Protein AF-0000000080180151 (afdb_homodimer)

Secondary structure (DSSP, 8-state):
-----HHHHS-SEEEEET--S-TTSHHHHHHHHHHHTTTTSEEEEE-TT-SEETTEEEESSGGG-SS--SEEEE---HHHHHHHHHHHHHTT-SEEEE---SSGGG-HHHHHHHHHHHHHHHHTT-EEE-SSS--EEETTTTEE-SSS---EEEEEEEES-HHHHHHHHHHHHTTT--EEEEEE-TT-SSS-HHHHHHHHHT-TT-SEEEEEES--SSHHHHHHHHHHHHHTT--EEEEE---SHHHHHHHHHHH-PPPPPHHHHHHHHHHHT-EEESSHHHHHHHHHHHTT------SBEEEEESSHHHHHHHHHHHHHTT-B-PPPPHHHHHHHHHHS-TT-B-SSSEE-TTHHHH-THHHHHHHHHHHH-SS-SEEEEEESTTHHHHS-SS-TT-HHHHHHHHHHHHHHHTTSS-EEEEES-TTSHHHHHHHHTT--EESSHHHHHHHHHHT-SPPP---PPPPPPPPPPPS--SHHHHHHHHHHTT--B--EEEESSHHHHHHHHHHSPSSEEEEEES-TTTTTTT-EEEEE-SHHHHHHHHHHHHHHH--SEEEEEEPP-GGGEEEEEEEEEEETTTEEEEEEEE-SHHHHHHT-EEEEESS--HHHHHHHHHTSTTGGGGG-BTTBPPP-HHHHHHHHHHHHHHHHT-TTEEEEEEEEEEEETTEEEE---EEEE--/-----HHHHS-SEEEEET--S-TTSHHHHHHHHHHHTTTTSEEEEE-TT-SEETTEEEESSGGG-SS--SEEEE---HHHHHHHHHHHHHTT-SEEEE---SSGGG-HHHHHHHHHHHHHHHHTT-EEE-SSS--EEETTTTEE-SSS---EEEEEEEES-HHHHHHHHHHHHTTT--EEEEEE-TT-SSS-HHHHHHHHHT-TT-SEEEEEES--SSHHHHHHHHHHHHHTT--EEEEE---SHHHHHHHHHHH-PPPPPHHHHHHHHHHHT-EEESSHHHHHHHHHHHTT------SBEEEEESSHHHHHHHHHHHHHTT-B-PPPPHHHHHHHHHHS-TT-B-SSSEE-TTHHHH-THHHHHHHHHHHH-SS-SEEEEEESTTHHHHS-SS-TT-HHHHHHHHHHHHHHHTTSS-EEEEES-TTSHHHHHHHHTT--EESSHHHHHHHHHHT-SPPP---PPPPPPPPPPPS--SHHHHHHHHHHTT--B--EEEESSHHHHHHHHHHSPSSEEEEEES-TTTTTTT-EEEEE-SHHHHHHHHHHHHHHH--SEEEEEEPP-GGGEEEEEEEEEEETTTEEEEEEEE-SHHHHHHT-EEEEESS--HHHHHHHHHTSTTGGGGG-BTTBPPP-HHHHHHHHHHHHHHHHT-TTEEEEEEEEEEEETTEEEE---EEEE--

Sequence (1366 aa):
MSRDLRSLFDPASIAVVGASTDPAKWGNAVALQALRGADRHRVQLVNRSGGEILGQPTVTSVAELDGPIDLAVIAVPAAGFEEAVDGVLAKGARAIVAITAGLGEAGETGRAREDALIARVRAAGAVLVGPNCLGLVDNTTATYLSSNQFAPGDIALLSQSGNLAIELDRLFTARGLGISRFVSLGNQADVNLVELIDACAAHPRTAAIAVYIEDFRDGRGFVEATAAAVASGTPVVVLAAGASTAAARGAQSHTGSLTSDSAVIAAACEVAGAIPVRTPRELADVLCALRQRAVPRGRRVAILTDGGGHGVIACDVAEAAGLDVPALEEHTQARLRDALWAQSHVGNPVDLAGAGEMDPDSYARAYAVLQACNEVDGILMTGYFGGYSSGEDGLTGLGPAECAAAKQIAADAVGAKPTAVQSIFPEAPATRILRDGGVPVFGAIADAAMALAAVTGQASTATLLDLPAPAPPVAATDYMASRRAFAAAGIEFVAAREIRTFDELSAAADELRPPYVLKALGLLHKSDAGGVLVGLASREDLFDAHARLCAKLRPPSFSVEEMADLASGIELIVGVRWDSRFGPTVLVGMGGTATEVLRDVQVALAPIDEAAATRMIERLRTAPLLYGHRGKPAVDVAAAAATITRFSRYAAAHPEIAELEINPLLVTASGATALDARIVLHHMSRDLRSLFDPASIAVVGASTDPAKWGNAVALQALRGADRHRVQLVNRSGGEILGQPTVTSVAELDGPIDLAVIAVPAAGFEEAVDGVLAKGARAIVAITAGLGEAGETGRAREDALIARVRAAGAVLVGPNCLGLVDNTTATYLSSNQFAPGDIALLSQSGNLAIELDRLFTARGLGISRFVSLGNQADVNLVELIDACAAHPRTAAIAVYIEDFRDGRGFVEATAAAVASGTPVVVLAAGASTAAARGAQSHTGSLTSDSAVIAAACEVAGAIPVRTPRELADVLCALRQRAVPRGRRVAILTDGGGHGVIACDVAEAAGLDVPALEEHTQARLRDALWAQSHVGNPVDLAGAGEMDPDSYARAYAVLQACNEVDGILMTGYFGGYSSGEDGLTGLGPAECAAAKQIAADAVGAKPTAVQSIFPEAPATRILRDGGVPVFGAIADAAMALAAVTGQASTATLLDLPAPAPPVAATDYMASRRAFAAAGIEFVAAREIRTFDELSAAADELRPPYVLKALGLLHKSDAGGVLVGLASREDLFDAHARLCAKLRPPSFSVEEMADLASGIELIVGVRWDSRFGPTVLVGMGGTATEVLRDVQVALAPIDEAAATRMIERLRTAPLLYGHRGKPAVDVAAAAATITRFSRYAAAHPEIAELEINPLLVTASGATALDARIVLHH

Radius of gyration: 35.47 Å; Cα contacts (8 Å, |Δi|>4): 3296; chains: 2; bounding box: 111×98×60 Å

Foldseek 3Di:
DQADCCLQAANQEEEQEAADQDPVAFNVLQLVLQVQLCVRHHYAYEDLVWDDHPNHGHHNALQPDDAATAEYEYRDEPVCVLVNLVSNLVSPHQEYEAAYDCACLVDDRSVVVLLVSQVVCVVSNHFYAAHNWQGKDAPVNSRRRGSDDAFDAAEAEEECDPVLVVVLSVLQVVLVHTHRMYGHRHLVSTPAPLSVLQVSLPDPSHQEYEYEDAARQALQSNLVSLLVSVVSRYAYEYAYWDQDPVRQVVCCNNRVHHGDHPQAVVQSCQQSLHQYDHDSNLSSLLVLLCLLVADADAQEEAEEEADPVFQVVLQVLLVVLVGHHAFDDPVLQVQLCVLADPPWDRGGNTHNPCRCLVAVLSSLSNLLSRQPDPRGQEYEYEEAQLVQQQCPPVSPDCNVRSLVSLLSNLVSSRHTRRYEYEHCHCPHNSNVSNSVSSHHYDPDSNSRSNSNSSNHRDRRPRHDDDQDAADPAQDDWWFVSQVVLLVVLPAAAFDKDKDQDVVVLVVRQVVAADPKKKAFTDDPCRVVQVRIDTRNGHSVSSVVVVVVCCVPPVGRIMMIGHDDDQVQWWWKKWKWFQDPNQGIKIKIWGADPVRVVVVQMHIHRPDGALVVLLVRLCPGPCNVVQPDDPHHHHWDSSQVSVSNNSVRSSRSNHRQWGMKIFGIWTTHNVHTHGHTIGTHGDD/DQADCCLQAANQEEEQEAADQDPVAFNPLQLVLQVQLCVRHHYAYEDLVWDDHPNHGHHNALQPDDAATAEYEYRDEPVCRLVNLVSNLVSPHQEYEAAYDCACLVDDRSVVVLLVSQVVCVVSNHFYAAHNWQGKDAPVNSRRRGSDDAFDAAEAEEECDPVLVVVLSVLQVVLVHTHRMYGHRHLVSTPAPLSVLQVSLPDPSHQEYEYEDAARQALQSNLVSLLVSVVSRYAYEYAYWDQDPVRQVVCCNNRVHHGDHPQAVVQSCQQSLHQYDHDSNLSSLLVLLCLLVADADAQEEAEEEADPVFQVVLQVLLVVLVGHHAFDDPVLQVQLCVLADPPWDRGGNTHNPCRCLVAVLSSLSNLLSRQPDPRGQEYEYEEAQLVQQQCPPVSPDCNVRSLVSLLSNLVSSRHTRRYEYEHCHCPHNSNVSNSVSSHHYDPDSNSRSNSNSSNHRDRRPRHDDDQDAADPAQDDWWWVSQVVLLVVLPAAAFDKDKDQDVVVLVVRQVVAADPKKKAFTDDPCRVVQVRIDTRNGHSVSSVVVVVVCCVRPVGRIMMIGHDDDQVQWWWKKWKWFQDPNQGIKIKIWGADPVRVVVVQMHIHRPQGALVVLLVRLCPGPCNVVQPDDPHHHHWDSSQVSVSNNSVRSSRSNHRQWGMKMFGIWTTHNVHTHGHTIGTHGDD

Nearest PDB structures (foldseek):
  2csu-assembly1_A  TM=8.510E-01  e=1.135E-33  Pyrococcus horikoshii OT3
  4yaj-assembly1_C  TM=8.662E-01  e=3.792E-33  Candidatus Korarchaeum cryptofilum OPF8
  4xym-assembly1_B  TM=9.311E-01  e=6.918E-19  Candidatus Korarchaeum cryptofilum OPF8
  4xyl-assembly1_D  TM=9.391E-01  e=1.197E-17  Candidatus Korarchaeum cryptofilum OPF8
  4yaj-assembly1_D  TM=9.365E-01  e=9.097E-17  Candidatus Korarchaeum cryptofilum OPF8

InterPro domains:
  IPR003781 CoA-binding [PF13380] (13-136)
  IPR003781 CoA-binding [SM00881] (8-103)
  IPR013815 ATP-grasp fold, subdomain 1 [G3DSA:3.30.1490.20] (495-563)
  IPR016102 Succinyl-CoA synthetase-like [G3DSA:3.40.50.261] (135-292)
  IPR016102 Succinyl-CoA synthetase-like [G3DSA:3.40.50.261] (293-466)
  IPR016102 Succinyl-CoA synthetase-like [SSF52210] (146-291)
  IPR016102 Succinyl-CoA synthetase-like [SSF52210] (296-457)
  IPR032875 Succinyl-CoA synthetase-like, flavodoxin domain [PF13607] (152-289)
  IPR036291 NAD(P)-binding domain superfamily [SSF51735] (5-133)
  IPR051538 Acyl-CoA Synthetase/Transferase [PTHR43334] (1-683)

Organism: NCBI:txid722731

Structure (mmCIF, N/CA/C/O backbone):
data_AF-0000000080180151-model_v1
#
loop_
_entity.id
_entity.type
_entity.pdbx_description
1 polymer 'CoA-binding protein'
#
loop_
_atom_site.group_PDB
_atom_site.id
_atom_site.type_symbol
_atom_site.label_atom_id
_atom_site.label_alt_id
_atom_site.label_comp_id
_atom_site.label_asym_id
_atom_site.label_entity_id
_atom_site.label_seq_id
_atom_site.pdbx_PDB_ins_code
_atom_site.Cartn_x
_atom_site.Cartn_y
_atom_site.Cartn_z
_atom_site.occupancy
_atom_site.B_iso_or_equiv
_atom_site.auth_seq_id
_atom_site.auth_comp_id
_atom_site.auth_asym_id
_atom_site.auth_atom_id
_atom_site.pdbx_PDB_model_num
ATOM 1 N N . MET A 1 1 ? -12.688 27.016 29.594 1 42.44 1 MET A N 1
ATOM 2 C CA . MET A 1 1 ? -13.875 26.266 30.016 1 42.44 1 MET A CA 1
ATOM 3 C C . MET A 1 1 ? -14.562 25.625 28.812 1 42.44 1 MET A C 1
ATOM 5 O O . MET A 1 1 ? -14.648 26.234 27.75 1 42.44 1 MET A O 1
ATOM 9 N N . SER A 1 2 ? -14.672 24.266 28.844 1 63.94 2 SER A N 1
ATOM 10 C CA . SER A 1 2 ? -15.273 23.516 27.734 1 63.94 2 SER A CA 1
ATOM 11 C C . SER A 1 2 ? -16.703 23.984 27.484 1 63.94 2 SER A C 1
ATOM 13 O O . SER A 1 2 ? -17.469 24.219 28.438 1 63.94 2 SER A O 1
ATOM 15 N N . ARG A 1 3 ? -17.094 24.562 26.281 1 85.5 3 ARG A N 1
ATOM 16 C CA . ARG A 1 3 ? -18.422 25.031 25.906 1 85.5 3 ARG A CA 1
ATOM 17 C C . ARG A 1 3 ? -19.469 23.938 26.078 1 85.5 3 ARG A C 1
ATOM 19 O O . ARG A 1 3 ? -19.141 22.75 25.969 1 85.5 3 ARG A O 1
ATOM 26 N N . ASP A 1 4 ? -20.562 24.312 26.578 1 90.19 4 ASP A N 1
ATOM 27 C CA . ASP A 1 4 ? -21.672 23.391 26.766 1 90.19 4 ASP A CA 1
ATOM 28 C C . ASP A 1 4 ? -22.312 23 25.422 1 90.19 4 ASP A C 1
ATOM 30 O O . ASP A 1 4 ? -22.875 23.844 24.734 1 90.19 4 ASP A O 1
ATOM 34 N N . LEU A 1 5 ? -22.188 21.703 25.031 1 95.31 5 LEU A N 1
ATOM 35 C CA . LEU A 1 5 ? -22.719 21.25 23.766 1 95.31 5 LEU A CA 1
ATOM 36 C C . LEU A 1 5 ? -23.984 20.422 23.969 1 95.31 5 LEU A C 1
ATOM 38 O O . LEU A 1 5 ? -24.469 19.766 23.047 1 95.31 5 LEU A O 1
ATOM 42 N N . ARG A 1 6 ? -24.625 20.359 25.203 1 92.62 6 ARG A N 1
ATOM 43 C CA . ARG A 1 6 ? -25.766 19.516 25.562 1 92.62 6 ARG A CA 1
ATOM 44 C C . ARG A 1 6 ? -26.953 19.781 24.656 1 92.62 6 ARG A C 1
ATOM 46 O O . ARG A 1 6 ? -27.688 18.859 24.297 1 92.62 6 ARG A O 1
ATOM 53 N N . SER A 1 7 ? -27.141 21.078 24.266 1 95.38 7 SER A N 1
ATOM 54 C CA . SER A 1 7 ? -28.281 21.453 23.438 1 95.38 7 SER A CA 1
ATOM 55 C C . SER A 1 7 ? -28.141 20.906 22.016 1 95.38 7 SER A C 1
ATOM 57 O O . SER A 1 7 ? -29.125 20.781 21.297 1 95.38 7 SER A O 1
ATOM 59 N N . LEU A 1 8 ? -26.969 20.641 21.594 1 96.88 8 LEU A N 1
ATOM 60 C CA . LEU A 1 8 ? -26.734 20.062 20.266 1 96.88 8 LEU A CA 1
ATOM 61 C C . LEU A 1 8 ? -27.234 18.625 20.219 1 96.88 8 LEU A C 1
ATOM 63 O O . LEU A 1 8 ? -27.719 18.172 19.172 1 96.88 8 LEU A O 1
ATOM 67 N N . PHE A 1 9 ? -27.125 17.938 21.422 1 97.25 9 PHE A N 1
ATOM 68 C CA . PHE A 1 9 ? -27.297 16.484 21.359 1 97.25 9 PHE A CA 1
ATOM 69 C C . PHE A 1 9 ? -28.578 16.062 22.078 1 97.25 9 PHE A C 1
ATOM 71 O O . PHE A 1 9 ? -29.062 14.953 21.891 1 97.25 9 PHE A O 1
ATOM 78 N N . ASP A 1 10 ? -29.109 16.906 22.922 1 96.44 10 ASP A N 1
ATOM 79 C CA . ASP A 1 10 ? -30.328 16.594 23.656 1 96.44 10 ASP A CA 1
ATOM 80 C C . ASP A 1 10 ? -31.188 17.828 23.859 1 96.44 10 ASP A C 1
ATOM 82 O O . ASP A 1 10 ? -31.5 18.203 24.984 1 96.44 10 ASP A O 1
ATOM 86 N N . PRO A 1 11 ? -31.688 18.375 22.766 1 97.56 11 PRO A N 1
ATOM 87 C CA . PRO A 1 11 ? -32.531 19.578 22.875 1 97.56 11 PRO A CA 1
ATOM 88 C C . PRO A 1 11 ? -33.969 19.25 23.312 1 97.56 11 PRO A C 1
ATOM 90 O O . PRO A 1 11 ? -34.531 18.219 22.906 1 97.56 11 PRO A O 1
ATOM 93 N N . ALA A 1 12 ? -34.531 20.109 24.047 1 96.38 12 ALA A N 1
ATOM 94 C CA . ALA A 1 12 ? -35.906 19.953 24.438 1 96.38 12 ALA A CA 1
ATOM 95 C C . ALA A 1 12 ? -36.844 20.359 23.297 1 96.38 12 ALA A C 1
ATOM 97 O O . ALA A 1 12 ? -37.938 19.766 23.141 1 96.38 12 ALA A O 1
ATOM 98 N N . SER A 1 13 ? -36.5 21.328 22.641 1 97.19 13 SER A N 1
ATOM 99 C CA . SER A 1 13 ? -37.281 21.844 21.531 1 97.19 13 SER A CA 1
ATOM 100 C C . SER A 1 13 ? -36.438 22.125 20.312 1 97.19 13 SER A C 1
ATOM 102 O O . SER A 1 13 ? -35.281 22.578 20.438 1 97.19 13 SER A O 1
ATOM 104 N N . ILE A 1 14 ? -37 21.797 19.094 1 98.06 14 ILE A N 1
ATOM 105 C CA . ILE A 1 14 ? -36.281 21.906 17.828 1 98.06 14 ILE A CA 1
ATOM 106 C C . ILE A 1 14 ? -37.094 22.734 16.844 1 98.06 14 ILE A C 1
ATOM 108 O O . ILE A 1 14 ? -38.312 22.531 16.703 1 98.06 14 ILE A O 1
ATOM 112 N N . ALA A 1 15 ? -36.469 23.719 16.219 1 98.12 15 ALA A N 1
ATOM 113 C CA . ALA A 1 15 ? -37.062 24.422 15.086 1 98.12 15 ALA A CA 1
ATOM 114 C C . ALA A 1 15 ? -36.375 24.062 13.781 1 98.12 15 ALA A C 1
ATOM 116 O O . ALA A 1 15 ? -35.156 24.094 13.695 1 98.12 15 ALA A O 1
ATOM 117 N N . VAL A 1 16 ? -37.156 23.672 12.773 1 98.06 16 VAL A N 1
ATOM 118 C CA . VAL A 1 16 ? -36.625 23.453 11.43 1 98.06 16 VAL A CA 1
ATOM 119 C C . VAL A 1 16 ? -36.969 24.656 10.547 1 98.06 16 VAL A C 1
ATOM 121 O O . VAL A 1 16 ? -38.094 24.766 10.062 1 98.06 16 VAL A O 1
ATOM 124 N N . VAL A 1 17 ? -35.969 25.516 10.352 1 97.81 17 VAL A N 1
ATOM 125 C CA . VAL A 1 17 ? -36.156 26.719 9.547 1 97.81 17 VAL A CA 1
ATOM 126 C C . VAL A 1 17 ? -35.875 26.406 8.078 1 97.81 17 VAL A C 1
ATOM 128 O O . VAL A 1 17 ? -34.75 26 7.73 1 97.81 17 VAL A O 1
ATOM 131 N N . GLY A 1 18 ? -36.781 26.656 7.219 1 95.94 18 GLY A N 1
ATOM 132 C CA . GLY A 1 18 ? -36.656 26.297 5.812 1 95.94 18 GLY A CA 1
ATOM 133 C C . GLY A 1 18 ? -37.344 24.969 5.48 1 95.94 18 GLY A C 1
ATOM 134 O O . GLY A 1 18 ? -36.969 24.312 4.508 1 95.94 18 GLY A O 1
ATOM 135 N N . ALA A 1 19 ? -38.188 24.516 6.309 1 95.62 19 ALA A N 1
ATOM 136 C CA . ALA A 1 19 ? -39 23.328 6 1 95.62 19 ALA A CA 1
ATOM 137 C C . ALA A 1 19 ? -39.75 23.5 4.676 1 95.62 19 ALA A C 1
ATOM 139 O O . ALA A 1 19 ? -40.156 24.625 4.32 1 95.62 19 ALA A O 1
ATOM 140 N N . SER A 1 20 ? -39.875 22.406 3.961 1 93.06 20 SER A N 1
ATOM 141 C CA . SER A 1 20 ? -40.438 22.5 2.621 1 93.06 20 SER A CA 1
ATOM 142 C C . SER A 1 20 ? -41.375 21.344 2.336 1 93.06 20 SER A C 1
ATOM 144 O O . SER A 1 20 ? -41.219 20.25 2.896 1 93.06 20 SER A O 1
ATOM 146 N N . THR A 1 21 ? -42.375 21.609 1.465 1 90.69 21 THR A N 1
ATOM 147 C CA . THR A 1 21 ? -43.281 20.562 0.99 1 90.69 21 THR A CA 1
ATOM 148 C C . THR A 1 21 ? -42.625 19.781 -0.147 1 90.69 21 THR A C 1
ATOM 150 O O . THR A 1 21 ? -43.062 18.688 -0.492 1 90.69 21 THR A O 1
ATOM 153 N N . ASP A 1 22 ? -41.625 20.375 -0.651 1 86.19 22 ASP A N 1
ATOM 154 C CA . ASP A 1 22 ? -40.938 19.766 -1.778 1 86.19 22 ASP A CA 1
ATOM 155 C C . ASP A 1 22 ? -39.969 18.688 -1.304 1 86.19 22 ASP A C 1
ATOM 157 O O . ASP A 1 22 ? -38.938 18.984 -0.687 1 86.19 22 ASP A O 1
ATOM 161 N N . PRO A 1 23 ? -40.219 17.453 -1.653 1 80.5 23 PRO A N 1
ATOM 162 C CA . PRO A 1 23 ? -39.375 16.359 -1.166 1 80.5 23 PRO A CA 1
ATOM 163 C C . PRO A 1 23 ? -37.969 16.406 -1.702 1 80.5 23 PRO A C 1
ATOM 165 O O . PRO A 1 23 ? -37.062 15.719 -1.19 1 80.5 23 PRO A O 1
ATOM 168 N N . ALA A 1 24 ? -37.688 17.172 -2.684 1 74.25 24 ALA A N 1
ATOM 169 C CA . ALA A 1 24 ? -36.344 17.266 -3.285 1 74.25 24 ALA A CA 1
ATOM 170 C C . ALA A 1 24 ? -35.469 18.234 -2.518 1 74.25 24 ALA A C 1
ATOM 172 O O . ALA A 1 24 ? -34.25 18.25 -2.693 1 74.25 24 ALA A O 1
ATOM 173 N N . LYS A 1 25 ? -36.125 18.906 -1.653 1 81.31 25 LYS A N 1
ATOM 174 C CA . LYS A 1 25 ? -35.375 19.938 -0.933 1 81.31 25 LYS A CA 1
ATOM 175 C C . LYS A 1 25 ? -34.906 19.422 0.423 1 81.31 25 LYS A C 1
ATOM 177 O O . LYS A 1 25 ? -35.594 18.625 1.061 1 81.31 25 LYS A O 1
ATOM 182 N N . TRP A 1 26 ? -33.75 19.984 0.862 1 84.88 26 TRP A N 1
ATOM 183 C CA . TRP A 1 26 ? -33.156 19.625 2.141 1 84.88 26 TRP A CA 1
ATOM 184 C C . TRP A 1 26 ? -34.125 19.891 3.291 1 84.88 26 TRP A C 1
ATOM 186 O O . TRP A 1 26 ? -34.188 19.125 4.25 1 84.88 26 TRP A O 1
ATOM 196 N N . GLY A 1 27 ? -34.812 20.969 3.121 1 90.44 27 GLY A N 1
ATOM 197 C CA . GLY A 1 27 ? -35.719 21.328 4.18 1 90.44 27 GLY A CA 1
ATOM 198 C C . GLY A 1 27 ? -36.812 20.297 4.434 1 90.44 27 GLY A C 1
ATOM 199 O O . GLY A 1 27 ? -37.281 20.141 5.562 1 90.44 27 GLY A O 1
ATOM 200 N N . ASN A 1 28 ? -37.25 19.625 3.371 1 91.38 28 ASN A N 1
ATOM 201 C CA . ASN A 1 28 ? -38.219 18.562 3.529 1 91.38 28 ASN A CA 1
ATOM 202 C C . ASN A 1 28 ? -37.594 17.344 4.227 1 91.38 28 ASN A C 1
ATOM 204 O O . ASN A 1 28 ? -38.188 16.797 5.156 1 91.38 28 ASN A O 1
ATOM 208 N N . ALA A 1 29 ? -36.469 16.953 3.807 1 89.38 29 ALA A N 1
ATOM 209 C CA . ALA A 1 29 ? -35.812 15.766 4.344 1 89.38 29 ALA A CA 1
ATOM 210 C C . ALA A 1 29 ? -35.5 15.945 5.824 1 89.38 29 ALA A C 1
ATOM 212 O O . ALA A 1 29 ? -35.688 15.023 6.621 1 89.38 29 ALA A O 1
ATOM 213 N N . VAL A 1 30 ? -35 17.094 6.188 1 94.06 30 VAL A N 1
ATOM 214 C CA . VAL A 1 30 ? -34.625 17.359 7.57 1 94.06 30 VAL A CA 1
ATOM 215 C C . VAL A 1 30 ? -35.875 17.391 8.445 1 94.06 30 VAL A C 1
ATOM 217 O O . VAL A 1 30 ? -35.875 16.875 9.57 1 94.06 30 VAL A O 1
ATOM 220 N N . ALA A 1 31 ? -36.906 18 7.895 1 95.31 31 ALA A N 1
ATOM 221 C CA . ALA A 1 31 ? -38.156 18.031 8.633 1 95.31 31 ALA A CA 1
ATOM 222 C C . ALA A 1 31 ? -38.688 16.625 8.898 1 95.31 31 ALA A C 1
ATOM 224 O O . ALA A 1 31 ? -39.125 16.312 10.008 1 95.31 31 ALA A O 1
ATOM 225 N N . LEU A 1 32 ? -38.656 15.828 7.875 1 94.25 32 LEU A N 1
ATOM 226 C CA . LEU A 1 32 ? -39.094 14.445 7.992 1 94.25 32 LEU A CA 1
ATOM 227 C C . LEU A 1 32 ? -38.344 13.711 9.086 1 94.25 32 LEU A C 1
ATOM 229 O O . LEU A 1 32 ? -38.938 13.008 9.906 1 94.25 32 LEU A O 1
ATOM 233 N N . GLN A 1 33 ? -37.094 13.844 9.094 1 95.12 33 GLN A N 1
ATOM 234 C CA . GLN A 1 33 ? -36.25 13.164 10.07 1 95.12 33 GLN A CA 1
ATOM 235 C C . GLN A 1 33 ? -36.5 13.719 11.477 1 95.12 33 GLN A C 1
ATOM 237 O O . GLN A 1 33 ? -36.594 12.953 12.438 1 95.12 33 GLN A O 1
ATOM 242 N N . ALA A 1 34 ? -36.531 15.055 11.625 1 96.69 34 ALA A N 1
ATOM 243 C CA . ALA A 1 34 ? -36.75 15.688 12.922 1 96.69 34 ALA A CA 1
ATOM 244 C C . ALA A 1 34 ? -38.062 15.195 13.562 1 96.69 34 ALA A C 1
ATOM 246 O O . ALA A 1 34 ? -38.125 14.992 14.781 1 96.69 34 ALA A O 1
ATOM 247 N N . LEU A 1 35 ? -39.031 14.953 12.766 1 97 35 LEU A N 1
ATOM 248 C CA . LEU A 1 35 ? -40.344 14.555 13.258 1 97 35 LEU A CA 1
ATOM 249 C C . LEU A 1 35 ? -40.312 13.117 13.766 1 97 35 LEU A C 1
ATOM 251 O O . LEU A 1 35 ? -41.188 12.727 14.562 1 97 35 LEU A O 1
ATOM 255 N N . ARG A 1 36 ? -39.375 12.336 13.328 1 96 36 ARG A N 1
ATOM 256 C CA . ARG A 1 36 ? -39.219 10.984 13.859 1 96 36 ARG A CA 1
ATOM 257 C C . ARG A 1 36 ? -38.938 11.016 15.352 1 96 36 ARG A C 1
ATOM 259 O O . ARG A 1 36 ? -39.219 10.055 16.078 1 96 36 ARG A O 1
ATOM 266 N N . GLY A 1 37 ? -38.312 12.062 15.805 1 96.56 37 GLY A N 1
ATOM 267 C CA . GLY A 1 37 ? -37.969 12.195 17.219 1 96.56 37 GLY A CA 1
ATOM 268 C C . GLY A 1 37 ? -38.969 13.023 17.984 1 96.56 37 GLY A C 1
ATOM 269 O O . GLY A 1 37 ? -38.719 13.422 19.125 1 96.56 37 GLY A O 1
ATOM 270 N N . ALA A 1 38 ? -40.125 13.258 17.438 1 95.5 38 ALA A N 1
ATOM 271 C CA . ALA A 1 38 ? -41.094 14.195 18 1 95.5 38 ALA A CA 1
ATOM 272 C C . ALA A 1 38 ? -41.688 13.656 19.281 1 95.5 38 ALA A C 1
ATOM 274 O O . ALA A 1 38 ? -42.312 14.406 20.047 1 95.5 38 ALA A O 1
ATOM 275 N N . ASP A 1 39 ? -41.562 12.43 19.609 1 95.5 39 ASP A N 1
ATOM 276 C CA . ASP A 1 39 ? -42.031 11.883 20.891 1 95.5 39 ASP A CA 1
ATOM 277 C C . ASP A 1 39 ? -41.188 12.406 22.047 1 95.5 39 ASP A C 1
ATOM 279 O O . ASP A 1 39 ? -41.656 12.477 23.188 1 95.5 39 ASP A O 1
ATOM 283 N N . ARG A 1 40 ? -39.969 12.812 21.641 1 95.31 40 ARG A N 1
ATOM 284 C CA . ARG A 1 40 ? -39.062 13.242 22.688 1 95.31 40 ARG A CA 1
ATOM 285 C C . ARG A 1 40 ? -38.844 14.758 22.656 1 95.31 40 ARG A C 1
ATOM 287 O O . ARG A 1 40 ? -38.656 15.391 23.688 1 95.31 40 ARG A O 1
ATOM 294 N N . HIS A 1 41 ? -38.875 15.281 21.484 1 96.19 41 HIS A N 1
ATOM 295 C CA . HIS A 1 41 ? -38.594 16.703 21.266 1 96.19 41 HIS A CA 1
ATOM 296 C C . HIS A 1 41 ? -39.812 17.438 20.734 1 96.19 41 HIS A C 1
ATOM 298 O O . HIS A 1 41 ? -40.562 16.891 19.906 1 96.19 41 HIS A O 1
ATOM 304 N N . ARG A 1 42 ? -40.062 18.641 21.25 1 96.81 42 ARG A N 1
ATOM 305 C CA . ARG A 1 42 ? -41.031 19.516 20.578 1 96.81 42 ARG A CA 1
ATOM 306 C C . ARG A 1 42 ? -40.469 20.078 19.281 1 96.81 42 ARG A C 1
ATOM 308 O O . ARG A 1 42 ? -39.469 20.828 19.312 1 96.81 42 ARG A O 1
ATOM 315 N N . VAL A 1 43 ? -41.125 19.703 18.156 1 97.75 43 VAL A N 1
ATOM 316 C CA . VAL A 1 43 ? -40.594 20.094 16.844 1 97.75 43 VAL A CA 1
ATOM 317 C C . VAL A 1 43 ? -41.531 21.125 16.203 1 97.75 43 VAL A C 1
ATOM 319 O O . VAL A 1 43 ? -42.719 20.906 16.141 1 97.75 43 VAL A O 1
ATOM 322 N N . GLN A 1 44 ? -40.969 22.25 15.797 1 97.62 44 GLN A N 1
ATOM 323 C CA . GLN A 1 44 ? -41.719 23.266 15.078 1 97.62 44 GLN A CA 1
ATOM 324 C C . GLN A 1 44 ? -41.094 23.531 13.703 1 97.62 44 GLN A C 1
ATOM 326 O O . GLN A 1 44 ? -39.875 23.562 13.57 1 97.62 44 GLN A O 1
ATOM 331 N N . LEU A 1 45 ? -41.969 23.688 12.688 1 98.06 45 LEU A N 1
ATOM 332 C CA . LEU A 1 45 ? -41.531 23.891 11.312 1 98.06 45 LEU A CA 1
ATOM 333 C C . LEU A 1 45 ? -41.781 25.312 10.852 1 98.06 45 LEU A C 1
ATOM 335 O O . LEU A 1 45 ? -42.812 25.891 11.141 1 98.06 45 LEU A O 1
ATOM 339 N N . VAL A 1 46 ? -40.812 25.875 10.234 1 97.75 46 VAL A N 1
ATOM 340 C CA . VAL A 1 46 ? -40.906 27.25 9.727 1 97.75 46 VAL A CA 1
ATOM 341 C C . VAL A 1 46 ? -40.812 27.234 8.203 1 97.75 46 VAL A C 1
ATOM 343 O O . VAL A 1 46 ? -39.844 26.75 7.637 1 97.75 46 VAL A O 1
ATOM 346 N N . ASN A 1 47 ? -41.75 27.719 7.5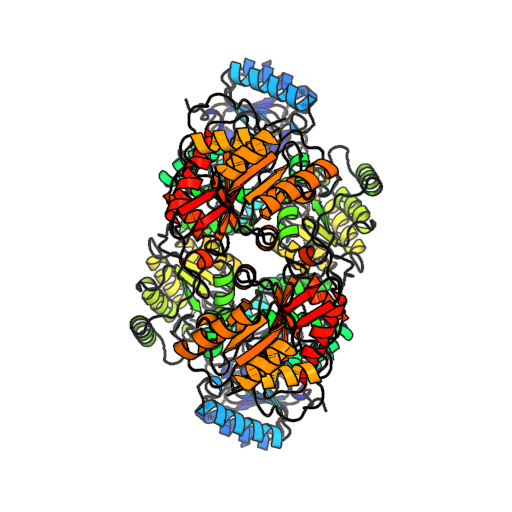43 1 96.19 47 ASN A N 1
ATOM 347 C CA . ASN A 1 47 ? -41.781 27.906 6.094 1 96.19 47 ASN A CA 1
ATOM 348 C C . ASN A 1 47 ? -42.5 29.188 5.711 1 96.19 47 ASN A C 1
ATOM 350 O O . ASN A 1 47 ? -43.625 29.438 6.148 1 96.19 47 ASN A O 1
ATOM 354 N N . ARG A 1 48 ? -41.938 29.906 4.797 1 92.12 48 ARG A N 1
ATOM 355 C CA . ARG A 1 48 ? -42.438 31.234 4.453 1 92.12 48 ARG A CA 1
ATOM 356 C C . ARG A 1 48 ? -43.844 31.141 3.883 1 92.12 48 ARG A C 1
ATOM 358 O O . ARG A 1 48 ? -44.656 32.062 4.031 1 92.12 48 ARG A O 1
ATOM 365 N N . SER A 1 49 ? -44.219 30.062 3.238 1 92.44 49 SER A N 1
ATOM 366 C CA . SER A 1 49 ? -45.531 29.906 2.59 1 92.44 49 SER A CA 1
ATOM 367 C C . SER A 1 49 ? -46.594 29.438 3.582 1 92.44 49 SER A C 1
ATOM 369 O O . SER A 1 49 ? -47.781 29.516 3.297 1 92.44 49 SER A O 1
ATOM 371 N N . GLY A 1 50 ? -46.188 29.031 4.719 1 90.19 50 GLY A N 1
ATOM 372 C CA . GLY A 1 50 ? -47.125 28.516 5.719 1 90.19 50 GLY A CA 1
ATOM 373 C C . GLY A 1 50 ? -47.781 27.219 5.309 1 90.19 50 GLY A C 1
ATOM 374 O O . GLY A 1 50 ? -47.25 26.484 4.477 1 90.19 50 GLY A O 1
ATOM 375 N N . GLY A 1 51 ? -48.812 26.859 6.07 1 91.75 51 GLY A N 1
ATOM 376 C CA . GLY A 1 51 ? -49.531 25.656 5.754 1 91.75 51 GLY A CA 1
ATOM 377 C C . GLY A 1 51 ? -49.062 24.438 6.531 1 91.75 51 GLY A C 1
ATOM 378 O O . GLY A 1 51 ? -48.625 24.562 7.676 1 91.75 51 GLY A O 1
ATOM 379 N N . GLU A 1 52 ? -49.344 23.234 5.84 1 94.19 52 GLU A N 1
ATOM 380 C CA . GLU A 1 52 ? -48.969 21.969 6.48 1 94.19 52 GLU A CA 1
ATOM 381 C C . GLU A 1 52 ? -47.844 21.281 5.73 1 94.19 52 GLU A C 1
ATOM 383 O O . GLU A 1 52 ? -47.812 21.266 4.5 1 94.19 52 GLU A O 1
ATOM 388 N N . ILE A 1 53 ? -46.969 20.906 6.457 1 94.75 53 ILE A N 1
ATOM 389 C CA . ILE A 1 53 ? -45.875 20.109 5.922 1 94.75 53 ILE A CA 1
ATOM 390 C C . ILE A 1 53 ? -45.781 18.797 6.688 1 94.75 53 ILE A C 1
ATOM 392 O O . ILE A 1 53 ? -45.625 18.797 7.914 1 94.75 53 ILE A O 1
ATOM 396 N N . LEU A 1 54 ? -45.812 17.672 5.965 1 94.44 54 LEU A N 1
ATOM 397 C CA . LEU A 1 54 ? -45.719 16.344 6.555 1 94.44 54 LEU A CA 1
ATOM 398 C C . LEU A 1 54 ? -46.75 16.156 7.66 1 94.44 54 LEU A C 1
ATOM 400 O O . LEU A 1 54 ? -46.438 15.609 8.719 1 94.44 54 LEU A O 1
ATOM 404 N N . GLY A 1 55 ? -47.875 16.734 7.496 1 93.25 55 GLY A N 1
ATOM 405 C CA . GLY A 1 55 ? -49 16.594 8.406 1 93.25 55 GLY A CA 1
ATOM 406 C C . GLY A 1 55 ? -48.906 17.484 9.633 1 93.25 55 GLY A C 1
ATOM 407 O O . GLY A 1 55 ? -49.719 17.391 10.547 1 93.25 55 GLY A O 1
ATOM 408 N N . GLN A 1 56 ? -47.906 18.359 9.672 1 94.88 56 GLN A N 1
ATOM 409 C CA . GLN A 1 56 ? -47.719 19.25 10.805 1 94.88 56 GLN A CA 1
ATOM 410 C C . GLN A 1 56 ? -47.938 20.703 10.414 1 94.88 56 GLN A C 1
ATOM 412 O O . GLN A 1 56 ? -47.562 21.109 9.305 1 94.88 56 GLN A O 1
ATOM 417 N N . PRO A 1 57 ? -48.469 21.484 11.32 1 94.31 57 PRO A N 1
ATOM 418 C CA . PRO A 1 57 ? -48.594 22.906 11.023 1 94.31 57 PRO A CA 1
ATOM 419 C C . PRO A 1 57 ? -47.25 23.625 10.969 1 94.31 57 PRO A C 1
ATOM 421 O O . PRO A 1 57 ? -46.312 23.203 11.633 1 94.31 57 PRO A O 1
ATOM 424 N N . THR A 1 58 ? -47.156 24.656 10.172 1 96.56 58 THR A N 1
ATOM 425 C CA . THR A 1 58 ? -45.969 25.453 10.047 1 96.56 58 THR A CA 1
ATOM 426 C C . THR A 1 58 ? -46.219 26.906 10.43 1 96.56 58 THR A C 1
ATOM 428 O O . THR A 1 58 ? -47.375 27.359 10.422 1 96.56 58 THR A O 1
ATOM 431 N N . VAL A 1 59 ? -45.25 27.578 10.867 1 96.75 59 VAL A N 1
ATOM 432 C CA . VAL A 1 59 ? -45.312 29.031 11.031 1 96.75 59 VAL A CA 1
ATOM 433 C C . VAL A 1 59 ? -44.531 29.703 9.898 1 96.75 59 VAL A C 1
ATOM 435 O O . VAL A 1 59 ? -43.656 29.094 9.289 1 96.75 59 VAL A O 1
ATOM 438 N N . THR A 1 60 ? -44.781 30.984 9.648 1 96.25 60 THR A N 1
ATOM 439 C CA . THR A 1 60 ? -44.281 31.625 8.438 1 96.25 60 THR A CA 1
ATOM 440 C C . THR A 1 60 ? -42.969 32.344 8.727 1 96.25 60 THR A C 1
ATOM 442 O O . THR A 1 60 ? -42.25 32.719 7.801 1 96.25 60 THR A O 1
ATOM 445 N N . SER A 1 61 ? -42.688 32.531 10.016 1 95.5 61 SER A N 1
ATOM 446 C CA . SER A 1 61 ? -41.438 33.156 10.406 1 95.5 61 SER A CA 1
ATOM 447 C C . SER A 1 61 ? -40.969 32.656 11.758 1 95.5 61 SER A C 1
ATOM 449 O O . SER A 1 61 ? -41.75 32.094 12.531 1 95.5 61 SER A O 1
ATOM 451 N N . VAL A 1 62 ? -39.688 32.844 11.992 1 96.56 62 VAL A N 1
ATOM 452 C CA . VAL A 1 62 ? -39.094 32.406 13.242 1 96.56 62 VAL A CA 1
ATOM 453 C C . VAL A 1 62 ? -39.719 33.156 14.414 1 96.56 62 VAL A C 1
ATOM 455 O O . VAL A 1 62 ? -39.875 32.562 15.5 1 96.56 62 VAL A O 1
ATOM 458 N N . ALA A 1 63 ? -40.125 34.344 14.195 1 94.56 63 ALA A N 1
ATOM 459 C CA . ALA A 1 63 ? -40.75 35.156 15.234 1 94.56 63 ALA A CA 1
ATOM 460 C C . ALA A 1 63 ? -42.031 34.531 15.734 1 94.56 63 ALA A C 1
ATOM 462 O O . ALA A 1 63 ? -42.438 34.781 16.875 1 94.56 63 ALA A O 1
ATOM 463 N N . GLU A 1 64 ? -42.656 33.75 14.961 1 96 64 GLU A N 1
ATOM 464 C CA . GLU A 1 64 ? -43.969 33.156 15.273 1 96 64 GLU A CA 1
ATOM 465 C C . GLU A 1 64 ? -43.844 31.844 16.016 1 96 64 GLU A C 1
ATOM 467 O O . GLU A 1 64 ? -44.812 31.234 16.406 1 96 64 GLU A O 1
ATOM 472 N N . LEU A 1 65 ? -42.625 31.406 16.188 1 96.31 65 LEU A N 1
ATOM 473 C CA . LEU A 1 65 ? -42.406 30.172 16.922 1 96.31 65 LEU A CA 1
ATOM 474 C C . LEU A 1 65 ? -43 30.25 18.328 1 96.31 65 LEU A C 1
ATOM 476 O O . LEU A 1 65 ? -42.938 31.297 18.969 1 96.31 65 LEU A O 1
ATOM 480 N N . ASP A 1 66 ? -43.562 29.172 18.75 1 93.69 66 ASP A N 1
ATOM 481 C CA . ASP A 1 66 ? -44.156 29.109 20.094 1 93.69 66 ASP A CA 1
ATOM 482 C C . ASP A 1 66 ? -43.094 28.797 21.141 1 93.69 66 ASP A C 1
ATOM 484 O O . ASP A 1 66 ? -42.469 27.719 21.094 1 93.69 66 ASP A O 1
ATOM 488 N N . GLY A 1 67 ? -42.875 29.703 22.062 1 92.12 67 GLY A N 1
ATOM 489 C CA . GLY A 1 67 ? -41.969 29.469 23.172 1 92.12 67 GLY A CA 1
ATOM 490 C C . GLY A 1 67 ? -40.5 29.484 22.766 1 92.12 67 GLY A C 1
ATOM 491 O O . GLY A 1 67 ? -40.188 29.719 21.594 1 92.12 67 GLY A O 1
ATOM 492 N N . PRO A 1 68 ? -39.688 29.297 23.719 1 92.88 68 PRO A N 1
ATOM 493 C CA . PRO A 1 68 ? -38.25 29.25 23.422 1 92.88 68 PRO A CA 1
ATOM 494 C C . PRO A 1 68 ? -37.812 28 22.672 1 92.88 68 PRO A C 1
ATOM 496 O O . PRO A 1 68 ? -38.469 26.938 22.828 1 92.88 68 PRO A O 1
ATOM 499 N N . ILE A 1 69 ? -36.781 28.188 21.906 1 95.44 69 ILE A N 1
ATOM 500 C CA . ILE A 1 69 ? -36.219 27.078 21.156 1 95.44 69 ILE A CA 1
ATOM 501 C C . ILE A 1 69 ? -34.812 26.766 21.656 1 95.44 69 ILE A C 1
ATOM 503 O O . ILE A 1 69 ? -34.031 27.672 21.891 1 95.44 69 ILE A O 1
ATOM 507 N N . ASP A 1 70 ? -34.594 25.469 21.812 1 97.06 70 ASP A N 1
ATOM 508 C CA . ASP A 1 70 ? -33.281 25.031 22.281 1 97.06 70 ASP A CA 1
ATOM 509 C C . ASP A 1 70 ? -32.281 24.906 21.125 1 97.06 70 ASP A C 1
ATOM 511 O O . ASP A 1 70 ? -31.109 25.25 21.25 1 97.06 70 ASP A O 1
ATOM 515 N N . LEU A 1 71 ? -32.719 24.297 20.016 1 98.38 71 LEU A N 1
ATOM 516 C CA . LEU A 1 71 ? -31.891 24.047 18.844 1 98.38 71 LEU A CA 1
ATOM 517 C C . LEU A 1 71 ? -32.656 24.375 17.562 1 98.38 71 LEU A C 1
ATOM 519 O O . LEU A 1 71 ? -33.844 24.078 17.438 1 98.38 71 LEU A O 1
ATOM 523 N N . ALA A 1 72 ? -31.984 25.062 16.672 1 98.31 72 ALA A N 1
ATOM 524 C CA . ALA A 1 72 ? -32.562 25.344 15.352 1 98.31 72 ALA A CA 1
ATOM 525 C C . ALA A 1 72 ? -31.719 24.719 14.242 1 98.31 72 ALA A C 1
ATOM 527 O O . ALA A 1 72 ? -30.484 24.812 14.266 1 98.31 72 ALA A O 1
ATOM 528 N N . VAL A 1 73 ? -32.375 24.047 13.328 1 98.12 73 VAL A N 1
ATOM 529 C CA . VAL A 1 73 ? -31.734 23.641 12.078 1 98.12 73 VAL A CA 1
ATOM 530 C C . VAL A 1 73 ? -32.125 24.609 10.961 1 98.12 73 VAL A C 1
ATOM 532 O O . VAL A 1 73 ? -33.312 24.844 10.727 1 98.12 73 VAL A O 1
ATOM 535 N N . ILE A 1 74 ? -31.125 25.141 10.352 1 97.44 74 ILE A N 1
ATOM 536 C CA . ILE A 1 74 ? -31.391 26.156 9.328 1 97.44 74 ILE A CA 1
ATOM 537 C C . ILE A 1 74 ? -31.016 25.609 7.953 1 97.44 74 ILE A C 1
ATOM 539 O O . ILE A 1 74 ? -29.844 25.359 7.68 1 97.44 74 ILE A O 1
ATOM 543 N N . ALA A 1 75 ? -31.984 25.406 7.105 1 94.94 75 ALA A N 1
ATOM 544 C CA . ALA A 1 75 ? -31.828 24.906 5.738 1 94.94 75 ALA A CA 1
ATOM 545 C C . ALA A 1 75 ? -32.406 25.891 4.727 1 94.94 75 ALA A C 1
ATOM 547 O O . ALA A 1 75 ? -33.281 25.516 3.924 1 94.94 75 ALA A O 1
ATOM 548 N N . VAL A 1 76 ? -31.953 27.141 4.746 1 93.75 76 VAL A N 1
ATOM 549 C CA . VAL A 1 76 ? -32.406 28.172 3.807 1 93.75 76 VAL A CA 1
ATOM 550 C C . VAL A 1 76 ? -31.234 28.578 2.904 1 93.75 76 VAL A C 1
ATOM 552 O O . VAL A 1 76 ? -30.078 28.297 3.215 1 93.75 76 VAL A O 1
ATOM 555 N N . PRO A 1 77 ? -31.531 29.172 1.804 1 90.5 77 PRO A N 1
ATOM 556 C CA . PRO A 1 77 ? -30.438 29.656 0.948 1 90.5 77 PRO A CA 1
ATOM 557 C C . PRO A 1 77 ? -29.562 30.688 1.646 1 90.5 77 PRO A C 1
ATOM 559 O O . PRO A 1 77 ? -29.984 31.328 2.605 1 90.5 77 PRO A O 1
ATOM 562 N N . ALA A 1 78 ? -28.406 30.922 1.142 1 90.38 78 ALA A N 1
ATOM 563 C CA . ALA A 1 78 ? -27.391 31.781 1.734 1 90.38 78 ALA A CA 1
ATOM 564 C C . ALA A 1 78 ? -27.922 33.188 1.968 1 90.38 78 ALA A C 1
ATOM 566 O O . ALA A 1 78 ? -27.578 33.812 2.967 1 90.38 78 ALA A O 1
ATOM 567 N N . ALA A 1 79 ? -28.75 33.625 1.097 1 89.94 79 ALA A N 1
ATOM 568 C CA . ALA A 1 79 ? -29.266 34.969 1.154 1 89.94 79 ALA A CA 1
ATOM 569 C C . ALA A 1 79 ? -30.125 35.188 2.396 1 89.94 79 ALA A C 1
ATOM 571 O O . ALA A 1 79 ? -30.172 36.281 2.947 1 89.94 79 ALA A O 1
ATOM 572 N N . GLY A 1 80 ? -30.812 34.156 2.859 1 92.19 80 GLY A N 1
ATOM 573 C CA . GLY A 1 80 ? -31.703 34.25 4.008 1 92.19 80 GLY A CA 1
ATOM 574 C C . GLY A 1 80 ? -31.078 33.75 5.289 1 92.19 80 GLY A C 1
ATOM 575 O O . GLY A 1 80 ? -31.703 33.781 6.348 1 92.19 80 GLY A O 1
ATOM 576 N N . PHE A 1 81 ? -29.875 33.344 5.25 1 94.62 81 PHE A N 1
ATOM 577 C CA . PHE A 1 81 ? -29.25 32.625 6.348 1 94.62 81 PHE A CA 1
ATOM 578 C C . PHE A 1 81 ? -29.016 33.531 7.543 1 94.62 81 PHE A C 1
ATOM 580 O O . PHE A 1 81 ? -29.328 33.188 8.68 1 94.62 81 PHE A O 1
ATOM 587 N N . GLU A 1 82 ? -28.484 34.719 7.289 1 95.06 82 GLU A N 1
ATOM 588 C CA . GLU A 1 82 ? -28.156 35.625 8.367 1 95.06 82 GLU A CA 1
ATOM 589 C C . GLU A 1 82 ? -29.406 36.031 9.141 1 95.06 82 GLU A C 1
ATOM 591 O O . GLU A 1 82 ? -29.391 36.062 10.375 1 95.06 82 GLU A O 1
ATOM 596 N N . GLU A 1 83 ? -30.438 36.312 8.406 1 95.12 83 GLU A N 1
ATOM 597 C CA . GLU A 1 83 ? -31.703 36.656 9.031 1 95.12 83 GLU A CA 1
ATOM 598 C C . GLU A 1 83 ? -32.25 35.5 9.867 1 95.12 83 GLU A C 1
ATOM 600 O O . GLU A 1 83 ? -32.781 35.719 10.961 1 95.12 83 GLU A O 1
ATOM 605 N N . ALA A 1 84 ? -32.188 34.375 9.367 1 96.44 84 ALA A N 1
ATOM 606 C CA . ALA A 1 84 ? -32.656 33.219 10.086 1 96.44 84 ALA A CA 1
ATOM 607 C C . ALA A 1 84 ? -31.891 33 11.391 1 96.44 84 ALA A C 1
ATOM 609 O O . ALA A 1 84 ? -32.5 32.719 12.43 1 96.44 84 ALA A O 1
ATOM 610 N N . VAL A 1 85 ? -30.562 33.156 11.328 1 97.44 85 VAL A N 1
ATOM 611 C CA . VAL A 1 85 ? -29.719 33 12.508 1 97.44 85 VAL A CA 1
ATOM 612 C C . VAL A 1 85 ? -30.109 34.031 13.562 1 97.44 85 VAL A C 1
ATOM 614 O O . VAL A 1 85 ? -30.312 33.688 14.734 1 97.44 85 VAL A O 1
ATOM 617 N N . ASP A 1 86 ? -30.266 35.281 13.141 1 96.69 86 ASP A N 1
ATOM 618 C CA . ASP A 1 86 ? -30.641 36.344 14.07 1 96.69 86 ASP A CA 1
ATOM 619 C C . ASP A 1 86 ? -32 36.062 14.703 1 96.69 86 ASP A C 1
ATOM 621 O O . ASP A 1 86 ? -32.188 36.281 15.898 1 96.69 86 ASP A O 1
ATOM 625 N N . GLY A 1 87 ? -32.875 35.625 13.883 1 96.56 87 GLY A N 1
ATOM 626 C CA . GLY A 1 87 ? -34.219 35.281 14.367 1 96.56 87 GLY A CA 1
ATOM 627 C C . GLY A 1 87 ? -34.219 34.188 15.43 1 96.56 87 GLY A C 1
ATOM 628 O O . GLY A 1 87 ? -34.875 34.312 16.453 1 96.56 87 GLY A O 1
ATOM 629 N N . VAL A 1 88 ? -33.469 33.125 15.203 1 97.62 88 VAL A N 1
ATOM 630 C CA . VAL A 1 88 ? -33.531 32 16.141 1 97.62 88 VAL A CA 1
ATOM 631 C C . VAL A 1 88 ? -32.781 32.375 17.422 1 97.62 88 VAL A C 1
ATOM 633 O O . VAL A 1 88 ? -33.125 31.891 18.5 1 97.62 88 VAL A O 1
ATOM 636 N N . LEU A 1 89 ? -31.719 33.188 17.312 1 97.38 89 LEU A N 1
ATOM 637 C CA . LEU A 1 89 ? -31.031 33.656 18.5 1 97.38 89 LEU A CA 1
ATOM 638 C C . LEU A 1 89 ? -31.969 34.5 19.375 1 97.38 89 LEU A C 1
ATOM 640 O O . LEU A 1 89 ? -31.938 34.375 20.609 1 97.38 89 LEU A O 1
ATOM 644 N N . ALA A 1 90 ? -32.75 35.281 18.719 1 96.12 90 ALA A N 1
ATOM 645 C CA . ALA A 1 90 ? -33.719 36.094 19.438 1 96.12 90 ALA A CA 1
ATOM 646 C C . ALA A 1 90 ? -34.75 35.219 20.156 1 96.12 90 ALA A C 1
ATOM 648 O O . ALA A 1 90 ? -35.344 35.656 21.172 1 96.12 90 ALA A O 1
ATOM 649 N N . LYS A 1 91 ? -34.969 34.062 19.672 1 96.75 91 LYS A N 1
ATOM 650 C CA . LYS A 1 91 ? -35.938 33.125 20.266 1 96.75 91 LYS A CA 1
ATOM 651 C C . LYS A 1 91 ? -35.25 32.25 21.312 1 96.75 91 LYS A C 1
ATOM 653 O O . LYS A 1 91 ? -35.875 31.312 21.828 1 96.75 91 LYS A O 1
ATOM 658 N N . GLY A 1 92 ? -33.938 32.5 21.562 1 95.12 92 GLY A N 1
ATOM 659 C CA . GLY A 1 92 ? -33.25 31.859 22.688 1 95.12 92 GLY A CA 1
ATOM 660 C C . GLY A 1 92 ? -32.5 30.594 22.281 1 95.12 92 GLY A C 1
ATOM 661 O O . GLY A 1 92 ? -32.156 29.781 23.141 1 95.12 92 GLY A O 1
ATOM 662 N N . ALA A 1 93 ? -32.312 30.344 21.062 1 96.94 93 ALA A N 1
ATOM 663 C CA . ALA A 1 93 ? -31.625 29.141 20.641 1 96.94 93 ALA A CA 1
ATOM 664 C C . ALA A 1 93 ? -30.219 29.078 21.234 1 96.94 93 ALA A C 1
ATOM 666 O O . ALA A 1 93 ? -29.484 30.062 21.203 1 96.94 93 ALA A O 1
ATOM 667 N N . ARG A 1 94 ? -29.906 27.953 21.781 1 97.12 94 ARG A N 1
ATOM 668 C CA . ARG A 1 94 ? -28.578 27.734 22.359 1 97.12 94 ARG A CA 1
ATOM 669 C C . ARG A 1 94 ? -27.688 26.969 21.391 1 97.12 94 ARG A C 1
ATOM 671 O O . ARG A 1 94 ? -26.469 26.938 21.547 1 97.12 94 ARG A O 1
ATOM 678 N N . ALA A 1 95 ? -28.266 26.297 20.406 1 98.19 95 ALA A N 1
ATOM 679 C CA . ALA A 1 95 ? -27.547 25.547 19.391 1 98.19 95 ALA A CA 1
ATOM 680 C C . ALA A 1 95 ? -28.156 25.75 18.016 1 98.19 95 ALA A C 1
ATOM 682 O O . ALA A 1 95 ? -29.375 25.844 17.875 1 98.19 95 ALA A O 1
ATOM 683 N N . ILE A 1 96 ? -27.297 25.859 17.016 1 98.25 96 ILE A N 1
ATOM 684 C CA . ILE A 1 96 ? -27.719 26 15.625 1 98.25 96 ILE A CA 1
ATOM 685 C C . ILE A 1 96 ? -27 24.969 14.758 1 98.25 96 ILE A C 1
ATOM 687 O O . ILE A 1 96 ? -25.781 24.797 14.867 1 98.25 96 ILE A O 1
ATOM 691 N N . VAL A 1 97 ? -27.719 24.172 13.992 1 98.12 97 VAL A N 1
ATOM 692 C CA . VAL A 1 97 ? -27.188 23.328 12.93 1 98.12 97 VAL A CA 1
ATOM 693 C C . VAL A 1 97 ? -27.453 23.969 11.57 1 98.12 97 VAL A C 1
ATOM 695 O O . VAL A 1 97 ? -28.594 24.094 11.141 1 98.12 97 VAL A O 1
ATOM 698 N N . ALA A 1 98 ? -26.391 24.406 10.938 1 97.25 98 ALA A N 1
ATOM 699 C CA . ALA A 1 98 ? -26.516 25.172 9.703 1 97.25 98 ALA A CA 1
ATOM 700 C C . ALA A 1 98 ? -26.219 24.312 8.477 1 97.25 98 ALA A C 1
ATOM 702 O O . ALA A 1 98 ? -25.062 24.125 8.094 1 97.25 98 ALA A O 1
ATOM 703 N N . ILE A 1 99 ? -27.234 23.938 7.734 1 94.69 99 ILE A N 1
ATOM 704 C CA . ILE A 1 99 ? -27.141 23.094 6.547 1 94.69 99 ILE A CA 1
ATOM 705 C C . ILE A 1 99 ? -26.688 23.938 5.355 1 94.69 99 ILE A C 1
ATOM 707 O O . ILE A 1 99 ? -26.031 23.438 4.445 1 94.69 99 ILE A O 1
ATOM 711 N N . THR A 1 100 ? -26.922 25.172 5.375 1 89.88 100 THR A N 1
ATOM 712 C CA . THR A 1 100 ? -26.781 26.141 4.285 1 89.88 100 THR A CA 1
ATOM 713 C C . THR A 1 100 ? -25.344 26.188 3.795 1 89.88 100 THR A C 1
ATOM 715 O O . THR A 1 100 ? -24.406 26.203 4.598 1 89.88 100 THR A O 1
ATOM 718 N N . ALA A 1 101 ? -25.188 26.109 2.461 1 87.69 101 ALA A N 1
ATOM 719 C CA . ALA A 1 101 ? -23.891 26.234 1.809 1 87.69 101 ALA A CA 1
ATOM 720 C C . ALA A 1 101 ? -23.734 27.609 1.161 1 87.69 101 ALA A C 1
ATOM 722 O O . ALA A 1 101 ? -24.672 28.406 1.154 1 87.69 101 ALA A O 1
ATOM 723 N N . GLY A 1 102 ? -22.531 27.875 0.702 1 85.81 102 GLY A N 1
ATOM 724 C CA . GLY A 1 102 ? -22.281 29.109 -0.042 1 85.81 102 GLY A CA 1
ATOM 725 C C . GLY A 1 102 ? -21.828 30.266 0.837 1 85.81 102 GLY A C 1
ATOM 726 O O . GLY A 1 102 ? -22.078 31.422 0.517 1 85.81 102 GLY A O 1
ATOM 727 N N . LEU A 1 103 ? -21.281 30.031 1.854 1 89.88 103 LEU A N 1
ATOM 728 C CA . LEU A 1 103 ? -20.797 31.062 2.781 1 89.88 103 LEU A CA 1
ATOM 729 C C . LEU A 1 103 ? -19.281 31.109 2.807 1 89.88 103 LEU A C 1
ATOM 731 O O . LEU A 1 103 ? -18.656 31.5 1.822 1 89.88 103 LEU A O 1
ATOM 735 N N . GLY A 1 104 ? -18.609 30.562 3.791 1 83.5 104 GLY A N 1
ATOM 736 C CA . GLY A 1 104 ? -17.172 30.656 3.932 1 83.5 104 GLY A CA 1
ATOM 737 C C . GLY A 1 104 ? -16.422 30 2.789 1 83.5 104 GLY A C 1
ATOM 738 O O . GLY A 1 104 ? -15.367 30.484 2.369 1 83.5 104 GLY A O 1
ATOM 739 N N . GLU A 1 105 ? -16.906 28.906 2.221 1 78.56 105 GLU A N 1
ATOM 740 C CA . GLU A 1 105 ? -16.234 28.125 1.179 1 78.56 105 GLU A CA 1
ATOM 741 C C . GLU A 1 105 ? -16.359 28.797 -0.181 1 78.56 105 GLU A C 1
ATOM 743 O O . GLU A 1 105 ? -15.664 28.438 -1.129 1 78.56 105 GLU A O 1
ATOM 748 N N . ALA A 1 106 ? -17.234 29.812 -0.217 1 78.38 106 ALA A N 1
ATOM 749 C CA . ALA A 1 106 ? -17.516 30.453 -1.497 1 78.38 106 ALA A CA 1
ATOM 750 C C . ALA A 1 106 ? -16.547 31.594 -1.763 1 78.38 106 ALA A C 1
ATOM 752 O O . ALA A 1 106 ? -16.656 32.312 -2.764 1 78.38 106 ALA A O 1
ATOM 753 N N . GLY A 1 107 ? -15.609 31.859 -0.88 1 82 107 GLY A N 1
ATOM 754 C CA . GLY A 1 107 ? -14.609 32.875 -1.132 1 82 107 GLY A CA 1
ATOM 755 C C . GLY A 1 107 ? -14.391 33.812 0.051 1 82 107 GLY A C 1
ATOM 756 O O . GLY A 1 107 ? -14.977 33.594 1.117 1 82 107 GLY A O 1
ATOM 757 N N . GLU A 1 108 ? -13.672 34.844 -0.177 1 85.56 108 GLU A N 1
ATOM 758 C CA . GLU A 1 108 ? -13.25 35.75 0.896 1 85.56 108 GLU A CA 1
ATOM 759 C C . GLU A 1 108 ? -14.43 36.531 1.46 1 85.56 108 GLU A C 1
ATOM 761 O O . GLU A 1 108 ? -14.523 36.75 2.672 1 85.56 108 GLU A O 1
ATOM 766 N N . THR A 1 109 ? -15.281 36.938 0.599 1 86.69 109 THR A N 1
ATOM 767 C CA . THR A 1 109 ? -16.469 37.688 1.029 1 86.69 109 THR A CA 1
ATOM 768 C C . THR A 1 109 ? -17.375 36.812 1.876 1 86.69 109 THR A C 1
ATOM 770 O O . THR A 1 109 ? -17.891 37.25 2.902 1 86.69 109 THR A O 1
ATOM 773 N N . GLY A 1 110 ? -17.562 35.594 1.434 1 87.62 110 GLY A N 1
ATOM 774 C CA . GLY A 1 110 ? -18.344 34.656 2.193 1 87.62 110 GLY A CA 1
ATOM 775 C C . GLY A 1 110 ? -17.766 34.344 3.561 1 87.62 110 GLY A C 1
ATOM 776 O O . GLY A 1 110 ? -18.5 34.188 4.539 1 87.62 110 GLY A O 1
ATOM 777 N N . ARG A 1 111 ? -16.453 34.375 3.611 1 90.44 111 ARG A N 1
ATOM 778 C CA . ARG A 1 111 ? -15.766 34.062 4.863 1 90.44 111 ARG A CA 1
ATOM 779 C C . ARG A 1 111 ? -15.953 35.219 5.863 1 90.44 111 ARG A C 1
ATOM 781 O O . ARG A 1 111 ? -16.188 34.969 7.051 1 90.44 111 ARG A O 1
ATOM 788 N N . ALA A 1 112 ? -15.844 36.406 5.391 1 91.75 112 ALA A N 1
ATOM 789 C CA . ALA A 1 112 ? -16.031 37.562 6.258 1 91.75 112 ALA A CA 1
ATOM 790 C C . ALA A 1 112 ? -17.453 37.594 6.84 1 91.75 112 ALA A C 1
ATOM 792 O O . ALA A 1 112 ? -17.641 37.875 8.016 1 91.75 112 ALA A O 1
ATOM 793 N N . ARG A 1 113 ? -18.359 37.25 5.988 1 91 113 ARG A N 1
ATOM 794 C CA . ARG A 1 113 ? -19.75 37.219 6.43 1 91 113 ARG A CA 1
ATOM 795 C C . ARG A 1 113 ? -19.969 36.094 7.465 1 91 113 ARG A C 1
ATOM 797 O O . ARG A 1 113 ? -20.641 36.312 8.469 1 91 113 ARG A O 1
ATOM 804 N N . GLU A 1 114 ? -19.422 35.031 7.184 1 93.44 114 GLU A N 1
ATOM 805 C CA . GLU A 1 114 ? -19.5 33.875 8.094 1 93.44 114 GLU A CA 1
ATOM 806 C C . GLU A 1 114 ? -18.875 34.219 9.445 1 93.44 114 GLU A C 1
ATOM 808 O O . GLU A 1 114 ? -19.453 33.906 10.492 1 93.44 114 GLU A O 1
ATOM 813 N N . ASP A 1 115 ? -17.75 34.875 9.445 1 94.38 115 ASP A N 1
ATOM 814 C CA . ASP A 1 115 ? -17.047 35.25 10.68 1 94.38 115 ASP A CA 1
ATOM 815 C C . ASP A 1 115 ? -17.875 36.219 11.523 1 94.38 115 ASP A C 1
ATOM 817 O O . ASP A 1 115 ? -17.953 36.062 12.742 1 94.38 115 ASP A O 1
ATOM 821 N N . ALA A 1 116 ? -18.438 37.125 10.844 1 94 116 ALA A N 1
ATOM 822 C CA . ALA A 1 116 ? -19.281 38.094 11.531 1 94 116 ALA A CA 1
ATOM 823 C C . ALA A 1 116 ? -20.5 37.406 12.164 1 94 116 ALA A C 1
ATOM 825 O O . ALA A 1 116 ? -20.906 37.75 13.273 1 94 116 ALA A O 1
ATOM 826 N N . LEU A 1 117 ? -21.016 36.562 11.469 1 95.06 117 LEU A N 1
ATOM 827 C CA . LEU A 1 117 ? -22.172 35.812 11.953 1 95.06 117 LEU A CA 1
ATOM 828 C C . LEU A 1 117 ? -21.812 34.969 13.164 1 95.06 117 LEU A C 1
ATOM 830 O O . LEU A 1 117 ? -22.562 34.906 14.133 1 95.06 117 LEU A O 1
ATOM 834 N N . ILE A 1 118 ? -20.672 34.344 13.156 1 96.38 118 ILE A N 1
ATOM 835 C CA . ILE A 1 118 ? -20.219 33.469 14.25 1 96.38 118 ILE A CA 1
ATOM 836 C C . ILE A 1 118 ? -19.984 34.312 15.5 1 96.38 118 ILE A C 1
ATOM 838 O O . ILE A 1 118 ? -20.281 33.875 16.609 1 96.38 118 ILE A O 1
ATOM 842 N N . ALA A 1 119 ? -19.484 35.5 15.281 1 96.44 119 ALA A N 1
ATOM 843 C CA . ALA A 1 119 ? -19.281 36.375 16.406 1 96.44 119 ALA A CA 1
ATOM 844 C C . ALA A 1 119 ? -20.594 36.688 17.125 1 96.44 119 ALA A C 1
ATOM 846 O O . ALA A 1 119 ? -20.656 36.719 18.344 1 96.44 119 ALA A O 1
ATOM 847 N N . ARG A 1 120 ? -21.672 36.844 16.359 1 96.06 120 ARG A N 1
ATOM 848 C CA . ARG A 1 120 ? -22.984 37.094 16.938 1 96.06 120 ARG A CA 1
ATOM 849 C C . ARG A 1 120 ? -23.531 35.844 17.656 1 96.06 120 ARG A C 1
ATOM 851 O O . ARG A 1 120 ? -24.141 35.969 18.703 1 96.06 120 ARG A O 1
ATOM 858 N N . VAL A 1 121 ? -23.328 34.719 17.078 1 97.56 121 VAL A N 1
ATOM 859 C CA . VAL A 1 121 ? -23.75 33.469 17.703 1 97.56 121 VAL A CA 1
ATOM 860 C C . VAL A 1 121 ? -23.078 33.312 19.062 1 97.56 121 VAL A C 1
ATOM 862 O O . VAL A 1 121 ? -23.75 33 20.062 1 97.56 121 VAL A O 1
ATOM 865 N N . ARG A 1 122 ? -21.812 33.531 19.109 1 96.31 122 ARG A N 1
ATOM 866 C CA . ARG A 1 122 ? -21.047 33.406 20.344 1 96.31 122 ARG A CA 1
ATOM 867 C C . ARG A 1 122 ? -21.469 34.438 21.375 1 96.31 122 ARG A C 1
ATOM 869 O O . ARG A 1 122 ? -21.562 34.125 22.578 1 96.31 122 ARG A O 1
ATOM 876 N N . ALA A 1 123 ? -21.672 35.656 20.891 1 95.94 123 ALA A N 1
ATOM 877 C CA . ALA A 1 123 ? -22.109 36.719 21.781 1 95.94 123 ALA A CA 1
ATOM 878 C C . ALA A 1 123 ? -23.453 36.375 22.438 1 95.94 123 ALA A C 1
ATOM 880 O O . ALA A 1 123 ? -23.703 36.781 23.578 1 95.94 123 ALA A O 1
ATOM 881 N N . ALA A 1 124 ? -24.234 35.625 21.797 1 95.94 124 ALA A N 1
ATOM 882 C CA . ALA A 1 124 ? -25.547 35.219 22.297 1 95.94 124 ALA A CA 1
ATOM 883 C C . ALA A 1 124 ? -25.422 34 23.203 1 95.94 124 ALA A C 1
ATOM 885 O O . ALA A 1 124 ? -26.406 33.531 23.797 1 95.94 124 ALA A O 1
ATOM 886 N N . GLY A 1 125 ? -24.203 33.438 23.312 1 95.12 125 GLY A N 1
ATOM 887 C CA . GLY A 1 125 ? -23.969 32.25 24.141 1 95.12 125 GLY A CA 1
ATOM 888 C C . GLY A 1 125 ? -24.391 30.969 23.469 1 95.12 125 GLY A C 1
ATOM 889 O O . GLY A 1 125 ? -24.578 29.953 24.125 1 95.12 125 GLY A O 1
ATOM 890 N N . ALA A 1 126 ? -24.625 31 22.188 1 97 126 ALA A N 1
ATOM 891 C CA . ALA A 1 126 ? -25.031 29.812 21.422 1 97 126 ALA A CA 1
ATOM 892 C C . ALA A 1 126 ? -23.844 29.188 20.703 1 97 126 ALA A C 1
ATOM 894 O O . ALA A 1 126 ? -22.75 29.75 20.703 1 97 126 ALA A O 1
ATOM 895 N N . VAL A 1 127 ? -24.031 27.953 20.234 1 97.81 127 VAL A N 1
ATOM 896 C CA . VAL A 1 127 ? -23.031 27.266 19.438 1 97.81 127 VAL A CA 1
ATOM 897 C C . VAL A 1 127 ? -23.594 26.922 18.062 1 97.81 127 VAL A C 1
ATOM 899 O O . VAL A 1 127 ? -24.812 26.828 17.906 1 97.81 127 VAL A O 1
ATOM 902 N N . LEU A 1 128 ? -22.688 26.781 17.094 1 97.94 128 LEU A N 1
ATOM 903 C CA . LEU A 1 128 ? -23.141 26.5 15.734 1 97.94 128 LEU A CA 1
ATOM 904 C C . LEU A 1 128 ? -22.281 25.406 15.102 1 97.94 128 LEU A C 1
ATOM 906 O O . LEU A 1 128 ? -21.062 25.453 15.156 1 97.94 128 LEU A O 1
ATOM 910 N N . VAL A 1 129 ? -22.922 24.344 14.594 1 97.31 129 VAL A N 1
ATOM 911 C CA . VAL A 1 129 ? -22.281 23.328 13.766 1 97.31 129 VAL A CA 1
ATOM 912 C C . VAL A 1 129 ? -22.469 23.672 12.289 1 97.31 129 VAL A C 1
ATOM 914 O O . VAL A 1 129 ? -23.578 23.984 11.852 1 97.31 129 VAL A O 1
ATOM 917 N N . GLY A 1 130 ? -21.422 23.484 11.453 1 94.75 130 GLY A N 1
ATOM 918 C CA . GLY A 1 130 ? -21.438 23.875 10.055 1 94.75 130 GLY A CA 1
ATOM 919 C C . GLY A 1 130 ? -20.859 25.25 9.82 1 94.75 130 GLY A C 1
ATOM 920 O O . GLY A 1 130 ? -19.844 25.625 10.43 1 94.75 130 GLY A O 1
ATOM 921 N N . PRO A 1 131 ? -21.453 26.047 8.961 1 94.81 131 PRO A N 1
ATOM 922 C CA . PRO A 1 131 ? -22.469 25.719 7.953 1 94.81 131 PRO A CA 1
ATOM 923 C C . PRO A 1 131 ? -21.969 24.719 6.91 1 94.81 131 PRO A C 1
ATOM 925 O O . PRO A 1 131 ? -20.953 24.062 7.125 1 94.81 131 PRO A O 1
ATOM 928 N N . ASN A 1 132 ? -22.656 24.547 5.77 1 91.25 132 ASN A N 1
ATOM 929 C CA . ASN A 1 132 ? -22.266 23.625 4.703 1 91.25 132 ASN A CA 1
ATOM 930 C C . ASN A 1 132 ? -22.078 22.203 5.223 1 91.25 132 ASN A C 1
ATOM 932 O O . ASN A 1 132 ? -21.016 21.609 5.062 1 91.25 132 ASN A O 1
ATOM 936 N N . CYS A 1 133 ? -23.109 21.688 5.887 1 92.94 133 CYS A N 1
ATOM 937 C CA . CYS A 1 133 ? -22.969 20.359 6.477 1 92.94 133 CYS A CA 1
ATOM 938 C C . CYS A 1 133 ? -24.25 19.562 6.281 1 92.94 133 CYS A C 1
ATOM 940 O O . CYS A 1 133 ? -25.266 20.078 5.801 1 92.94 133 CYS A O 1
ATOM 942 N N . LEU A 1 134 ? -24.172 18.312 6.625 1 93.44 134 LEU A N 1
ATOM 943 C CA . LEU A 1 134 ? -25.266 17.391 6.41 1 93.44 134 LEU A CA 1
ATOM 944 C C . LEU A 1 134 ? -26.156 17.297 7.645 1 93.44 134 LEU A C 1
ATOM 946 O O . LEU A 1 134 ? -27.188 16.625 7.625 1 93.44 134 LEU A O 1
ATOM 950 N N . GLY A 1 135 ? -25.766 17.922 8.742 1 96.06 135 GLY A N 1
ATOM 951 C CA . GLY A 1 135 ? -26.562 17.906 9.969 1 96.06 135 GLY A CA 1
ATOM 952 C C . GLY A 1 135 ? -25.938 17.078 11.07 1 96.06 135 GLY A C 1
ATOM 953 O O . GLY A 1 135 ? -24.719 16.938 11.148 1 96.06 135 GLY A O 1
ATOM 954 N N . LEU A 1 136 ? -26.812 16.656 11.945 1 96.94 136 LEU A N 1
ATOM 955 C CA . LEU A 1 136 ? -26.391 15.938 13.141 1 96.94 136 LEU A CA 1
ATOM 956 C C . LEU A 1 136 ? -27.406 14.891 13.547 1 96.94 136 LEU A C 1
ATOM 958 O O . LEU A 1 136 ? -28.609 15.094 13.375 1 96.94 136 LEU A O 1
ATOM 962 N N . VAL A 1 137 ? -26.891 13.727 14 1 98 137 VAL A N 1
ATOM 963 C CA . VAL A 1 137 ? -27.75 12.656 14.492 1 98 137 VAL A CA 1
ATOM 964 C C . VAL A 1 137 ? -27.234 12.148 15.836 1 98 137 VAL A C 1
ATOM 966 O O . VAL A 1 137 ? -26.031 11.93 15.992 1 98 137 VAL A O 1
ATOM 969 N N . ASP A 1 138 ? -28.047 12.07 16.844 1 98.31 138 ASP A N 1
ATOM 970 C CA . ASP A 1 138 ? -27.766 11.336 18.078 1 98.31 138 ASP A CA 1
ATOM 971 C C . ASP A 1 138 ? -28.781 10.203 18.281 1 98.31 138 ASP A C 1
ATOM 973 O O . ASP A 1 138 ? -29.906 10.445 18.703 1 98.31 138 ASP A O 1
ATOM 977 N N . ASN A 1 139 ? -28.359 9.023 18.062 1 98.19 139 ASN A N 1
ATOM 978 C CA . ASN A 1 139 ? -29.219 7.852 18.125 1 98.19 139 ASN A CA 1
ATOM 979 C C . ASN A 1 139 ? -29.609 7.516 19.562 1 98.19 139 ASN A C 1
ATOM 981 O O . ASN A 1 139 ? -30.531 6.754 19.797 1 98.19 139 ASN A O 1
ATOM 985 N N . THR A 1 140 ? -28.922 8.109 20.531 1 97.75 140 THR A N 1
ATOM 986 C CA . THR A 1 140 ? -29.172 7.793 21.938 1 97.75 140 THR A CA 1
ATOM 987 C C . THR A 1 140 ? -30.25 8.703 22.516 1 97.75 140 THR A C 1
ATOM 989 O O . THR A 1 140 ? -30.844 8.391 23.547 1 97.75 140 THR A O 1
ATOM 992 N N . THR A 1 141 ? -30.562 9.82 21.844 1 97.75 141 THR A N 1
ATOM 993 C CA . THR A 1 141 ? -31.547 10.773 22.344 1 97.75 141 THR A CA 1
ATOM 994 C C . THR A 1 141 ? -32.656 11.016 21.328 1 97.75 141 THR A C 1
ATOM 996 O O . THR A 1 141 ? -33.469 11.914 21.5 1 97.75 141 THR A O 1
ATOM 999 N N . ALA A 1 142 ? -32.594 10.258 20.188 1 97.38 142 ALA A N 1
ATOM 1000 C CA . ALA A 1 142 ? -33.562 10.375 19.109 1 97.38 142 ALA A CA 1
ATOM 1001 C C . ALA A 1 142 ? -33.531 11.766 18.484 1 97.38 142 ALA A C 1
ATOM 1003 O O . ALA A 1 142 ? -34.562 12.336 18.172 1 97.38 142 ALA A O 1
ATOM 1004 N N . THR A 1 143 ? -32.438 12.383 18.469 1 98 143 THR A N 1
ATOM 1005 C CA . THR A 1 143 ? -32.219 13.664 17.781 1 98 143 THR A CA 1
ATOM 1006 C C . THR A 1 143 ? -31.766 13.438 16.344 1 98 143 THR A C 1
ATOM 1008 O O . THR A 1 143 ? -30.609 13.062 16.094 1 98 143 THR A O 1
ATOM 1011 N N . TYR A 1 144 ? -32.656 13.633 15.383 1 97.75 144 TYR A N 1
ATOM 1012 C CA . TYR A 1 144 ? -32.406 13.352 13.977 1 97.75 144 TYR A CA 1
ATOM 1013 C C . TYR A 1 144 ? -32.531 14.625 13.141 1 97.75 144 TYR A C 1
ATOM 1015 O O . TYR A 1 144 ? -33.625 15.039 12.773 1 97.75 144 TYR A O 1
ATOM 1023 N N . LEU A 1 145 ? -31.391 15.211 12.805 1 96.94 145 LEU A N 1
ATOM 1024 C CA . LEU A 1 145 ? -31.391 16.516 12.141 1 96.94 145 LEU A CA 1
ATOM 1025 C C . LEU A 1 145 ? -30.609 16.438 10.828 1 96.94 145 LEU A C 1
ATOM 1027 O O . LEU A 1 145 ? -30.047 17.453 10.383 1 96.94 145 LEU A O 1
ATOM 1031 N N . SER A 1 146 ? -30.422 15.219 10.289 1 93.81 146 SER A N 1
ATOM 1032 C CA . SER A 1 146 ? -29.797 14.992 8.984 1 93.81 146 SER A CA 1
ATOM 1033 C C . SER A 1 146 ? -30.797 14.422 7.988 1 93.81 146 SER A C 1
ATOM 1035 O O . SER A 1 146 ? -31.844 13.891 8.383 1 93.81 146 SER A O 1
ATOM 1037 N N . SER A 1 147 ? -30.484 14.656 6.738 1 86.12 147 SER A N 1
ATOM 1038 C CA . SER A 1 147 ? -31.359 14.141 5.699 1 86.12 147 SER A CA 1
ATOM 1039 C C . SER A 1 147 ? -31.375 12.609 5.691 1 86.12 147 SER A C 1
ATOM 1041 O O . SER A 1 147 ? -32.375 12 5.336 1 86.12 147 SER A O 1
ATOM 1043 N N . ASN A 1 148 ? -30.312 11.945 6.059 1 87.62 148 ASN A N 1
ATOM 1044 C CA . ASN A 1 148 ? -30.188 10.492 6.012 1 87.62 148 ASN A CA 1
ATOM 1045 C C . ASN A 1 148 ? -30.312 9.875 7.402 1 87.62 148 ASN A C 1
ATOM 1047 O O . ASN A 1 148 ? -30.094 10.547 8.406 1 87.62 148 ASN A O 1
ATOM 1051 N N . GLN A 1 149 ? -30.797 8.664 7.383 1 91.75 149 GLN A N 1
ATOM 1052 C CA . GLN A 1 149 ? -30.781 7.879 8.617 1 91.75 149 GLN A CA 1
ATOM 1053 C C . GLN A 1 149 ? -29.438 7.168 8.805 1 91.75 149 GLN A C 1
ATOM 1055 O O . GLN A 1 149 ? -28.844 6.684 7.836 1 91.75 149 GLN A O 1
ATOM 1060 N N . PHE A 1 150 ? -28.969 7.125 9.969 1 95.81 150 PHE A N 1
ATOM 1061 C CA . PHE A 1 150 ? -27.75 6.41 10.344 1 95.81 150 PHE A CA 1
ATOM 1062 C C . PHE A 1 150 ? -28.062 5.301 11.344 1 95.81 150 PHE A C 1
ATOM 1064 O O . PHE A 1 150 ? -28.781 5.527 12.328 1 95.81 150 PHE A O 1
ATOM 1071 N N . ALA A 1 151 ? -27.625 4.133 11.086 1 96.94 151 ALA A N 1
ATOM 1072 C CA . ALA A 1 151 ? -27.906 2.977 11.93 1 96.94 151 ALA A CA 1
ATOM 1073 C C . ALA A 1 151 ? -27.344 3.164 13.336 1 96.94 151 ALA A C 1
ATOM 1075 O O . ALA A 1 151 ? -26.203 3.613 13.492 1 96.94 151 ALA A O 1
ATOM 1076 N N . PRO A 1 152 ? -28.172 2.857 14.352 1 97.88 152 PRO A N 1
ATOM 1077 C CA . PRO A 1 152 ? -27.703 3.059 15.727 1 97.88 152 PRO A CA 1
ATOM 1078 C C . PRO A 1 152 ? -26.578 2.107 16.109 1 97.88 152 PRO A C 1
ATOM 1080 O O . PRO A 1 152 ? -26.516 0.981 15.609 1 97.88 152 PRO A O 1
ATOM 1083 N N . GLY A 1 153 ? -25.719 2.527 16.922 1 97.75 153 GLY A N 1
ATOM 1084 C CA . GLY A 1 153 ? -24.594 1.771 17.469 1 97.75 153 GLY A CA 1
ATOM 1085 C C . GLY A 1 153 ? -23.766 2.568 18.453 1 97.75 153 GLY A C 1
ATOM 1086 O O . GLY A 1 153 ? -24.281 3.412 19.172 1 97.75 153 GLY A O 1
ATOM 1087 N N . ASP A 1 154 ? -22.469 2.289 18.547 1 98 154 ASP A N 1
ATOM 1088 C CA . ASP A 1 154 ? -21.688 2.891 19.625 1 98 154 ASP A CA 1
ATOM 1089 C C . ASP A 1 154 ? -20.469 3.615 19.062 1 98 154 ASP A C 1
ATOM 1091 O O . ASP A 1 154 ? -19.5 3.879 19.797 1 98 154 ASP A O 1
ATOM 1095 N N . ILE A 1 155 ? -20.453 3.918 17.766 1 98.56 155 ILE A N 1
ATOM 1096 C CA . ILE A 1 155 ? -19.375 4.684 17.156 1 98.56 155 ILE A CA 1
ATOM 1097 C C . ILE A 1 155 ? -19.797 6.141 16.984 1 98.56 155 ILE A C 1
ATOM 1099 O O . ILE A 1 155 ? -20.875 6.418 16.453 1 98.56 155 ILE A O 1
ATOM 1103 N N . ALA A 1 156 ? -19.047 7.062 17.469 1 98.81 156 ALA A N 1
ATOM 1104 C CA . ALA A 1 156 ? -19.25 8.461 17.094 1 98.81 156 ALA A CA 1
ATOM 1105 C C . ALA A 1 156 ? -18.562 8.766 15.766 1 98.81 156 ALA A C 1
ATOM 1107 O O . ALA A 1 156 ? -17.375 8.484 15.602 1 98.81 156 ALA A O 1
ATOM 1108 N N . LEU A 1 157 ? -19.281 9.258 14.797 1 98.81 157 LEU A N 1
ATOM 1109 C CA . LEU A 1 157 ? -18.734 9.617 13.492 1 98.81 157 LEU A CA 1
ATOM 1110 C C . LEU A 1 157 ? -18.688 11.133 13.312 1 98.81 157 LEU A C 1
ATOM 1112 O O . LEU A 1 157 ? -19.734 11.781 13.25 1 98.81 157 LEU A O 1
ATOM 1116 N N . LEU A 1 158 ? -17.531 11.695 13.32 1 98.69 158 LEU A N 1
ATOM 1117 C CA . LEU A 1 158 ? -17.281 13.102 13.039 1 98.69 158 LEU A CA 1
ATOM 1118 C C . LEU A 1 158 ? -16.703 13.281 11.641 1 98.69 158 LEU A C 1
ATOM 1120 O O . LEU A 1 158 ? -15.531 12.953 11.406 1 98.69 158 LEU A O 1
ATOM 1124 N N . SER A 1 159 ? -17.484 13.828 10.719 1 97.88 159 SER A N 1
ATOM 1125 C CA . SER A 1 159 ? -17.078 13.812 9.32 1 97.88 159 SER A CA 1
ATOM 1126 C C . SER A 1 159 ? -17.188 15.195 8.688 1 97.88 159 SER A C 1
ATOM 1128 O O . SER A 1 159 ? -18.234 15.844 8.797 1 97.88 159 SER A O 1
ATOM 1130 N N . GLN A 1 160 ? -16.234 15.594 8.031 1 94.69 160 GLN A N 1
ATOM 1131 C CA . GLN A 1 160 ? -16.266 16.875 7.324 1 94.69 160 GLN A CA 1
ATOM 1132 C C . GLN A 1 160 ? -17 16.734 5.992 1 94.69 160 GLN A C 1
ATOM 1134 O O . GLN A 1 160 ? -17.375 17.734 5.383 1 94.69 160 GLN A O 1
ATOM 1139 N N . SER A 1 161 ? -17.25 15.531 5.551 1 92.56 161 SER A N 1
ATOM 1140 C CA . SER A 1 161 ? -18 15.266 4.324 1 92.56 161 SER A CA 1
ATOM 1141 C C . SER A 1 161 ? -19.281 14.484 4.609 1 92.56 161 SER A C 1
ATOM 1143 O O . SER A 1 161 ? -19.234 13.391 5.176 1 92.56 161 SER A O 1
ATOM 1145 N N . GLY A 1 162 ? -20.375 15.047 4.176 1 90.81 162 GLY A N 1
ATOM 1146 C CA . GLY A 1 162 ? -21.656 14.375 4.344 1 90.81 162 GLY A CA 1
ATOM 1147 C C . GLY A 1 162 ? -21.766 13.094 3.537 1 90.81 162 GLY A C 1
ATOM 1148 O O . GLY A 1 162 ? -22.156 12.055 4.066 1 90.81 162 GLY A O 1
ATOM 1149 N N . ASN A 1 163 ? -21.422 13.117 2.254 1 89.88 163 ASN A N 1
ATOM 1150 C CA . ASN A 1 163 ? -21.5 11.945 1.389 1 89.88 163 ASN A CA 1
ATOM 1151 C C . ASN A 1 163 ? -20.625 10.812 1.909 1 89.88 163 ASN A C 1
ATOM 1153 O O . ASN A 1 163 ? -21 9.641 1.82 1 89.88 163 ASN A O 1
ATOM 1157 N N . LEU A 1 164 ? -19.531 11.188 2.373 1 94.88 164 LEU A N 1
ATOM 1158 C CA . LEU A 1 164 ? -18.641 10.164 2.916 1 94.88 164 LEU A CA 1
ATOM 1159 C C . LEU A 1 164 ? -19.266 9.508 4.145 1 94.88 164 LEU A C 1
ATOM 1161 O O . LEU A 1 164 ? -19.062 8.312 4.379 1 94.88 164 LEU A O 1
ATOM 1165 N N . ALA A 1 165 ? -19.938 10.289 4.91 1 96.56 165 ALA A N 1
ATOM 1166 C CA . ALA A 1 165 ? -20.609 9.742 6.09 1 96.56 165 ALA A CA 1
ATOM 1167 C C . ALA A 1 165 ? -21.625 8.68 5.699 1 96.56 165 ALA A C 1
ATOM 1169 O O . ALA A 1 165 ? -21.797 7.688 6.41 1 96.56 165 ALA A O 1
ATOM 1170 N N . ILE A 1 166 ? -22.297 8.93 4.609 1 93.75 166 ILE A N 1
ATOM 1171 C CA . ILE A 1 166 ? -23.266 7.961 4.117 1 93.75 166 ILE A CA 1
ATOM 1172 C C . ILE A 1 166 ? -22.547 6.66 3.752 1 93.75 166 ILE A C 1
ATOM 1174 O O . ILE A 1 166 ? -23.016 5.574 4.102 1 93.75 166 ILE A O 1
ATOM 1178 N N . GLU A 1 167 ? -21.438 6.77 3.08 1 96.69 167 GLU A N 1
ATOM 1179 C CA . GLU A 1 167 ? -20.656 5.582 2.754 1 96.69 167 GLU A CA 1
ATOM 1180 C C . GLU A 1 167 ? -20.203 4.855 4.016 1 96.69 167 GLU A C 1
ATOM 1182 O O . GLU A 1 167 ? -20.328 3.633 4.113 1 96.69 167 GLU A O 1
ATOM 1187 N N . LEU A 1 168 ? -19.656 5.617 4.977 1 97.94 168 LEU A N 1
ATOM 1188 C CA . LEU A 1 168 ? -19.156 5.02 6.207 1 97.94 168 LEU A CA 1
ATOM 1189 C C . LEU A 1 168 ? -20.266 4.312 6.969 1 97.94 168 LEU A C 1
ATOM 1191 O O . LEU A 1 168 ? -20.062 3.23 7.527 1 97.94 168 LEU A O 1
ATOM 1195 N N . ASP A 1 169 ? -21.438 4.922 6.973 1 97.12 169 ASP A N 1
ATOM 1196 C CA . ASP A 1 169 ? -22.594 4.281 7.617 1 97.12 169 ASP A CA 1
ATOM 1197 C C . ASP A 1 169 ? -22.859 2.908 7.012 1 97.12 169 ASP A C 1
ATOM 1199 O O . ASP A 1 169 ? -23.109 1.943 7.738 1 97.12 169 ASP A O 1
ATOM 1203 N N . ARG A 1 170 ? -22.812 2.826 5.719 1 95.94 170 ARG A N 1
ATOM 1204 C CA . ARG A 1 170 ? -23.047 1.556 5.039 1 95.94 170 ARG A CA 1
ATOM 1205 C C . ARG A 1 170 ? -21.938 0.556 5.363 1 95.94 170 ARG A C 1
ATOM 1207 O O . ARG A 1 170 ? -22.203 -0.622 5.602 1 95.94 170 ARG A O 1
ATOM 1214 N N . LEU A 1 171 ? -20.734 1.004 5.379 1 96.88 171 LEU A N 1
ATOM 1215 C CA . LEU A 1 171 ? -19.609 0.148 5.711 1 96.88 171 LEU A CA 1
ATOM 1216 C C . LEU A 1 171 ? -19.703 -0.355 7.145 1 96.88 171 LEU A C 1
ATOM 1218 O O . LEU A 1 171 ? -19.406 -1.519 7.422 1 96.88 171 LEU A O 1
ATOM 1222 N N . PHE A 1 172 ? -20.141 0.571 8.062 1 97.12 172 PHE A N 1
ATOM 1223 C CA . PHE A 1 172 ? -20.328 0.191 9.461 1 97.12 172 PHE A CA 1
ATOM 1224 C C . PHE A 1 172 ? -21.406 -0.876 9.594 1 97.12 172 PHE A C 1
ATOM 1226 O O . PHE A 1 172 ? -21.188 -1.929 10.188 1 97.12 172 PHE A O 1
ATOM 1233 N N . THR A 1 173 ? -22.5 -0.664 8.914 1 95.06 173 THR A N 1
ATOM 1234 C CA . THR A 1 173 ? -23.641 -1.563 9.008 1 95.06 173 THR A CA 1
ATOM 1235 C C . THR A 1 173 ? -23.281 -2.955 8.492 1 95.06 173 THR A C 1
ATOM 1237 O O . THR A 1 173 ? -23.625 -3.961 9.117 1 95.06 173 THR A O 1
ATOM 1240 N N . ALA A 1 174 ? -22.547 -2.969 7.449 1 91.94 174 ALA A N 1
ATOM 1241 C CA . ALA A 1 174 ? -22.141 -4.234 6.848 1 91.94 174 ALA A CA 1
ATOM 1242 C C . ALA A 1 174 ? -21.219 -5.016 7.793 1 91.94 174 ALA A C 1
ATOM 1244 O O . ALA A 1 174 ? -21.031 -6.223 7.621 1 91.94 174 ALA A O 1
ATOM 1245 N N . ARG A 1 175 ? -20.734 -4.406 8.82 1 92.5 175 ARG A N 1
ATOM 1246 C CA . ARG A 1 175 ? -19.781 -5.035 9.734 1 92.5 175 ARG A CA 1
ATOM 1247 C C . ARG A 1 175 ? -20.375 -5.152 11.133 1 92.5 175 ARG A C 1
ATOM 1249 O O . ARG A 1 175 ? -19.641 -5.414 12.094 1 92.5 175 ARG A O 1
ATOM 1256 N N . GLY A 1 176 ? -21.625 -4.871 11.273 1 91.31 176 GLY A N 1
ATOM 1257 C CA . GLY A 1 176 ? -22.297 -4.957 12.555 1 91.31 176 GLY A CA 1
ATOM 1258 C C . GLY A 1 176 ? -22 -3.789 13.477 1 91.31 176 GLY A C 1
ATOM 1259 O O . GLY A 1 176 ? -22.125 -3.902 14.695 1 91.31 176 GLY A O 1
ATOM 1260 N N . LEU A 1 177 ? -21.516 -2.713 12.906 1 95.06 177 LEU A N 1
ATOM 1261 C CA . LEU A 1 177 ? -21.266 -1.484 13.656 1 95.06 177 LEU A CA 1
ATOM 1262 C C . LEU A 1 177 ? -22.406 -0.484 13.453 1 95.06 177 LEU A C 1
ATOM 1264 O O . LEU A 1 177 ? -23.266 -0.686 12.602 1 95.06 177 LEU A O 1
ATOM 1268 N N . GLY A 1 178 ? -22.453 0.49 14.25 1 97.38 178 GLY A N 1
ATOM 1269 C CA . GLY A 1 178 ? -23.438 1.548 14.148 1 97.38 178 GLY A CA 1
ATOM 1270 C C . GLY A 1 178 ? -23 2.846 14.797 1 97.38 178 GLY A C 1
ATOM 1271 O O . GLY A 1 178 ? -21.906 2.92 15.359 1 97.38 178 GLY A O 1
ATOM 1272 N N . ILE A 1 179 ? -23.875 3.822 14.75 1 98.44 179 ILE A N 1
ATOM 1273 C CA . ILE A 1 179 ? -23.469 5.18 15.102 1 98.44 179 ILE A CA 1
ATOM 1274 C C . ILE A 1 179 ? -24.219 5.637 16.359 1 98.44 179 ILE A C 1
ATOM 1276 O O . ILE A 1 179 ? -25.438 5.535 16.422 1 98.44 179 ILE A O 1
ATOM 1280 N N . SER A 1 180 ? -23.469 6.023 17.375 1 98.62 180 SER A N 1
ATOM 1281 C CA . SER A 1 180 ? -24.047 6.688 18.531 1 98.62 180 SER A CA 1
ATOM 1282 C C . SER A 1 180 ? -24.375 8.148 18.234 1 98.62 180 SER A C 1
ATOM 1284 O O . SER A 1 180 ? -25.547 8.555 18.297 1 98.62 180 SER A O 1
ATOM 1286 N N . ARG A 1 181 ? -23.344 8.844 17.797 1 98.38 181 ARG A N 1
ATOM 1287 C CA . ARG A 1 181 ? -23.469 10.242 17.391 1 98.38 181 ARG A CA 1
ATOM 1288 C C . ARG A 1 181 ? -22.828 10.484 16.031 1 98.38 181 ARG A C 1
ATOM 1290 O O . ARG A 1 181 ? -21.734 9.992 15.758 1 98.38 181 ARG A O 1
ATOM 1297 N N . PHE A 1 182 ? -23.578 11.117 15.219 1 98.25 182 PHE A N 1
ATOM 1298 C CA . PHE A 1 182 ? -23.031 11.617 13.969 1 98.25 182 PHE A CA 1
ATOM 1299 C C . PHE A 1 182 ? -23.062 13.141 13.938 1 98.25 182 PHE A C 1
ATOM 1301 O O . PHE A 1 182 ? -24.094 13.75 14.219 1 98.25 182 PHE A O 1
ATOM 1308 N N . VAL A 1 183 ? -21.922 13.781 13.586 1 98.38 183 VAL A N 1
ATOM 1309 C CA . VAL A 1 183 ? -21.875 15.227 13.375 1 98.38 183 VAL A CA 1
ATOM 1310 C C . VAL A 1 183 ? -21.172 15.539 12.055 1 98.38 183 VAL A C 1
ATOM 1312 O O . VAL A 1 183 ? -20.016 15.156 11.852 1 98.38 183 VAL A O 1
ATOM 1315 N N . SER A 1 184 ? -21.859 16.141 11.133 1 97.38 184 SER A N 1
ATOM 1316 C CA . SER A 1 184 ? -21.234 16.703 9.938 1 97.38 184 SER A CA 1
ATOM 1317 C C . SER A 1 184 ? -20.562 18.031 10.25 1 97.38 184 SER A C 1
ATOM 1319 O O . SER A 1 184 ? -21.234 19.031 10.531 1 97.38 184 SER A O 1
ATOM 1321 N N . LEU A 1 185 ? -19.312 18.109 10.094 1 95.25 185 LEU A N 1
ATOM 1322 C CA . LEU A 1 185 ? -18.531 19.25 10.562 1 95.25 185 LEU A CA 1
ATOM 1323 C C . LEU A 1 185 ? -18.703 20.453 9.641 1 95.25 185 LEU A C 1
ATOM 1325 O O . LEU A 1 185 ? -18.625 21.594 10.094 1 95.25 185 LEU A O 1
ATOM 1329 N N . GLY A 1 186 ? -18.812 20.156 8.367 1 93.19 186 GLY A N 1
ATOM 1330 C CA . GLY A 1 186 ? -18.906 21.25 7.398 1 93.19 186 GLY A CA 1
ATOM 1331 C C . GLY A 1 186 ? -17.703 22.156 7.406 1 93.19 186 GLY A C 1
ATOM 1332 O O . GLY A 1 186 ? -16.562 21.703 7.336 1 93.19 186 GLY A O 1
ATOM 1333 N N . ASN A 1 187 ? -18 23.531 7.547 1 91.88 187 ASN A N 1
ATOM 1334 C CA . ASN A 1 187 ? -16.922 24.516 7.508 1 91.88 187 ASN A CA 1
ATOM 1335 C C . ASN A 1 187 ? -16.234 24.656 8.859 1 91.88 187 ASN A C 1
ATOM 1337 O O . ASN A 1 187 ? -15.188 25.297 8.969 1 91.88 187 ASN A O 1
ATOM 1341 N N . GLN A 1 188 ? -16.75 24.047 9.859 1 93.56 188 GLN A N 1
ATOM 1342 C CA . GLN A 1 188 ? -16.219 24.188 11.211 1 93.56 188 GLN A CA 1
ATOM 1343 C C . GLN A 1 188 ? -16.062 25.656 11.594 1 93.56 188 GLN A C 1
ATOM 1345 O O . GLN A 1 188 ? -15.008 26.062 12.094 1 93.56 188 GLN A O 1
ATOM 1350 N N . ALA A 1 189 ? -17.094 26.406 11.367 1 93.88 189 ALA A N 1
ATOM 1351 C CA . ALA A 1 189 ? -16.984 27.844 11.562 1 93.88 189 ALA A CA 1
ATOM 1352 C C . ALA A 1 189 ? -17.031 28.203 13.047 1 93.88 189 ALA A C 1
ATOM 1354 O O . ALA A 1 189 ? -16.531 29.25 13.461 1 93.88 189 ALA A O 1
ATOM 1355 N N . ASP A 1 190 ? -17.625 27.359 13.852 1 96.06 190 ASP A N 1
ATOM 1356 C CA . ASP A 1 190 ? -17.688 27.578 15.297 1 96.06 190 ASP A CA 1
ATOM 1357 C C . ASP A 1 190 ? -17.297 26.328 16.062 1 96.06 190 ASP A C 1
ATOM 1359 O O . ASP A 1 190 ? -16.109 26.062 16.266 1 96.06 190 ASP A O 1
ATOM 1363 N N . VAL A 1 191 ? -18.312 25.375 16.297 1 96.38 191 VAL A N 1
ATOM 1364 C CA . VAL A 1 191 ? -17.953 24.109 16.906 1 96.38 191 VAL A CA 1
ATOM 1365 C C . VAL A 1 191 ? -16.969 23.359 16 1 96.38 191 VAL A C 1
ATOM 1367 O O . VAL A 1 191 ? -17.188 23.25 14.797 1 96.38 191 VAL A O 1
ATOM 1370 N N . ASN A 1 192 ? -15.867 22.969 16.594 1 95.19 192 ASN A N 1
ATOM 1371 C CA . ASN A 1 192 ? -14.852 22.328 15.773 1 95.19 192 ASN A CA 1
ATOM 1372 C C . ASN A 1 192 ? -14.578 20.906 16.234 1 95.19 192 ASN A C 1
ATOM 1374 O O . ASN A 1 192 ? -15.234 20.406 17.156 1 95.19 192 ASN A O 1
ATOM 1378 N N . LEU A 1 193 ? -13.727 20.234 15.539 1 97.19 193 LEU A N 1
ATOM 1379 C CA . LEU A 1 193 ? -13.398 18.828 15.75 1 97.19 193 LEU A CA 1
ATOM 1380 C C . LEU A 1 193 ? -12.953 18.578 17.188 1 97.19 193 LEU A C 1
ATOM 1382 O O . LEU A 1 193 ? -13.328 17.578 17.797 1 97.19 193 LEU A O 1
ATOM 1386 N N . VAL A 1 194 ? -12.148 19.5 17.781 1 97.5 194 VAL A N 1
ATOM 1387 C CA . VAL A 1 194 ? -11.562 19.359 19.109 1 97.5 194 VAL A CA 1
ATOM 1388 C C . VAL A 1 194 ? -12.672 19.219 20.156 1 97.5 194 VAL A C 1
ATOM 1390 O O . VAL A 1 194 ? -12.68 18.266 20.953 1 97.5 194 VAL A O 1
ATOM 1393 N N . GLU A 1 195 ? -13.625 20.109 20.109 1 97.19 195 GLU A N 1
ATOM 1394 C CA . GLU A 1 195 ? -14.727 20.125 21.078 1 97.19 195 GLU A CA 1
ATOM 1395 C C . GLU A 1 195 ? -15.594 18.875 20.922 1 97.19 195 GLU A C 1
ATOM 1397 O O . GLU A 1 195 ? -16.109 18.344 21.922 1 97.19 195 GLU A O 1
ATOM 1402 N N . LEU A 1 196 ? -15.727 18.484 19.734 1 98.06 196 LEU A N 1
ATOM 1403 C CA . LEU A 1 196 ? -16.578 17.328 19.484 1 98.06 196 LEU A CA 1
ATOM 1404 C C . LEU A 1 196 ? -15.906 16.047 19.922 1 98.06 196 LEU A C 1
ATOM 1406 O O . LEU A 1 196 ? -16.578 15.109 20.375 1 98.06 196 LEU A O 1
ATOM 1410 N N . ILE A 1 197 ? -14.609 15.891 19.766 1 98.38 197 ILE A N 1
ATOM 1411 C CA . ILE A 1 197 ? -13.883 14.734 20.281 1 98.38 197 ILE A CA 1
ATOM 1412 C C . ILE A 1 197 ? -14.07 14.656 21.797 1 98.38 197 ILE A C 1
ATOM 1414 O O . ILE A 1 197 ? -14.391 13.594 22.328 1 98.38 197 ILE A O 1
ATOM 1418 N N . ASP A 1 198 ? -13.922 15.805 22.453 1 97.62 198 ASP A N 1
ATOM 1419 C CA . ASP A 1 198 ? -14.109 15.852 23.906 1 97.62 198 ASP A CA 1
ATOM 1420 C C . ASP A 1 198 ? -15.516 15.406 24.281 1 97.62 198 ASP A C 1
ATOM 1422 O O . ASP A 1 198 ? -15.688 14.586 25.188 1 97.62 198 ASP A O 1
ATOM 1426 N N . ALA A 1 199 ? -16.453 15.961 23.609 1 97.56 199 ALA A N 1
ATOM 1427 C CA . ALA A 1 199 ? -17.859 15.672 23.906 1 97.56 199 ALA A CA 1
ATOM 1428 C C . ALA A 1 199 ? -18.156 14.188 23.703 1 97.56 199 ALA A C 1
ATOM 1430 O O . ALA A 1 199 ? -18.875 13.578 24.484 1 97.56 199 ALA A O 1
ATOM 1431 N N . CYS A 1 200 ? -17.672 13.617 22.609 1 98.06 200 CYS A N 1
ATOM 1432 C CA . CYS A 1 200 ? -17.953 12.227 22.281 1 98.06 200 CYS A CA 1
ATOM 1433 C C . CYS A 1 200 ? -17.203 11.281 23.203 1 98.06 200 CYS A C 1
ATOM 1435 O O . CYS A 1 200 ? -17.703 10.203 23.547 1 98.06 200 CYS A O 1
ATOM 1437 N N . ALA A 1 201 ? -15.977 11.648 23.578 1 97.69 201 ALA A N 1
ATOM 1438 C CA . ALA A 1 201 ? -15.211 10.828 24.516 1 97.69 201 ALA A CA 1
ATOM 1439 C C . ALA A 1 201 ? -15.906 10.758 25.875 1 97.69 201 ALA A C 1
ATOM 1441 O O . ALA A 1 201 ? -15.82 9.742 26.562 1 97.69 201 ALA A O 1
ATOM 1442 N N . ALA A 1 202 ? -16.594 11.789 26.25 1 96.62 202 ALA A N 1
ATOM 1443 C CA . ALA A 1 202 ? -17.281 11.859 27.531 1 96.62 202 ALA A CA 1
ATOM 1444 C C . ALA A 1 202 ? -18.641 11.18 27.469 1 96.62 202 ALA A C 1
ATOM 1446 O O . ALA A 1 202 ? -19.312 10.992 28.484 1 96.62 202 ALA A O 1
ATOM 1447 N N . HIS A 1 203 ? -19.078 10.844 26.281 1 97.44 203 HIS A N 1
ATOM 1448 C CA . HIS A 1 203 ? -20.391 10.211 26.078 1 97.44 203 HIS A CA 1
ATOM 1449 C C . HIS A 1 203 ? -20.328 8.719 26.391 1 97.44 203 HIS A C 1
ATOM 1451 O O . HIS A 1 203 ? -19.656 7.961 25.688 1 97.44 203 HIS A O 1
ATOM 1457 N N . PRO A 1 204 ? -21.047 8.227 27.359 1 96.38 204 PRO A N 1
ATOM 1458 C CA . PRO A 1 204 ? -20.922 6.844 27.828 1 96.38 204 PRO A CA 1
ATOM 1459 C C . PRO A 1 204 ? -21.312 5.824 26.75 1 96.38 204 PRO A C 1
ATOM 1461 O O . PRO A 1 204 ? -20.844 4.68 26.797 1 96.38 204 PRO A O 1
ATOM 1464 N N . ARG A 1 205 ? -22.109 6.219 25.812 1 97.38 205 ARG A N 1
ATOM 1465 C CA . ARG A 1 205 ? -22.609 5.273 24.812 1 97.38 205 ARG A CA 1
ATOM 1466 C C . ARG A 1 205 ? -21.688 5.23 23.609 1 97.38 205 ARG A C 1
ATOM 1468 O O . ARG A 1 205 ? -21.969 4.539 22.625 1 97.38 205 ARG A O 1
ATOM 1475 N N . THR A 1 206 ? -20.625 5.914 23.625 1 98 206 THR A N 1
ATOM 1476 C CA . THR A 1 206 ? -19.641 5.922 22.547 1 98 206 THR A CA 1
ATOM 1477 C C . THR A 1 206 ? -18.438 5.055 22.891 1 98 206 THR A C 1
ATOM 1479 O O . THR A 1 206 ? -17.75 5.316 23.891 1 98 206 THR A O 1
ATOM 1482 N N . ALA A 1 207 ? -18.203 4.062 22.078 1 96.81 207 ALA A N 1
ATOM 1483 C CA . ALA A 1 207 ? -17.109 3.135 22.344 1 96.81 207 ALA A CA 1
ATOM 1484 C C . ALA A 1 207 ? -15.852 3.537 21.562 1 96.81 207 ALA A C 1
ATOM 1486 O O . ALA A 1 207 ? -14.734 3.195 21.953 1 96.81 207 ALA A O 1
ATOM 1487 N N . ALA A 1 208 ? -15.992 4.215 20.5 1 97.94 208 ALA A N 1
ATOM 1488 C CA . ALA A 1 208 ? -14.898 4.684 19.656 1 97.94 208 ALA A CA 1
ATOM 1489 C C . ALA A 1 208 ? -15.32 5.898 18.828 1 97.94 208 ALA A C 1
ATOM 1491 O O . ALA A 1 208 ? -16.516 6.141 18.641 1 97.94 208 ALA A O 1
ATOM 1492 N N . ILE A 1 209 ? -14.359 6.684 18.391 1 98.81 209 ILE A N 1
ATOM 1493 C CA . ILE A 1 209 ? -14.617 7.875 17.594 1 98.81 209 ILE A CA 1
ATOM 1494 C C . ILE A 1 209 ? -13.969 7.727 16.219 1 98.81 209 ILE A C 1
ATOM 1496 O O . ILE A 1 209 ? -12.766 7.469 16.109 1 98.81 209 ILE A O 1
ATOM 1500 N N . ALA A 1 210 ? -14.742 7.793 15.148 1 98.88 210 ALA A N 1
ATOM 1501 C CA . ALA A 1 210 ? -14.273 7.828 13.766 1 98.88 210 ALA A CA 1
ATOM 1502 C C . ALA A 1 210 ? -14.266 9.258 13.234 1 98.88 210 ALA A C 1
ATOM 1504 O O . ALA A 1 210 ? -15.25 9.984 13.367 1 98.88 210 ALA A O 1
ATOM 1505 N N . VAL A 1 211 ? -13.156 9.648 12.617 1 98.69 211 VAL A N 1
ATOM 1506 C CA . VAL A 1 211 ? -13.008 11.023 12.156 1 98.69 211 VAL A CA 1
ATOM 1507 C C . VAL A 1 211 ? -12.609 11.031 10.68 1 98.69 211 VAL A C 1
ATOM 1509 O O . VAL A 1 211 ? -11.648 10.367 10.289 1 98.69 211 VAL A O 1
ATOM 1512 N N . TYR A 1 212 ? -13.352 11.672 9.875 1 97.81 212 TYR A N 1
ATOM 1513 C CA . TYR A 1 212 ? -12.883 12.117 8.57 1 97.81 212 TYR A CA 1
ATOM 1514 C C . TYR A 1 212 ? -12.625 13.617 8.57 1 97.81 212 TYR A C 1
ATOM 1516 O O . TYR A 1 212 ? -13.523 14.406 8.859 1 97.81 212 TYR A O 1
ATOM 1524 N N . ILE A 1 213 ? -11.391 14.023 8.117 1 96.69 213 ILE A N 1
ATOM 1525 C CA . ILE A 1 213 ? -11.047 15.43 8.266 1 96.69 213 ILE A CA 1
ATOM 1526 C C . ILE A 1 213 ? -10.172 15.875 7.098 1 96.69 213 ILE A C 1
ATOM 1528 O O . ILE A 1 213 ? -9.297 15.133 6.648 1 96.69 213 ILE A O 1
ATOM 1532 N N . GLU A 1 214 ? -10.469 17.062 6.574 1 93.88 214 GLU A N 1
ATOM 1533 C CA . GLU A 1 214 ? -9.656 17.703 5.543 1 93.88 214 GLU A CA 1
ATOM 1534 C C . GLU A 1 214 ? -8.836 18.844 6.117 1 93.88 214 GLU A C 1
ATOM 1536 O O . GLU A 1 214 ? -7.727 19.125 5.652 1 93.88 214 GLU A O 1
ATOM 1541 N N . ASP A 1 215 ? -9.406 19.547 7.105 1 93.44 215 ASP A N 1
ATOM 1542 C CA . ASP A 1 215 ? -8.766 20.672 7.785 1 93.44 215 ASP A CA 1
ATOM 1543 C C . ASP A 1 215 ? -8.938 20.562 9.297 1 93.44 215 ASP A C 1
ATOM 1545 O O . ASP A 1 215 ? -10.055 20.688 9.812 1 93.44 215 ASP A O 1
ATOM 1549 N N . PHE A 1 216 ? -7.84 20.469 10.016 1 94.94 216 PHE A N 1
ATOM 1550 C CA . PHE A 1 216 ? -7.883 20.266 11.453 1 94.94 216 PHE A CA 1
ATOM 1551 C C . PHE A 1 216 ? -8.219 21.562 12.18 1 94.94 216 PHE A C 1
ATOM 1553 O O . PHE A 1 216 ? -8.617 21.547 13.344 1 94.94 216 PHE A O 1
ATOM 1560 N N . ARG A 1 217 ? -8.016 22.719 11.562 1 93.44 217 ARG A N 1
ATOM 1561 C CA . ARG A 1 217 ? -8.203 24.047 12.141 1 93.44 217 ARG A CA 1
ATOM 1562 C C . ARG A 1 217 ? -7.281 24.25 13.336 1 93.44 217 ARG A C 1
ATOM 1564 O O . ARG A 1 217 ? -6.238 24.906 13.211 1 93.44 217 ARG A O 1
ATOM 1571 N N . ASP A 1 218 ? -7.531 23.531 14.422 1 95 218 ASP A N 1
ATOM 1572 C CA . ASP A 1 218 ? -6.699 23.516 15.617 1 95 218 ASP A CA 1
ATOM 1573 C C . ASP A 1 218 ? -6.004 22.172 15.781 1 95 218 ASP A C 1
ATOM 1575 O O . ASP A 1 218 ? -6.449 21.328 16.562 1 95 218 ASP A O 1
ATOM 1579 N N . GLY A 1 219 ? -4.848 22.109 15.125 1 95.62 219 GLY A N 1
ATOM 1580 C CA . GLY A 1 219 ? -4.125 20.844 15.094 1 95.62 219 GLY A CA 1
ATOM 1581 C C . GLY A 1 219 ? -3.629 20.406 16.469 1 95.62 219 GLY A C 1
ATOM 1582 O O . GLY A 1 219 ? -3.738 19.234 16.828 1 95.62 219 GLY A O 1
ATOM 1583 N N . ARG A 1 220 ? -3.068 21.266 17.234 1 95.06 220 ARG A N 1
ATOM 1584 C CA . ARG A 1 220 ? -2.551 20.906 18.547 1 95.06 220 ARG A CA 1
ATOM 1585 C C . ARG A 1 220 ? -3.686 20.578 19.516 1 95.06 220 ARG A C 1
ATOM 1587 O O . ARG A 1 220 ? -3.545 19.688 20.359 1 95.06 220 ARG A O 1
ATOM 1594 N N . GLY A 1 221 ? -4.812 21.391 19.391 1 96.25 221 GLY A N 1
ATOM 1595 C CA . GLY A 1 221 ? -5.996 21.031 20.156 1 96.25 221 GLY A CA 1
ATOM 1596 C C . GLY A 1 221 ? -6.477 19.625 19.859 1 96.25 221 GLY A C 1
ATOM 1597 O O . GLY A 1 221 ? -6.859 18.891 20.781 1 96.25 221 GLY A O 1
ATOM 1598 N N . PHE A 1 222 ? -6.457 19.25 18.609 1 97.12 222 PHE A N 1
ATOM 1599 C CA . PHE A 1 222 ? -6.801 17.891 18.203 1 97.12 222 PHE A CA 1
ATOM 1600 C C . PHE A 1 222 ? -5.926 16.875 18.922 1 97.12 222 PHE A C 1
ATOM 1602 O O . PHE A 1 222 ? -6.422 15.867 19.422 1 97.12 222 PHE A O 1
ATOM 1609 N N . VAL A 1 223 ? -4.605 17.078 18.906 1 97.19 223 VAL A N 1
ATOM 1610 C CA . VAL A 1 223 ? -3.664 16.156 19.531 1 97.19 223 VAL A CA 1
ATOM 1611 C C . VAL A 1 223 ? -4.004 15.992 21 1 97.19 223 VAL A C 1
ATOM 1613 O O . VAL A 1 223 ? -4.105 14.867 21.516 1 97.19 223 VAL A O 1
ATOM 1616 N N . GLU A 1 224 ? -4.266 17.078 21.719 1 96.38 224 GLU A N 1
ATOM 1617 C CA . GLU A 1 224 ? -4.562 17.062 23.141 1 96.38 224 GLU A CA 1
ATOM 1618 C C . GLU A 1 224 ? -5.887 16.359 23.422 1 96.38 224 GLU A C 1
ATOM 1620 O O . GLU A 1 224 ? -5.961 15.484 24.297 1 96.38 224 GLU A O 1
ATOM 1625 N N . ALA A 1 225 ? -6.883 16.734 22.703 1 97.06 225 ALA A N 1
ATOM 1626 C CA . ALA A 1 225 ? -8.203 16.156 22.906 1 97.06 225 ALA A CA 1
ATOM 1627 C C . ALA A 1 225 ? -8.188 14.648 22.625 1 97.06 225 ALA A C 1
ATOM 1629 O O . ALA A 1 225 ? -8.797 13.867 23.359 1 97.06 225 ALA A O 1
ATOM 1630 N N . THR A 1 226 ? -7.535 14.281 21.562 1 97.38 226 THR A N 1
ATOM 1631 C CA . THR A 1 226 ? -7.461 12.875 21.172 1 97.38 226 THR A CA 1
ATOM 1632 C C . THR A 1 226 ? -6.66 12.078 22.188 1 97.38 226 THR A C 1
ATOM 1634 O O . THR A 1 226 ? -7.055 10.969 22.562 1 97.38 226 THR A O 1
ATOM 1637 N N . ALA A 1 227 ? -5.535 12.625 22.609 1 95.94 227 ALA A N 1
ATOM 1638 C CA . ALA A 1 227 ? -4.754 11.953 23.641 1 95.94 227 ALA A CA 1
ATOM 1639 C C . ALA A 1 227 ? -5.594 11.703 24.891 1 95.94 227 ALA A C 1
ATOM 1641 O O . ALA A 1 227 ? -5.523 10.633 25.484 1 95.94 227 ALA A O 1
ATOM 1642 N N . ALA A 1 228 ? -6.336 12.703 25.297 1 95.81 228 ALA A N 1
ATOM 1643 C CA . ALA A 1 228 ? -7.203 12.578 26.469 1 95.81 228 ALA A CA 1
ATOM 1644 C C . ALA A 1 228 ? -8.266 11.5 26.25 1 95.81 228 ALA A C 1
ATOM 1646 O O . ALA A 1 228 ? -8.547 10.711 27.156 1 95.81 228 ALA A O 1
ATOM 1647 N N . ALA A 1 229 ? -8.859 11.492 25.078 1 97.12 229 ALA A N 1
ATOM 1648 C CA . ALA A 1 229 ? -9.859 10.477 24.75 1 97.12 229 ALA A CA 1
ATOM 1649 C C . ALA A 1 229 ? -9.273 9.07 24.828 1 97.12 229 ALA A C 1
ATOM 1651 O O . ALA A 1 229 ? -9.852 8.188 25.469 1 97.12 229 ALA A O 1
ATOM 1652 N N . VAL A 1 230 ? -8.133 8.883 24.25 1 94.69 230 VAL A N 1
ATOM 1653 C CA . VAL A 1 230 ? -7.465 7.586 24.234 1 94.69 230 VAL A CA 1
ATOM 1654 C C . VAL A 1 230 ? -7.109 7.172 25.656 1 94.69 230 VAL A C 1
ATOM 1656 O O . VAL A 1 230 ? -7.316 6.023 26.047 1 94.69 230 VAL A O 1
ATOM 1659 N N . ALA A 1 231 ? -6.59 8.102 26.422 1 92.94 231 ALA A N 1
ATOM 1660 C CA . ALA A 1 231 ? -6.227 7.824 27.812 1 92.94 231 ALA A CA 1
ATOM 1661 C C . ALA A 1 231 ? -7.449 7.41 28.625 1 92.94 231 ALA A C 1
ATOM 1663 O O . ALA A 1 231 ? -7.34 6.617 29.562 1 92.94 231 ALA A O 1
ATOM 1664 N N . SER A 1 232 ? -8.586 7.918 28.234 1 94.31 232 SER A N 1
ATOM 1665 C CA . SER A 1 232 ? -9.82 7.605 28.953 1 94.31 232 SER A CA 1
ATOM 1666 C C . SER A 1 232 ? -10.461 6.332 28.422 1 94.31 232 SER A C 1
ATOM 1668 O O . SER A 1 232 ? -11.539 5.938 28.875 1 94.31 232 SER A O 1
ATOM 1670 N N . GLY A 1 233 ? -9.82 5.754 27.406 1 92.75 233 GLY A N 1
ATOM 1671 C CA . GLY A 1 233 ? -10.258 4.445 26.938 1 92.75 233 GLY A CA 1
ATOM 1672 C C . GLY A 1 233 ? -11.086 4.512 25.672 1 92.75 233 GLY A C 1
ATOM 1673 O O . GLY A 1 233 ? -11.672 3.514 25.25 1 92.75 233 GLY A O 1
ATOM 1674 N N . THR A 1 234 ? -11.211 5.664 25.047 1 96.62 234 THR A N 1
ATOM 1675 C CA . THR A 1 234 ? -11.969 5.801 23.812 1 96.62 234 THR A CA 1
ATOM 1676 C C . THR A 1 234 ? -11.031 5.957 22.609 1 96.62 234 THR A C 1
ATOM 1678 O O . THR A 1 234 ? -10.508 7.047 22.375 1 96.62 234 THR A O 1
ATOM 1681 N N . PRO A 1 235 ? -10.867 4.926 21.828 1 96.38 235 PRO A N 1
ATOM 1682 C CA . PRO A 1 235 ? -9.977 5.027 20.672 1 96.38 235 PRO A CA 1
ATOM 1683 C C . PRO A 1 235 ? -10.5 6 19.609 1 96.38 235 PRO A C 1
ATOM 1685 O O . PRO A 1 235 ? -11.711 6.176 19.484 1 96.38 235 PRO A O 1
ATOM 1688 N N . VAL A 1 236 ? -9.555 6.594 18.906 1 97.94 236 VAL A N 1
ATOM 1689 C CA . VAL A 1 236 ? -9.875 7.527 17.828 1 97.94 236 VAL A CA 1
ATOM 1690 C C . VAL A 1 236 ? -9.203 7.066 16.531 1 97.94 236 VAL A C 1
ATOM 1692 O O . VAL A 1 236 ? -7.988 6.871 16.5 1 97.94 236 VAL A O 1
ATOM 1695 N N . VAL A 1 237 ? -9.984 6.801 15.508 1 98.31 237 VAL A N 1
ATOM 1696 C CA . VAL A 1 237 ? -9.5 6.43 14.18 1 98.31 237 VAL A CA 1
ATOM 1697 C C . VAL A 1 237 ? -9.672 7.605 13.219 1 98.31 237 VAL A C 1
ATOM 1699 O O . VAL A 1 237 ? -10.766 8.164 13.102 1 98.31 237 VAL A O 1
ATOM 1702 N N . VAL A 1 238 ? -8.617 7.98 12.484 1 98.25 238 VAL A N 1
ATOM 1703 C CA . VAL A 1 238 ? -8.625 9.234 11.742 1 98.25 238 VAL A CA 1
ATOM 1704 C C . VAL A 1 238 ? -8.328 8.969 10.266 1 98.25 238 VAL A C 1
ATOM 1706 O O . VAL A 1 238 ? -7.301 8.375 9.938 1 98.25 238 VAL A O 1
ATOM 1709 N N . LEU A 1 239 ? -9.195 9.32 9.406 1 98 239 LEU A N 1
ATOM 1710 C CA . LEU A 1 239 ? -8.984 9.438 7.969 1 98 239 LEU A CA 1
ATOM 1711 C C . LEU A 1 239 ? -8.789 10.891 7.562 1 98 239 LEU A C 1
ATOM 1713 O O . LEU A 1 239 ? -9.758 11.633 7.398 1 98 239 LEU A O 1
ATOM 1717 N N . ALA A 1 240 ? -7.523 11.258 7.445 1 96.06 240 ALA A N 1
ATOM 1718 C CA . ALA A 1 240 ? -7.168 12.609 7.016 1 96.06 240 ALA A CA 1
ATOM 1719 C C . ALA A 1 240 ? -6.871 12.648 5.52 1 96.06 240 ALA A C 1
ATOM 1721 O O . ALA A 1 240 ? -6.004 11.922 5.031 1 96.06 240 ALA A O 1
ATOM 1722 N N . ALA A 1 241 ? -7.605 13.422 4.832 1 92 241 ALA A N 1
ATOM 1723 C CA . ALA A 1 241 ? -7.434 13.484 3.383 1 92 241 ALA A CA 1
ATOM 1724 C C . ALA A 1 241 ? -6.703 14.758 2.971 1 92 241 ALA A C 1
ATOM 1726 O O . ALA A 1 241 ? -6.629 15.711 3.746 1 92 241 ALA A O 1
ATOM 1727 N N . GLY A 1 242 ? -6.098 14.703 1.763 1 88.44 242 GLY A N 1
ATOM 1728 C CA . GLY A 1 242 ? -5.473 15.891 1.205 1 88.44 242 GLY A CA 1
ATOM 1729 C C . GLY A 1 242 ? -3.961 15.789 1.13 1 88.44 242 GLY A C 1
ATOM 1730 O O . GLY A 1 242 ? -3.264 16.812 1.12 1 88.44 242 GLY A O 1
ATOM 1731 N N . ALA A 1 243 ? -3.449 14.602 1.146 1 86 243 ALA A N 1
ATOM 1732 C CA . ALA A 1 243 ? -2.004 14.391 1.149 1 86 243 ALA A CA 1
ATOM 1733 C C . ALA A 1 243 ? -1.397 14.734 -0.208 1 86 243 ALA A C 1
ATOM 1735 O O . ALA A 1 243 ? -0.291 15.273 -0.282 1 86 243 ALA A O 1
ATOM 1736 N N . SER A 1 244 ? -2.111 14.547 -1.244 1 87.81 244 SER A N 1
ATOM 1737 C CA . SER A 1 244 ? -1.601 14.812 -2.584 1 87.81 244 SER A CA 1
ATOM 1738 C C . SER A 1 244 ? -1.921 16.234 -3.023 1 87.81 244 SER A C 1
ATOM 1740 O O . SER A 1 244 ? -2.803 16.891 -2.453 1 87.81 244 SER A O 1
ATOM 1742 N N . THR A 1 245 ? -1.199 16.688 -4.059 1 84.56 245 THR A N 1
ATOM 1743 C CA . THR A 1 245 ? -1.453 18 -4.617 1 84.56 245 THR A CA 1
ATOM 1744 C C . THR A 1 245 ? -2.875 18.094 -5.168 1 84.56 245 THR A C 1
ATOM 1746 O O . THR A 1 245 ? -3.578 19.078 -4.926 1 84.56 245 THR A O 1
ATOM 1749 N N . ALA A 1 246 ? -3.293 17.109 -5.805 1 86.12 246 ALA A N 1
ATOM 1750 C CA . ALA A 1 246 ? -4.648 17.078 -6.355 1 86.12 246 ALA A CA 1
ATOM 1751 C C . ALA A 1 246 ? -5.688 17.047 -5.242 1 86.12 246 ALA A C 1
ATOM 1753 O O . ALA A 1 246 ? -6.734 17.703 -5.348 1 86.12 246 ALA A O 1
ATOM 1754 N N . ALA A 1 247 ? -5.406 16.297 -4.242 1 87.44 247 ALA A N 1
ATOM 1755 C CA . ALA A 1 247 ? -6.32 16.25 -3.1 1 87.44 247 ALA A CA 1
AT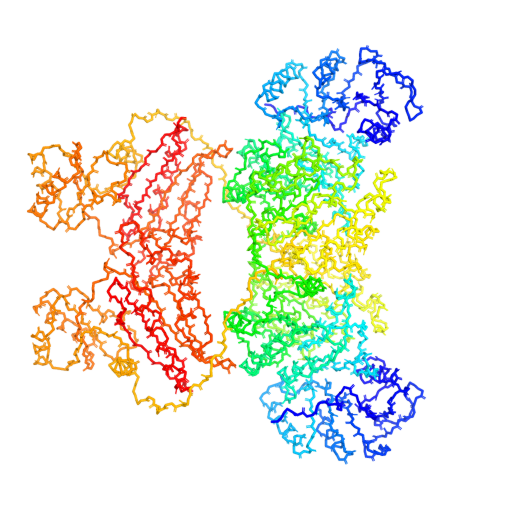OM 1756 C C . ALA A 1 247 ? -6.426 17.625 -2.426 1 87.44 247 ALA A C 1
ATOM 1758 O O . ALA A 1 247 ? -7.508 18.016 -1.986 1 87.44 247 ALA A O 1
ATOM 1759 N N . ALA A 1 248 ? -5.312 18.328 -2.301 1 86.25 248 ALA A N 1
ATOM 1760 C CA . ALA A 1 248 ? -5.324 19.672 -1.732 1 86.25 248 ALA A CA 1
ATOM 1761 C C . ALA A 1 248 ? -6.188 20.609 -2.566 1 86.25 248 ALA A C 1
ATOM 1763 O O . ALA A 1 248 ? -6.961 21.406 -2.021 1 86.25 248 ALA A O 1
ATOM 1764 N N . ARG A 1 249 ? -6.125 20.547 -3.85 1 85.44 249 ARG A N 1
ATOM 1765 C CA . ARG A 1 249 ? -6.98 21.312 -4.746 1 85.44 249 ARG A CA 1
ATOM 1766 C C . ARG A 1 249 ? -8.453 20.969 -4.531 1 85.44 249 ARG A C 1
ATOM 1768 O O . ARG A 1 249 ? -9.297 21.859 -4.461 1 85.44 249 ARG A O 1
ATOM 1775 N N . GLY A 1 250 ? -8.742 19.719 -4.402 1 83.5 250 GLY A N 1
ATOM 1776 C CA . GLY A 1 250 ? -10.102 19.281 -4.145 1 83.5 250 GLY A CA 1
ATOM 1777 C C . GLY A 1 250 ? -10.656 19.766 -2.822 1 83.5 250 GLY A C 1
ATOM 1778 O O . GLY A 1 250 ? -11.805 20.219 -2.752 1 83.5 250 GLY A O 1
ATOM 1779 N N . ALA A 1 251 ? -9.852 19.656 -1.825 1 80.94 251 ALA A N 1
ATOM 1780 C CA . ALA A 1 251 ? -10.273 20.094 -0.499 1 80.94 251 ALA A CA 1
ATOM 1781 C C . ALA A 1 251 ? -10.555 21.594 -0.484 1 80.94 251 ALA A C 1
ATOM 1783 O O . ALA A 1 251 ? -11.516 22.047 0.134 1 80.94 251 ALA A O 1
ATOM 1784 N N . GLN A 1 252 ? -9.727 22.359 -1.148 1 80.31 252 GLN A N 1
ATOM 1785 C CA . GLN A 1 252 ? -9.922 23.797 -1.258 1 80.31 252 GLN A CA 1
ATOM 1786 C C . GLN A 1 252 ? -11.25 24.125 -1.934 1 80.31 252 GLN A C 1
ATOM 1788 O O . GLN A 1 252 ? -11.969 25.031 -1.5 1 80.31 252 GLN A O 1
ATOM 1793 N N . SER A 1 253 ? -11.539 23.406 -2.883 1 77.25 253 SER A N 1
ATOM 1794 C CA . SER A 1 253 ? -12.781 23.625 -3.607 1 77.25 253 SER A CA 1
ATOM 1795 C C . SER A 1 253 ? -13.984 23.125 -2.818 1 77.25 253 SER A C 1
ATOM 1797 O O . SER A 1 253 ? -15.062 23.719 -2.863 1 77.25 253 SER A O 1
ATOM 1799 N N . HIS A 1 254 ? -13.883 22.109 -2.086 1 78.56 254 HIS A N 1
ATOM 1800 C CA . HIS A 1 254 ? -14.945 21.422 -1.366 1 78.56 254 HIS A CA 1
ATOM 1801 C C . HIS A 1 254 ? -15.32 22.172 -0.09 1 78.56 254 HIS A C 1
ATOM 1803 O O . HIS A 1 254 ? -16.484 22.469 0.137 1 78.56 254 HIS A O 1
ATOM 1809 N N . THR A 1 255 ? -14.281 22.516 0.713 1 72.69 255 THR A N 1
ATOM 1810 C CA . THR A 1 255 ? -14.555 23.094 2.02 1 72.69 255 THR A CA 1
ATOM 1811 C C . THR A 1 255 ? -13.75 24.375 2.221 1 72.69 255 THR A C 1
ATOM 1813 O O . THR A 1 255 ? -13.789 24.984 3.295 1 72.69 255 THR A O 1
ATOM 1816 N N . GLY A 1 256 ? -13.008 24.766 1.198 1 70.12 256 GLY A N 1
ATOM 1817 C CA . GLY A 1 256 ? -12.117 25.891 1.399 1 70.12 256 GLY A CA 1
ATOM 1818 C C . GLY A 1 256 ? -10.977 25.594 2.35 1 70.12 256 GLY A C 1
ATOM 1819 O O . GLY A 1 256 ? -10.352 26.516 2.883 1 70.12 256 GLY A O 1
ATOM 1820 N N . SER A 1 257 ? -10.656 24.359 2.496 1 74 257 SER A N 1
ATOM 1821 C CA . SER A 1 257 ? -9.75 23.875 3.531 1 74 257 SER A CA 1
ATOM 1822 C C . SER A 1 257 ? -8.297 23.953 3.074 1 74 257 SER A C 1
ATOM 1824 O O . SER A 1 257 ? -8.008 23.844 1.88 1 74 257 SER A O 1
ATOM 1826 N N . LEU A 1 258 ? -7.391 24.25 4.051 1 75.25 258 LEU A N 1
ATOM 1827 C CA . LEU A 1 258 ? -5.949 24.062 3.904 1 75.25 258 LEU A CA 1
ATOM 1828 C C . LEU A 1 258 ? -5.512 22.719 4.484 1 75.25 258 LEU A C 1
ATOM 1830 O O . LEU A 1 258 ? -5.688 22.469 5.676 1 75.25 258 LEU A O 1
ATOM 1834 N N . THR A 1 259 ? -4.918 21.875 3.645 1 80.19 259 THR A N 1
ATOM 1835 C CA . THR A 1 259 ? -4.52 20.547 4.082 1 80.19 259 THR A CA 1
ATOM 1836 C C . THR A 1 259 ? -3.098 20.562 4.633 1 80.19 259 THR A C 1
ATOM 1838 O O . THR A 1 259 ? -2.336 21.484 4.379 1 80.19 259 THR A O 1
ATOM 1841 N N . SER A 1 260 ? -2.836 19.609 5.527 1 80.56 260 SER A N 1
ATOM 1842 C CA . SER A 1 260 ? -1.513 19.469 6.125 1 80.56 260 SER A CA 1
ATOM 1843 C C . SER A 1 260 ? -0.732 18.328 5.492 1 80.56 260 SER A C 1
ATOM 1845 O O . SER A 1 260 ? -1.32 17.422 4.891 1 80.56 260 SER A O 1
ATOM 1847 N N . ASP A 1 261 ? 0.544 18.453 5.734 1 88.44 261 ASP A N 1
ATOM 1848 C CA . ASP A 1 261 ? 1.436 17.422 5.223 1 88.44 261 ASP A CA 1
ATOM 1849 C C . ASP A 1 261 ? 1.19 16.078 5.922 1 88.44 261 ASP A C 1
ATOM 1851 O O . ASP A 1 261 ? 0.969 16.047 7.137 1 88.44 261 ASP A O 1
ATOM 1855 N N . SER A 1 262 ? 1.277 15.031 5.148 1 90.5 262 SER A N 1
ATOM 1856 C CA . SER A 1 262 ? 0.984 13.703 5.68 1 90.5 262 SER A CA 1
ATOM 1857 C C . SER A 1 262 ? 1.951 13.328 6.797 1 90.5 262 SER A C 1
ATOM 1859 O O . SER A 1 262 ? 1.578 12.625 7.738 1 90.5 262 SER A O 1
ATOM 1861 N N . ALA A 1 263 ? 3.197 13.758 6.672 1 91.38 263 ALA A N 1
ATOM 1862 C CA . ALA A 1 263 ? 4.184 13.445 7.703 1 91.38 263 ALA A CA 1
ATOM 1863 C C . ALA A 1 263 ? 3.838 14.125 9.023 1 91.38 263 ALA A C 1
ATOM 1865 O O . ALA A 1 263 ? 4.062 13.57 10.094 1 91.38 263 ALA A O 1
ATOM 1866 N N . VAL A 1 264 ? 3.34 15.328 8.93 1 94.12 264 VAL A N 1
ATOM 1867 C CA . VAL A 1 264 ? 2.936 16.078 10.125 1 94.12 264 VAL A CA 1
ATOM 1868 C C . VAL A 1 264 ? 1.729 15.391 10.766 1 94.12 264 VAL A C 1
ATOM 1870 O O . VAL A 1 264 ? 1.682 15.227 11.984 1 94.12 264 VAL A O 1
ATOM 1873 N N . ILE A 1 265 ? 0.794 15.008 9.953 1 95 265 ILE A N 1
ATOM 1874 C CA . ILE A 1 265 ? -0.403 14.336 10.453 1 95 265 ILE A CA 1
ATOM 1875 C C . ILE A 1 265 ? -0.017 13.023 11.133 1 95 265 ILE A C 1
ATOM 1877 O O . ILE A 1 265 ? -0.53 12.703 12.203 1 95 265 ILE A O 1
ATOM 1881 N N . ALA A 1 266 ? 0.858 12.289 10.469 1 93.75 266 ALA A N 1
ATOM 1882 C CA . ALA A 1 266 ? 1.326 11.039 11.062 1 93.75 266 ALA A CA 1
ATOM 1883 C C . ALA A 1 266 ? 1.974 11.281 12.422 1 93.75 266 ALA A C 1
ATOM 1885 O O . ALA A 1 266 ? 1.729 10.531 13.375 1 93.75 266 ALA A O 1
ATOM 1886 N N . ALA A 1 267 ? 2.811 12.281 12.508 1 94.38 267 ALA A N 1
ATOM 1887 C CA . ALA A 1 267 ? 3.459 12.641 13.766 1 94.38 267 ALA A CA 1
ATOM 1888 C C . ALA A 1 267 ? 2.426 13.016 14.828 1 94.38 267 ALA A C 1
ATOM 1890 O O . ALA A 1 267 ? 2.555 12.625 15.992 1 94.38 267 ALA A O 1
ATOM 1891 N N . ALA A 1 268 ? 1.447 13.781 14.398 1 96.12 268 ALA A N 1
ATOM 1892 C CA . ALA A 1 268 ? 0.384 14.203 15.312 1 96.12 268 ALA A CA 1
ATOM 1893 C C . ALA A 1 268 ? -0.394 13 15.836 1 96.12 268 ALA A C 1
ATOM 1895 O O . ALA A 1 268 ? -0.67 12.906 17.031 1 96.12 268 ALA A O 1
ATOM 1896 N N . CYS A 1 269 ? -0.756 12.086 14.969 1 95.62 269 CYS A N 1
ATOM 1897 C CA . CYS A 1 269 ? -1.502 10.898 15.375 1 95.62 269 CYS A CA 1
ATOM 1898 C C . CYS A 1 269 ? -0.688 10.039 16.328 1 95.62 269 CYS A C 1
ATOM 1900 O O . CYS A 1 269 ? -1.235 9.477 17.281 1 95.62 269 CYS A O 1
ATOM 1902 N N . GLU A 1 270 ? 0.589 9.992 16.078 1 92.81 270 GLU A N 1
ATOM 1903 C CA . GLU A 1 270 ? 1.459 9.203 16.953 1 92.81 270 GLU A CA 1
ATOM 1904 C C . GLU A 1 270 ? 1.439 9.734 18.391 1 92.81 270 GLU A C 1
ATOM 1906 O O . GLU A 1 270 ? 1.279 8.969 19.328 1 92.81 270 GLU A O 1
ATOM 1911 N N . VAL A 1 271 ? 1.58 11.023 18.516 1 93.88 271 VAL A N 1
ATOM 1912 C CA . VAL A 1 271 ? 1.604 11.648 19.828 1 93.88 271 VAL A CA 1
ATOM 1913 C C . VAL A 1 271 ? 0.211 11.594 20.453 1 93.88 271 VAL A C 1
ATOM 1915 O O . VAL A 1 271 ? 0.074 11.414 21.672 1 93.88 271 VAL A O 1
ATOM 1918 N N . ALA A 1 272 ? -0.794 11.695 19.656 1 95.5 272 ALA A N 1
ATOM 1919 C CA . ALA A 1 272 ? -2.178 11.695 20.125 1 95.5 272 ALA A CA 1
ATOM 1920 C C . ALA A 1 272 ? -2.633 10.281 20.484 1 95.5 272 ALA A C 1
ATOM 1922 O O . ALA A 1 272 ? -3.605 10.109 21.234 1 95.5 272 ALA A O 1
ATOM 1923 N N . GLY A 1 273 ? -1.949 9.281 19.953 1 94.12 273 GLY A N 1
ATOM 1924 C CA . GLY A 1 273 ? -2.389 7.902 20.109 1 94.12 273 GLY A CA 1
ATOM 1925 C C . GLY A 1 273 ? -3.535 7.535 19.188 1 94.12 273 GLY A C 1
ATOM 1926 O O . GLY A 1 273 ? -4.23 6.543 19.406 1 94.12 273 GLY A O 1
ATOM 1927 N N . ALA A 1 274 ? -3.818 8.359 18.219 1 96.06 274 ALA A N 1
ATOM 1928 C CA . ALA A 1 274 ? -4.859 8.078 17.219 1 96.06 274 ALA A CA 1
ATOM 1929 C C . ALA A 1 274 ? -4.375 7.066 16.188 1 96.06 274 ALA A C 1
ATOM 1931 O O . ALA A 1 274 ? -3.17 6.914 15.977 1 96.06 274 ALA A O 1
ATOM 1932 N N . ILE A 1 275 ? -5.258 6.32 15.578 1 96.12 275 ILE A N 1
ATOM 1933 C CA . ILE A 1 275 ? -4.93 5.355 14.531 1 96.12 275 ILE A CA 1
ATOM 1934 C C . ILE A 1 275 ? -5.238 5.961 13.164 1 96.12 275 ILE A C 1
ATOM 1936 O O . ILE A 1 275 ? -6.402 6.109 12.789 1 96.12 275 ILE A O 1
ATOM 1940 N N . PRO A 1 276 ? -4.219 6.344 12.414 1 95.94 276 PRO A N 1
ATOM 1941 C CA . PRO A 1 276 ? -4.457 6.883 11.078 1 95.94 276 PRO A CA 1
ATOM 1942 C C . PRO A 1 276 ? -4.812 5.801 10.062 1 95.94 276 PRO A C 1
ATOM 1944 O O . PRO A 1 276 ? -4.273 4.691 10.125 1 95.94 276 PRO A O 1
ATOM 1947 N N . VAL A 1 277 ? -5.734 6.023 9.18 1 97.25 277 VAL A N 1
ATOM 1948 C CA . VAL A 1 277 ? -6.102 5.129 8.086 1 97.25 277 VAL A CA 1
ATOM 1949 C C . VAL A 1 277 ? -6.102 5.895 6.77 1 97.25 277 VAL A C 1
ATOM 1951 O O . VAL A 1 277 ? -6.016 7.125 6.758 1 97.25 277 VAL A O 1
ATOM 1954 N N . ARG A 1 278 ? -6.285 5.25 5.59 1 95.94 278 ARG A N 1
ATOM 1955 C CA . ARG A 1 278 ? -6.086 5.895 4.293 1 95.94 278 ARG A CA 1
ATOM 1956 C C . ARG A 1 278 ? -7.367 5.859 3.465 1 95.94 278 ARG A C 1
ATOM 1958 O O . ARG A 1 278 ? -7.492 6.594 2.48 1 95.94 278 ARG A O 1
ATOM 1965 N N . THR A 1 279 ? -8.281 4.977 3.82 1 97.81 279 THR A N 1
ATOM 1966 C CA . THR A 1 279 ? -9.508 4.828 3.043 1 97.81 279 THR A CA 1
ATOM 1967 C C . THR A 1 279 ? -10.703 4.59 3.959 1 97.81 279 THR A C 1
ATOM 1969 O O . THR A 1 279 ? -10.539 4.191 5.113 1 97.81 279 THR A O 1
ATOM 1972 N N . PRO A 1 280 ? -11.914 4.797 3.439 1 98.25 280 PRO A N 1
ATOM 1973 C CA . PRO A 1 280 ? -13.109 4.516 4.234 1 98.25 280 PRO A CA 1
ATOM 1974 C C . PRO A 1 280 ? -13.211 3.055 4.66 1 98.25 280 PRO A C 1
ATOM 1976 O O . PRO A 1 280 ? -13.586 2.762 5.797 1 98.25 280 PRO A O 1
ATOM 1979 N N . ARG A 1 281 ? -12.852 2.17 3.787 1 97.94 281 ARG A N 1
ATOM 1980 C CA . ARG A 1 281 ? -12.891 0.755 4.145 1 97.94 281 ARG A CA 1
ATOM 1981 C C . ARG A 1 281 ? -11.938 0.457 5.301 1 97.94 281 ARG A C 1
ATOM 1983 O O . ARG A 1 281 ? -12.305 -0.241 6.246 1 97.94 281 ARG A O 1
ATOM 1990 N N . GLU A 1 282 ? -10.727 0.957 5.18 1 97.94 282 GLU A N 1
ATOM 1991 C CA . GLU A 1 282 ? -9.758 0.744 6.25 1 97.94 282 GLU A CA 1
ATOM 1992 C C . GLU A 1 282 ? -10.281 1.276 7.582 1 97.94 282 GLU A C 1
ATOM 1994 O O . GLU A 1 282 ? -10.062 0.66 8.625 1 97.94 282 GLU A O 1
ATOM 1999 N N . LEU A 1 283 ? -10.906 2.461 7.523 1 98.56 283 LEU A N 1
ATOM 2000 C CA . LEU A 1 283 ? -11.484 3.047 8.727 1 98.56 283 LEU A CA 1
ATOM 2001 C C . LEU A 1 283 ? -12.477 2.084 9.383 1 98.56 283 LEU A C 1
ATOM 2003 O O . LEU A 1 283 ? -12.383 1.807 10.578 1 98.56 283 LEU A O 1
ATOM 2007 N N . ALA A 1 284 ? -13.359 1.53 8.617 1 98.31 284 ALA A N 1
ATOM 2008 C CA . ALA A 1 284 ? -14.367 0.604 9.117 1 98.31 284 ALA A CA 1
ATOM 2009 C C . ALA A 1 284 ? -13.727 -0.683 9.625 1 98.31 284 ALA A C 1
ATOM 2011 O O . ALA A 1 284 ? -14.125 -1.214 10.672 1 98.31 284 ALA A O 1
ATOM 2012 N N . ASP A 1 285 ? -12.734 -1.189 8.898 1 97.81 285 ASP A N 1
ATOM 2013 C CA . ASP A 1 285 ? -12.07 -2.436 9.266 1 97.81 285 ASP A CA 1
ATOM 2014 C C . ASP A 1 285 ? -11.344 -2.295 10.602 1 97.81 285 ASP A C 1
ATOM 2016 O O . ASP A 1 285 ? -11.367 -3.209 11.43 1 97.81 285 ASP A O 1
ATOM 2020 N N . VAL A 1 286 ? -10.688 -1.157 10.812 1 97.25 286 VAL A N 1
ATOM 2021 C CA . VAL A 1 286 ? -9.961 -0.912 12.055 1 97.25 286 VAL A CA 1
ATOM 2022 C C . VAL A 1 286 ? -10.938 -0.823 13.219 1 97.25 286 VAL A C 1
ATOM 2024 O O . VAL A 1 286 ? -10.688 -1.372 14.297 1 97.25 286 VAL A O 1
ATOM 2027 N N . LEU A 1 287 ? -12.086 -0.146 13.023 1 97.31 287 LEU A N 1
ATOM 2028 C CA . LEU A 1 287 ? -13.102 -0.064 14.062 1 97.31 287 LEU A CA 1
ATOM 2029 C C . LEU A 1 287 ? -13.602 -1.453 14.438 1 97.31 287 LEU A C 1
ATOM 2031 O O . LEU A 1 287 ? -13.828 -1.739 15.617 1 97.31 287 LEU A O 1
ATOM 2035 N N . CYS A 1 288 ? -13.727 -2.324 13.414 1 95.19 288 CYS A N 1
ATOM 2036 C CA . CYS A 1 288 ? -14.141 -3.699 13.672 1 95.19 288 CYS A CA 1
ATOM 2037 C C . CYS A 1 288 ? -13.117 -4.43 14.531 1 95.19 288 CYS A C 1
ATOM 2039 O O . CYS A 1 288 ? -13.492 -5.145 15.469 1 95.19 288 CYS A O 1
ATOM 2041 N N . ALA A 1 289 ? -11.867 -4.285 14.242 1 94.75 289 ALA A N 1
ATOM 2042 C CA . ALA A 1 289 ? -10.797 -4.945 14.984 1 94.75 289 ALA A CA 1
ATOM 2043 C C . ALA A 1 289 ? -10.727 -4.441 16.422 1 94.75 289 ALA A C 1
ATOM 2045 O O . ALA A 1 289 ? -10.422 -5.203 17.344 1 94.75 289 ALA A O 1
ATOM 2046 N N . LEU A 1 290 ? -11.023 -3.131 16.641 1 93.19 290 LEU A N 1
ATOM 2047 C CA . LEU A 1 290 ? -10.938 -2.512 17.969 1 93.19 290 LEU A CA 1
ATOM 2048 C C . LEU A 1 290 ? -11.992 -3.078 18.906 1 93.19 290 LEU A C 1
ATOM 2050 O O . LEU A 1 290 ? -11.859 -2.982 20.125 1 93.19 290 LEU A O 1
ATOM 2054 N N . ARG A 1 291 ? -13.031 -3.674 18.391 1 89.69 291 ARG A N 1
ATOM 2055 C CA . ARG A 1 291 ? -14.109 -4.23 19.203 1 89.69 291 ARG A CA 1
ATOM 2056 C C . ARG A 1 291 ? -13.609 -5.398 20.047 1 89.69 291 ARG A C 1
ATOM 2058 O O . ARG A 1 291 ? -14.203 -5.727 21.078 1 89.69 291 ARG A O 1
ATOM 2065 N N . GLN A 1 292 ? -12.547 -6.027 19.562 1 88.5 292 GLN A N 1
ATOM 2066 C CA . GLN A 1 292 ? -12 -7.176 20.266 1 88.5 292 GLN A CA 1
ATOM 2067 C C . GLN A 1 292 ? -11.406 -6.758 21.609 1 88.5 292 GLN A C 1
ATOM 2069 O O . GLN A 1 292 ? -11.281 -7.578 22.531 1 88.5 292 GLN A O 1
ATOM 2074 N N . ARG A 1 293 ? -11.031 -5.5 21.812 1 83.5 293 ARG A N 1
ATOM 2075 C CA . ARG A 1 293 ? -10.398 -4.969 23.016 1 83.5 293 ARG A CA 1
ATOM 2076 C C . ARG A 1 293 ? -9.188 -5.797 23.406 1 83.5 293 ARG A C 1
ATOM 2078 O O . ARG A 1 293 ? -9.031 -6.164 24.578 1 83.5 293 ARG A O 1
ATOM 2085 N N . ALA A 1 294 ? -8.445 -6.199 22.391 1 83.62 294 ALA A N 1
ATOM 2086 C CA . ALA A 1 294 ? -7.242 -7 22.609 1 83.62 294 ALA A CA 1
ATOM 2087 C C . ALA A 1 294 ? -6.109 -6.148 23.172 1 83.62 294 ALA A C 1
ATOM 2089 O O . ALA A 1 294 ? -6.156 -4.918 23.094 1 83.62 294 ALA A O 1
ATOM 2090 N N . VAL A 1 295 ? -5.195 -6.809 23.719 1 80.06 295 VAL A N 1
ATOM 2091 C CA . VAL A 1 295 ? -4.031 -6.141 24.297 1 80.06 295 VAL A CA 1
ATOM 2092 C C . VAL A 1 295 ? -2.861 -6.203 23.312 1 80.06 295 VAL A C 1
ATOM 2094 O O . VAL A 1 295 ? -2.32 -7.277 23.047 1 80.06 295 VAL A O 1
ATOM 2097 N N . PRO A 1 296 ? -2.473 -5.094 22.844 1 82.56 296 PRO A N 1
ATOM 2098 C CA . PRO A 1 296 ? -1.344 -5.113 21.906 1 82.56 296 PRO A CA 1
ATOM 2099 C C . PRO A 1 296 ? -0.008 -5.363 22.594 1 82.56 296 PRO A C 1
ATOM 2101 O O . PRO A 1 296 ? 0.284 -4.746 23.625 1 82.56 296 PRO A O 1
ATOM 2104 N N . ARG A 1 297 ? 0.762 -6.27 22.125 1 86.06 297 ARG A N 1
ATOM 2105 C CA . ARG A 1 297 ? 2.021 -6.633 22.766 1 86.06 297 ARG A CA 1
ATOM 2106 C C . ARG A 1 297 ? 3.189 -6.496 21.797 1 86.06 297 ARG A C 1
ATOM 2108 O O . ARG A 1 297 ? 4.348 -6.426 22.219 1 86.06 297 ARG A O 1
ATOM 2115 N N . GLY A 1 298 ? 2.928 -6.547 20.594 1 92.25 298 GLY A N 1
ATOM 2116 C CA . GLY A 1 298 ? 3.98 -6.496 19.594 1 92.25 298 GLY A CA 1
ATOM 2117 C C . GLY A 1 298 ? 3.479 -6.766 18.188 1 92.25 298 GLY A C 1
ATOM 2118 O O . GLY A 1 298 ? 2.27 -6.797 17.953 1 92.25 298 GLY A O 1
ATOM 2119 N N . ARG A 1 299 ? 4.426 -6.918 17.281 1 94.75 299 ARG A N 1
ATOM 2120 C CA . ARG A 1 299 ? 4.055 -7.004 15.875 1 94.75 299 ARG A CA 1
ATOM 2121 C C . ARG A 1 299 ? 4.305 -8.406 15.328 1 94.75 299 ARG A C 1
ATOM 2123 O O . ARG A 1 299 ? 4.113 -8.656 14.141 1 94.75 299 ARG A O 1
ATOM 2130 N N . ARG A 1 300 ? 4.809 -9.375 16.234 1 97.06 300 ARG A N 1
ATOM 2131 C CA . ARG A 1 300 ? 5.027 -10.758 15.828 1 97.06 300 ARG A CA 1
ATOM 2132 C C . ARG A 1 300 ? 3.709 -11.516 15.734 1 97.06 300 ARG A C 1
ATOM 2134 O O . ARG A 1 300 ? 2.992 -11.656 16.734 1 97.06 300 ARG A O 1
ATOM 2141 N N . VAL A 1 301 ? 3.4 -12.094 14.469 1 97.75 301 VAL A N 1
ATOM 2142 C CA . VAL A 1 301 ? 2.096 -12.711 14.273 1 97.75 301 VAL A CA 1
ATOM 2143 C C . VAL A 1 301 ? 2.275 -14.164 13.82 1 97.75 301 VAL A C 1
ATOM 2145 O O . VAL A 1 301 ? 3.234 -14.484 13.117 1 97.75 301 VAL A O 1
ATOM 2148 N N . ALA A 1 302 ? 1.441 -15.055 14.281 1 98.25 302 ALA A N 1
ATOM 2149 C CA . ALA A 1 302 ? 1.316 -16.406 13.75 1 98.25 302 ALA A CA 1
ATOM 2150 C C . ALA A 1 302 ? 0.233 -16.484 12.672 1 98.25 302 ALA A C 1
ATOM 2152 O O . ALA A 1 302 ? -0.83 -15.867 12.812 1 98.25 302 ALA A O 1
ATOM 2153 N N . ILE A 1 303 ? 0.529 -17.141 11.633 1 98.56 303 ILE A N 1
ATOM 2154 C CA . ILE A 1 303 ? -0.451 -17.375 10.578 1 98.56 303 ILE A CA 1
ATOM 2155 C C . ILE A 1 303 ? -0.999 -18.797 10.703 1 98.56 303 ILE A C 1
ATOM 2157 O O . ILE A 1 303 ? -0.24 -19.766 10.656 1 98.56 303 ILE A O 1
ATOM 2161 N N . LEU A 1 304 ? -2.273 -18.922 10.938 1 98.31 304 LEU A N 1
ATOM 2162 C CA . LEU A 1 304 ? -2.973 -20.203 11.016 1 98.31 304 LEU A CA 1
ATOM 2163 C C . LEU A 1 304 ? -3.863 -20.406 9.797 1 98.31 304 LEU A C 1
ATOM 2165 O O . LEU A 1 304 ? -4.773 -19.609 9.547 1 98.31 304 LEU A O 1
ATOM 2169 N N . THR A 1 305 ? -3.607 -21.453 9.039 1 97.19 305 THR A N 1
ATOM 2170 C CA . THR A 1 305 ? -4.32 -21.656 7.785 1 97.19 305 THR A CA 1
ATOM 2171 C C . THR A 1 305 ? -4.656 -23.125 7.578 1 97.19 305 THR A C 1
ATOM 2173 O O . THR A 1 305 ? -4.184 -23.984 8.328 1 97.19 305 THR A O 1
ATOM 2176 N N . ASP A 1 306 ? -5.547 -23.391 6.656 1 93.88 306 ASP A N 1
ATOM 2177 C CA . ASP A 1 306 ? -5.844 -24.766 6.238 1 93.88 306 ASP A CA 1
ATOM 2178 C C . ASP A 1 306 ? -5.52 -24.969 4.762 1 93.88 306 ASP A C 1
ATOM 2180 O O . ASP A 1 306 ? -5.918 -25.969 4.164 1 93.88 306 ASP A O 1
ATOM 2184 N N . GLY A 1 307 ? -4.965 -24.047 4.148 1 91.69 307 GLY A N 1
ATOM 2185 C CA . GLY A 1 307 ? -4.5 -24.094 2.771 1 91.69 307 GLY A CA 1
ATOM 2186 C C . GLY A 1 307 ? -3.133 -23.453 2.584 1 91.69 307 GLY A C 1
ATOM 2187 O O . GLY A 1 307 ? -2.947 -22.266 2.863 1 91.69 307 GLY A O 1
ATOM 2188 N N . GLY A 1 308 ? -2.264 -24.219 2.115 1 92 308 GLY A N 1
ATOM 2189 C CA . GLY A 1 308 ? -0.889 -23.766 1.978 1 92 308 GLY A CA 1
ATOM 2190 C C . GLY A 1 308 ? -0.763 -22.469 1.199 1 92 308 GLY A C 1
ATOM 2191 O O . GLY A 1 308 ? -0.01 -21.578 1.591 1 92 308 GLY A O 1
ATOM 2192 N N . GLY A 1 309 ? -1.474 -22.312 0.073 1 94.5 309 GLY A N 1
ATOM 2193 C CA . GLY A 1 309 ? -1.439 -21.094 -0.72 1 94.5 309 GLY A CA 1
ATOM 2194 C C . GLY A 1 309 ? -1.895 -19.875 0.05 1 94.5 309 GLY A C 1
ATOM 2195 O O . GLY A 1 309 ? -1.285 -18.812 -0.053 1 94.5 309 GLY A O 1
ATOM 2196 N N . HIS A 1 310 ? -2.945 -20.062 0.831 1 96.69 310 HIS A N 1
ATOM 2197 C CA . HIS A 1 310 ? -3.432 -18.969 1.671 1 96.69 310 HIS A CA 1
ATOM 2198 C C . HIS A 1 310 ? -2.375 -18.547 2.686 1 96.69 310 HIS A C 1
ATOM 2200 O O . HIS A 1 310 ? -2.193 -17.344 2.934 1 96.69 310 HIS A O 1
ATOM 2206 N N . GLY A 1 311 ? -1.747 -19.547 3.285 1 97 311 GLY A N 1
ATOM 2207 C CA . GLY A 1 311 ? -0.7 -19.234 4.246 1 97 311 GLY A CA 1
ATOM 2208 C C . GLY A 1 311 ? 0.442 -18.438 3.648 1 97 311 GLY A C 1
ATOM 2209 O O . GLY A 1 311 ? 0.917 -17.484 4.254 1 97 311 GLY A O 1
ATOM 2210 N N . VAL A 1 312 ? 0.875 -18.828 2.473 1 96.25 312 VAL A N 1
ATOM 2211 C CA . VAL A 1 312 ? 1.984 -18.172 1.791 1 96.25 312 VAL A CA 1
ATOM 2212 C C . VAL A 1 312 ? 1.617 -16.719 1.484 1 96.25 312 VAL A C 1
ATOM 2214 O O . VAL A 1 312 ? 2.383 -15.805 1.788 1 96.25 312 VAL A O 1
ATOM 2217 N N . ILE A 1 313 ? 0.415 -16.484 0.962 1 97.19 313 ILE A N 1
ATOM 2218 C CA . ILE A 1 313 ? -0.042 -15.148 0.619 1 97.19 313 ILE A CA 1
ATOM 2219 C C . ILE A 1 313 ? -0.189 -14.312 1.889 1 97.19 313 ILE A C 1
ATOM 2221 O O . ILE A 1 313 ? 0.18 -13.133 1.912 1 97.19 313 ILE A O 1
ATOM 2225 N N . ALA A 1 314 ? -0.729 -14.938 2.922 1 98.25 314 ALA A N 1
ATOM 2226 C CA . ALA A 1 314 ? -0.921 -14.234 4.188 1 98.25 314 ALA A CA 1
ATOM 2227 C C . ALA A 1 314 ? 0.407 -13.719 4.734 1 98.25 314 ALA A C 1
ATOM 2229 O O . ALA A 1 314 ? 0.473 -12.617 5.285 1 98.25 314 ALA A O 1
ATOM 2230 N N . CYS A 1 315 ? 1.47 -14.516 4.59 1 97.56 315 CYS A N 1
ATOM 2231 C CA . CYS A 1 315 ? 2.793 -14.102 5.035 1 97.56 315 CYS A CA 1
ATOM 2232 C C . CYS A 1 315 ? 3.254 -12.852 4.285 1 97.56 315 CYS A C 1
ATOM 2234 O O . CYS A 1 315 ? 3.719 -11.891 4.898 1 97.56 315 CYS A O 1
ATOM 2236 N N . ASP A 1 316 ? 3.102 -12.867 2.963 1 96.88 316 ASP A N 1
ATOM 2237 C CA . ASP A 1 316 ? 3.498 -11.727 2.146 1 96.88 316 ASP A CA 1
ATOM 2238 C C . ASP A 1 316 ? 2.703 -10.477 2.527 1 96.88 316 ASP A C 1
ATOM 2240 O O . ASP A 1 316 ? 3.271 -9.398 2.672 1 96.88 316 ASP A O 1
ATOM 2244 N N . VAL A 1 317 ? 1.385 -10.633 2.678 1 97.75 317 VAL A N 1
ATOM 2245 C CA . VAL A 1 317 ? 0.488 -9.516 2.945 1 97.75 317 VAL A CA 1
ATOM 2246 C C . VAL A 1 317 ? 0.735 -8.977 4.352 1 97.75 317 VAL A C 1
ATOM 2248 O O . VAL A 1 317 ? 0.702 -7.766 4.578 1 97.75 317 VAL A O 1
ATOM 2251 N N . ALA A 1 318 ? 0.946 -9.898 5.328 1 97.81 318 ALA A N 1
ATOM 2252 C CA . ALA A 1 318 ? 1.255 -9.492 6.695 1 97.81 318 ALA A CA 1
ATOM 2253 C C . ALA A 1 318 ? 2.531 -8.656 6.742 1 97.81 318 ALA A C 1
ATOM 2255 O O . ALA A 1 318 ? 2.57 -7.602 7.383 1 97.81 318 ALA A O 1
ATOM 2256 N N . GLU A 1 319 ? 3.529 -9.125 6.059 1 95.94 319 GLU A N 1
ATOM 2257 C CA . GLU A 1 319 ? 4.785 -8.383 6.023 1 95.94 319 GLU A CA 1
ATOM 2258 C C . GLU A 1 319 ? 4.598 -7.012 5.375 1 95.94 319 GLU A C 1
ATOM 2260 O O . GLU A 1 319 ? 5.133 -6.016 5.863 1 95.94 319 GLU A O 1
ATOM 2265 N N . ALA A 1 320 ? 3.865 -7.008 4.32 1 94.62 320 ALA A N 1
ATOM 2266 C CA . ALA A 1 320 ? 3.582 -5.746 3.637 1 94.62 320 ALA A CA 1
ATOM 2267 C C . ALA A 1 320 ? 2.832 -4.785 4.555 1 94.62 320 ALA A C 1
ATOM 2269 O O . ALA A 1 320 ? 2.967 -3.566 4.426 1 94.62 320 ALA A O 1
ATOM 2270 N N . ALA A 1 321 ? 2.066 -5.293 5.461 1 95.38 321 ALA A N 1
ATOM 2271 C CA . ALA A 1 321 ? 1.301 -4.48 6.406 1 95.38 321 ALA A CA 1
ATOM 2272 C C . ALA A 1 321 ? 2.16 -4.066 7.594 1 95.38 321 ALA A C 1
ATOM 2274 O O . ALA A 1 321 ? 1.683 -3.385 8.508 1 95.38 321 ALA A O 1
ATOM 2275 N N . GLY A 1 322 ? 3.455 -4.504 7.645 1 93.38 322 GLY A N 1
ATOM 2276 C CA . GLY A 1 322 ? 4.371 -4.121 8.711 1 93.38 322 GLY A CA 1
ATOM 2277 C C . GLY A 1 322 ? 4.406 -5.113 9.852 1 93.38 322 GLY A C 1
ATOM 2278 O O . GLY A 1 322 ? 4.891 -4.797 10.945 1 93.38 322 GLY A O 1
ATOM 2279 N N . LEU A 1 323 ? 3.859 -6.305 9.656 1 96.5 323 LEU A N 1
ATOM 2280 C CA . LEU A 1 323 ? 3.887 -7.359 10.664 1 96.5 323 LEU A CA 1
ATOM 2281 C C . LEU A 1 323 ? 5.055 -8.312 10.422 1 96.5 323 LEU A C 1
ATOM 2283 O O . LEU A 1 323 ? 5.559 -8.414 9.305 1 96.5 323 LEU A O 1
ATOM 2287 N N . ASP A 1 324 ? 5.488 -8.953 11.5 1 96.12 324 ASP A N 1
ATOM 2288 C CA . ASP A 1 324 ? 6.535 -9.969 11.438 1 96.12 324 ASP A CA 1
ATOM 2289 C C . ASP A 1 324 ? 5.949 -11.367 11.602 1 96.12 324 ASP A C 1
ATOM 2291 O O . ASP A 1 324 ? 5.055 -11.586 12.422 1 96.12 324 ASP A O 1
ATOM 2295 N N . VAL A 1 325 ? 6.48 -12.258 10.781 1 97.81 325 VAL A N 1
ATOM 2296 C CA . VAL A 1 325 ? 6.047 -13.648 10.883 1 97.81 325 VAL A CA 1
ATOM 2297 C C . VAL A 1 325 ? 7.238 -14.539 11.227 1 97.81 325 VAL A C 1
ATOM 2299 O O . VAL A 1 325 ? 7.789 -15.211 10.352 1 97.81 325 VAL A O 1
ATOM 2302 N N . PRO A 1 326 ? 7.578 -14.641 12.477 1 97.25 326 PRO A N 1
ATOM 2303 C CA . PRO A 1 326 ? 8.766 -15.398 12.875 1 97.25 326 PRO A CA 1
ATOM 2304 C C . PRO A 1 326 ? 8.547 -16.906 12.828 1 97.25 326 PRO A C 1
ATOM 2306 O O . PRO A 1 326 ? 7.41 -17.375 12.922 1 97.25 326 PRO A O 1
ATOM 2309 N N . ALA A 1 327 ? 9.664 -17.641 12.695 1 96.94 327 ALA A N 1
ATOM 2310 C CA . ALA A 1 327 ? 9.586 -19.094 12.914 1 96.94 327 ALA A CA 1
ATOM 2311 C C . ALA A 1 327 ? 9.266 -19.406 14.367 1 96.94 327 ALA A C 1
ATOM 2313 O O . ALA A 1 327 ? 9.758 -18.734 15.281 1 96.94 327 ALA A O 1
ATOM 2314 N N . LEU A 1 328 ? 8.445 -20.391 14.539 1 97.62 328 LEU A N 1
ATOM 2315 C CA . LEU A 1 328 ? 8.125 -20.812 15.898 1 97.62 328 LEU A CA 1
ATOM 2316 C C . LEU A 1 328 ? 9.242 -21.656 16.484 1 97.62 328 LEU A C 1
ATOM 2318 O O . LEU A 1 328 ? 9.883 -22.422 15.773 1 97.62 328 LEU A O 1
ATOM 2322 N N . GLU A 1 329 ? 9.391 -21.547 17.734 1 97.19 329 GLU A N 1
ATOM 2323 C CA . GLU A 1 329 ? 10.406 -22.328 18.438 1 97.19 329 GLU A CA 1
ATOM 2324 C C . GLU A 1 329 ? 9.977 -23.797 18.562 1 97.19 329 GLU A C 1
ATOM 2326 O O . GLU A 1 329 ? 8.797 -24.109 18.438 1 97.19 329 GLU A O 1
ATOM 2331 N N . GLU A 1 330 ? 10.906 -24.641 18.859 1 96.75 330 GLU A N 1
ATOM 2332 C CA . GLU A 1 330 ? 10.688 -26.078 18.859 1 96.75 330 GLU A CA 1
ATOM 2333 C C . GLU A 1 330 ? 9.633 -26.484 19.891 1 96.75 330 GLU A C 1
ATOM 2335 O O . GLU A 1 330 ? 8.828 -27.391 19.641 1 96.75 330 GLU A O 1
ATOM 2340 N N . HIS A 1 331 ? 9.617 -25.891 21.078 1 96.88 331 HIS A N 1
ATOM 2341 C CA . HIS A 1 331 ? 8.656 -26.266 22.109 1 96.88 331 HIS A CA 1
ATOM 2342 C C . HIS A 1 331 ? 7.227 -26.016 21.641 1 96.88 331 HIS A C 1
ATOM 2344 O O . HIS A 1 331 ? 6.328 -26.812 21.906 1 96.88 331 HIS A O 1
ATOM 2350 N N . THR A 1 332 ? 7.02 -24.875 20.984 1 97.81 332 THR A N 1
ATOM 2351 C CA . THR A 1 332 ? 5.699 -24.562 20.438 1 97.81 332 THR A CA 1
ATOM 2352 C C . THR A 1 332 ? 5.355 -25.5 19.297 1 97.81 332 THR A C 1
ATOM 2354 O O . THR A 1 332 ? 4.223 -25.969 19.188 1 97.81 332 THR A O 1
ATOM 2357 N N . GLN A 1 333 ? 6.312 -25.797 18.438 1 97.56 333 GLN A N 1
ATOM 2358 C CA . GLN A 1 333 ? 6.102 -26.719 17.328 1 97.56 333 GLN A CA 1
ATOM 2359 C C . GLN A 1 333 ? 5.715 -28.109 17.828 1 97.56 333 GLN A C 1
ATOM 2361 O O . GLN A 1 333 ? 4.836 -28.766 17.266 1 97.56 333 GLN A O 1
ATOM 2366 N N . ALA A 1 334 ? 6.336 -28.562 18.875 1 97.31 334 ALA A N 1
ATOM 2367 C CA . ALA A 1 334 ? 6.023 -29.859 19.469 1 97.31 334 ALA A CA 1
ATOM 2368 C C . ALA A 1 334 ? 4.582 -29.906 19.969 1 97.31 334 ALA A C 1
ATOM 2370 O O . ALA A 1 334 ? 3.881 -30.891 19.75 1 97.31 334 ALA A O 1
ATOM 2371 N N . ARG A 1 335 ? 4.18 -28.859 20.609 1 97.56 335 ARG A N 1
ATOM 2372 C CA . ARG A 1 335 ? 2.801 -28.781 21.078 1 97.56 335 ARG A CA 1
ATOM 2373 C C . ARG A 1 335 ? 1.816 -28.812 19.922 1 97.56 335 ARG A C 1
ATOM 2375 O O . ARG A 1 335 ? 0.752 -29.422 20.016 1 97.56 335 ARG A O 1
ATOM 2382 N N . LEU A 1 336 ? 2.123 -28.125 18.844 1 97.75 336 LEU A N 1
ATOM 2383 C CA . LEU A 1 336 ? 1.272 -28.125 17.656 1 97.75 336 LEU A CA 1
ATOM 2384 C C . LEU A 1 336 ? 1.233 -29.5 17.016 1 97.75 336 LEU A C 1
ATOM 2386 O O . LEU A 1 336 ? 0.178 -29.953 16.562 1 97.75 336 LEU A O 1
ATOM 2390 N N . ARG A 1 337 ? 2.375 -30.203 16.953 1 96.25 337 ARG A N 1
ATOM 2391 C CA . ARG A 1 337 ? 2.41 -31.547 16.406 1 96.25 337 ARG A CA 1
ATOM 2392 C C . ARG A 1 337 ? 1.517 -32.5 17.203 1 96.25 337 ARG A C 1
ATOM 2394 O O . ARG A 1 337 ? 0.897 -33.406 16.625 1 96.25 337 ARG A O 1
ATOM 2401 N N . ASP A 1 338 ? 1.446 -32.281 18.469 1 95.56 338 ASP A N 1
ATOM 2402 C CA . ASP A 1 338 ? 0.599 -33.094 19.344 1 95.56 338 ASP A CA 1
ATOM 2403 C C . ASP A 1 338 ? -0.879 -32.812 19.094 1 95.56 338 ASP A C 1
ATOM 2405 O O . ASP A 1 338 ? -1.724 -33.688 19.203 1 95.56 338 ASP A O 1
ATOM 2409 N N . ALA A 1 339 ? -1.152 -31.547 18.844 1 94.88 339 ALA A N 1
ATOM 2410 C CA . ALA A 1 339 ? -2.533 -31.094 18.734 1 94.88 339 ALA A CA 1
ATOM 2411 C C . ALA A 1 339 ? -3.092 -31.359 17.328 1 94.88 339 ALA A C 1
ATOM 2413 O O . ALA A 1 339 ? -4.309 -31.406 17.141 1 94.88 339 ALA A O 1
ATOM 2414 N N . LEU A 1 340 ? -2.193 -31.562 16.344 1 94.88 340 LEU A N 1
ATOM 2415 C CA . LEU A 1 340 ? -2.613 -31.672 14.953 1 94.88 340 LEU A CA 1
ATOM 2416 C C . LEU A 1 340 ? -2.219 -33.031 14.375 1 94.88 340 LEU A C 1
ATOM 2418 O O . LEU A 1 340 ? -2.018 -34 15.117 1 94.88 340 LEU A O 1
ATOM 2422 N N . TRP A 1 341 ? -2.236 -33.219 13.141 1 88.06 341 TRP A N 1
ATOM 2423 C CA . TRP A 1 341 ? -1.868 -34.5 12.562 1 88.06 341 TRP A CA 1
ATOM 2424 C C . TRP A 1 341 ? -0.527 -34.406 11.844 1 88.06 341 TRP A C 1
ATOM 2426 O O . TRP A 1 341 ? 0.046 -33.312 11.719 1 88.06 341 TRP A O 1
ATOM 2436 N N . ALA A 1 342 ? -0.024 -35.5 11.43 1 84.88 342 ALA A N 1
ATOM 2437 C CA . ALA A 1 342 ? 1.356 -35.656 10.977 1 84.88 342 ALA A CA 1
ATOM 2438 C C . ALA A 1 342 ? 1.612 -34.812 9.711 1 84.88 342 ALA A C 1
ATOM 2440 O O . ALA A 1 342 ? 2.734 -34.375 9.484 1 84.88 342 ALA A O 1
ATOM 2441 N N . GLN A 1 343 ? 0.627 -34.5 8.961 1 83.75 343 GLN A N 1
ATOM 2442 C CA . GLN A 1 343 ? 0.793 -33.844 7.676 1 83.75 343 GLN A CA 1
ATOM 2443 C C . GLN A 1 343 ? 0.817 -32.312 7.852 1 83.75 343 GLN A C 1
ATOM 2445 O O . GLN A 1 343 ? 1.17 -31.578 6.926 1 83.75 343 GLN A O 1
ATOM 2450 N N . SER A 1 344 ? 0.525 -31.859 9.055 1 91.69 344 SER A N 1
ATOM 2451 C CA . SER A 1 344 ? 0.46 -30.422 9.297 1 91.69 344 SER A CA 1
ATOM 2452 C C . SER A 1 344 ? 1.853 -29.797 9.305 1 91.69 344 SER A C 1
ATOM 2454 O O . SER A 1 344 ? 2.832 -30.469 9.656 1 91.69 344 SER A O 1
ATOM 2456 N N . HIS A 1 345 ? 1.932 -28.641 8.859 1 92.75 345 HIS A N 1
ATOM 2457 C CA . HIS A 1 345 ? 3.15 -27.844 8.984 1 92.75 345 HIS A CA 1
ATOM 2458 C C . HIS A 1 345 ? 3.064 -26.906 10.18 1 92.75 345 HIS A C 1
ATOM 2460 O O . HIS A 1 345 ? 2.068 -26.188 10.344 1 92.75 345 HIS A O 1
ATOM 2466 N N . VAL A 1 346 ? 4.117 -26.828 10.969 1 95.75 346 VAL A N 1
ATOM 2467 C CA . VAL A 1 346 ? 3.951 -26.188 12.266 1 95.75 346 VAL A CA 1
ATOM 2468 C C . VAL A 1 346 ? 4.992 -25.078 12.438 1 95.75 346 VAL A C 1
ATOM 2470 O O . VAL A 1 346 ? 5.168 -24.547 13.531 1 95.75 346 VAL A O 1
ATOM 2473 N N . GLY A 1 347 ? 5.668 -24.609 11.477 1 94.62 347 GLY A N 1
ATOM 2474 C CA . GLY A 1 347 ? 6.805 -23.719 11.594 1 94.62 347 GLY A CA 1
ATOM 2475 C C . GLY A 1 347 ? 6.418 -22.25 11.547 1 94.62 347 GLY A C 1
ATOM 2476 O O . GLY A 1 347 ? 7.238 -21.375 11.82 1 94.62 347 GLY A O 1
ATOM 2477 N N . ASN A 1 348 ? 5.199 -21.859 11.133 1 96.88 348 ASN A N 1
ATOM 2478 C CA . ASN A 1 348 ? 4.668 -20.531 10.852 1 96.88 348 ASN A CA 1
ATOM 2479 C C . ASN A 1 348 ? 5 -20.078 9.438 1 96.88 348 ASN A C 1
ATOM 2481 O O . ASN A 1 348 ? 6.047 -19.469 9.203 1 96.88 348 ASN A O 1
ATOM 2485 N N . PRO A 1 349 ? 4.09 -20.141 8.625 1 96.69 349 PRO A N 1
ATOM 2486 C CA . PRO A 1 349 ? 2.67 -20.375 8.906 1 96.69 349 PRO A CA 1
ATOM 2487 C C . PRO A 1 349 ? 2.393 -21.797 9.398 1 96.69 349 PRO A C 1
ATOM 2489 O O . PRO A 1 349 ? 3.129 -22.719 9.062 1 96.69 349 PRO A O 1
ATOM 2492 N N . VAL A 1 350 ? 1.448 -21.859 10.242 1 97.88 350 VAL A N 1
ATOM 2493 C CA . VAL A 1 350 ? 0.911 -23.156 10.656 1 97.88 350 VAL A CA 1
ATOM 2494 C C . VAL A 1 350 ? -0.208 -23.578 9.711 1 97.88 350 VAL A C 1
ATOM 2496 O O . VAL A 1 350 ? -1.244 -22.906 9.625 1 97.88 350 VAL A O 1
ATOM 2499 N N . ASP A 1 351 ? 0.016 -24.625 9.008 1 95.88 351 ASP A N 1
ATOM 2500 C CA . ASP A 1 351 ? -0.932 -25.141 8.023 1 95.88 351 ASP A CA 1
ATOM 2501 C C . ASP A 1 351 ? -1.562 -26.453 8.5 1 95.88 351 ASP A C 1
ATOM 2503 O O . ASP A 1 351 ? -0.875 -27.469 8.641 1 95.88 351 ASP A O 1
ATOM 2507 N N . LEU A 1 352 ? -2.84 -26.422 8.656 1 94.56 352 LEU A N 1
ATOM 2508 C CA . LEU A 1 352 ? -3.553 -27.625 9.094 1 94.56 352 LEU A CA 1
ATOM 2509 C C . LEU A 1 352 ? -3.465 -28.719 8.047 1 94.56 352 LEU A C 1
ATOM 2511 O O . LEU A 1 352 ? -3.586 -29.906 8.367 1 94.56 352 LEU A O 1
ATOM 2515 N N . ALA A 1 353 ? -3.215 -28.328 6.832 1 85.81 353 ALA A N 1
ATOM 2516 C CA . ALA A 1 353 ? -3.047 -29.266 5.719 1 85.81 353 ALA A CA 1
ATOM 2517 C C . ALA A 1 353 ? -4.188 -30.281 5.676 1 85.81 353 ALA A C 1
ATOM 2519 O O . ALA A 1 353 ? -3.951 -31.484 5.68 1 85.81 353 ALA A O 1
ATOM 2520 N N . GLY A 1 354 ? -5.441 -29.844 5.672 1 78.5 354 GLY A N 1
ATOM 2521 C CA . GLY A 1 354 ? -6.59 -30.719 5.508 1 78.5 354 GLY A CA 1
ATOM 2522 C C . GLY A 1 354 ? -7.129 -31.25 6.82 1 78.5 354 GLY A C 1
ATOM 2523 O O . GLY A 1 354 ? -8.164 -31.922 6.848 1 78.5 354 GLY A O 1
ATOM 2524 N N . ALA A 1 355 ? -6.449 -31.016 7.992 1 78.94 355 ALA A N 1
ATOM 2525 C CA . ALA A 1 355 ? -6.926 -31.469 9.289 1 78.94 355 ALA A CA 1
ATOM 2526 C C . ALA A 1 355 ? -8.344 -30.969 9.562 1 78.94 355 ALA A C 1
ATOM 2528 O O . ALA A 1 355 ? -9.125 -31.641 10.242 1 78.94 355 ALA A O 1
ATOM 2529 N N . GLY A 1 356 ? -8.625 -29.859 9.055 1 82 356 GLY A N 1
ATOM 2530 C CA . GLY A 1 356 ? -9.938 -29.266 9.258 1 82 356 GLY A CA 1
ATOM 2531 C C . GLY A 1 356 ? -11.062 -30.109 8.672 1 82 356 GLY A C 1
ATOM 2532 O O . GLY A 1 356 ? -12.148 -30.188 9.25 1 82 356 GLY A O 1
ATOM 2533 N N . GLU A 1 357 ? -10.781 -30.766 7.57 1 80.19 357 GLU A N 1
ATOM 2534 C CA . GLU A 1 357 ? -11.781 -31.609 6.91 1 80.19 357 GLU A CA 1
ATOM 2535 C C . GLU A 1 357 ? -12.039 -32.875 7.703 1 80.19 357 GLU A C 1
ATOM 2537 O O . GLU A 1 357 ? -13.133 -33.438 7.625 1 80.19 357 GLU A O 1
ATOM 2542 N N . MET A 1 358 ? -11.062 -33.219 8.438 1 80.75 358 MET A N 1
ATOM 2543 C CA . MET A 1 358 ? -11.195 -34.438 9.242 1 80.75 358 MET A CA 1
ATOM 2544 C C . MET A 1 358 ? -11.781 -34.125 10.609 1 80.75 358 MET A C 1
ATOM 2546 O O . MET A 1 358 ? -12.57 -34.906 11.148 1 80.75 358 MET A O 1
ATOM 2550 N N . ASP A 1 359 ? -11.32 -33 11.117 1 90.19 359 ASP A N 1
ATOM 2551 C CA . ASP A 1 359 ? -11.664 -32.594 12.477 1 90.19 359 ASP A CA 1
ATOM 2552 C C . ASP A 1 359 ? -11.609 -31.078 12.625 1 90.19 359 ASP A C 1
ATOM 2554 O O . ASP A 1 359 ? -10.57 -30.516 12.992 1 90.19 359 ASP A O 1
ATOM 2558 N N . PRO A 1 360 ? -12.805 -30.422 12.477 1 93.44 360 PRO A N 1
ATOM 2559 C CA . PRO A 1 360 ? -12.812 -28.969 12.555 1 93.44 360 PRO A CA 1
ATOM 2560 C C . PRO A 1 360 ? -12.312 -28.438 13.898 1 93.44 360 PRO A C 1
ATOM 2562 O O . PRO A 1 360 ? -11.898 -27.281 14 1 93.44 360 PRO A O 1
ATOM 2565 N N . ASP A 1 361 ? -12.297 -29.281 14.922 1 95.06 361 ASP A N 1
ATOM 2566 C CA . ASP A 1 361 ? -11.812 -28.859 16.234 1 95.06 361 ASP A CA 1
ATOM 2567 C C . ASP A 1 361 ? -10.312 -28.578 16.188 1 95.06 361 ASP A C 1
ATOM 2569 O O . ASP A 1 361 ? -9.766 -27.969 17.109 1 95.06 361 ASP A O 1
ATOM 2573 N N . SER A 1 362 ? -9.656 -29.078 15.188 1 96.06 362 SER A N 1
ATOM 2574 C CA . SER A 1 362 ? -8.227 -28.828 15.039 1 96.06 362 SER A CA 1
ATOM 2575 C C . SER A 1 362 ? -7.922 -27.344 14.945 1 96.06 362 SER A C 1
ATOM 2577 O O . SER A 1 362 ? -6.863 -26.891 15.383 1 96.06 362 SER A O 1
ATOM 2579 N N . TYR A 1 363 ? -8.867 -26.531 14.359 1 97.31 363 TYR A N 1
ATOM 2580 C CA . TYR A 1 363 ? -8.688 -25.094 14.312 1 97.31 363 TYR A CA 1
ATOM 2581 C C . TYR A 1 363 ? -8.539 -24.516 15.719 1 97.31 363 TYR A C 1
ATOM 2583 O O . TYR A 1 363 ? -7.613 -23.75 15.992 1 97.31 363 TYR A O 1
ATOM 2591 N N . ALA A 1 364 ? -9.484 -24.906 16.594 1 97.88 364 ALA A N 1
ATOM 2592 C CA . ALA A 1 364 ? -9.523 -24.391 17.953 1 97.88 364 ALA A CA 1
ATOM 2593 C C . ALA A 1 364 ? -8.297 -24.844 18.75 1 97.88 364 ALA A C 1
ATOM 2595 O O . ALA A 1 364 ? -7.738 -24.062 19.531 1 97.88 364 ALA A O 1
ATOM 2596 N N . ARG A 1 365 ? -7.883 -26.062 18.562 1 97.44 365 ARG A N 1
ATOM 2597 C CA . ARG A 1 365 ? -6.723 -26.594 19.281 1 97.44 365 ARG A CA 1
ATOM 2598 C C . ARG A 1 365 ? -5.453 -25.844 18.875 1 97.44 365 ARG A C 1
ATOM 2600 O O . ARG A 1 365 ? -4.66 -25.453 19.719 1 97.44 365 ARG A O 1
ATOM 2607 N N . ALA A 1 366 ? -5.246 -25.703 17.547 1 97.94 366 ALA A N 1
ATOM 2608 C CA . ALA A 1 366 ? -4.082 -24.969 17.062 1 97.94 366 ALA A CA 1
ATOM 2609 C C . ALA A 1 366 ? -4.102 -23.531 17.562 1 97.94 366 ALA A C 1
ATOM 2611 O O . ALA A 1 366 ? -3.078 -23 18.016 1 97.94 366 ALA A O 1
ATOM 2612 N N . TYR A 1 367 ? -5.262 -22.891 17.5 1 98 367 TYR A N 1
ATOM 2613 C CA . TYR A 1 367 ? -5.434 -21.516 17.969 1 98 367 TYR A CA 1
ATOM 2614 C C . TYR A 1 367 ? -5.043 -21.391 19.438 1 98 367 TYR A C 1
ATOM 2616 O O . TYR A 1 367 ? -4.355 -20.438 19.828 1 98 367 TYR A O 1
ATOM 2624 N N . ALA A 1 368 ? -5.496 -22.328 20.25 1 97.5 368 ALA A N 1
ATOM 2625 C CA . ALA A 1 368 ? -5.219 -22.297 21.672 1 97.5 368 ALA A CA 1
ATOM 2626 C C . ALA A 1 368 ? -3.719 -22.375 21.953 1 97.5 368 ALA A C 1
ATOM 2628 O O . ALA A 1 368 ? -3.207 -21.672 22.828 1 97.5 368 ALA A O 1
ATOM 2629 N N . VAL A 1 369 ? -3.021 -23.203 21.203 1 97.81 369 VAL A N 1
ATOM 2630 C CA . VAL A 1 369 ? -1.577 -23.328 21.359 1 97.81 369 VAL A CA 1
ATOM 2631 C C . VAL A 1 369 ? -0.903 -22 21.016 1 97.81 369 VAL A C 1
ATOM 2633 O O . VAL A 1 369 ? -0.029 -21.531 21.75 1 97.81 369 VAL A O 1
ATOM 2636 N N . LEU A 1 370 ? -1.303 -21.375 19.906 1 97.62 370 LEU A N 1
ATOM 2637 C CA . LEU A 1 370 ? -0.705 -20.125 19.438 1 97.62 370 LEU A CA 1
ATOM 2638 C C . LEU A 1 370 ? -1.042 -18.969 20.391 1 97.62 370 LEU A C 1
ATOM 2640 O O . LEU A 1 370 ? -0.232 -18.062 20.578 1 97.62 370 LEU A O 1
ATOM 2644 N N . GLN A 1 371 ? -2.223 -18.984 20.969 1 95.38 371 GLN A N 1
ATOM 2645 C CA . GLN A 1 371 ? -2.627 -17.984 21.938 1 95.38 371 GLN A CA 1
ATOM 2646 C C . GLN A 1 371 ? -1.752 -18.031 23.188 1 95.38 371 GLN A C 1
ATOM 2648 O O . GLN A 1 371 ? -1.441 -17 23.781 1 95.38 371 GLN A O 1
ATOM 2653 N N . ALA A 1 372 ? -1.346 -19.188 23.531 1 94.56 372 ALA A N 1
ATOM 2654 C CA . ALA A 1 372 ? -0.622 -19.406 24.781 1 94.56 372 ALA A CA 1
ATOM 2655 C C . ALA A 1 372 ? 0.866 -19.109 24.625 1 94.56 372 ALA A C 1
ATOM 2657 O O . ALA A 1 372 ? 1.564 -18.828 25.594 1 94.56 372 ALA A O 1
ATOM 2658 N N . CYS A 1 373 ? 1.362 -19.156 23.422 1 93.5 373 CYS A N 1
ATOM 2659 C CA . CYS A 1 373 ? 2.809 -19.047 23.25 1 93.5 373 CYS A CA 1
ATOM 2660 C C . CYS A 1 373 ? 3.254 -17.594 23.312 1 93.5 373 CYS A C 1
ATOM 2662 O O . CYS A 1 373 ? 2.529 -16.703 22.875 1 93.5 373 CYS A O 1
ATOM 2664 N N . ASN A 1 374 ? 4.48 -17.328 23.766 1 93.62 374 ASN A N 1
ATOM 2665 C CA . ASN A 1 374 ? 4.996 -15.969 23.953 1 93.62 374 ASN A CA 1
ATOM 2666 C C . ASN A 1 374 ? 5.812 -15.516 22.734 1 93.62 374 ASN A C 1
ATOM 2668 O O . ASN A 1 374 ? 6.262 -14.367 22.688 1 93.62 374 ASN A O 1
ATOM 2672 N N . GLU A 1 375 ? 5.883 -16.359 21.781 1 95.5 375 GLU A N 1
ATOM 2673 C CA . GLU A 1 375 ? 6.711 -16.078 20.609 1 95.5 375 GLU A CA 1
ATOM 2674 C C . GLU A 1 375 ? 5.98 -15.18 19.609 1 95.5 375 GLU A C 1
ATOM 2676 O O . GLU A 1 375 ? 6.594 -14.617 18.703 1 95.5 375 GLU A O 1
ATOM 2681 N N . VAL A 1 376 ? 4.695 -15.062 19.688 1 95.94 376 VAL A N 1
ATOM 2682 C CA . VAL A 1 376 ? 3.904 -14.219 18.797 1 95.94 376 VAL A CA 1
ATOM 2683 C C . VAL A 1 376 ? 2.986 -13.312 19.609 1 95.94 376 VAL A C 1
ATOM 2685 O O . VAL A 1 376 ? 2.66 -13.625 20.766 1 95.94 376 VAL A O 1
ATOM 2688 N N . ASP A 1 377 ? 2.596 -12.18 19.062 1 96.25 377 ASP A N 1
ATOM 2689 C CA . ASP A 1 377 ? 1.818 -11.148 19.734 1 96.25 377 ASP A CA 1
ATOM 2690 C C . ASP A 1 377 ? 0.416 -11.039 19.141 1 96.25 377 ASP A C 1
ATOM 2692 O O . ASP A 1 377 ? -0.44 -10.336 19.688 1 96.25 377 ASP A O 1
ATOM 2696 N N . GLY A 1 378 ? 0.144 -11.664 18.047 1 96.81 378 GLY A N 1
ATOM 2697 C CA . GLY A 1 378 ? -1.143 -11.688 17.375 1 96.81 378 GLY A CA 1
ATOM 2698 C C . GLY A 1 378 ? -1.331 -12.914 16.5 1 96.81 378 GLY A C 1
ATOM 2699 O O . GLY A 1 378 ? -0.384 -13.672 16.266 1 96.81 378 GLY A O 1
ATOM 2700 N N . ILE A 1 379 ? -2.531 -13.203 16.031 1 97.81 379 ILE A N 1
ATOM 2701 C CA . ILE A 1 379 ? -2.836 -14.383 15.234 1 97.81 379 ILE A CA 1
ATOM 2702 C C . ILE A 1 379 ? -3.67 -13.977 14.023 1 97.81 379 ILE A C 1
ATOM 2704 O O . ILE A 1 379 ? -4.656 -13.25 14.148 1 97.81 379 ILE A O 1
ATOM 2708 N N . LEU A 1 380 ? -3.275 -14.328 12.875 1 98.44 380 LEU A N 1
ATOM 2709 C CA . LEU A 1 380 ? -4.004 -14.156 11.625 1 98.44 380 LEU A CA 1
ATOM 2710 C C . LEU A 1 380 ? -4.457 -15.5 11.07 1 98.44 380 LEU A C 1
ATOM 2712 O O . LEU A 1 380 ? -3.627 -16.328 10.68 1 98.44 380 LEU A O 1
ATOM 2716 N N . MET A 1 381 ? -5.738 -15.75 11.078 1 98.44 381 MET A N 1
ATOM 2717 C CA . MET A 1 381 ? -6.301 -16.969 10.516 1 98.44 381 MET A CA 1
ATOM 2718 C C . MET A 1 381 ? -6.793 -16.734 9.086 1 98.44 381 MET A C 1
ATOM 2720 O O . MET A 1 381 ? -7.379 -15.688 8.797 1 98.44 381 MET A O 1
ATOM 2724 N N . THR A 1 382 ? -6.566 -17.672 8.195 1 98.06 382 THR A N 1
ATOM 2725 C CA . THR A 1 382 ? -6.988 -17.484 6.812 1 98.06 382 THR A CA 1
ATOM 2726 C C . THR A 1 382 ? -7.301 -18.828 6.152 1 98.06 382 THR A C 1
ATOM 2728 O O . THR A 1 382 ? -6.703 -19.844 6.5 1 98.06 382 THR A O 1
ATOM 2731 N N . GLY A 1 383 ? -8.289 -18.828 5.254 1 96.38 383 GLY A N 1
ATOM 2732 C CA . GLY A 1 383 ? -8.562 -20.016 4.473 1 96.38 383 GLY A CA 1
ATOM 2733 C C . GLY A 1 383 ? -10.031 -20.391 4.441 1 96.38 383 GLY A C 1
ATOM 2734 O O . GLY A 1 383 ? -10.891 -19.547 4.211 1 96.38 383 GLY A O 1
ATOM 2735 N N . TYR A 1 384 ? -10.312 -21.625 4.664 1 94.25 384 TYR A N 1
ATOM 2736 C CA . TYR A 1 384 ? -11.602 -22.234 4.367 1 94.25 384 TYR A CA 1
ATOM 2737 C C . TYR A 1 384 ? -12.508 -22.219 5.59 1 94.25 384 TYR A C 1
ATOM 2739 O O . TYR A 1 384 ? -13.703 -22.5 5.484 1 94.25 384 TYR A O 1
ATOM 2747 N N . PHE A 1 385 ? -11.984 -21.859 6.766 1 95 385 PHE A N 1
ATOM 2748 C CA . PHE A 1 385 ? -12.797 -21.844 7.973 1 95 385 PHE A CA 1
ATOM 2749 C C . PHE A 1 385 ? -14.102 -21.078 7.738 1 95 385 PHE A C 1
ATOM 2751 O O . PHE A 1 385 ? -14.078 -19.953 7.262 1 95 385 PHE A O 1
ATOM 2758 N N . GLY A 1 386 ? -15.242 -21.625 8.023 1 94 386 GLY A N 1
ATOM 2759 C CA . GLY A 1 386 ? -16.578 -21.141 7.699 1 94 386 GLY A CA 1
ATOM 2760 C C . GLY A 1 386 ? -17.25 -21.953 6.605 1 94 386 GLY A C 1
ATOM 2761 O O . GLY A 1 386 ? -18.469 -22.016 6.543 1 94 386 GLY A O 1
ATOM 2762 N N . GLY A 1 387 ? -16.406 -22.609 5.793 1 91.81 387 GLY A N 1
ATOM 2763 C CA . GLY A 1 387 ? -16.906 -23.344 4.637 1 91.81 387 GLY A CA 1
ATOM 2764 C C . GLY A 1 387 ? -17.734 -24.547 5.012 1 91.81 387 GLY A C 1
ATOM 2765 O O . GLY A 1 387 ? -18.719 -24.859 4.34 1 91.81 387 GLY A O 1
ATOM 2766 N N . TYR A 1 388 ? -17.375 -25.219 6.121 1 89.88 388 TYR A N 1
ATOM 2767 C CA . TYR A 1 388 ? -18.078 -26.438 6.539 1 89.88 388 TYR A CA 1
ATOM 2768 C C . TYR A 1 388 ? -19.484 -26.109 7.016 1 89.88 388 TYR A C 1
ATOM 2770 O O . TYR A 1 388 ? -20.391 -26.938 6.883 1 89.88 388 TYR A O 1
ATOM 2778 N N . SER A 1 389 ? -19.656 -24.953 7.535 1 91.38 389 SER A N 1
ATOM 2779 C CA . SER A 1 389 ? -20.953 -24.562 8.078 1 91.38 389 SER A CA 1
ATOM 2780 C C . SER A 1 389 ? -21.781 -23.797 7.043 1 91.38 389 SER A C 1
ATOM 2782 O O . SER A 1 389 ? -22.984 -23.594 7.227 1 91.38 389 SER A O 1
ATOM 2784 N N . SER A 1 390 ? -21.156 -23.375 5.953 1 87.38 390 SER A N 1
ATOM 2785 C CA . SER A 1 390 ? -21.844 -22.594 4.934 1 87.38 390 SER A CA 1
ATOM 2786 C C . SER A 1 390 ? -22.875 -23.422 4.195 1 87.38 390 SER A C 1
ATOM 2788 O O . SER A 1 390 ? -23.844 -22.891 3.65 1 87.38 390 SER A O 1
ATOM 2790 N N . GLY A 1 391 ? -22.719 -24.703 4.195 1 74.75 391 GLY A N 1
ATOM 2791 C CA . GLY A 1 391 ? -23.609 -25.594 3.463 1 74.75 391 GLY A CA 1
ATOM 2792 C C . GLY A 1 391 ? -23.344 -25.609 1.969 1 74.75 391 GLY A C 1
ATOM 2793 O O . GLY A 1 391 ? -24.016 -26.328 1.219 1 74.75 391 GLY A O 1
ATOM 2794 N N . GLU A 1 392 ? -22.484 -24.812 1.488 1 64.81 392 GLU A N 1
ATOM 2795 C CA . GLU A 1 392 ? -22.266 -24.641 0.056 1 64.81 392 GLU A CA 1
ATOM 2796 C C . GLU A 1 392 ? -21.406 -25.75 -0.526 1 64.81 392 GLU A C 1
ATOM 2798 O O . GLU A 1 392 ? -21.453 -26.016 -1.73 1 64.81 392 GLU A O 1
ATOM 2803 N N . ASP A 1 393 ? -20.422 -26.438 0.176 1 57.81 393 ASP A N 1
ATOM 2804 C CA . ASP A 1 393 ? -19.422 -27.281 -0.474 1 57.81 393 ASP A CA 1
ATOM 2805 C C . ASP A 1 393 ? -19.797 -28.766 -0.34 1 57.81 393 ASP A C 1
ATOM 2807 O O . ASP A 1 393 ? -19.031 -29.641 -0.764 1 57.81 393 ASP A O 1
ATOM 2811 N N . GLY A 1 394 ? -20.922 -29.062 -0.039 1 56.78 394 GLY A N 1
ATOM 2812 C CA . GLY A 1 394 ? -21.391 -30.438 -0.06 1 56.78 394 GLY A CA 1
ATOM 2813 C C . GLY A 1 394 ? -20.844 -31.266 1.089 1 56.78 394 GLY A C 1
ATOM 2814 O O . GLY A 1 394 ? -21.188 -32.438 1.228 1 56.78 394 GLY A O 1
ATOM 2815 N N . LEU A 1 395 ? -19.688 -30.75 1.631 1 60.06 395 LEU A N 1
ATOM 2816 C CA . LEU A 1 395 ? -19.141 -31.516 2.742 1 60.06 395 LEU A CA 1
ATOM 2817 C C . LEU A 1 395 ? -20.094 -31.516 3.93 1 60.06 395 LEU A C 1
ATOM 2819 O O . LEU A 1 395 ? -20.125 -30.562 4.703 1 60.06 395 LEU A O 1
ATOM 2823 N N . THR A 1 396 ? -21 -32.438 3.922 1 60.03 396 THR A N 1
ATOM 2824 C CA . THR A 1 396 ? -22.141 -32.5 4.836 1 60.03 396 THR A CA 1
ATOM 2825 C C . THR A 1 396 ? -21.719 -33.062 6.191 1 60.03 396 THR A C 1
ATOM 2827 O O . THR A 1 396 ? -20.797 -33.875 6.277 1 60.03 396 THR A O 1
ATOM 2830 N N . GLY A 1 397 ? -22 -32.375 7.262 1 77.56 397 GLY A N 1
ATOM 2831 C CA . GLY A 1 397 ? -21.969 -32.938 8.609 1 77.56 397 GLY A CA 1
ATOM 2832 C C . GLY A 1 397 ? -20.938 -32.281 9.5 1 77.56 397 GLY A C 1
ATOM 2833 O O . GLY A 1 397 ? -20.938 -32.469 10.719 1 77.56 397 GLY A O 1
ATOM 2834 N N . LEU A 1 398 ? -20.062 -31.438 8.906 1 87.94 398 LEU A N 1
ATOM 2835 C CA . LEU A 1 398 ? -18.984 -30.859 9.711 1 87.94 398 LEU A CA 1
ATOM 2836 C C . LEU A 1 398 ? -19.359 -29.484 10.227 1 87.94 398 LEU A C 1
ATOM 2838 O O . LEU A 1 398 ? -18.625 -28.891 11.016 1 87.94 398 LEU A O 1
ATOM 2842 N N . GLY A 1 399 ? -20.516 -28.984 9.812 1 91.88 399 GLY A N 1
ATOM 2843 C CA . GLY A 1 399 ? -20.969 -27.641 10.148 1 91.88 399 GLY A CA 1
ATOM 2844 C C . GLY A 1 399 ? -21.062 -27.406 11.641 1 91.88 399 GLY A C 1
ATOM 2845 O O . GLY A 1 399 ? -20.484 -26.438 12.156 1 91.88 399 GLY A O 1
ATOM 2846 N N . PRO A 1 400 ? -21.703 -28.344 12.359 1 93.5 400 PRO A N 1
ATOM 2847 C CA . PRO A 1 400 ? -21.844 -28.156 13.805 1 93.5 400 PRO A CA 1
ATOM 2848 C C . PRO A 1 400 ? -20.5 -28.172 14.523 1 93.5 400 PRO A C 1
ATOM 2850 O O . PRO A 1 400 ? -20.281 -27.359 15.438 1 93.5 400 PRO A O 1
ATOM 2853 N N . ALA A 1 401 ? -19.609 -29.047 14.109 1 94.38 401 ALA A N 1
ATOM 2854 C CA . ALA A 1 401 ? -18.297 -29.094 14.727 1 94.38 401 ALA A CA 1
ATOM 2855 C C . ALA A 1 401 ? -17.516 -27.812 14.461 1 94.38 401 ALA A C 1
ATOM 2857 O O . ALA A 1 401 ? -16.781 -27.328 15.328 1 94.38 401 ALA A O 1
ATOM 2858 N N . GLU A 1 402 ? -17.609 -27.266 13.289 1 95.69 402 GLU A N 1
ATOM 2859 C CA . GLU A 1 402 ? -16.953 -26 12.953 1 95.69 402 GLU A CA 1
ATOM 2860 C C . GLU A 1 402 ? -17.5 -24.859 13.805 1 95.69 402 GLU A C 1
ATOM 2862 O O . GLU A 1 402 ? -16.734 -24.016 14.281 1 95.69 402 GLU A O 1
ATOM 2867 N N . CYS A 1 403 ? -18.797 -24.844 13.953 1 97.06 403 CYS A N 1
ATOM 2868 C CA . CYS A 1 403 ? -19.422 -23.828 14.789 1 97.06 403 CYS A CA 1
ATOM 2869 C C . CYS A 1 403 ? -18.938 -23.938 16.234 1 97.06 403 CYS A C 1
ATOM 2871 O O . CYS A 1 403 ? -18.719 -22.922 16.891 1 97.06 403 CYS A O 1
ATOM 2873 N N . ALA A 1 404 ? -18.797 -25.188 16.688 1 97.31 404 ALA A N 1
ATOM 2874 C CA . ALA A 1 404 ? -18.266 -25.391 18.031 1 97.31 404 ALA A CA 1
ATOM 2875 C C . ALA A 1 404 ? -16.844 -24.875 18.156 1 97.31 404 ALA A C 1
ATOM 2877 O O . ALA A 1 404 ? -16.484 -24.266 19.156 1 97.31 404 ALA A O 1
ATOM 2878 N N . ALA A 1 405 ? -16.047 -25.141 17.172 1 97.81 405 ALA A N 1
ATOM 2879 C CA . ALA A 1 405 ? -14.688 -24.609 17.141 1 97.81 405 ALA A CA 1
ATOM 2880 C C . ALA A 1 405 ? -14.695 -23.094 17.156 1 97.81 405 ALA A C 1
ATOM 2882 O O . ALA A 1 405 ? -13.883 -22.469 17.844 1 97.81 405 ALA A O 1
ATOM 2883 N N . ALA A 1 406 ? -15.594 -22.453 16.375 1 98.25 406 ALA A N 1
ATOM 2884 C CA . ALA A 1 406 ? -15.727 -21 16.328 1 98.25 406 ALA A CA 1
ATOM 2885 C C . ALA A 1 406 ? -16.047 -20.422 17.719 1 98.25 406 ALA A C 1
ATOM 2887 O O . ALA A 1 406 ? -15.484 -19.406 18.109 1 98.25 406 ALA A O 1
ATOM 2888 N N . LYS A 1 407 ? -16.953 -21.062 18.422 1 97.94 407 LYS A N 1
ATOM 2889 C CA . LYS A 1 407 ? -17.312 -20.625 19.766 1 97.94 407 LYS A CA 1
ATOM 2890 C C . LYS A 1 407 ? -16.109 -20.656 20.703 1 97.94 407 LYS A C 1
ATOM 2892 O O . LYS A 1 407 ? -15.891 -19.734 21.484 1 97.94 407 LYS A O 1
ATOM 2897 N N . GLN A 1 408 ? -15.375 -21.75 20.594 1 97.62 408 GLN A N 1
ATOM 2898 C CA . GLN A 1 408 ? -14.195 -21.891 21.438 1 97.62 408 GLN A CA 1
ATOM 2899 C C . GLN A 1 408 ? -13.156 -20.812 21.109 1 97.62 408 GLN A C 1
ATOM 2901 O O . GLN A 1 408 ? -12.57 -20.219 22.016 1 97.62 408 GLN A O 1
ATOM 2906 N N . ILE A 1 409 ? -12.883 -20.578 19.828 1 97.5 409 ILE A N 1
ATOM 2907 C CA . ILE A 1 409 ? -11.922 -19.562 19.406 1 97.5 409 ILE A CA 1
ATOM 2908 C C . ILE A 1 409 ? -12.359 -18.203 19.891 1 97.5 409 ILE A C 1
ATOM 2910 O O . ILE A 1 409 ? -11.555 -17.438 20.438 1 97.5 409 ILE A O 1
ATOM 2914 N N . ALA A 1 410 ? -13.633 -17.859 19.719 1 96.06 410 ALA A N 1
ATOM 2915 C CA . ALA A 1 410 ? -14.172 -16.578 20.172 1 96.06 410 ALA A CA 1
ATOM 2916 C C . ALA A 1 410 ? -13.992 -16.406 21.672 1 96.06 410 ALA A C 1
ATOM 2918 O O . ALA A 1 410 ? -13.602 -15.336 22.141 1 96.06 410 ALA A O 1
ATOM 2919 N N . ALA A 1 411 ? -14.25 -17.438 22.422 1 95 411 ALA A N 1
ATOM 2920 C CA . ALA A 1 411 ? -14.086 -17.391 23.875 1 95 411 ALA A CA 1
ATOM 2921 C C . ALA A 1 411 ? -12.625 -17.172 24.25 1 95 411 ALA A C 1
ATOM 2923 O O . ALA A 1 411 ? -12.328 -16.406 25.172 1 95 411 ALA A O 1
ATOM 2924 N N . ASP A 1 412 ? -11.75 -17.859 23.531 1 94.06 412 ASP A N 1
ATOM 2925 C CA . ASP A 1 412 ? -10.32 -17.781 23.828 1 94.06 412 ASP A CA 1
ATOM 2926 C C . ASP A 1 412 ? -9.758 -16.406 23.438 1 94.06 412 ASP A C 1
ATOM 2928 O O . ASP A 1 412 ? -8.727 -15.984 23.969 1 94.06 412 ASP A O 1
ATOM 2932 N N . ALA A 1 413 ? -10.383 -15.75 22.484 1 92.06 413 ALA A N 1
ATOM 2933 C CA . ALA A 1 413 ? -9.867 -14.508 21.938 1 92.06 413 ALA A CA 1
ATOM 2934 C C . ALA A 1 413 ? -10.156 -13.328 22.859 1 92.06 413 ALA A C 1
ATOM 2936 O O . ALA A 1 413 ? -9.492 -12.289 22.781 1 92.06 413 ALA A O 1
ATOM 2937 N N . VAL A 1 414 ? -11.047 -13.414 23.719 1 84.19 414 VAL A N 1
ATOM 2938 C CA . VAL A 1 414 ? -11.477 -12.305 24.562 1 84.19 414 VAL A CA 1
ATOM 2939 C C . VAL A 1 414 ? -10.328 -11.898 25.5 1 84.19 414 VAL A C 1
ATOM 2941 O O . VAL A 1 414 ? -9.828 -12.719 26.266 1 84.19 414 VAL A O 1
ATOM 2944 N N . GLY A 1 415 ? -9.953 -10.625 25.375 1 79.5 415 GLY A N 1
ATOM 2945 C CA . GLY A 1 415 ? -8.938 -10.07 26.25 1 79.5 415 GLY A CA 1
ATOM 2946 C C . GLY A 1 415 ? -7.574 -10.703 26.062 1 79.5 415 GLY A C 1
ATOM 2947 O O . GLY A 1 415 ? -6.746 -10.703 26.969 1 79.5 415 GLY A O 1
ATOM 2948 N N . ALA A 1 416 ? -7.336 -11.312 24.906 1 90.06 416 ALA A N 1
ATOM 2949 C CA . ALA A 1 416 ? -6.09 -12.016 24.609 1 90.06 416 ALA A CA 1
ATOM 2950 C C . ALA A 1 416 ? -5.352 -11.352 23.453 1 90.06 416 ALA A C 1
ATOM 2952 O O . ALA A 1 416 ? -5.355 -10.125 23.328 1 90.06 416 ALA A O 1
ATOM 2953 N N . LYS A 1 417 ? -4.574 -12.18 22.75 1 93.31 417 LYS A N 1
ATOM 2954 C CA . LYS A 1 417 ? -3.844 -11.656 21.594 1 93.31 417 LYS A CA 1
ATOM 2955 C C . LYS A 1 417 ? -4.805 -11.172 20.516 1 93.31 417 LYS A C 1
ATOM 2957 O O . LYS A 1 417 ? -5.832 -11.797 20.266 1 93.31 417 LYS A O 1
ATOM 2962 N N . PRO A 1 418 ? -4.523 -9.953 19.984 1 95.38 418 PRO A N 1
ATOM 2963 C CA . PRO A 1 418 ? -5.332 -9.555 18.828 1 95.38 418 PRO A CA 1
ATOM 2964 C C . PRO A 1 418 ? -5.398 -10.633 17.75 1 95.38 418 PRO A C 1
ATOM 2966 O O . PRO A 1 418 ? -4.379 -11.25 17.422 1 95.38 418 PRO A O 1
ATOM 2969 N N . THR A 1 419 ? -6.59 -10.883 17.281 1 96.81 419 THR A N 1
ATOM 2970 C CA . THR A 1 419 ? -6.836 -11.914 16.281 1 96.81 419 THR A CA 1
ATOM 2971 C C . THR A 1 419 ? -7.676 -11.367 15.133 1 96.81 419 THR A C 1
ATOM 2973 O O . THR A 1 419 ? -8.617 -10.602 15.359 1 96.81 419 THR A O 1
ATOM 2976 N N . ALA A 1 420 ? -7.309 -11.602 13.93 1 97.44 420 ALA A N 1
ATOM 2977 C CA . ALA A 1 420 ? -8.109 -11.32 12.734 1 97.44 420 ALA A CA 1
ATOM 2978 C C . ALA A 1 420 ? -8.281 -12.578 11.891 1 97.44 420 ALA A C 1
ATOM 2980 O O . ALA A 1 420 ? -7.355 -13.375 11.742 1 97.44 420 ALA A O 1
ATOM 2981 N N . VAL A 1 421 ? -9.453 -12.781 11.328 1 98.38 421 VAL A N 1
ATOM 2982 C CA . VAL A 1 421 ? -9.766 -13.969 10.539 1 98.38 421 VAL A CA 1
ATOM 2983 C C . VAL A 1 421 ? -10.156 -13.562 9.117 1 98.38 421 VAL A C 1
ATOM 2985 O O . VAL A 1 421 ? -11.023 -12.703 8.93 1 98.38 421 VAL A O 1
ATOM 2988 N N . GLN A 1 422 ? -9.492 -14.008 8.164 1 98.44 422 GLN A N 1
ATOM 2989 C CA . GLN A 1 422 ? -9.984 -13.992 6.793 1 98.44 422 GLN A CA 1
ATOM 2990 C C . GLN A 1 422 ? -10.594 -15.336 6.41 1 98.44 422 GLN A C 1
ATOM 2992 O O . GLN A 1 422 ? -10.016 -16.391 6.691 1 98.44 422 GLN A O 1
ATOM 2997 N N . SER A 1 423 ? -11.766 -15.336 5.785 1 97.69 423 SER A N 1
ATOM 2998 C CA . SER A 1 423 ? -12.422 -16.562 5.34 1 97.69 423 SER A CA 1
ATOM 2999 C C . SER A 1 423 ? -12.93 -16.422 3.91 1 97.69 423 SER A C 1
ATOM 3001 O O . SER A 1 423 ? -13.406 -15.359 3.514 1 97.69 423 SER A O 1
ATOM 3003 N N . ILE A 1 424 ? -12.914 -17.531 3.205 1 95.25 424 ILE A N 1
ATOM 3004 C CA . ILE A 1 424 ? -13.539 -17.625 1.89 1 95.25 424 ILE A CA 1
ATOM 3005 C C . ILE A 1 424 ? -15.047 -17.484 2.023 1 95.25 424 ILE A C 1
ATOM 3007 O O . ILE A 1 424 ? -15.734 -17.094 1.07 1 95.25 424 ILE A O 1
ATOM 3011 N N . PHE A 1 425 ? -15.562 -17.766 3.293 1 95.25 425 PHE A N 1
ATOM 3012 C CA . PHE A 1 425 ? -16.984 -17.719 3.6 1 95.25 425 PHE A CA 1
ATOM 3013 C C . PHE A 1 425 ? -17.25 -16.797 4.793 1 95.25 425 PHE A C 1
ATOM 3015 O O . PHE A 1 425 ? -17.719 -17.266 5.84 1 95.25 425 PHE A O 1
ATOM 3022 N N . PRO A 1 426 ? -17.125 -15.531 4.551 1 95.31 426 PRO A N 1
ATOM 3023 C CA . PRO A 1 426 ? -17.156 -14.625 5.699 1 95.31 426 PRO A CA 1
ATOM 3024 C C . PRO A 1 426 ? -18.547 -14.492 6.305 1 95.31 426 PRO A C 1
ATOM 3026 O O . PRO A 1 426 ? -18.703 -13.969 7.418 1 95.31 426 PRO A O 1
ATOM 3029 N N . GLU A 1 427 ? -19.656 -14.984 5.652 1 93.81 427 GLU A N 1
ATOM 3030 C CA . GLU A 1 427 ? -21.016 -14.828 6.164 1 93.81 427 GLU A CA 1
ATOM 3031 C C . GLU A 1 427 ? -21.578 -16.172 6.633 1 93.81 427 GLU A C 1
ATOM 3033 O O . GLU A 1 427 ? -22.781 -16.281 6.871 1 93.81 427 GLU A O 1
ATOM 3038 N N . ALA A 1 428 ? -20.719 -17.172 6.727 1 95.81 428 ALA A N 1
ATOM 3039 C CA . ALA A 1 428 ? -21.156 -18.5 7.164 1 95.81 428 ALA A CA 1
ATOM 3040 C C . ALA A 1 428 ? -21.5 -18.5 8.648 1 95.81 428 ALA A C 1
ATOM 3042 O O . ALA A 1 428 ? -21.109 -17.594 9.383 1 95.81 428 ALA A O 1
ATOM 3043 N N . PRO A 1 429 ? -22.234 -19.5 9.109 1 96.06 429 PRO A N 1
ATOM 3044 C CA . PRO A 1 429 ? -22.641 -19.562 10.516 1 96.06 429 PRO A CA 1
ATOM 3045 C C . PRO A 1 429 ? -21.438 -19.547 11.469 1 96.06 429 PRO A C 1
ATOM 3047 O O . PRO A 1 429 ? -21.453 -18.797 12.453 1 96.06 429 PRO A O 1
ATOM 3050 N N . ALA A 1 430 ? -20.422 -20.281 11.164 1 97.12 430 ALA A N 1
ATOM 3051 C CA . ALA A 1 430 ? -19.25 -20.344 12.031 1 97.12 430 ALA A CA 1
ATOM 3052 C C . ALA A 1 430 ? -18.547 -18.984 12.109 1 97.12 430 ALA A C 1
ATOM 3054 O O . ALA A 1 430 ? -18.125 -18.562 13.188 1 97.12 430 ALA A O 1
ATOM 3055 N N . THR A 1 431 ? -18.406 -18.312 10.969 1 97.31 431 THR A N 1
ATOM 3056 C CA . THR A 1 431 ? -17.75 -17.016 10.953 1 97.31 431 THR A CA 1
ATOM 3057 C C . THR A 1 431 ? -18.609 -15.961 11.641 1 97.31 431 THR A C 1
ATOM 3059 O O . THR A 1 431 ? -18.094 -15.031 12.266 1 97.31 431 THR A O 1
ATOM 3062 N N . ARG A 1 432 ? -19.922 -16.062 11.555 1 95.94 432 ARG A N 1
ATOM 3063 C CA . ARG A 1 432 ? -20.828 -15.172 12.273 1 95.94 432 ARG A CA 1
ATOM 3064 C C . ARG A 1 432 ? -20.641 -15.305 13.781 1 95.94 432 ARG A C 1
ATOM 3066 O O . ARG A 1 432 ? -20.688 -14.312 14.508 1 95.94 432 ARG A O 1
ATOM 3073 N N . ILE A 1 433 ? -20.453 -16.562 14.211 1 96.88 433 ILE A N 1
ATOM 3074 C CA . ILE A 1 433 ? -20.219 -16.828 15.625 1 96.88 433 ILE A CA 1
ATOM 3075 C C . ILE A 1 433 ? -18.953 -16.094 16.078 1 96.88 433 ILE A C 1
ATOM 3077 O O . ILE A 1 433 ? -18.938 -15.477 17.156 1 96.88 433 ILE A O 1
ATOM 3081 N N . LEU A 1 434 ? -17.906 -16.125 15.266 1 96.62 434 LEU A N 1
ATOM 3082 C CA . LEU A 1 434 ? -16.688 -15.406 15.578 1 96.62 434 LEU A CA 1
ATOM 3083 C C . LEU A 1 434 ? -16.953 -13.906 15.695 1 96.62 434 LEU A C 1
ATOM 3085 O O . LEU A 1 434 ? -16.578 -13.281 16.688 1 96.62 434 LEU A O 1
ATOM 3089 N N . ARG A 1 435 ? -17.641 -13.344 14.711 1 94 435 ARG A N 1
ATOM 3090 C CA . ARG A 1 435 ? -17.938 -11.914 14.68 1 94 435 ARG A CA 1
ATOM 3091 C C . ARG A 1 435 ? -18.766 -11.492 15.891 1 94 435 ARG A C 1
ATOM 3093 O O . ARG A 1 435 ? -18.469 -10.469 16.516 1 94 435 ARG A O 1
ATOM 3100 N N . ASP A 1 436 ? -19.75 -12.266 16.172 1 92.5 436 ASP A N 1
ATOM 3101 C CA . ASP A 1 436 ? -20.625 -11.969 17.312 1 92.5 436 ASP A CA 1
ATOM 3102 C C . ASP A 1 436 ? -19.859 -12.047 18.625 1 92.5 436 ASP A C 1
ATOM 3104 O O . ASP A 1 436 ? -20.234 -11.398 19.609 1 92.5 436 ASP A O 1
ATOM 3108 N N . GLY A 1 437 ? -18.812 -12.914 18.578 1 92.06 437 GLY A N 1
ATOM 3109 C CA . GLY A 1 437 ? -17.969 -13.039 19.766 1 92.06 437 GLY A CA 1
ATOM 3110 C C . GLY A 1 437 ? -16.875 -11.984 19.828 1 92.06 437 GLY A C 1
ATOM 3111 O O . GLY A 1 437 ? -16.094 -11.969 20.781 1 92.06 437 GLY A O 1
ATOM 3112 N N . GLY A 1 438 ? -16.859 -11.094 18.875 1 90.81 438 GLY A N 1
ATOM 3113 C CA . GLY A 1 438 ? -15.922 -9.977 18.922 1 90.81 438 GLY A CA 1
ATOM 3114 C C . GLY A 1 438 ? -14.68 -10.203 18.078 1 90.81 438 GLY A C 1
ATOM 3115 O O . GLY A 1 438 ? -13.797 -9.352 18.031 1 90.81 438 GLY A O 1
ATOM 3116 N N . VAL A 1 439 ? -14.508 -11.352 17.422 1 95.38 439 VAL A N 1
ATOM 3117 C CA . VAL A 1 439 ? -13.367 -11.617 16.562 1 95.38 439 VAL A CA 1
ATOM 3118 C C . VAL A 1 439 ? -13.641 -11.086 15.148 1 95.38 439 VAL A C 1
ATOM 3120 O O . VAL A 1 439 ? -14.586 -11.523 14.492 1 95.38 439 VAL A O 1
ATOM 3123 N N . PRO A 1 440 ? -12.867 -10.141 14.68 1 96.12 440 PRO A N 1
ATOM 3124 C CA . PRO A 1 440 ? -13.156 -9.594 13.352 1 96.12 440 PRO A CA 1
ATOM 3125 C C . PRO A 1 440 ? -12.953 -10.617 12.234 1 96.12 440 PRO A C 1
ATOM 3127 O O . PRO A 1 440 ? -11.969 -11.359 12.25 1 96.12 440 PRO A O 1
ATOM 3130 N N . VAL A 1 441 ? -13.883 -10.727 11.281 1 97.62 441 VAL A N 1
ATOM 3131 C CA . VAL A 1 441 ? -13.852 -11.617 10.133 1 97.62 441 VAL A CA 1
ATOM 3132 C C . VAL A 1 441 ? -13.883 -10.797 8.844 1 97.62 441 VAL A C 1
ATOM 3134 O O . VAL A 1 441 ? -14.68 -9.859 8.711 1 97.62 441 VAL A O 1
ATOM 3137 N N . PHE A 1 442 ? -13.055 -11.117 7.949 1 97.5 442 PHE A N 1
ATOM 3138 C CA . PHE A 1 442 ? -12.93 -10.383 6.699 1 97.5 442 PHE A CA 1
ATOM 3139 C C . PHE A 1 442 ? -13.008 -11.32 5.504 1 97.5 442 PHE A C 1
ATOM 3141 O O . PHE A 1 442 ? -12.656 -12.5 5.605 1 97.5 442 PHE A O 1
ATOM 3148 N N . GLY A 1 443 ? -13.422 -10.789 4.375 1 96.75 443 GLY A N 1
ATOM 3149 C CA . GLY A 1 443 ? -13.461 -11.555 3.143 1 96.75 443 GLY A CA 1
ATOM 3150 C C . GLY A 1 443 ? -12.164 -11.516 2.367 1 96.75 443 GLY A C 1
ATOM 3151 O O . GLY A 1 443 ? -11.93 -12.352 1.489 1 96.75 443 GLY A O 1
ATOM 3152 N N . ALA A 1 444 ? -11.312 -10.586 2.678 1 97.75 444 ALA A N 1
ATOM 3153 C CA . ALA A 1 444 ? -10.047 -10.422 1.968 1 97.75 444 ALA A CA 1
ATOM 3154 C C . ALA A 1 444 ? -8.867 -10.406 2.939 1 97.75 444 ALA A C 1
ATOM 3156 O O . ALA A 1 444 ? -8.93 -9.766 3.99 1 97.75 444 ALA A O 1
ATOM 3157 N N . ILE A 1 445 ? -7.766 -11.078 2.598 1 98.31 445 ILE A N 1
ATOM 3158 C CA . ILE A 1 445 ? -6.617 -11.25 3.477 1 98.31 445 ILE A CA 1
ATOM 3159 C C . ILE A 1 445 ? -5.941 -9.906 3.721 1 98.31 445 ILE A C 1
ATOM 3161 O O . ILE A 1 445 ? -5.418 -9.656 4.809 1 98.31 445 ILE A O 1
ATOM 3165 N N . ALA A 1 446 ? -5.984 -9 2.715 1 97.94 446 ALA A N 1
ATOM 3166 C CA . ALA A 1 446 ? -5.379 -7.68 2.859 1 97.94 446 ALA A CA 1
ATOM 3167 C C . ALA A 1 446 ? -6.07 -6.879 3.959 1 97.94 446 ALA A C 1
ATOM 3169 O O . ALA A 1 446 ? -5.41 -6.191 4.742 1 97.94 446 ALA A O 1
ATOM 3170 N N . ASP A 1 447 ? -7.402 -6.949 4.004 1 98.12 447 ASP A N 1
ATOM 3171 C CA . ASP A 1 447 ? -8.164 -6.238 5.027 1 98.12 447 ASP A CA 1
ATOM 3172 C C . ASP A 1 447 ? -7.871 -6.793 6.418 1 98.12 447 ASP A C 1
ATOM 3174 O O . ASP A 1 447 ? -7.699 -6.031 7.371 1 98.12 447 ASP A O 1
ATOM 3178 N N . ALA A 1 448 ? -7.805 -8.117 6.527 1 98.38 448 ALA A N 1
ATOM 3179 C CA . ALA A 1 448 ? -7.527 -8.758 7.809 1 98.38 448 ALA A CA 1
ATOM 3180 C C . ALA A 1 448 ? -6.152 -8.359 8.336 1 98.38 448 ALA A C 1
ATOM 3182 O O . ALA A 1 448 ? -6.012 -7.996 9.508 1 98.38 448 ALA A O 1
ATOM 3183 N N . ALA A 1 449 ? -5.164 -8.438 7.469 1 98.25 449 ALA A N 1
ATOM 3184 C CA . ALA A 1 449 ? -3.793 -8.125 7.867 1 98.25 449 ALA A CA 1
ATOM 3185 C C . ALA A 1 449 ? -3.664 -6.66 8.281 1 98.25 449 ALA A C 1
ATOM 3187 O O . ALA A 1 449 ? -3.029 -6.352 9.289 1 98.25 449 ALA A O 1
ATOM 3188 N N . MET A 1 450 ? -4.246 -5.785 7.508 1 97.25 450 MET A N 1
ATOM 3189 C CA . MET A 1 450 ? -4.168 -4.355 7.801 1 97.25 450 MET A CA 1
ATOM 3190 C C . MET A 1 450 ? -4.867 -4.031 9.117 1 97.25 450 MET A C 1
ATOM 3192 O O . MET A 1 450 ? -4.348 -3.254 9.922 1 97.25 450 MET A O 1
ATOM 3196 N N . ALA A 1 451 ? -6.035 -4.574 9.305 1 97.19 451 ALA A N 1
ATOM 3197 C CA . ALA A 1 451 ? -6.77 -4.352 10.547 1 97.19 451 ALA A CA 1
ATOM 3198 C C . ALA A 1 451 ? -5.988 -4.871 11.75 1 97.19 451 ALA A C 1
ATOM 3200 O O . ALA A 1 451 ? -5.906 -4.199 12.789 1 97.19 451 ALA A O 1
ATOM 3201 N N . LEU A 1 452 ? -5.41 -6.074 11.586 1 97.12 452 LEU A N 1
ATOM 3202 C CA . LEU A 1 452 ? -4.609 -6.648 12.664 1 97.12 452 LEU A CA 1
ATOM 3203 C C . LEU A 1 452 ? -3.406 -5.766 12.977 1 97.12 452 LEU A C 1
ATOM 3205 O O . LEU A 1 452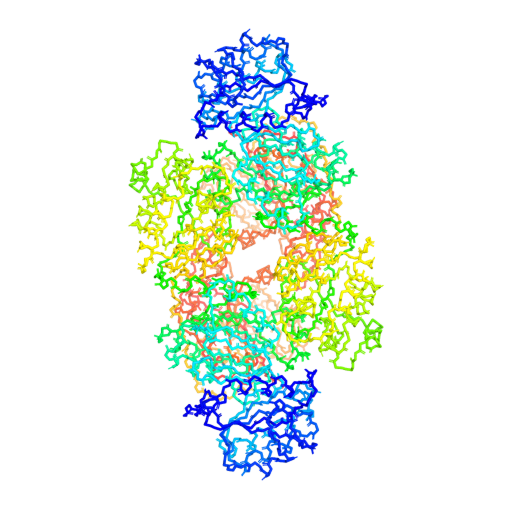 ? -3.104 -5.512 14.141 1 97.12 452 LEU A O 1
ATOM 3209 N N . ALA A 1 453 ? -2.738 -5.305 11.953 1 96.56 453 ALA A N 1
ATOM 3210 C CA . ALA A 1 453 ? -1.564 -4.449 12.117 1 96.56 453 ALA A CA 1
ATOM 3211 C C . ALA A 1 453 ? -1.916 -3.17 12.867 1 96.56 453 ALA A C 1
ATOM 3213 O O . ALA A 1 453 ? -1.112 -2.666 13.656 1 96.56 453 ALA A O 1
ATOM 3214 N N . ALA A 1 454 ? -3.102 -2.66 12.648 1 94.44 454 ALA A N 1
ATOM 3215 C CA . ALA A 1 454 ? -3.531 -1.392 13.227 1 94.44 454 ALA A CA 1
ATOM 3216 C C . ALA A 1 454 ? -3.742 -1.525 14.734 1 94.44 454 ALA A C 1
ATOM 3218 O O . ALA A 1 454 ? -3.67 -0.537 15.469 1 94.44 454 ALA A O 1
ATOM 3219 N N . VAL A 1 455 ? -4.012 -2.725 15.164 1 92.44 455 VAL A N 1
ATOM 3220 C CA . VAL A 1 455 ? -4.375 -2.869 16.562 1 92.44 455 VAL A CA 1
ATOM 3221 C C . VAL A 1 455 ? -3.295 -3.658 17.297 1 92.44 455 VAL A C 1
ATOM 3223 O O . VAL A 1 455 ? -3.502 -4.098 18.438 1 92.44 455 VAL A O 1
ATOM 3226 N N . THR A 1 456 ? -2.256 -3.875 16.391 1 87.62 456 THR A N 1
ATOM 3227 C CA . THR A 1 456 ? -1.118 -4.547 17.016 1 87.62 456 THR A CA 1
ATOM 3228 C C . THR A 1 456 ? 0.023 -3.564 17.25 1 87.62 456 THR A C 1
ATOM 3230 O O . THR A 1 456 ? 0.025 -2.459 16.703 1 87.62 456 THR A O 1
ATOM 3233 N N . GLY A 1 457 ? 0.846 -3.641 18.094 1 77.19 457 GLY A N 1
ATOM 3234 C CA . GLY A 1 457 ? 1.997 -2.795 18.375 1 77.19 457 GLY A CA 1
ATOM 3235 C C . GLY A 1 457 ? 1.917 -2.098 19.719 1 77.19 457 GLY A C 1
ATOM 3236 O O . GLY A 1 457 ? 0.83 -1.937 20.266 1 77.19 457 GLY A O 1
ATOM 3237 N N . GLN A 1 458 ? 3.053 -1.747 20.078 1 71.44 458 GLN A N 1
ATOM 3238 C CA . GLN A 1 458 ? 3.119 -1.077 21.359 1 71.44 458 GLN A CA 1
ATOM 3239 C C . GLN A 1 458 ? 2.652 0.371 21.266 1 71.44 458 GLN A C 1
ATOM 3241 O O . GLN A 1 458 ? 2.879 1.03 20.25 1 71.44 458 GLN A O 1
ATOM 3246 N N . ALA A 1 459 ? 1.875 0.752 22.156 1 73.5 459 ALA A N 1
ATOM 3247 C CA . ALA A 1 459 ? 1.413 2.135 22.234 1 73.5 459 ALA A CA 1
ATOM 3248 C C . ALA A 1 459 ? 2.59 3.107 22.25 1 73.5 459 ALA A C 1
ATOM 3250 O O . ALA A 1 459 ? 3.639 2.818 22.828 1 73.5 459 ALA A O 1
ATOM 3251 N N . SER A 1 460 ? 2.4 4.141 21.469 1 72.62 460 SER A N 1
ATOM 3252 C CA . SER A 1 460 ? 3.42 5.184 21.453 1 72.62 460 SER A CA 1
ATOM 3253 C C . SER A 1 460 ? 3.625 5.789 22.844 1 72.62 460 SER A C 1
ATOM 3255 O O . SER A 1 460 ? 2.662 5.992 23.578 1 72.62 460 SER A O 1
ATOM 3257 N N . THR A 1 461 ? 4.863 5.938 23.219 1 72.81 461 THR A N 1
ATOM 3258 C CA . THR A 1 461 ? 5.199 6.613 24.469 1 72.81 461 THR A CA 1
ATOM 3259 C C . THR A 1 461 ? 5.441 8.102 24.234 1 72.81 461 THR A C 1
ATOM 3261 O O . THR A 1 461 ? 5.824 8.828 25.156 1 72.81 461 THR A O 1
ATOM 3264 N N . ALA A 1 462 ? 5.164 8.453 23.047 1 77.94 462 ALA A N 1
ATOM 3265 C CA . ALA A 1 462 ? 5.387 9.852 22.703 1 77.94 462 ALA A CA 1
ATOM 3266 C C . ALA A 1 462 ? 4.367 10.758 23.391 1 77.94 462 ALA A C 1
ATOM 3268 O O . ALA A 1 462 ? 3.195 10.398 23.516 1 77.94 462 ALA A O 1
ATOM 3269 N N . THR A 1 463 ? 4.863 11.883 23.984 1 83.5 463 THR A N 1
ATOM 3270 C CA . THR A 1 463 ? 3.992 12.852 24.641 1 83.5 463 THR A CA 1
ATOM 3271 C C . THR A 1 463 ? 4.148 14.234 24.016 1 83.5 463 THR A C 1
ATOM 3273 O O . THR A 1 463 ? 5.242 14.602 23.594 1 83.5 463 THR A O 1
ATOM 3276 N N . LEU A 1 464 ? 3.051 14.859 23.953 1 88.5 464 LEU A N 1
ATOM 3277 C CA . LEU A 1 464 ? 3.098 16.234 23.5 1 88.5 464 LEU A CA 1
ATOM 3278 C C . LEU A 1 464 ? 3.658 17.156 24.578 1 88.5 464 LEU A C 1
ATOM 3280 O O . LEU A 1 464 ? 3.111 17.219 25.688 1 88.5 464 LEU A O 1
ATOM 3284 N N . LEU A 1 465 ? 4.734 17.797 24.234 1 92.5 465 LEU A N 1
ATOM 3285 C CA . LEU A 1 465 ? 5.301 18.766 25.172 1 92.5 465 LEU A CA 1
ATOM 3286 C C . LEU A 1 465 ? 4.688 20.141 24.984 1 92.5 465 LEU A C 1
ATOM 3288 O O . LEU A 1 465 ? 4.383 20.531 23.844 1 92.5 465 LEU A O 1
ATOM 3292 N N . ASP A 1 466 ? 4.59 20.875 26.047 1 93.19 466 ASP A N 1
ATOM 3293 C CA . ASP A 1 466 ? 4.039 22.219 25.984 1 93.19 466 ASP A CA 1
ATOM 3294 C C . ASP A 1 466 ? 4.961 23.156 25.188 1 93.19 466 ASP A C 1
ATOM 3296 O O . ASP A 1 466 ? 6.184 23.031 25.266 1 93.19 466 ASP A O 1
ATOM 3300 N N . LEU A 1 467 ? 4.332 24.062 24.5 1 94.19 467 LEU A N 1
ATOM 3301 C CA . LEU A 1 467 ? 5.109 25.109 23.844 1 94.19 467 LEU A CA 1
ATOM 3302 C C . LEU A 1 467 ? 5.695 26.062 24.875 1 94.19 467 LEU A C 1
ATOM 3304 O O . LEU A 1 467 ? 5.016 26.453 25.828 1 94.19 467 LEU A O 1
ATOM 3308 N N . PRO A 1 468 ? 6.941 26.375 24.703 1 94.75 468 PRO A N 1
ATOM 3309 C CA . PRO A 1 468 ? 7.52 27.359 25.609 1 94.75 468 PRO A CA 1
ATOM 3310 C C . PRO A 1 468 ? 6.965 28.766 25.391 1 94.75 468 PRO A C 1
ATOM 3312 O O . PRO A 1 468 ? 6.379 29.031 24.344 1 94.75 468 PRO A O 1
ATOM 3315 N N . ALA A 1 469 ? 7.176 29.578 26.391 1 94.75 469 ALA A N 1
ATOM 3316 C CA . ALA A 1 469 ? 6.844 31 26.203 1 94.75 469 ALA A CA 1
ATOM 3317 C C . ALA A 1 469 ? 7.66 31.609 25.078 1 94.75 469 ALA A C 1
ATOM 3319 O O . ALA A 1 469 ? 8.836 31.281 24.906 1 94.75 469 ALA A O 1
ATOM 3320 N N . PRO A 1 470 ? 7.004 32.469 24.312 1 94.81 470 PRO A N 1
ATOM 3321 C CA . PRO A 1 470 ? 7.742 33.094 23.203 1 94.81 470 PRO A CA 1
ATOM 3322 C C . PRO A 1 470 ? 8.961 33.875 23.672 1 94.81 470 PRO A C 1
ATOM 3324 O O . PRO A 1 470 ? 8.883 34.625 24.656 1 94.81 470 PRO A O 1
ATOM 3327 N N . ALA A 1 471 ? 10.016 33.688 23.016 1 95.19 471 ALA A N 1
ATOM 3328 C CA . ALA A 1 471 ? 11.242 34.438 23.234 1 95.19 471 ALA A CA 1
ATOM 3329 C C . ALA A 1 471 ? 11.242 35.75 22.453 1 95.19 471 ALA A C 1
ATOM 3331 O O . ALA A 1 471 ? 10.375 35.969 21.594 1 95.19 471 ALA A O 1
ATOM 3332 N N . PRO A 1 472 ? 12.203 36.625 22.812 1 93.62 472 PRO A N 1
ATOM 3333 C CA . PRO A 1 472 ? 12.305 37.844 21.984 1 93.62 472 PRO A CA 1
ATOM 3334 C C . PRO A 1 472 ? 12.531 37.531 20.516 1 93.62 472 PRO A C 1
ATOM 3336 O O . PRO A 1 472 ? 13.273 36.594 20.188 1 93.62 472 PRO A O 1
ATOM 3339 N N . PRO A 1 473 ? 11.844 38.25 19.656 1 93.25 473 PRO A N 1
ATOM 3340 C CA . PRO A 1 473 ? 11.961 37.969 18.234 1 93.25 473 PRO A CA 1
ATOM 3341 C C . PRO A 1 473 ? 13.391 38.094 17.719 1 93.25 473 PRO A C 1
ATOM 3343 O O . PRO A 1 473 ? 14.18 38.875 18.219 1 93.25 473 PRO A O 1
ATOM 3346 N N . VAL A 1 474 ? 13.656 37.344 16.75 1 91.88 474 VAL A N 1
ATOM 3347 C CA . VAL A 1 474 ? 14.992 37.312 16.172 1 91.88 474 VAL A CA 1
ATOM 3348 C C . VAL A 1 474 ? 15.266 38.594 15.43 1 91.88 474 VAL A C 1
ATOM 3350 O O . VAL A 1 474 ? 14.414 39.094 14.672 1 91.88 474 VAL A O 1
ATOM 3353 N N . ALA A 1 475 ? 16.422 39.156 15.656 1 84.5 475 ALA A N 1
ATOM 3354 C CA . ALA A 1 475 ? 16.766 40.5 15.141 1 84.5 475 ALA A CA 1
ATOM 3355 C C . ALA A 1 475 ? 17.297 40.406 13.711 1 84.5 475 ALA A C 1
ATOM 3357 O O . ALA A 1 475 ? 17.094 41.312 12.914 1 84.5 475 ALA A O 1
ATOM 3358 N N . ALA A 1 476 ? 18.016 39.438 13.32 1 89.62 476 ALA A N 1
ATOM 3359 C CA . ALA A 1 476 ? 18.641 39.25 12.016 1 89.62 476 ALA A CA 1
ATOM 3360 C C . ALA A 1 476 ? 18.672 37.781 11.641 1 89.62 476 ALA A C 1
ATOM 3362 O O . ALA A 1 476 ? 18.703 36.906 12.516 1 89.62 476 ALA A O 1
ATOM 3363 N N . THR A 1 477 ? 18.594 37.562 10.336 1 92 477 THR A N 1
ATOM 3364 C CA . THR A 1 477 ? 18.5 36.188 9.906 1 92 477 THR A CA 1
ATOM 3365 C C . THR A 1 477 ? 19.656 35.812 8.984 1 92 477 THR A C 1
ATOM 3367 O O . THR A 1 477 ? 19.641 34.75 8.352 1 92 477 THR A O 1
ATOM 3370 N N . ASP A 1 478 ? 20.625 36.75 8.828 1 90.62 478 ASP A N 1
ATOM 3371 C CA . ASP A 1 478 ? 21.781 36.375 8 1 90.62 478 ASP A CA 1
ATOM 3372 C C . ASP A 1 478 ? 22.562 35.219 8.625 1 90.62 478 ASP A C 1
ATOM 3374 O O . ASP A 1 478 ? 22.297 34.844 9.766 1 90.62 478 ASP A O 1
ATOM 3378 N N . TYR A 1 479 ? 23.531 34.688 7.977 1 92.88 479 TYR A N 1
ATOM 3379 C CA . TYR A 1 479 ? 24.234 33.469 8.359 1 92.88 479 TYR A CA 1
ATOM 3380 C C . TYR A 1 479 ? 24.891 33.625 9.734 1 92.88 479 TYR A C 1
ATOM 3382 O O . TYR A 1 479 ? 24.719 32.781 10.609 1 92.88 479 TYR A O 1
ATOM 3390 N N . MET A 1 480 ? 25.594 34.719 9.938 1 93.38 480 MET A N 1
ATOM 3391 C CA . MET A 1 480 ? 26.312 34.875 11.195 1 93.38 480 MET A CA 1
ATOM 3392 C C . MET A 1 480 ? 25.359 35.094 12.359 1 93.38 480 MET A C 1
ATOM 3394 O O . MET A 1 480 ? 25.609 34.625 13.469 1 93.38 480 MET A O 1
ATOM 3398 N N . ALA A 1 481 ? 24.344 35.844 12.109 1 93.81 481 ALA A N 1
ATOM 3399 C CA . ALA A 1 481 ? 23.328 36.031 13.141 1 93.81 481 ALA A CA 1
ATOM 3400 C C . ALA A 1 481 ? 22.641 34.719 13.508 1 93.81 481 ALA A C 1
ATOM 3402 O O . ALA A 1 481 ? 22.391 34.438 14.68 1 93.81 481 ALA A O 1
ATOM 3403 N N . SER A 1 482 ? 22.297 33.938 12.5 1 95.44 482 SER A N 1
ATOM 3404 C CA . SER A 1 482 ? 21.703 32.625 12.727 1 95.44 482 SER A CA 1
ATOM 3405 C C . SER A 1 482 ? 22.625 31.734 13.547 1 95.44 482 SER A C 1
ATOM 3407 O O . SER A 1 482 ? 22.172 31.062 14.484 1 95.44 482 SER A O 1
ATOM 3409 N N . ARG A 1 483 ? 23.859 31.703 13.18 1 95.38 483 ARG A N 1
ATOM 3410 C CA . ARG A 1 483 ? 24.859 30.922 13.906 1 95.38 483 ARG A CA 1
ATOM 3411 C C . ARG A 1 483 ? 24.922 31.344 15.375 1 95.38 483 ARG A C 1
ATOM 3413 O O . ARG A 1 483 ? 24.938 30.484 16.266 1 95.38 483 ARG A O 1
ATOM 3420 N N . ARG A 1 484 ? 24.969 32.594 15.609 1 95.19 484 ARG A N 1
ATOM 3421 C CA . ARG A 1 484 ? 25.047 33.125 16.969 1 95.19 484 ARG A CA 1
ATOM 3422 C C . ARG A 1 484 ? 23.812 32.719 17.766 1 95.19 484 ARG A C 1
ATOM 3424 O O . ARG A 1 484 ? 23.906 32.344 18.938 1 95.19 484 ARG A O 1
ATOM 3431 N N . ALA A 1 485 ? 22.688 32.875 17.125 1 95.88 485 ALA A N 1
ATOM 3432 C CA . ALA A 1 485 ? 21.438 32.5 17.781 1 95.88 485 ALA A CA 1
ATOM 3433 C C . ALA A 1 485 ? 21.438 31.031 18.188 1 95.88 485 ALA A C 1
ATOM 3435 O O . ALA A 1 485 ? 21.078 30.688 19.328 1 95.88 485 ALA A O 1
ATOM 3436 N N . PHE A 1 486 ? 21.812 30.141 17.266 1 97.38 486 PHE A N 1
ATOM 3437 C CA . PHE A 1 486 ? 21.844 28.719 17.547 1 97.38 486 PHE A CA 1
ATOM 3438 C C . PHE A 1 486 ? 22.891 28.391 18.609 1 97.38 486 PHE A C 1
ATOM 3440 O O . PHE A 1 486 ? 22.672 27.562 19.484 1 97.38 486 PHE A O 1
ATOM 3447 N N . ALA A 1 487 ? 24.016 29.047 18.516 1 96.94 487 ALA A N 1
ATOM 3448 C CA . ALA A 1 487 ? 25.062 28.844 19.5 1 96.94 487 ALA A CA 1
ATOM 3449 C C . ALA A 1 487 ? 24.594 29.25 20.891 1 96.94 487 ALA A C 1
ATOM 3451 O O . ALA A 1 487 ? 24.891 28.562 21.891 1 96.94 487 ALA A O 1
ATOM 3452 N N . ALA A 1 488 ? 23.938 30.344 20.953 1 95.56 488 ALA A N 1
ATOM 3453 C CA . ALA A 1 488 ? 23.391 30.812 22.219 1 95.56 488 ALA A CA 1
ATOM 3454 C C . ALA A 1 488 ? 22.391 29.812 22.797 1 95.56 488 ALA A C 1
ATOM 3456 O O . ALA A 1 488 ? 22.219 29.734 24.016 1 95.56 488 ALA A O 1
ATOM 3457 N N . ALA A 1 489 ? 21.766 29.094 21.953 1 96.19 489 ALA A N 1
ATOM 3458 C CA . ALA A 1 489 ? 20.812 28.062 22.375 1 96.19 489 ALA A CA 1
ATOM 3459 C C . ALA A 1 489 ? 21.516 26.766 22.75 1 96.19 489 ALA A C 1
ATOM 3461 O O . ALA A 1 489 ? 20.859 25.781 23.094 1 96.19 489 ALA A O 1
ATOM 3462 N N . GLY A 1 490 ? 22.828 26.734 22.672 1 96.81 490 GLY A N 1
ATOM 3463 C CA . GLY A 1 490 ? 23.594 25.594 23.141 1 96.81 490 GLY A CA 1
ATOM 3464 C C . GLY A 1 490 ? 24.016 24.656 22.016 1 96.81 490 GLY A C 1
ATOM 3465 O O . GLY A 1 490 ? 24.438 23.531 22.281 1 96.81 490 GLY A O 1
ATOM 3466 N N . ILE A 1 491 ? 23.938 25.062 20.766 1 97.75 491 ILE A N 1
ATOM 3467 C CA . ILE A 1 491 ? 24.344 24.234 19.641 1 97.75 491 ILE A CA 1
ATOM 3468 C C . ILE A 1 491 ? 25.797 24.531 19.266 1 97.75 491 ILE A C 1
ATOM 3470 O O . ILE A 1 491 ? 26.172 25.688 19.078 1 97.75 491 ILE A O 1
ATOM 3474 N N . GLU A 1 492 ? 26.531 23.5 19.203 1 97.19 492 GLU A N 1
ATOM 3475 C CA . GLU A 1 492 ? 27.953 23.641 18.938 1 97.19 492 GLU A CA 1
ATOM 3476 C C . GLU A 1 492 ? 28.234 23.875 17.469 1 97.19 492 GLU A C 1
ATOM 3478 O O . GLU A 1 492 ? 27.625 23.219 16.594 1 97.19 492 GLU A O 1
ATOM 3483 N N . PHE A 1 493 ? 29.156 24.797 17.188 1 96.94 493 PHE A N 1
ATOM 3484 C CA . PHE A 1 493 ? 29.625 25.094 15.844 1 96.94 493 PHE A CA 1
ATOM 3485 C C . PHE A 1 493 ? 31.141 25 15.766 1 96.94 493 PHE A C 1
ATOM 3487 O O . PHE A 1 493 ? 31.828 25.094 16.797 1 96.94 493 PHE A O 1
ATOM 3494 N N . VAL A 1 494 ? 31.594 24.875 14.586 1 94.81 494 VAL A N 1
ATOM 3495 C CA . VAL A 1 494 ? 33.031 25.031 14.367 1 94.81 494 VAL A CA 1
ATOM 3496 C C . VAL A 1 494 ? 33.438 26.484 14.594 1 94.81 494 VAL A C 1
ATOM 3498 O O . VAL A 1 494 ? 32.594 27.391 14.445 1 94.81 494 VAL A O 1
ATOM 3501 N N . ALA A 1 495 ? 34.75 26.625 14.906 1 95.25 495 ALA A N 1
ATOM 3502 C CA . ALA A 1 495 ? 35.219 28 15.07 1 95.25 495 ALA A CA 1
ATOM 3503 C C . ALA A 1 495 ? 35.125 28.781 13.766 1 95.25 495 ALA A C 1
ATOM 3505 O O . ALA A 1 495 ? 35.406 28.234 12.688 1 95.25 495 ALA A O 1
ATOM 3506 N N . ALA A 1 496 ? 34.719 30.047 13.883 1 96.56 496 ALA A N 1
ATOM 3507 C CA . ALA A 1 496 ? 34.5 30.859 12.695 1 96.56 496 ALA A CA 1
ATOM 3508 C C . ALA A 1 496 ? 34.719 32.344 13.008 1 96.56 496 ALA A C 1
ATOM 3510 O O . ALA A 1 496 ? 34.594 32.781 14.156 1 96.56 496 ALA A O 1
ATOM 3511 N N . ARG A 1 497 ? 35.062 33.125 11.992 1 96.31 497 ARG A N 1
ATOM 3512 C CA . ARG A 1 497 ? 35.219 34.562 12.086 1 96.31 497 ARG A CA 1
ATOM 3513 C C . ARG A 1 497 ? 34.688 35.25 10.836 1 96.31 497 ARG A C 1
ATOM 3515 O O . ARG A 1 497 ? 35.031 34.875 9.711 1 96.31 497 ARG A O 1
ATOM 3522 N N . GLU A 1 498 ? 33.906 36.25 11.055 1 96.5 498 GLU A N 1
ATOM 3523 C CA . GLU A 1 498 ? 33.469 37.062 9.922 1 96.5 498 GLU A CA 1
ATOM 3524 C C . GLU A 1 498 ? 34.531 38.094 9.555 1 96.5 498 GLU A C 1
ATOM 3526 O O . GLU A 1 498 ? 35.156 38.719 10.438 1 96.5 498 GLU A O 1
ATOM 3531 N N . ILE A 1 499 ? 34.719 38.25 8.312 1 96.56 499 ILE A N 1
ATOM 3532 C CA . ILE A 1 499 ? 35.75 39.188 7.879 1 96.56 499 ILE A CA 1
ATOM 3533 C C . ILE A 1 499 ? 35.156 40.094 6.793 1 96.56 499 ILE A C 1
ATOM 3535 O O . ILE A 1 499 ? 34.344 39.656 5.969 1 96.56 499 ILE A O 1
ATOM 3539 N N . ARG A 1 500 ? 35.688 41.312 6.707 1 93.94 500 ARG A N 1
ATOM 3540 C CA . ARG A 1 500 ? 35.281 42.281 5.711 1 93.94 500 ARG A CA 1
ATOM 3541 C C . ARG A 1 500 ? 36.469 42.906 4.984 1 93.94 500 ARG A C 1
ATOM 3543 O O . ARG A 1 500 ? 36.312 43.469 3.896 1 93.94 500 ARG A O 1
ATOM 3550 N N . THR A 1 501 ? 37.625 42.75 5.695 1 94 501 THR A N 1
ATOM 3551 C CA . THR A 1 501 ? 38.844 43.312 5.125 1 94 501 THR A CA 1
ATOM 3552 C C . THR A 1 501 ? 39.969 42.281 5.051 1 94 501 THR A C 1
ATOM 3554 O O . THR A 1 501 ? 39.875 41.219 5.668 1 94 501 THR A O 1
ATOM 3557 N N . PHE A 1 502 ? 40.938 42.625 4.324 1 93.56 502 PHE A N 1
ATOM 3558 C CA . PHE A 1 502 ? 42.062 41.719 4.195 1 93.56 502 PHE A CA 1
ATOM 3559 C C . PHE A 1 502 ? 42.812 41.594 5.516 1 93.56 502 PHE A C 1
ATOM 3561 O O . PHE A 1 502 ? 43.312 40.531 5.848 1 93.56 502 PHE A O 1
ATOM 3568 N N . ASP A 1 503 ? 42.875 42.656 6.23 1 95.19 503 ASP A N 1
ATOM 3569 C CA . ASP A 1 503 ? 43.531 42.625 7.543 1 95.19 503 ASP A CA 1
ATOM 3570 C C . ASP A 1 503 ? 42.812 41.656 8.469 1 95.19 503 ASP A C 1
ATOM 3572 O O . ASP A 1 503 ? 43.438 40.906 9.203 1 95.19 503 ASP A O 1
ATOM 3576 N N . GLU A 1 504 ? 41.594 41.688 8.383 1 96.56 504 GLU A N 1
ATOM 3577 C CA . GLU A 1 504 ? 40.781 40.75 9.172 1 96.56 504 GLU A CA 1
ATOM 3578 C C . GLU A 1 504 ? 41 39.312 8.695 1 96.56 504 GLU A C 1
ATOM 3580 O O . GLU A 1 504 ? 40.969 38.375 9.492 1 96.56 504 GLU A O 1
ATOM 3585 N N . LEU A 1 505 ? 41.094 39.156 7.398 1 96.81 505 LEU A N 1
ATOM 3586 C CA . LEU A 1 505 ? 41.375 37.844 6.816 1 96.81 505 LEU A CA 1
ATOM 3587 C C . LEU A 1 505 ? 42.688 37.281 7.363 1 96.81 505 LEU A C 1
ATOM 3589 O O . LEU A 1 505 ? 42.75 36.125 7.734 1 96.81 505 LEU A O 1
ATOM 3593 N N . SER A 1 506 ? 43.656 38.094 7.371 1 96.25 506 SER A N 1
ATOM 3594 C CA . SER A 1 506 ? 44.969 37.688 7.895 1 96.25 506 SER A CA 1
ATOM 3595 C C . SER A 1 506 ? 44.875 37.312 9.367 1 96.25 506 SER A C 1
ATOM 3597 O O . SER A 1 506 ? 45.469 36.344 9.797 1 96.25 506 SER A O 1
ATOM 3599 N N . ALA A 1 507 ? 44.188 38.094 10.07 1 96.62 507 ALA A N 1
ATOM 3600 C CA . ALA A 1 507 ? 44 37.812 11.492 1 96.62 507 ALA A CA 1
ATOM 3601 C C . ALA A 1 507 ? 43.25 36.5 11.695 1 96.62 507 ALA A C 1
ATOM 3603 O O . ALA A 1 507 ? 43.594 35.719 12.594 1 96.62 507 ALA A O 1
ATOM 3604 N N . ALA A 1 508 ? 42.25 36.25 10.977 1 97 508 ALA A N 1
ATOM 3605 C CA . ALA A 1 508 ? 41.469 35 11.055 1 97 508 ALA A CA 1
ATOM 3606 C C . ALA A 1 508 ? 42.344 33.812 10.75 1 97 508 ALA A C 1
ATOM 3608 O O . ALA A 1 508 ? 42.219 32.75 11.383 1 97 508 ALA A O 1
ATOM 3609 N N . ALA A 1 509 ? 43.188 33.938 9.781 1 96.31 509 ALA A N 1
ATOM 3610 C CA . ALA A 1 509 ? 44.094 32.844 9.391 1 96.31 509 ALA A CA 1
ATOM 3611 C C . ALA A 1 509 ? 45.062 32.5 10.523 1 96.31 509 ALA A C 1
ATOM 3613 O O . ALA A 1 509 ? 45.469 31.344 10.648 1 96.31 509 ALA A O 1
ATOM 3614 N N . ASP A 1 510 ? 45.375 33.531 11.305 1 95.19 510 ASP A N 1
ATOM 3615 C CA . ASP A 1 510 ? 46.281 33.312 12.43 1 95.19 510 ASP A CA 1
ATOM 3616 C C . ASP A 1 510 ? 45.562 32.656 13.602 1 95.19 510 ASP A C 1
ATOM 3618 O O . ASP A 1 510 ? 46.188 31.875 14.352 1 95.19 510 ASP A O 1
ATOM 3622 N N . GLU A 1 511 ? 44.375 32.906 13.68 1 95.88 511 GLU A N 1
ATOM 3623 C CA . GLU A 1 511 ? 43.594 32.469 14.828 1 95.88 511 GLU A CA 1
ATOM 3624 C C . GLU A 1 511 ? 43.062 31.062 14.609 1 95.88 511 GLU A C 1
ATOM 3626 O O . GLU A 1 511 ? 43.031 30.25 15.539 1 95.88 511 GLU A O 1
ATOM 3631 N N . LEU A 1 512 ? 42.562 30.719 13.453 1 96.75 512 LEU A N 1
ATOM 3632 C CA . LEU A 1 512 ? 41.875 29.453 13.148 1 96.75 512 LEU A CA 1
ATOM 3633 C C . LEU A 1 512 ? 42.875 28.438 12.578 1 96.75 512 LEU A C 1
ATOM 3635 O O . LEU A 1 512 ? 43.875 28.812 11.977 1 96.75 512 LEU A O 1
ATOM 3639 N N . ARG A 1 513 ? 42.562 27.172 12.688 1 94.25 513 ARG A N 1
ATOM 3640 C CA . ARG A 1 513 ? 43.406 26.094 12.188 1 94.25 513 ARG A CA 1
ATOM 3641 C C . ARG A 1 513 ? 42.938 25.641 10.805 1 94.25 513 ARG A C 1
ATOM 3643 O O . ARG A 1 513 ? 41.75 25.484 10.555 1 94.25 513 ARG A O 1
ATOM 3650 N N . PRO A 1 514 ? 43.906 25.391 9.883 1 93.62 514 PRO A N 1
ATOM 3651 C CA . PRO A 1 514 ? 43.531 24.781 8.594 1 93.62 514 PRO A CA 1
ATOM 3652 C C . PRO A 1 514 ? 43.219 23.297 8.719 1 93.62 514 PRO A C 1
ATOM 3654 O O . PRO A 1 514 ? 43.594 22.656 9.695 1 93.62 514 PRO A O 1
ATOM 3657 N N . PRO A 1 515 ? 42.625 22.75 7.848 1 94.56 515 PRO A N 1
ATOM 3658 C CA . PRO A 1 515 ? 42.125 23.406 6.641 1 94.56 515 PRO A CA 1
ATOM 3659 C C . PRO A 1 515 ? 40.969 24.344 6.938 1 94.56 515 PRO A C 1
ATOM 3661 O O . PRO A 1 515 ? 40.219 24.141 7.902 1 94.56 515 PRO A O 1
ATOM 3664 N N . TYR A 1 516 ? 40.844 25.422 6.09 1 96.19 516 TYR A N 1
ATOM 3665 C CA . TYR A 1 516 ? 39.812 26.453 6.285 1 96.19 516 TYR A CA 1
ATOM 3666 C C . TYR A 1 516 ? 38.656 26.25 5.34 1 96.19 516 TYR A C 1
ATOM 3668 O O . TYR A 1 516 ? 38.781 25.594 4.301 1 96.19 516 TYR A O 1
ATOM 3676 N N . VAL A 1 517 ? 37.531 26.734 5.746 1 95.19 517 VAL A N 1
ATOM 3677 C CA . VAL A 1 517 ? 36.375 26.906 4.883 1 95.19 517 VAL A CA 1
ATOM 3678 C C . VAL A 1 517 ? 36.062 28.391 4.707 1 95.19 517 VAL A C 1
ATOM 3680 O O . VAL A 1 517 ? 36.094 29.156 5.676 1 95.19 517 VAL A O 1
ATOM 3683 N N . LEU A 1 518 ? 35.906 28.812 3.537 1 95.19 518 LEU A N 1
ATOM 3684 C CA . LEU A 1 518 ? 35.562 30.188 3.229 1 95.19 518 LEU A CA 1
ATOM 3685 C C . LEU A 1 518 ? 34.156 30.281 2.627 1 95.19 518 LEU A C 1
ATOM 3687 O O . LEU A 1 518 ? 33.875 29.641 1.607 1 95.19 518 LEU A O 1
ATOM 3691 N N . LYS A 1 519 ? 33.281 31.031 3.25 1 93.38 519 LYS A N 1
ATOM 3692 C CA . LYS A 1 519 ? 31.922 31.219 2.77 1 93.38 519 LYS A CA 1
ATOM 3693 C C . LYS A 1 519 ? 31.641 32.688 2.438 1 93.38 519 LYS A C 1
ATOM 3695 O O . LYS A 1 519 ? 31.844 33.562 3.277 1 93.38 519 LYS A O 1
ATOM 3700 N N . ALA A 1 520 ? 31.141 32.875 1.253 1 93 520 ALA A N 1
ATOM 3701 C CA . ALA A 1 520 ? 30.688 34.219 0.892 1 93 520 ALA A CA 1
ATOM 3702 C C . ALA A 1 520 ? 29.328 34.531 1.515 1 93 520 ALA A C 1
ATOM 3704 O O . ALA A 1 520 ? 28.391 33.75 1.376 1 93 520 ALA A O 1
ATOM 3705 N N . LEU A 1 521 ? 29.281 35.562 2.186 1 91.81 521 LEU A N 1
ATOM 3706 C CA . LEU A 1 521 ? 28.047 35.875 2.893 1 91.81 521 LEU A CA 1
ATOM 3707 C C . LEU A 1 521 ? 27.219 36.906 2.121 1 91.81 521 LEU A C 1
ATOM 3709 O O . LEU A 1 521 ? 27.766 37.656 1.309 1 91.81 521 LEU A O 1
ATOM 3713 N N . GLY A 1 522 ? 25.906 36.875 2.379 1 81 522 GLY A N 1
ATOM 3714 C CA . GLY A 1 522 ? 25 37.844 1.785 1 81 522 GLY A CA 1
ATOM 3715 C C . GLY A 1 522 ? 24.422 37.375 0.46 1 81 522 GLY A C 1
ATOM 3716 O O . GLY A 1 522 ? 23.766 38.156 -0.243 1 81 522 GLY A O 1
ATOM 3717 N N . LEU A 1 523 ? 24.703 36.156 0.125 1 71.5 523 LEU A N 1
ATOM 3718 C CA . LEU A 1 523 ? 24.156 35.594 -1.114 1 71.5 523 LEU A CA 1
ATOM 3719 C C . LEU A 1 523 ? 23.047 34.594 -0.823 1 71.5 523 LEU A C 1
ATOM 3721 O O . LEU A 1 523 ? 23.141 33.844 0.149 1 71.5 523 LEU A O 1
ATOM 3725 N N . LEU A 1 524 ? 21.906 34.656 -1.434 1 58.5 524 LEU A N 1
ATOM 3726 C CA . LEU A 1 524 ? 20.781 33.781 -1.192 1 58.5 524 LEU A CA 1
ATOM 3727 C C . LEU A 1 524 ? 21.188 32.312 -1.393 1 58.5 524 LEU A C 1
ATOM 3729 O O . LEU A 1 524 ? 20.844 31.453 -0.574 1 58.5 524 LEU A O 1
ATOM 3733 N N . HIS A 1 525 ? 21.812 31.938 -2.496 1 63.09 525 HIS A N 1
ATOM 3734 C CA . HIS A 1 525 ? 22.203 30.562 -2.826 1 63.09 525 HIS A CA 1
ATOM 3735 C C . HIS A 1 525 ? 23.719 30.438 -2.965 1 63.09 525 HIS A C 1
ATOM 3737 O O . HIS A 1 525 ? 24.219 30.109 -4.043 1 63.09 525 HIS A O 1
ATOM 3743 N N . LYS A 1 526 ? 24.328 30.484 -1.716 1 64.94 526 LYS A N 1
ATOM 3744 C CA . LYS A 1 526 ? 25.781 30.594 -1.743 1 64.94 526 LYS A CA 1
ATOM 3745 C C . LYS A 1 526 ? 26.406 29.328 -2.32 1 64.94 526 LYS A C 1
ATOM 3747 O O . LYS A 1 526 ? 27.391 29.406 -3.07 1 64.94 526 LYS A O 1
ATOM 3752 N N . SER A 1 527 ? 25.859 28.172 -1.995 1 62.31 527 SER A N 1
ATOM 3753 C CA . SER A 1 527 ? 26.438 26.922 -2.469 1 62.31 527 SER A CA 1
ATOM 3754 C C . SER A 1 527 ? 26.281 26.766 -3.977 1 62.31 527 SER A C 1
ATOM 3756 O O . SER A 1 527 ? 27.234 26.422 -4.68 1 62.31 527 SER A O 1
ATOM 3758 N N . ASP A 1 528 ? 25.156 27.188 -4.438 1 63.97 528 ASP A N 1
ATOM 3759 C CA . ASP A 1 528 ? 24.875 27.047 -5.863 1 63.97 528 ASP A CA 1
ATOM 3760 C C . ASP A 1 528 ? 25.703 28.016 -6.688 1 63.97 528 ASP A C 1
ATOM 3762 O O . ASP A 1 528 ? 26.078 27.719 -7.824 1 63.97 528 ASP A O 1
ATOM 3766 N N . ALA A 1 529 ? 26.125 29.062 -5.957 1 66.31 529 ALA A N 1
ATOM 3767 C CA . ALA A 1 529 ? 26.891 30.094 -6.641 1 66.31 529 ALA A CA 1
ATOM 3768 C C . ALA A 1 529 ? 28.391 29.859 -6.516 1 66.31 529 ALA A C 1
ATOM 3770 O O . ALA A 1 529 ? 29.203 30.672 -6.961 1 66.31 529 ALA A O 1
ATOM 3771 N N . GLY A 1 530 ? 28.734 28.812 -5.848 1 75.38 530 GLY A N 1
ATOM 3772 C CA . GLY A 1 530 ? 30.156 28.516 -5.629 1 75.38 530 GLY A CA 1
ATOM 3773 C C . GLY A 1 530 ? 30.766 29.375 -4.535 1 75.38 530 GLY A C 1
ATOM 3774 O O . GLY A 1 530 ? 31.969 29.656 -4.559 1 75.38 530 GLY A O 1
ATOM 3775 N N . GLY A 1 531 ? 30 29.844 -3.727 1 82.75 531 GLY A N 1
ATOM 3776 C CA . GLY A 1 531 ? 30.453 30.781 -2.701 1 82.75 531 GLY A CA 1
ATOM 3777 C C . GLY A 1 531 ? 31.016 30.078 -1.479 1 82.75 531 GLY A C 1
ATOM 3778 O O . GLY A 1 531 ? 31.359 30.734 -0.49 1 82.75 531 GLY A O 1
ATOM 3779 N N . VAL A 1 532 ? 31.109 28.812 -1.52 1 87.62 532 VAL A N 1
ATOM 3780 C CA . VAL A 1 532 ? 31.688 28.062 -0.408 1 87.62 532 VAL A CA 1
ATOM 3781 C C . VAL A 1 532 ? 32.875 27.25 -0.892 1 87.62 532 VAL A C 1
ATOM 3783 O O . VAL A 1 532 ? 32.75 26.422 -1.792 1 87.62 532 VAL A O 1
ATOM 3786 N N . LEU A 1 533 ? 33.969 27.531 -0.392 1 90.44 533 LEU A N 1
ATOM 3787 C CA . LEU A 1 533 ? 35.188 26.797 -0.705 1 90.44 533 LEU A CA 1
ATOM 3788 C C . LEU A 1 533 ? 35.719 26.047 0.521 1 90.44 533 LEU A C 1
ATOM 3790 O O . LEU A 1 533 ? 35.844 26.641 1.599 1 90.44 533 LEU A O 1
ATOM 3794 N N . VAL A 1 534 ? 36 24.781 0.329 1 89.62 534 VAL A N 1
ATOM 3795 C CA . VAL A 1 534 ? 36.375 23.938 1.447 1 89.62 534 VAL A CA 1
ATOM 3796 C C . VAL A 1 534 ? 37.812 23.406 1.217 1 89.62 534 VAL A C 1
ATOM 3798 O O . VAL A 1 534 ? 38.344 23.531 0.118 1 89.62 534 VAL A O 1
ATOM 3801 N N . GLY A 1 535 ? 38.406 22.938 2.223 1 88.94 535 GLY A N 1
ATOM 3802 C CA . GLY A 1 535 ? 39.688 22.234 2.127 1 88.94 535 GLY A CA 1
ATOM 3803 C C . GLY A 1 535 ? 40.875 23.141 1.886 1 88.94 535 GLY A C 1
ATOM 3804 O O . GLY A 1 535 ? 41.812 22.75 1.225 1 88.94 535 GLY A O 1
ATOM 3805 N N . LEU A 1 536 ? 40.75 24.375 2.287 1 93.5 536 LEU A N 1
ATOM 3806 C CA . LEU A 1 536 ? 41.844 25.297 2.135 1 93.5 536 LEU A CA 1
ATOM 3807 C C . LEU A 1 536 ? 42.969 24.984 3.139 1 93.5 536 LEU A C 1
ATOM 3809 O O . LEU A 1 536 ? 42.875 25.406 4.297 1 93.5 536 LEU A O 1
ATOM 3813 N N . ALA A 1 537 ? 44.031 24.406 2.672 1 92.12 537 ALA A N 1
ATOM 3814 C CA . ALA A 1 537 ? 44.969 23.719 3.527 1 92.12 537 ALA A CA 1
ATOM 3815 C C . ALA A 1 537 ? 45.969 24.719 4.148 1 92.12 537 ALA A C 1
ATOM 3817 O O . ALA A 1 537 ? 46.625 24.406 5.145 1 92.12 537 ALA A O 1
ATOM 3818 N N . SER A 1 538 ? 46.156 25.938 3.553 1 93.81 538 SER A N 1
ATOM 3819 C CA . SER A 1 538 ? 47.125 26.891 4.035 1 93.81 538 SER A CA 1
ATOM 3820 C C . SER A 1 538 ? 46.594 28.328 3.99 1 93.81 538 SER A C 1
ATOM 3822 O O . SER A 1 538 ? 45.562 28.594 3.375 1 93.81 538 SER A O 1
ATOM 3824 N N . ARG A 1 539 ? 47.406 29.156 4.613 1 94.44 539 ARG A N 1
ATOM 3825 C CA . ARG A 1 539 ? 47.094 30.578 4.586 1 94.44 539 ARG A CA 1
ATOM 3826 C C . ARG A 1 539 ? 47.094 31.109 3.156 1 94.44 539 ARG A C 1
ATOM 3828 O O . ARG A 1 539 ? 46.25 31.922 2.795 1 94.44 539 ARG A O 1
ATOM 3835 N N . GLU A 1 540 ? 47.969 30.609 2.471 1 94.5 540 GLU A N 1
ATOM 3836 C CA . GLU A 1 540 ? 48.094 31.031 1.075 1 94.5 540 GLU A CA 1
ATOM 3837 C C . GLU A 1 540 ? 46.844 30.594 0.278 1 94.5 540 GLU A C 1
ATOM 3839 O O . GLU A 1 540 ? 46.312 31.359 -0.521 1 94.5 540 GLU A O 1
ATOM 3844 N N . ASP A 1 541 ? 46.469 29.406 0.529 1 95.56 541 ASP A N 1
ATOM 3845 C CA . ASP A 1 541 ? 45.281 28.891 -0.128 1 95.56 541 ASP A CA 1
ATOM 3846 C C . ASP A 1 541 ? 44.062 29.75 0.218 1 95.56 541 ASP A C 1
ATOM 3848 O O . ASP A 1 541 ? 43.219 30 -0.637 1 95.56 54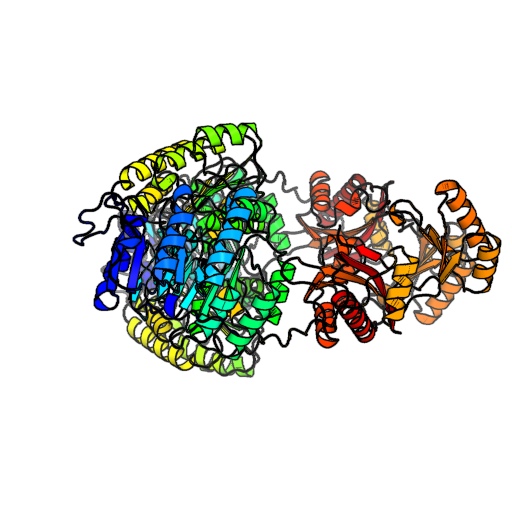1 ASP A O 1
ATOM 3852 N N . LEU A 1 542 ? 43.969 30.109 1.462 1 96.69 542 LEU A N 1
ATOM 3853 C CA . LEU A 1 542 ? 42.844 30.922 1.95 1 96.69 542 LEU A CA 1
ATOM 3854 C C . LEU A 1 542 ? 42.844 32.312 1.282 1 96.69 542 LEU A C 1
ATOM 3856 O O . LEU A 1 542 ? 41.812 32.781 0.853 1 96.69 542 LEU A O 1
ATOM 3860 N N . PHE A 1 543 ? 44 32.938 1.215 1 96.5 543 PHE A N 1
ATOM 3861 C CA . PHE A 1 543 ? 44.125 34.25 0.612 1 96.5 543 PHE A CA 1
ATOM 3862 C C . PHE A 1 543 ? 43.781 34.188 -0.871 1 96.5 543 PHE A C 1
ATOM 3864 O O . PHE A 1 543 ? 43.094 35.094 -1.38 1 96.5 543 PHE A O 1
ATOM 3871 N N . ASP A 1 544 ? 44.25 33.219 -1.492 1 95.81 544 ASP A N 1
ATOM 3872 C CA . ASP A 1 544 ? 43.938 33.031 -2.91 1 95.81 544 ASP A CA 1
ATOM 3873 C C . ASP A 1 544 ? 42.438 32.844 -3.133 1 95.81 544 ASP A C 1
ATOM 3875 O O . ASP A 1 544 ? 41.875 33.406 -4.066 1 95.81 544 ASP A O 1
ATOM 3879 N N . ALA A 1 545 ? 41.938 32 -2.332 1 95.12 545 ALA A N 1
ATOM 3880 C CA . ALA A 1 545 ? 40.5 31.766 -2.418 1 95.12 545 ALA A CA 1
ATOM 3881 C C . ALA A 1 545 ? 39.688 33.031 -2.197 1 95.12 545 ALA A C 1
ATOM 3883 O O . ALA A 1 545 ? 38.719 33.281 -2.895 1 95.12 545 ALA A O 1
ATOM 3884 N N . HIS A 1 546 ? 40.094 33.781 -1.209 1 95.62 546 HIS A N 1
ATOM 3885 C CA . HIS A 1 546 ? 39.438 35.062 -0.909 1 95.62 546 HIS A CA 1
ATOM 3886 C C . HIS A 1 546 ? 39.469 36 -2.104 1 95.62 546 HIS A C 1
ATOM 3888 O O . HIS A 1 546 ? 38.469 36.625 -2.465 1 95.62 546 HIS A O 1
ATOM 3894 N N . ALA A 1 547 ? 40.594 36.062 -2.672 1 94.25 547 ALA A N 1
ATOM 3895 C CA . ALA A 1 547 ? 40.781 36.938 -3.824 1 94.25 547 ALA A CA 1
ATOM 3896 C C . ALA A 1 547 ? 39.906 36.5 -4.992 1 94.25 547 ALA A C 1
ATOM 3898 O O . ALA A 1 547 ? 39.281 37.344 -5.66 1 94.25 547 ALA A O 1
ATOM 3899 N N . ARG A 1 548 ? 39.875 35.312 -5.184 1 93 548 ARG A N 1
ATOM 3900 C CA . ARG A 1 548 ? 39.094 34.75 -6.277 1 93 548 ARG A CA 1
ATOM 3901 C C . ARG A 1 548 ? 37.594 35.031 -6.07 1 93 548 ARG A C 1
ATOM 3903 O O . ARG A 1 548 ? 36.906 35.438 -7 1 93 548 ARG A O 1
ATOM 3910 N N . LEU A 1 549 ? 37.125 34.75 -4.895 1 91.38 549 LEU A N 1
ATOM 3911 C CA . LEU A 1 549 ? 35.688 34.938 -4.613 1 91.38 549 LEU A CA 1
ATOM 3912 C C . LEU A 1 549 ? 35.312 36.406 -4.613 1 91.38 549 LEU A C 1
ATOM 3914 O O . LEU A 1 549 ? 34.219 36.781 -5.004 1 91.38 549 LEU A O 1
ATOM 3918 N N . CYS A 1 550 ? 36.188 37.188 -4.125 1 90.25 550 CYS A N 1
ATOM 3919 C CA . CYS A 1 550 ? 35.938 38.625 -4.156 1 90.25 550 CYS A CA 1
ATOM 3920 C C . CYS A 1 550 ? 35.75 39.125 -5.586 1 90.25 550 CYS A C 1
ATOM 3922 O O . CYS A 1 550 ? 34.875 39.938 -5.863 1 90.25 550 CYS A O 1
ATOM 3924 N N . ALA A 1 551 ? 36.594 38.656 -6.402 1 89.94 551 ALA A N 1
ATOM 3925 C CA . ALA A 1 551 ? 36.562 39.062 -7.801 1 89.94 551 ALA A CA 1
ATOM 3926 C C . ALA A 1 551 ? 35.281 38.531 -8.492 1 89.94 551 ALA A C 1
ATOM 3928 O O . ALA A 1 551 ? 34.688 39.219 -9.32 1 89.94 551 ALA A O 1
ATOM 3929 N N . LYS A 1 552 ? 34.906 37.438 -8.117 1 88 552 LYS A N 1
ATOM 3930 C CA . LYS A 1 552 ? 33.844 36.75 -8.805 1 88 552 LYS A CA 1
ATOM 3931 C C . LYS A 1 552 ? 32.469 37.156 -8.25 1 88 552 LYS A C 1
ATOM 3933 O O . LYS A 1 552 ? 31.531 37.375 -9.016 1 88 552 LYS A O 1
ATOM 3938 N N . LEU A 1 553 ? 32.312 37.25 -6.93 1 87.38 553 LEU A N 1
ATOM 3939 C CA . LEU A 1 553 ? 30.984 37.344 -6.32 1 87.38 553 LEU A CA 1
ATOM 3940 C C . LEU A 1 553 ? 30.812 38.719 -5.629 1 87.38 553 LEU A C 1
ATOM 3942 O O . LEU A 1 553 ? 29.688 39.156 -5.379 1 87.38 553 LEU A O 1
ATOM 3946 N N . ARG A 1 554 ? 31.891 39.469 -5.262 1 83.94 554 ARG A N 1
ATOM 3947 C CA . ARG A 1 554 ? 31.906 40.75 -4.559 1 83.94 554 ARG A CA 1
ATOM 3948 C C . ARG A 1 554 ? 30.922 40.719 -3.389 1 83.94 554 ARG A C 1
ATOM 3950 O O . ARG A 1 554 ? 30.078 41.625 -3.279 1 83.94 554 ARG A O 1
ATOM 3957 N N . PRO A 1 555 ? 31.078 39.719 -2.469 1 89.62 555 PRO A N 1
ATOM 3958 C CA . PRO A 1 555 ? 30.172 39.656 -1.319 1 89.62 555 PRO A CA 1
ATOM 3959 C C . PRO A 1 555 ? 30.469 40.75 -0.273 1 89.62 555 PRO A C 1
ATOM 3961 O O . PRO A 1 555 ? 31.594 41.25 -0.22 1 89.62 555 PRO A O 1
ATOM 3964 N N . PRO A 1 556 ? 29.453 41.094 0.51 1 88.75 556 PRO A N 1
ATOM 3965 C CA . PRO A 1 556 ? 29.703 42.094 1.546 1 88.75 556 PRO A CA 1
ATOM 3966 C C . PRO A 1 556 ? 30.688 41.625 2.605 1 88.75 556 PRO A C 1
ATOM 3968 O O . PRO A 1 556 ? 31.391 42.438 3.209 1 88.75 556 PRO A O 1
ATOM 3971 N N . SER A 1 557 ? 30.656 40.375 2.883 1 93.81 557 SER A N 1
ATOM 3972 C CA . SER A 1 557 ? 31.578 39.812 3.871 1 93.81 557 SER A CA 1
ATOM 3973 C C . SER A 1 557 ? 31.781 38.312 3.643 1 93.81 557 SER A C 1
ATOM 3975 O O . SER A 1 557 ? 31.203 37.719 2.725 1 93.81 557 SER A O 1
ATOM 3977 N N . PHE A 1 558 ? 32.719 37.75 4.426 1 94.94 558 PHE A N 1
ATOM 3978 C CA . PHE A 1 558 ? 33 36.312 4.375 1 94.94 558 PHE A CA 1
ATOM 3979 C C . PHE A 1 558 ? 33 35.719 5.773 1 94.94 558 PHE A C 1
ATOM 3981 O O . PHE A 1 558 ? 33.188 36.438 6.762 1 94.94 558 PHE A O 1
ATOM 3988 N N . SER A 1 559 ? 32.719 34.531 5.801 1 95.81 559 SER A N 1
ATOM 3989 C CA . SER A 1 559 ? 33.031 33.75 7 1 95.81 559 SER A CA 1
ATOM 3990 C C . SER A 1 559 ? 34.219 32.812 6.781 1 95.81 559 SER A C 1
ATOM 3992 O O . SER A 1 559 ? 34.219 32.031 5.84 1 95.81 559 SER A O 1
ATOM 3994 N N . VAL A 1 560 ? 35.219 32.906 7.57 1 96.88 560 VAL A N 1
ATOM 3995 C CA . VAL A 1 560 ? 36.281 31.953 7.625 1 96.88 560 VAL A CA 1
ATOM 3996 C C . VAL A 1 560 ? 36.062 30.969 8.773 1 96.88 560 VAL A C 1
ATOM 3998 O O . VAL A 1 560 ? 35.844 31.391 9.914 1 96.88 560 VAL A O 1
ATOM 4001 N N . GLU A 1 561 ? 36.125 29.672 8.445 1 96.38 561 GLU A N 1
ATOM 4002 C CA . GLU A 1 561 ? 35.812 28.656 9.453 1 96.38 561 GLU A CA 1
ATOM 4003 C C . GLU A 1 561 ? 36.812 27.516 9.43 1 96.38 561 GLU A C 1
ATOM 4005 O O . GLU A 1 561 ? 37.469 27.281 8.414 1 96.38 561 GLU A O 1
ATOM 4010 N N . GLU A 1 562 ? 37 26.891 10.578 1 95.62 562 GLU A N 1
ATOM 4011 C CA . GLU A 1 562 ? 37.75 25.641 10.586 1 95.62 562 GLU A CA 1
ATOM 4012 C C . GLU A 1 562 ? 36.969 24.531 9.906 1 95.62 562 GLU A C 1
ATOM 4014 O O . GLU A 1 562 ? 35.75 24.422 10.07 1 95.62 562 GLU A O 1
ATOM 4019 N N . MET A 1 563 ? 37.656 23.797 9.117 1 92.94 563 MET A N 1
ATOM 4020 C CA . MET A 1 563 ? 36.969 22.688 8.438 1 92.94 563 MET A CA 1
ATOM 4021 C C . MET A 1 563 ? 36.812 21.5 9.383 1 92.94 563 MET A C 1
ATOM 4023 O O . MET A 1 563 ? 37.75 21.078 10.031 1 92.94 563 MET A O 1
ATOM 4027 N N . ALA A 1 564 ? 35.625 21.016 9.523 1 89.5 564 ALA A N 1
ATOM 4028 C CA . ALA A 1 564 ? 35.344 19.797 10.281 1 89.5 564 ALA A CA 1
ATOM 4029 C C . ALA A 1 564 ? 35.781 18.562 9.492 1 89.5 564 ALA A C 1
ATOM 4031 O O . ALA A 1 564 ? 35.875 18.594 8.266 1 89.5 564 ALA A O 1
ATOM 4032 N N . ASP A 1 565 ? 36.125 17.531 10.156 1 83.44 565 ASP A N 1
ATOM 4033 C CA . ASP A 1 565 ? 36.5 16.281 9.508 1 83.44 565 ASP A CA 1
ATOM 4034 C C . ASP A 1 565 ? 35.25 15.469 9.156 1 83.44 565 ASP A C 1
ATOM 4036 O O . ASP A 1 565 ? 34.75 14.68 9.977 1 83.44 565 ASP A O 1
ATOM 4040 N N . LEU A 1 566 ? 34.875 15.586 7.949 1 79.44 566 LEU A N 1
ATOM 4041 C CA . LEU A 1 566 ? 33.656 14.93 7.527 1 79.44 566 LEU A CA 1
ATOM 4042 C C . LEU A 1 566 ? 33.844 13.422 7.426 1 79.44 566 LEU A C 1
ATOM 4044 O O . LEU A 1 566 ? 32.875 12.664 7.465 1 79.44 566 LEU A O 1
ATOM 4048 N N . ALA A 1 567 ? 35.031 12.961 7.215 1 74.44 567 ALA A N 1
ATOM 4049 C CA . ALA A 1 567 ? 35.312 11.547 7.004 1 74.44 567 ALA A CA 1
ATOM 4050 C C . ALA A 1 567 ? 35.062 10.734 8.273 1 74.44 567 ALA A C 1
ATOM 4052 O O . ALA A 1 567 ? 34.812 9.531 8.211 1 74.44 567 ALA A O 1
ATOM 4053 N N . SER A 1 568 ? 35.031 11.453 9.336 1 78.62 568 SER A N 1
ATOM 4054 C CA . SER A 1 568 ? 34.938 10.75 10.617 1 78.62 568 SER A CA 1
ATOM 4055 C C . SER A 1 568 ? 33.531 10.781 11.156 1 78.62 568 SER A C 1
ATOM 4057 O O . SER A 1 568 ? 33.281 10.414 12.312 1 78.62 568 SER A O 1
ATOM 4059 N N . GLY A 1 569 ? 32.656 11.188 10.344 1 88.94 569 GLY A N 1
ATOM 4060 C CA . GLY A 1 569 ? 31.328 11.312 10.914 1 88.94 569 GLY A CA 1
ATOM 4061 C C . GLY A 1 569 ? 30.219 11.102 9.891 1 88.94 569 GLY A C 1
ATOM 4062 O O . GLY A 1 569 ? 30.469 10.602 8.789 1 88.94 569 GLY A O 1
ATOM 4063 N N . ILE A 1 570 ? 29 11.312 10.391 1 90.62 570 ILE A N 1
ATOM 4064 C CA . ILE A 1 570 ? 27.781 11.219 9.578 1 90.62 570 ILE A CA 1
ATOM 4065 C C . ILE A 1 570 ? 27.062 12.555 9.578 1 90.62 570 ILE A C 1
ATOM 4067 O O . ILE A 1 570 ? 26.938 13.211 10.609 1 90.62 570 ILE A O 1
ATOM 4071 N N . GLU A 1 571 ? 26.672 12.961 8.406 1 91.69 571 GLU A N 1
ATOM 4072 C CA . GLU A 1 571 ? 25.953 14.227 8.273 1 91.69 571 GLU A CA 1
ATOM 4073 C C . GLU A 1 571 ? 24.438 14.016 8.391 1 91.69 571 GLU A C 1
ATOM 4075 O O . GLU A 1 571 ? 23.875 13.133 7.742 1 91.69 571 GLU A O 1
ATOM 4080 N N . LEU A 1 572 ? 23.812 14.797 9.203 1 94.38 572 LEU A N 1
ATOM 4081 C CA . LEU A 1 572 ? 22.359 14.836 9.32 1 94.38 572 LEU A CA 1
ATOM 4082 C C . LEU A 1 572 ? 21.812 16.188 8.883 1 94.38 572 LEU A C 1
ATOM 4084 O O . LEU A 1 572 ? 22.547 17.172 8.852 1 94.38 572 LEU A O 1
ATOM 4088 N N . ILE A 1 573 ? 20.641 16.172 8.453 1 94.56 573 ILE A N 1
ATOM 4089 C CA . ILE A 1 573 ? 19.875 17.406 8.266 1 94.56 573 ILE A CA 1
ATOM 4090 C C . ILE A 1 573 ? 18.844 17.562 9.375 1 94.56 573 ILE A C 1
ATOM 4092 O O . ILE A 1 573 ? 18.156 16.594 9.727 1 94.56 573 ILE A O 1
ATOM 4096 N N . VAL A 1 574 ? 18.781 18.688 9.945 1 96.62 574 VAL A N 1
ATOM 4097 C CA . VAL A 1 574 ? 17.797 19 10.977 1 96.62 574 VAL A CA 1
ATOM 4098 C C . VAL A 1 574 ? 17.062 20.297 10.609 1 96.62 574 VAL A C 1
ATOM 4100 O O . VAL A 1 574 ? 17.688 21.328 10.359 1 96.62 574 VAL A O 1
ATOM 4103 N N . GLY A 1 575 ? 15.828 20.219 10.508 1 96 575 GLY A N 1
ATOM 4104 C CA . GLY A 1 575 ? 15.016 21.375 10.164 1 96 575 GLY A CA 1
ATOM 4105 C C . GLY A 1 575 ? 13.781 21.516 11.031 1 96 575 GLY A C 1
ATOM 4106 O O . GLY A 1 575 ? 13.344 20.547 11.664 1 96 575 GLY A O 1
ATOM 4107 N N . VAL A 1 576 ? 13.289 22.734 11.141 1 96.19 576 VAL A N 1
ATOM 4108 C CA . VAL A 1 576 ? 12.008 23 11.781 1 96.19 576 VAL A CA 1
ATOM 4109 C C . VAL A 1 576 ? 11.148 23.875 10.883 1 96.19 576 VAL A C 1
ATOM 4111 O O . VAL A 1 576 ? 11.664 24.797 10.234 1 96.19 576 VAL A O 1
ATOM 4114 N N . ARG A 1 577 ? 9.945 23.562 10.82 1 94.94 577 ARG A N 1
ATOM 4115 C CA . ARG A 1 577 ? 8.961 24.359 10.102 1 94.94 577 ARG A CA 1
ATOM 4116 C C . ARG A 1 577 ? 7.734 24.641 10.969 1 94.94 577 ARG A C 1
ATOM 4118 O O . ARG A 1 577 ? 7.301 23.781 11.734 1 94.94 577 ARG A O 1
ATOM 4125 N N . TRP A 1 578 ? 7.227 25.812 10.82 1 93.06 578 TRP A N 1
ATOM 4126 C CA . TRP A 1 578 ? 5.98 26.125 11.508 1 93.06 578 TRP A CA 1
ATOM 4127 C C . TRP A 1 578 ? 4.777 25.797 10.633 1 93.06 578 TRP A C 1
ATOM 4129 O O . TRP A 1 578 ? 4.484 26.5 9.672 1 93.06 578 TRP A O 1
ATOM 4139 N N . ASP A 1 579 ? 4.105 24.734 11 1 91.25 579 ASP A N 1
ATOM 4140 C CA . ASP A 1 579 ? 2.869 24.344 10.328 1 91.25 579 ASP A CA 1
ATOM 4141 C C . ASP A 1 579 ? 1.705 25.234 10.758 1 91.25 579 ASP A C 1
ATOM 4143 O O . ASP A 1 579 ? 1.58 25.578 11.938 1 91.25 579 ASP A O 1
ATOM 4147 N N . SER A 1 580 ? 0.855 25.578 9.867 1 89.38 580 SER A N 1
ATOM 4148 C CA . SER A 1 580 ? -0.21 26.547 10.133 1 89.38 580 SER A CA 1
ATOM 4149 C C . SER A 1 580 ? -1.22 25.984 11.125 1 89.38 580 SER A C 1
ATOM 4151 O O . SER A 1 580 ? -1.883 26.75 11.836 1 89.38 580 SER A O 1
ATOM 4153 N N . ARG A 1 581 ? -1.357 24.672 11.219 1 92.88 581 ARG A N 1
ATOM 4154 C CA . ARG A 1 581 ? -2.369 24.109 12.102 1 92.88 581 ARG A CA 1
ATOM 4155 C C . ARG A 1 581 ? -1.729 23.469 13.328 1 92.88 581 ARG A C 1
ATOM 4157 O O . ARG A 1 581 ? -2.281 23.531 14.422 1 92.88 581 ARG A O 1
ATOM 4164 N N . PHE A 1 582 ? -0.535 22.906 13.164 1 94.94 582 PHE A N 1
ATOM 4165 C CA . PHE A 1 582 ? 0.029 22.078 14.227 1 94.94 582 PHE A CA 1
ATOM 4166 C C . PHE A 1 582 ? 1.191 22.797 14.906 1 94.94 582 PHE A C 1
ATOM 4168 O O . PHE A 1 582 ? 1.732 22.297 15.898 1 94.94 582 PHE A O 1
ATOM 4175 N N . GLY A 1 583 ? 1.585 23.969 14.406 1 93.88 583 GLY A N 1
ATOM 4176 C CA . GLY A 1 583 ? 2.711 24.672 14.992 1 93.88 583 GLY A CA 1
ATOM 4177 C C . GLY A 1 583 ? 4.055 24.156 14.531 1 93.88 583 GLY A C 1
ATOM 4178 O O . GLY A 1 583 ? 4.195 23.703 13.398 1 93.88 583 GLY A O 1
ATOM 4179 N N . PRO A 1 584 ? 5.047 24.328 15.391 1 96.06 584 PRO A N 1
ATOM 4180 C CA . PRO A 1 584 ? 6.391 23.938 14.961 1 96.06 584 PRO A CA 1
ATOM 4181 C C . PRO A 1 584 ? 6.551 22.422 14.852 1 96.06 584 PRO A C 1
ATOM 4183 O O . PRO A 1 584 ? 6.094 21.688 15.727 1 96.06 584 PRO A O 1
ATOM 4186 N N . THR A 1 585 ? 7.195 22 13.852 1 96.5 585 THR A N 1
ATOM 4187 C CA . THR A 1 585 ? 7.531 20.609 13.609 1 96.5 585 THR A CA 1
ATOM 4188 C C . THR A 1 585 ? 9.023 20.438 13.328 1 96.5 585 THR A C 1
ATOM 4190 O O . THR A 1 585 ? 9.633 21.297 12.695 1 96.5 585 THR A O 1
ATOM 4193 N N . VAL A 1 586 ? 9.586 19.406 13.812 1 97 586 VAL A N 1
ATOM 4194 C CA . VAL A 1 586 ? 11.016 19.172 13.625 1 97 586 VAL A CA 1
ATOM 4195 C C . VAL A 1 586 ? 11.227 18.016 12.656 1 97 586 VAL A C 1
ATOM 4197 O O . VAL A 1 586 ? 10.484 17.031 12.688 1 97 586 VAL A O 1
ATOM 4200 N N . LEU A 1 587 ? 12.141 18.156 11.789 1 96.25 587 LEU A N 1
ATOM 4201 C CA . LEU A 1 587 ? 12.508 17.172 10.789 1 96.25 587 LEU A CA 1
ATOM 4202 C C . LEU A 1 587 ? 13.969 16.75 10.953 1 96.25 587 LEU A C 1
ATOM 4204 O O . LEU A 1 587 ? 14.836 17.578 11.188 1 96.25 587 LEU A O 1
ATOM 4208 N N . VAL A 1 588 ? 14.219 15.453 10.914 1 96.56 588 VAL A N 1
ATOM 4209 C CA . VAL A 1 588 ? 15.578 14.914 10.914 1 96.56 588 VAL A CA 1
ATOM 4210 C C . VAL A 1 588 ? 15.758 13.945 9.75 1 96.56 588 VAL A C 1
ATOM 4212 O O . VAL A 1 588 ? 14.859 13.156 9.445 1 96.56 588 VAL A O 1
ATOM 4215 N N . GLY A 1 589 ? 16.766 14.078 9.102 1 93.56 589 GLY A N 1
ATOM 4216 C CA . GLY A 1 589 ? 17.094 13.172 8.016 1 93.56 589 GLY A CA 1
ATOM 4217 C C . GLY A 1 589 ? 18.594 12.977 7.836 1 93.56 589 GLY A C 1
ATOM 4218 O O . GLY A 1 589 ? 19.391 13.672 8.477 1 93.56 589 GLY A O 1
ATOM 4219 N N . MET A 1 590 ? 18.891 11.977 7.055 1 87.94 590 MET A N 1
ATOM 4220 C CA . MET A 1 590 ? 20.297 11.781 6.707 1 87.94 590 MET A CA 1
ATOM 4221 C C . MET A 1 590 ? 20.75 12.82 5.684 1 87.94 590 MET A C 1
ATOM 4223 O O . MET A 1 590 ? 20 13.156 4.758 1 87.94 590 MET A O 1
ATOM 4227 N N . GLY A 1 591 ? 21.859 13.352 5.973 1 81 591 GLY A N 1
ATOM 4228 C CA . GLY A 1 591 ? 22.422 14.32 5.039 1 81 591 GLY A CA 1
ATOM 4229 C C . GLY A 1 591 ? 22.938 13.688 3.76 1 81 591 GLY A C 1
ATOM 4230 O O . GLY A 1 591 ? 23.016 12.461 3.658 1 81 591 GLY A O 1
ATOM 4231 N N . GLY A 1 592 ? 23.172 14.523 2.783 1 74.94 592 GLY A N 1
ATOM 4232 C CA . GLY A 1 592 ? 23.672 14.07 1.494 1 74.94 592 GLY A CA 1
ATOM 4233 C C . GLY A 1 592 ? 22.656 14.227 0.375 1 74.94 592 GLY A C 1
ATOM 4234 O O . GLY A 1 592 ? 21.453 14.094 0.6 1 74.94 592 GLY A O 1
ATOM 4235 N N . THR A 1 593 ? 23.125 14.5 -0.706 1 72.25 593 THR A N 1
ATOM 4236 C CA . THR A 1 593 ? 22.281 14.812 -1.851 1 72.25 593 THR A CA 1
ATOM 4237 C C . THR A 1 593 ? 21.375 13.633 -2.191 1 72.25 593 THR A C 1
ATOM 4239 O O . THR A 1 593 ? 20.188 13.82 -2.473 1 72.25 593 THR A O 1
ATOM 4242 N N . ALA A 1 594 ? 21.984 12.461 -2.123 1 70.12 594 ALA A N 1
ATOM 4243 C CA . ALA A 1 594 ? 21.188 11.289 -2.488 1 70.12 594 ALA A CA 1
ATOM 4244 C C . ALA A 1 594 ? 20.078 11.031 -1.476 1 70.12 594 ALA A C 1
ATOM 4246 O O . ALA A 1 594 ? 18.953 10.719 -1.854 1 70.12 594 ALA A O 1
ATOM 4247 N N . THR A 1 595 ? 20.359 11.203 -0.241 1 71.88 595 THR A N 1
ATOM 4248 C CA . THR A 1 595 ? 19.391 10.953 0.814 1 71.88 595 THR A CA 1
ATOM 4249 C C . THR A 1 595 ? 18.281 12 0.791 1 71.88 595 THR A C 1
ATOM 4251 O O . THR A 1 595 ? 17.125 11.703 1.138 1 71.88 595 THR A O 1
ATOM 4254 N N . GLU A 1 596 ? 18.719 13.102 0.353 1 73.56 596 GLU A N 1
ATOM 4255 C CA . GLU A 1 596 ? 17.719 14.156 0.225 1 73.56 596 GLU A CA 1
ATOM 4256 C C . GLU A 1 596 ? 16.703 13.82 -0.861 1 73.56 596 GLU A C 1
ATOM 4258 O O . GLU A 1 596 ? 15.5 14.023 -0.675 1 73.56 596 GLU A O 1
ATOM 4263 N N . VAL A 1 597 ? 17.297 13.203 -1.825 1 76.56 597 VAL A N 1
ATOM 4264 C CA . VAL A 1 597 ? 16.422 12.836 -2.934 1 76.56 597 VAL A CA 1
ATOM 4265 C C . VAL A 1 597 ? 15.539 11.664 -2.527 1 76.56 597 VAL A C 1
ATOM 4267 O O . VAL A 1 597 ? 14.367 11.594 -2.918 1 76.56 597 VAL A O 1
ATOM 4270 N N . LEU A 1 598 ? 16.094 10.844 -1.658 1 78.06 598 LEU A N 1
ATOM 4271 C CA . LEU A 1 598 ? 15.367 9.641 -1.265 1 78.06 598 LEU A CA 1
ATOM 4272 C C . LEU A 1 598 ? 14.43 9.93 -0.103 1 78.06 598 LEU A C 1
ATOM 4274 O O . LEU A 1 598 ? 13.641 9.062 0.29 1 78.06 598 LEU A O 1
ATOM 4278 N N . ARG A 1 599 ? 14.484 11.156 0.439 1 80.25 599 ARG A N 1
ATOM 4279 C CA . ARG A 1 599 ? 13.562 11.672 1.449 1 80.25 599 ARG A CA 1
ATOM 4280 C C . ARG A 1 599 ? 13.508 10.75 2.662 1 80.25 599 ARG A C 1
ATOM 4282 O O . ARG A 1 599 ? 12.43 10.352 3.098 1 80.25 599 ARG A O 1
ATOM 4289 N N . ASP A 1 600 ? 14.617 10.266 3.096 1 87.75 600 ASP A N 1
ATOM 4290 C CA . ASP A 1 600 ? 14.703 9.539 4.359 1 87.75 600 ASP A CA 1
ATOM 4291 C C . ASP A 1 600 ? 14.656 10.5 5.547 1 87.75 600 ASP A C 1
ATOM 4293 O O . ASP A 1 600 ? 15.688 10.82 6.133 1 87.75 600 ASP A O 1
ATOM 4297 N N . VAL A 1 601 ? 13.438 10.898 5.898 1 92.69 601 VAL A N 1
ATOM 4298 C CA . VAL A 1 601 ? 13.273 11.914 6.938 1 92.69 601 VAL A CA 1
ATOM 4299 C C . VAL A 1 601 ? 12.227 11.445 7.949 1 92.69 601 VAL A C 1
ATOM 4301 O O . VAL A 1 601 ? 11.391 10.602 7.637 1 92.69 601 VAL A O 1
ATOM 4304 N N . GLN A 1 602 ? 12.352 11.883 9.133 1 94.44 602 GLN A N 1
ATOM 4305 C CA . GLN A 1 602 ? 11.383 11.734 10.211 1 94.44 602 GLN A CA 1
ATOM 4306 C C . GLN A 1 602 ? 10.875 13.102 10.68 1 94.44 602 GLN A C 1
ATOM 4308 O O . GLN A 1 602 ? 11.633 14.07 10.727 1 94.44 602 GLN A O 1
ATOM 4313 N N . VAL A 1 603 ? 9.594 13.164 10.992 1 95.62 603 VAL A N 1
ATOM 4314 C CA . VAL A 1 603 ? 8.977 14.414 11.438 1 95.62 603 VAL A CA 1
ATOM 4315 C C . VAL A 1 603 ? 8.305 14.203 12.789 1 95.62 603 VAL A C 1
ATOM 4317 O O . VAL A 1 603 ? 7.738 13.141 13.047 1 95.62 603 VAL A O 1
ATOM 4320 N N . ALA A 1 604 ? 8.406 15.141 13.641 1 96.25 604 ALA A N 1
ATOM 4321 C CA . ALA A 1 604 ? 7.73 15.148 14.938 1 96.25 604 ALA A CA 1
ATOM 4322 C C . ALA A 1 604 ? 7.207 16.547 15.281 1 96.25 604 ALA A C 1
ATOM 4324 O O . ALA A 1 604 ? 7.633 17.531 14.68 1 96.25 604 ALA A O 1
ATOM 4325 N N . LEU A 1 605 ? 6.273 16.625 16.156 1 96.44 605 LEU A N 1
ATOM 4326 C CA . LEU A 1 605 ? 5.809 17.906 16.656 1 96.44 605 LEU A CA 1
ATOM 4327 C C . LEU A 1 605 ? 6.805 18.5 17.656 1 96.44 605 LEU A C 1
ATOM 4329 O O . LEU A 1 605 ? 7.141 17.859 18.656 1 96.44 605 LEU A O 1
ATOM 4333 N N . ALA A 1 606 ? 7.289 19.672 17.375 1 96.56 606 ALA A N 1
ATOM 4334 C CA . ALA A 1 606 ? 8.242 20.344 18.266 1 96.56 606 ALA A CA 1
ATOM 4335 C C . ALA A 1 606 ? 7.52 21.062 19.391 1 96.56 606 ALA A C 1
ATOM 4337 O O . ALA A 1 606 ? 6.387 21.516 19.234 1 96.56 606 ALA A O 1
ATOM 4338 N N . PRO A 1 607 ? 8.094 21.25 20.641 1 96.94 607 PRO A N 1
ATOM 4339 C CA . PRO A 1 607 ? 9.422 20.734 20.953 1 96.94 607 PRO A CA 1
ATOM 4340 C C . PRO A 1 607 ? 9.414 19.25 21.297 1 96.94 607 PRO A C 1
ATOM 4342 O O . PRO A 1 607 ? 8.344 18.672 21.516 1 96.94 607 PRO A O 1
ATOM 4345 N N . ILE A 1 608 ? 10.57 18.656 21.266 1 97.06 608 ILE A N 1
ATOM 4346 C CA . ILE A 1 608 ? 10.68 17.234 21.625 1 97.06 608 ILE A CA 1
ATOM 4347 C C . ILE A 1 608 ? 11.781 17.062 22.672 1 97.06 608 ILE A C 1
ATOM 4349 O O . ILE A 1 608 ? 12.594 17.953 22.891 1 97.06 608 ILE A O 1
ATOM 4353 N N . ASP A 1 609 ? 11.75 15.938 23.391 1 96.38 609 ASP A N 1
ATOM 4354 C CA . ASP A 1 609 ? 12.82 15.594 24.328 1 96.38 609 ASP A CA 1
ATOM 4355 C C . ASP A 1 609 ? 13.844 14.672 23.672 1 96.38 609 ASP A C 1
ATOM 4357 O O . ASP A 1 609 ? 13.742 14.359 22.484 1 96.38 609 ASP A O 1
ATOM 4361 N N . GLU A 1 610 ? 14.836 14.312 24.406 1 96.81 610 GLU A N 1
ATOM 4362 C CA . GLU A 1 610 ? 15.945 13.547 23.859 1 96.81 610 GLU A CA 1
ATOM 4363 C C . GLU A 1 610 ? 15.508 12.141 23.469 1 96.81 610 GLU A C 1
ATOM 4365 O O . GLU A 1 610 ? 16.016 11.57 22.5 1 96.81 610 GLU A O 1
ATOM 4370 N N . ALA A 1 611 ? 14.594 11.617 24.203 1 94.88 611 ALA A N 1
ATOM 4371 C CA . ALA A 1 611 ? 14.078 10.297 23.875 1 94.88 611 ALA A CA 1
ATOM 4372 C C . ALA A 1 611 ? 13.383 10.297 22.516 1 94.88 611 ALA A C 1
ATOM 4374 O O . ALA A 1 611 ? 13.594 9.398 21.703 1 94.88 611 ALA A O 1
ATOM 4375 N N . ALA A 1 612 ? 12.547 11.305 22.312 1 94.94 612 ALA A N 1
ATOM 4376 C CA . ALA A 1 612 ? 11.859 11.438 21.016 1 94.94 612 ALA A CA 1
ATOM 4377 C C . ALA A 1 612 ? 12.852 11.648 19.891 1 94.94 612 ALA A C 1
ATOM 4379 O O . ALA A 1 612 ? 12.688 11.094 18.797 1 94.94 612 ALA A O 1
ATOM 4380 N N . ALA A 1 613 ? 13.82 12.461 20.125 1 96.94 613 ALA A N 1
ATOM 4381 C CA . ALA A 1 613 ? 14.844 12.711 19.125 1 96.94 613 ALA A CA 1
ATOM 4382 C C . ALA A 1 613 ? 15.594 11.43 18.766 1 96.94 613 ALA A C 1
ATOM 4384 O O . ALA A 1 613 ? 15.859 11.164 17.594 1 96.94 613 ALA A O 1
ATOM 4385 N N . THR A 1 614 ? 15.945 10.719 19.75 1 96.12 614 THR A N 1
ATOM 4386 C CA . THR A 1 614 ? 16.641 9.445 19.531 1 96.12 614 THR A CA 1
ATOM 4387 C C . THR A 1 614 ? 15.773 8.508 18.703 1 96.12 614 THR A C 1
ATOM 4389 O O . THR A 1 614 ? 16.266 7.867 17.766 1 96.12 614 THR A O 1
ATOM 4392 N N . ARG A 1 615 ? 14.531 8.453 19.016 1 93.62 615 ARG A N 1
ATOM 4393 C CA . ARG A 1 615 ? 13.609 7.605 18.266 1 93.62 615 ARG A CA 1
ATOM 4394 C C . ARG A 1 615 ? 13.539 8.039 16.812 1 93.62 615 ARG A C 1
ATOM 4396 O O . ARG A 1 615 ? 13.484 7.195 15.906 1 93.62 615 ARG A O 1
ATOM 4403 N N . MET A 1 616 ? 13.492 9.297 16.578 1 94.88 616 MET A N 1
ATOM 4404 C CA . MET A 1 616 ? 13.461 9.82 15.211 1 94.88 616 MET A CA 1
ATOM 4405 C C . MET A 1 616 ? 14.688 9.359 14.422 1 94.88 616 MET A C 1
ATOM 4407 O O . MET A 1 616 ? 14.555 8.898 13.281 1 94.88 616 MET A O 1
ATOM 4411 N N . ILE A 1 617 ? 15.828 9.445 15.047 1 95.81 617 ILE A N 1
ATOM 4412 C CA . ILE A 1 617 ? 17.078 9.07 14.398 1 95.81 617 ILE A CA 1
ATOM 4413 C C . ILE A 1 617 ? 17.094 7.574 14.109 1 95.81 617 ILE A C 1
ATOM 4415 O O . ILE A 1 617 ? 17.438 7.148 13.008 1 95.81 617 ILE A O 1
ATOM 4419 N N . GLU A 1 618 ? 16.672 6.84 15.039 1 93.5 618 GLU A N 1
ATOM 4420 C CA . GLU A 1 618 ? 16.703 5.383 14.938 1 93.5 618 GLU A CA 1
ATOM 4421 C C . GLU A 1 618 ? 15.711 4.871 13.898 1 93.5 618 GLU A C 1
ATOM 4423 O O . GLU A 1 618 ? 15.867 3.768 13.375 1 93.5 618 GLU A O 1
ATOM 4428 N N . ARG A 1 619 ? 14.773 5.672 13.609 1 92.06 619 ARG A N 1
ATOM 4429 C CA . ARG A 1 619 ? 13.734 5.25 12.68 1 92.06 619 ARG A CA 1
ATOM 4430 C C . ARG A 1 619 ? 14.109 5.586 11.242 1 92.06 619 ARG A C 1
ATOM 4432 O O . ARG A 1 619 ? 13.422 5.188 10.305 1 92.06 619 ARG A O 1
ATOM 4439 N N . LEU A 1 620 ? 15.156 6.312 11.102 1 92.38 620 LEU A N 1
ATOM 4440 C CA . LEU A 1 620 ? 15.641 6.523 9.742 1 92.38 620 LEU A CA 1
ATOM 4441 C C . LEU A 1 620 ? 16.016 5.199 9.086 1 92.38 620 LEU A C 1
ATOM 4443 O O . LEU A 1 620 ? 16.562 4.312 9.734 1 92.38 620 LEU A O 1
ATOM 4447 N N . ARG A 1 621 ? 15.727 5.027 7.879 1 88.81 621 ARG A N 1
ATOM 4448 C CA . ARG A 1 621 ? 16.109 3.824 7.145 1 88.81 621 ARG A CA 1
ATOM 4449 C C . ARG A 1 621 ? 17.625 3.654 7.109 1 88.81 621 ARG A C 1
ATOM 4451 O O . ARG A 1 621 ? 18.125 2.529 7.051 1 88.81 621 ARG A O 1
ATOM 4458 N N . THR A 1 622 ? 18.328 4.719 7.234 1 89 622 THR A N 1
ATOM 4459 C CA . THR A 1 622 ? 19.781 4.719 7.16 1 89 622 THR A CA 1
ATOM 4460 C C . THR A 1 622 ? 20.391 4.684 8.555 1 89 622 THR A C 1
ATOM 4462 O O . THR A 1 622 ? 21.609 4.836 8.719 1 89 622 THR A O 1
ATOM 4465 N N . ALA A 1 623 ? 19.641 4.465 9.516 1 90.88 623 ALA A N 1
ATOM 4466 C CA . ALA A 1 623 ? 20.078 4.488 10.914 1 90.88 623 ALA A CA 1
ATOM 4467 C C . ALA A 1 623 ? 21.234 3.525 11.141 1 90.88 623 ALA A C 1
ATOM 4469 O O . ALA A 1 623 ? 22.141 3.805 11.938 1 90.88 623 ALA A O 1
ATOM 4470 N N . PRO A 1 624 ? 21.266 2.357 10.43 1 87.62 624 PRO A N 1
ATOM 4471 C CA . PRO A 1 624 ? 22.391 1.434 10.648 1 87.62 624 PRO A CA 1
ATOM 4472 C C . PRO A 1 624 ? 23.75 2.084 10.406 1 87.62 624 PRO A C 1
ATOM 4474 O O . PRO A 1 624 ? 24.75 1.658 10.984 1 87.62 624 PRO A O 1
ATOM 4477 N N . LEU A 1 625 ? 23.797 3.088 9.672 1 87.5 625 LEU A N 1
ATOM 4478 C CA . LEU A 1 625 ? 25.047 3.783 9.375 1 87.5 625 LEU A CA 1
ATOM 4479 C C . LEU A 1 625 ? 25.562 4.516 10.602 1 87.5 625 LEU A C 1
ATOM 4481 O O . LEU A 1 625 ? 26.75 4.848 10.672 1 87.5 625 LEU A O 1
ATOM 4485 N N . LEU A 1 626 ? 24.688 4.738 11.547 1 90.75 626 LEU A N 1
ATOM 4486 C CA . LEU A 1 626 ? 25.047 5.512 12.734 1 90.75 626 LEU A CA 1
ATOM 4487 C C . LEU A 1 626 ? 25.797 4.641 13.734 1 90.75 626 LEU A C 1
ATOM 4489 O O . LEU A 1 626 ? 26.453 5.16 14.648 1 90.75 626 LEU A O 1
ATOM 4493 N N . TYR A 1 627 ? 25.719 3.377 13.602 1 87.69 627 TYR A N 1
ATOM 4494 C CA . TYR A 1 627 ? 26.297 2.463 14.586 1 87.69 627 TYR A CA 1
ATOM 4495 C C . TYR A 1 627 ? 27.484 1.724 14.008 1 87.69 627 TYR A C 1
ATOM 4497 O O . TYR A 1 627 ? 27.859 0.656 14.5 1 87.69 627 TYR A O 1
ATOM 4505 N N . GLY A 1 628 ? 28.016 2.279 13.07 1 79.69 628 GLY A N 1
ATOM 4506 C CA . GLY A 1 628 ? 29.203 1.688 12.469 1 79.69 628 GLY A CA 1
ATOM 4507 C C . GLY A 1 628 ? 28.891 0.854 11.242 1 79.69 628 GLY A C 1
ATOM 4508 O O . GLY A 1 628 ? 27.969 0.028 11.258 1 79.69 628 GLY A O 1
ATOM 4509 N N . HIS A 1 629 ? 29.406 1.238 10.117 1 74 629 HIS A N 1
ATOM 4510 C CA . HIS A 1 629 ? 29.203 0.518 8.867 1 74 629 HIS A CA 1
ATOM 4511 C C . HIS A 1 629 ? 30.484 0.496 8.031 1 74 629 HIS A C 1
ATOM 4513 O O . HIS A 1 629 ? 31.141 1.526 7.867 1 74 629 HIS A O 1
ATOM 4519 N N . ARG A 1 630 ? 30.844 -0.646 7.594 1 67.94 630 ARG A N 1
ATOM 4520 C CA . ARG A 1 630 ? 31.984 -0.851 6.707 1 67.94 630 ARG A CA 1
ATOM 4521 C C . ARG A 1 630 ? 33.219 -0.184 7.266 1 67.94 630 ARG A C 1
ATOM 4523 O O . ARG A 1 630 ? 33.875 0.598 6.574 1 67.94 630 ARG A O 1
ATOM 4530 N N . GLY A 1 631 ? 33.5 -0.325 8.594 1 67.81 631 GLY A N 1
ATOM 4531 C CA . GLY A 1 631 ? 34.75 0.119 9.188 1 67.81 631 GLY A CA 1
ATOM 4532 C C . GLY A 1 631 ? 34.656 1.494 9.82 1 67.81 631 GLY A C 1
ATOM 4533 O O . GLY A 1 631 ? 35.594 1.932 10.516 1 67.81 631 GLY A O 1
ATOM 4534 N N . LYS A 1 632 ? 33.625 2.203 9.539 1 76.06 632 LYS A N 1
ATOM 4535 C CA . LYS A 1 632 ? 33.438 3.498 10.188 1 76.06 632 LYS A CA 1
ATOM 4536 C C . LYS A 1 632 ? 32.969 3.334 11.617 1 76.06 632 LYS A C 1
ATOM 4538 O O . LYS A 1 632 ? 32.188 2.42 11.914 1 76.06 632 LYS A O 1
ATOM 4543 N N . PRO A 1 633 ? 33.469 4.078 12.477 1 81.88 633 PRO A N 1
ATOM 4544 C CA . PRO A 1 633 ? 33.031 3.959 13.867 1 81.88 633 PRO A CA 1
ATOM 4545 C C . PRO A 1 633 ? 31.594 4.434 14.086 1 81.88 633 PRO A C 1
ATOM 4547 O O . PRO A 1 633 ? 31.062 5.215 13.281 1 81.88 633 PRO A O 1
ATOM 4550 N N . ALA A 1 634 ? 31.047 3.91 15.219 1 91.38 634 ALA A N 1
ATOM 4551 C CA . ALA A 1 634 ? 29.734 4.406 15.648 1 91.38 634 ALA A CA 1
ATOM 4552 C C . ALA A 1 634 ? 29.812 5.875 16.047 1 91.38 634 ALA A C 1
ATOM 4554 O O . ALA A 1 634 ? 30.844 6.332 16.562 1 91.38 634 ALA A O 1
ATOM 4555 N N . VAL A 1 635 ? 28.828 6.582 15.797 1 95 635 VAL A N 1
ATOM 4556 C CA . VAL A 1 635 ? 28.844 8.008 16.125 1 95 635 VAL A CA 1
ATOM 4557 C C . VAL A 1 635 ? 28.031 8.25 17.391 1 95 635 VAL A C 1
ATOM 4559 O O . VAL A 1 635 ? 27.375 7.344 17.906 1 95 635 VAL A O 1
ATOM 4562 N N . ASP A 1 636 ? 28.125 9.438 17.906 1 96.12 636 ASP A N 1
ATOM 4563 C CA . ASP A 1 636 ? 27.484 9.82 19.172 1 96.12 636 ASP A CA 1
ATOM 4564 C C . ASP A 1 636 ? 26.031 10.234 18.938 1 96.12 636 ASP A C 1
ATOM 4566 O O . ASP A 1 636 ? 25.719 11.43 18.953 1 96.12 636 ASP A O 1
ATOM 4570 N N . VAL A 1 637 ? 25.172 9.297 18.938 1 96.62 637 VAL A N 1
ATOM 4571 C CA . VAL A 1 637 ? 23.766 9.516 18.656 1 96.62 637 VAL A CA 1
ATOM 4572 C C . VAL A 1 637 ? 23.141 10.359 19.781 1 96.62 637 VAL A C 1
ATOM 4574 O O . VAL A 1 637 ? 22.266 11.18 19.516 1 96.62 637 VAL A O 1
ATOM 4577 N N . ALA A 1 638 ? 23.594 10.172 20.938 1 97.25 638 ALA A N 1
ATOM 4578 C CA . ALA A 1 638 ? 23.094 10.93 22.078 1 97.25 638 ALA A CA 1
ATOM 4579 C C . ALA A 1 638 ? 23.359 12.422 21.906 1 97.25 638 ALA A C 1
ATOM 4581 O O . ALA A 1 638 ? 22.5 13.258 22.234 1 97.25 638 ALA A O 1
ATOM 4582 N N . ALA A 1 639 ? 24.531 12.719 21.438 1 97.69 639 ALA A N 1
ATOM 4583 C CA . ALA A 1 639 ? 24.875 14.117 21.203 1 97.69 639 ALA A CA 1
ATOM 4584 C C . ALA A 1 639 ? 23.984 14.719 20.125 1 97.69 639 ALA A C 1
ATOM 4586 O O . ALA A 1 639 ? 23.578 15.883 20.219 1 97.69 639 ALA A O 1
ATOM 4587 N N . ALA A 1 640 ? 23.781 13.977 19.125 1 97.88 640 ALA A N 1
ATOM 4588 C CA . ALA A 1 640 ? 22.859 14.43 18.078 1 97.88 640 ALA A CA 1
ATOM 4589 C C . ALA A 1 640 ? 21.469 14.688 18.641 1 97.88 640 ALA A C 1
ATOM 4591 O O . ALA A 1 640 ? 20.859 15.719 18.344 1 97.88 640 ALA A O 1
ATOM 4592 N N . ALA A 1 641 ? 20.984 13.766 19.438 1 98.19 641 ALA A N 1
ATOM 4593 C CA . ALA A 1 641 ? 19.656 13.891 20.047 1 98.19 641 ALA A CA 1
ATOM 4594 C C . ALA A 1 641 ? 19.562 15.133 20.906 1 98.19 641 ALA A C 1
ATOM 4596 O O . ALA A 1 641 ? 18.562 15.852 20.875 1 98.19 641 ALA A O 1
ATOM 4597 N N . ALA A 1 642 ? 20.578 15.367 21.641 1 98.38 642 ALA A N 1
ATOM 4598 C CA . ALA A 1 642 ? 20.609 16.562 22.5 1 98.38 642 ALA A CA 1
ATOM 4599 C C . ALA A 1 642 ? 20.547 17.828 21.656 1 98.38 642 ALA A C 1
ATOM 4601 O O . ALA A 1 642 ? 19.844 18.781 22.016 1 98.38 642 ALA A O 1
ATOM 4602 N N . THR A 1 643 ? 21.281 17.844 20.625 1 98.44 643 THR A N 1
ATOM 4603 C CA . THR A 1 643 ? 21.297 19 19.734 1 98.44 643 THR A CA 1
ATOM 4604 C C . THR A 1 643 ? 19.922 19.219 19.109 1 98.44 643 THR A C 1
ATOM 4606 O O . THR A 1 643 ? 19.422 20.344 19.062 1 98.44 643 THR A O 1
ATOM 4609 N N . ILE A 1 644 ? 19.312 18.172 18.609 1 98.38 644 ILE A N 1
ATOM 4610 C CA . ILE A 1 644 ? 18 18.234 18 1 98.38 644 ILE A CA 1
ATOM 4611 C C . ILE A 1 644 ? 16.969 18.766 19 1 98.38 644 ILE A C 1
ATOM 4613 O O . ILE A 1 644 ? 16.109 19.578 18.656 1 98.38 644 ILE A O 1
ATOM 4617 N N . THR A 1 645 ? 17.078 18.297 20.25 1 98.06 645 THR A N 1
ATOM 4618 C CA . THR A 1 645 ? 16.203 18.734 21.312 1 98.06 645 THR A CA 1
ATOM 4619 C C . THR A 1 645 ? 16.312 20.234 21.547 1 98.06 645 THR A C 1
ATOM 4621 O O . THR A 1 645 ? 15.312 20.938 21.609 1 98.06 645 THR A O 1
ATOM 4624 N N . ARG A 1 646 ? 17.547 20.719 21.641 1 98 646 ARG A N 1
ATOM 4625 C CA . ARG A 1 646 ? 17.781 22.141 21.844 1 98 646 ARG A CA 1
ATOM 4626 C C . ARG A 1 646 ? 17.266 22.953 20.672 1 98 646 ARG A C 1
ATOM 4628 O O . ARG A 1 646 ? 16.641 24 20.859 1 98 646 ARG A O 1
ATOM 4635 N N . PHE A 1 647 ? 17.531 22.453 19.516 1 97.94 647 PHE A N 1
ATOM 4636 C CA . PHE A 1 647 ? 17.094 23.109 18.281 1 97.94 647 PHE A CA 1
ATOM 4637 C C . PHE A 1 647 ? 15.578 23.203 18.234 1 97.94 647 PHE A C 1
ATOM 4639 O O . PHE A 1 647 ? 15.031 24.266 17.891 1 97.94 647 PHE A O 1
ATOM 4646 N N . SER A 1 648 ? 14.898 22.156 18.547 1 97.69 648 SER A N 1
ATOM 4647 C CA . SER A 1 648 ? 13.438 22.109 18.531 1 97.69 648 SER A CA 1
ATOM 4648 C C . SER A 1 648 ? 12.852 23.062 19.562 1 97.69 648 SER A C 1
ATOM 4650 O O . SER A 1 648 ? 11.844 23.719 19.312 1 97.69 648 SER A O 1
ATOM 4652 N N . ARG A 1 649 ? 13.461 23.156 20.719 1 97.06 649 ARG A N 1
ATOM 4653 C CA . ARG A 1 649 ? 13 24.062 21.75 1 97.06 649 ARG A CA 1
ATOM 4654 C C . ARG A 1 649 ? 13.172 25.516 21.328 1 97.06 649 ARG A C 1
ATOM 4656 O O . ARG A 1 649 ? 12.305 26.359 21.594 1 97.06 649 ARG A O 1
ATOM 4663 N N . TYR A 1 650 ? 14.305 25.766 20.75 1 97.06 650 TYR A N 1
ATOM 4664 C CA . TYR A 1 650 ? 14.539 27.125 20.234 1 97.06 650 TYR A CA 1
ATOM 4665 C C . TYR A 1 650 ? 13.453 27.516 19.25 1 97.06 650 TYR A C 1
ATOM 4667 O O . TYR A 1 650 ? 12.883 28.609 19.344 1 97.06 650 TYR A O 1
ATOM 4675 N N . ALA A 1 651 ? 13.242 26.703 18.297 1 96.5 651 ALA A N 1
ATOM 4676 C CA . ALA A 1 651 ? 12.242 26.984 17.266 1 96.5 651 ALA A CA 1
ATOM 4677 C C . ALA A 1 651 ? 10.867 27.203 17.891 1 96.5 651 ALA A C 1
ATOM 4679 O O . ALA A 1 651 ? 10.133 28.109 17.484 1 96.5 651 ALA A O 1
ATOM 4680 N N . ALA A 1 652 ? 10.523 26.359 18.828 1 96.81 652 ALA A N 1
ATOM 4681 C CA . ALA A 1 652 ? 9.211 26.422 19.469 1 96.81 652 ALA A CA 1
ATOM 4682 C C . ALA A 1 652 ? 9.016 27.75 20.188 1 96.81 652 ALA A C 1
ATOM 4684 O O . ALA A 1 652 ? 7.887 28.219 20.359 1 96.81 652 ALA A O 1
ATOM 4685 N N . ALA A 1 653 ? 10.086 28.344 20.578 1 96.94 653 ALA A N 1
ATOM 4686 C CA . ALA A 1 653 ? 10.023 29.609 21.312 1 96.94 653 ALA A CA 1
ATOM 4687 C C . ALA A 1 653 ? 9.922 30.797 20.344 1 96.94 653 ALA A C 1
ATOM 4689 O O . ALA A 1 653 ? 9.727 31.938 20.781 1 96.94 653 ALA A O 1
ATOM 4690 N N . HIS A 1 654 ? 10.016 30.609 19.062 1 96 654 HIS A N 1
ATOM 4691 C CA . HIS A 1 654 ? 10.047 31.703 18.094 1 96 654 HIS A CA 1
ATOM 4692 C C . HIS A 1 654 ? 9 31.516 17 1 96 654 HIS A C 1
ATOM 4694 O O . HIS A 1 654 ? 9.328 31.141 15.875 1 96 654 HIS A O 1
ATOM 4700 N N . PRO A 1 655 ? 7.77 31.891 17.172 1 94.12 655 PRO A N 1
ATOM 4701 C CA . PRO A 1 655 ? 6.668 31.656 16.234 1 94.12 655 PRO A CA 1
ATOM 4702 C C . PRO A 1 655 ? 6.762 32.5 14.984 1 94.12 655 PRO A C 1
ATOM 4704 O O . PRO A 1 655 ? 6.066 32.25 14 1 94.12 655 PRO A O 1
ATOM 4707 N N . GLU A 1 656 ? 7.617 33.531 14.992 1 93.75 656 GLU A N 1
ATOM 4708 C CA . GLU A 1 656 ? 7.777 34.375 13.828 1 93.75 656 GLU A CA 1
ATOM 4709 C C . GLU A 1 656 ? 8.633 33.719 12.758 1 93.75 656 GLU A C 1
ATOM 4711 O O . GLU A 1 656 ? 8.656 34.156 11.609 1 93.75 656 GLU A O 1
ATOM 4716 N N . ILE A 1 657 ? 9.359 32.688 13.156 1 93 657 ILE A N 1
ATOM 4717 C CA . ILE A 1 657 ? 10.242 31.984 12.227 1 93 657 ILE A CA 1
ATOM 4718 C C . ILE A 1 657 ? 9.438 30.969 11.422 1 93 657 ILE A C 1
ATOM 4720 O O . ILE A 1 657 ? 8.688 30.188 11.984 1 93 657 ILE A O 1
ATOM 4724 N N . ALA A 1 658 ? 9.555 31.016 10.117 1 93.69 658 ALA A N 1
ATOM 4725 C CA . ALA A 1 658 ? 8.875 30.078 9.242 1 93.69 658 ALA A CA 1
ATOM 4726 C C . ALA A 1 658 ? 9.648 28.766 9.148 1 93.69 658 ALA A C 1
ATOM 4728 O O . ALA A 1 658 ? 9.047 27.688 9.18 1 93.69 658 ALA A O 1
ATOM 4729 N N . GLU A 1 659 ? 10.969 28.922 9.039 1 94.94 659 GLU A N 1
ATOM 4730 C CA . GLU A 1 659 ? 11.812 27.734 8.867 1 94.94 659 GLU A CA 1
ATOM 4731 C C . GLU A 1 659 ? 13.18 27.938 9.508 1 94.94 659 GLU A C 1
ATOM 4733 O O . GLU A 1 659 ? 13.719 29.062 9.508 1 94.94 659 GLU A O 1
ATOM 4738 N N . LEU A 1 660 ? 13.703 26.906 10.094 1 95.69 660 LEU A N 1
ATOM 4739 C CA . LEU A 1 660 ? 15.078 26.766 10.578 1 95.69 660 LEU A CA 1
ATOM 4740 C C . LEU A 1 660 ? 15.742 25.531 9.969 1 95.69 660 LEU A C 1
ATOM 4742 O O . LEU A 1 660 ? 15.094 24.5 9.766 1 95.69 660 LEU A O 1
ATOM 4746 N N . GLU A 1 661 ? 17.047 25.688 9.773 1 95 661 GLU A N 1
ATOM 4747 C CA . GLU A 1 661 ? 17.703 24.516 9.234 1 95 661 GLU A CA 1
ATOM 4748 C C . GLU A 1 661 ? 19.188 24.469 9.625 1 95 661 GLU A C 1
ATOM 4750 O O . GLU A 1 661 ? 19.859 25.5 9.633 1 95 661 GLU A O 1
ATOM 4755 N N . ILE A 1 662 ? 19.578 23.359 10.062 1 95.56 662 ILE A N 1
ATOM 4756 C CA . ILE A 1 662 ? 20.984 22.969 10.156 1 95.56 662 ILE A CA 1
ATOM 4757 C C . ILE A 1 662 ? 21.281 21.875 9.133 1 95.56 662 ILE A C 1
ATOM 4759 O O . ILE A 1 662 ? 20.812 20.75 9.266 1 95.56 662 ILE A O 1
ATOM 4763 N N . ASN A 1 663 ? 22.047 22.266 8.172 1 90.94 663 ASN A N 1
ATOM 4764 C CA . ASN A 1 663 ? 22.406 21.328 7.109 1 90.94 663 ASN A CA 1
ATOM 4765 C C . ASN A 1 663 ? 23.828 21.547 6.617 1 90.94 663 ASN A C 1
ATOM 4767 O O . ASN A 1 663 ? 24.062 22.391 5.75 1 90.94 663 ASN A O 1
ATOM 4771 N N . PRO A 1 664 ? 24.719 20.781 7.094 1 92.38 664 PRO A N 1
ATOM 4772 C CA . PRO A 1 664 ? 24.5 19.547 7.867 1 92.38 664 PRO A CA 1
ATOM 4773 C C . PRO A 1 664 ? 24.797 19.734 9.352 1 92.38 664 PRO A C 1
ATOM 4775 O O . PRO A 1 664 ? 25.453 20.703 9.742 1 92.38 664 PRO A O 1
ATOM 4778 N N . LEU A 1 665 ? 24.25 18.797 10.094 1 96.12 665 LEU A N 1
ATOM 4779 C CA . LEU A 1 665 ? 24.734 18.484 11.438 1 96.12 665 LEU A CA 1
ATOM 4780 C C . LEU A 1 665 ? 25.688 17.281 11.406 1 96.12 665 LEU A C 1
ATOM 4782 O O . LEU A 1 665 ? 25.266 16.156 11.164 1 96.12 665 LEU A O 1
ATOM 4786 N N . LEU A 1 666 ? 26.969 17.547 11.633 1 95.38 666 LEU A N 1
ATOM 4787 C CA . LEU A 1 666 ? 27.953 16.484 11.617 1 95.38 666 LEU A CA 1
ATOM 4788 C C . LEU A 1 666 ? 28 15.758 12.953 1 95.38 666 LEU A C 1
ATOM 4790 O O . LEU A 1 666 ? 28.25 16.375 13.992 1 95.38 666 LEU A O 1
ATOM 4794 N N . VAL A 1 667 ? 27.734 14.5 12.922 1 96.19 667 VAL A N 1
ATOM 4795 C CA . VAL A 1 667 ? 27.797 13.68 14.133 1 96.19 667 VAL A CA 1
ATOM 4796 C C . VAL A 1 667 ? 29 12.75 14.07 1 96.19 667 VAL A C 1
ATOM 4798 O O . VAL A 1 667 ? 29.125 11.945 13.141 1 96.19 667 VAL A O 1
ATOM 4801 N N . THR A 1 668 ? 29.891 12.906 14.992 1 94.75 668 THR A N 1
ATOM 4802 C CA . THR A 1 668 ? 31.078 12.062 15.117 1 94.75 668 THR A CA 1
ATOM 4803 C C . THR A 1 668 ? 31.031 11.25 16.406 1 94.75 668 THR A C 1
ATOM 4805 O O . THR A 1 668 ? 30.047 11.312 17.156 1 94.75 668 THR A O 1
ATOM 4808 N N . ALA A 1 669 ? 32.094 10.477 16.609 1 93.25 669 ALA A N 1
ATOM 4809 C CA . ALA A 1 669 ? 32.188 9.703 17.859 1 93.25 669 ALA A CA 1
ATOM 4810 C C . ALA A 1 669 ? 32.281 10.625 19.062 1 93.25 669 ALA A C 1
ATOM 4812 O O . ALA A 1 669 ? 31.938 10.234 20.188 1 93.25 669 ALA A O 1
ATOM 4813 N N . SER A 1 670 ? 32.688 11.828 18.812 1 92.19 670 SER A N 1
ATOM 4814 C CA . SER A 1 670 ? 33 12.734 19.906 1 92.19 670 SER A CA 1
ATOM 4815 C C . SER A 1 670 ? 31.859 13.734 20.141 1 92.19 670 SER A C 1
ATOM 4817 O O . SER A 1 670 ? 31.875 14.484 21.109 1 92.19 670 SER A O 1
ATOM 4819 N N . GLY A 1 671 ? 30.969 13.703 19.188 1 94.94 671 GLY A N 1
ATOM 4820 C CA . GLY A 1 671 ? 29.859 14.633 19.406 1 94.94 671 GLY A CA 1
ATOM 4821 C C . GLY A 1 671 ? 29.188 15.078 18.125 1 94.94 671 GLY A C 1
ATOM 4822 O O . GLY A 1 671 ? 29.359 14.461 17.078 1 94.94 671 GLY A O 1
ATOM 4823 N N . ALA A 1 672 ? 28.297 16.172 18.281 1 97 672 ALA A N 1
ATOM 4824 C CA . ALA A 1 672 ? 27.562 16.734 17.156 1 97 672 ALA A CA 1
ATOM 4825 C C . ALA A 1 672 ? 27.906 18.203 16.938 1 97 672 ALA A C 1
ATOM 4827 O O . ALA A 1 672 ? 27.938 18.984 17.906 1 97 672 ALA A O 1
ATOM 4828 N N . THR A 1 673 ? 28.203 18.562 15.711 1 96.88 673 THR A N 1
ATOM 4829 C CA . THR A 1 673 ? 28.625 19.906 15.383 1 96.88 673 THR A CA 1
ATOM 4830 C C . THR A 1 673 ? 27.859 20.438 14.164 1 96.88 673 THR A C 1
ATOM 4832 O O . THR A 1 673 ? 27.844 19.797 13.117 1 96.88 673 THR A O 1
ATOM 4835 N N . ALA A 1 674 ? 27.234 21.594 14.297 1 97 674 ALA A N 1
ATOM 4836 C CA . ALA A 1 674 ? 26.531 22.219 13.18 1 97 674 ALA A CA 1
ATOM 4837 C C . ALA A 1 674 ? 27.516 22.891 12.219 1 97 674 ALA A C 1
ATOM 4839 O O . ALA A 1 674 ? 28.469 23.562 12.648 1 97 674 ALA A O 1
ATOM 4840 N N . LEU A 1 675 ? 27.297 22.719 10.961 1 93.75 675 LEU A N 1
ATOM 4841 C CA . LEU A 1 675 ? 28.219 23.266 9.969 1 93.75 675 LEU A CA 1
ATOM 4842 C C . LEU A 1 675 ? 27.547 24.375 9.172 1 93.75 675 LEU A C 1
ATOM 4844 O O . LEU A 1 675 ? 28.219 25.109 8.438 1 93.75 675 LEU A O 1
ATOM 4848 N N . ASP A 1 676 ? 26.297 24.484 9.289 1 92 676 ASP A N 1
ATOM 4849 C CA . ASP A 1 676 ? 25.547 25.562 8.648 1 92 676 ASP A CA 1
ATOM 4850 C C . ASP A 1 676 ? 24.328 25.953 9.484 1 92 676 ASP A C 1
ATOM 4852 O O . ASP A 1 676 ? 23.953 25.25 10.414 1 92 676 ASP A O 1
ATOM 4856 N N . ALA A 1 677 ? 23.766 27.094 9.188 1 93.75 677 ALA A N 1
ATOM 4857 C CA . ALA A 1 677 ? 22.625 27.625 9.922 1 93.75 677 ALA A CA 1
ATOM 4858 C C . ALA A 1 677 ? 21.766 28.516 9.023 1 93.75 677 ALA A C 1
ATOM 4860 O O . ALA A 1 677 ? 22.297 29.312 8.25 1 93.75 677 ALA A O 1
ATOM 4861 N N . ARG A 1 678 ? 20.5 28.328 9.078 1 93.31 678 ARG A N 1
ATOM 4862 C CA . ARG A 1 678 ? 19.578 29.141 8.281 1 93.31 678 ARG A CA 1
ATOM 4863 C C . ARG A 1 678 ? 18.297 29.422 9.047 1 93.31 678 ARG A C 1
ATOM 4865 O O . ARG A 1 678 ? 17.734 28.531 9.688 1 93.31 678 ARG A O 1
ATOM 4872 N N . ILE A 1 679 ? 17.844 30.672 9.039 1 94.62 679 ILE A N 1
ATOM 4873 C CA . ILE A 1 679 ? 16.578 31.109 9.602 1 94.62 679 ILE A CA 1
ATOM 4874 C C . ILE A 1 679 ? 15.781 31.859 8.547 1 94.62 679 ILE A C 1
ATOM 4876 O O . ILE A 1 679 ? 16.312 32.75 7.871 1 94.62 679 ILE A O 1
ATOM 4880 N N . VAL A 1 680 ? 14.57 31.516 8.328 1 94.12 680 VAL A N 1
ATOM 4881 C CA . VAL A 1 680 ? 13.648 32.219 7.445 1 94.12 680 VAL A CA 1
ATOM 4882 C C . VAL A 1 680 ? 12.414 32.656 8.227 1 94.12 680 VAL A C 1
ATOM 4884 O O . VAL A 1 680 ? 11.781 31.859 8.914 1 94.12 680 VAL A O 1
ATOM 4887 N N . LEU A 1 681 ? 12.078 33.938 8.094 1 93.5 681 LEU A N 1
ATOM 4888 C CA . LEU A 1 681 ? 10.914 34.469 8.789 1 93.5 681 LEU A CA 1
ATOM 4889 C C . LEU A 1 681 ? 9.656 34.312 7.938 1 93.5 681 LEU A C 1
ATOM 4891 O O . LEU A 1 681 ? 9.742 34.125 6.723 1 93.5 681 LEU A O 1
ATOM 4895 N N . HIS A 1 682 ? 8.508 34.312 8.664 1 90.12 682 HIS A N 1
ATOM 4896 C CA . HIS A 1 682 ? 7.25 34.375 7.934 1 90.12 682 HIS A CA 1
ATOM 4897 C C . HIS A 1 682 ? 7.145 35.688 7.129 1 90.12 682 HIS A C 1
ATOM 4899 O O . HIS A 1 682 ? 7.66 36.719 7.547 1 90.12 682 HIS A O 1
ATOM 4905 N N . HIS A 1 683 ? 6.641 35.656 5.902 1 75.5 683 HIS A N 1
ATOM 4906 C CA . HIS A 1 683 ? 6.406 36.906 5.145 1 75.5 683 HIS A CA 1
ATOM 4907 C C . HIS A 1 683 ? 5.215 37.656 5.699 1 75.5 683 HIS A C 1
ATOM 4909 O O . HIS A 1 683 ? 4.277 37.062 6.234 1 75.5 683 HIS A O 1
ATOM 4915 N N . MET B 1 1 ? 8.742 -29.031 -30.078 1 42.12 1 MET B N 1
ATOM 4916 C CA . MET B 1 1 ? 7.359 -29.266 -30.484 1 42.12 1 MET B CA 1
ATOM 4917 C C . MET B 1 1 ? 6.422 -29.266 -29.281 1 42.12 1 MET B C 1
ATOM 4919 O O . MET B 1 1 ? 6.762 -29.797 -28.234 1 42.12 1 MET B O 1
ATOM 4923 N N . SER B 1 2 ? 5.441 -28.312 -29.297 1 63.88 2 SER B N 1
ATOM 4924 C CA . SER B 1 2 ? 4.5 -28.188 -28.188 1 63.88 2 SER B CA 1
ATOM 4925 C C . SER B 1 2 ? 3.732 -29.484 -27.953 1 63.88 2 SER B C 1
ATOM 4927 O O . SER B 1 2 ? 3.33 -30.141 -28.906 1 63.88 2 SER B O 1
ATOM 4929 N N . ARG B 1 3 ? 3.855 -30.203 -26.766 1 85.31 3 ARG B N 1
ATOM 4930 C CA . ARG B 1 3 ? 3.174 -31.438 -26.406 1 85.31 3 ARG B CA 1
ATOM 4931 C C . ARG B 1 3 ? 1.665 -31.297 -26.578 1 85.31 3 ARG B C 1
ATOM 4933 O O . ARG B 1 3 ? 1.116 -30.203 -26.453 1 85.31 3 ARG B O 1
ATOM 4940 N N . ASP B 1 4 ? 1.086 -32.312 -27.078 1 90.06 4 ASP B N 1
ATOM 4941 C CA . ASP B 1 4 ? -0.36 -32.344 -27.266 1 90.06 4 ASP B CA 1
ATOM 4942 C C . ASP B 1 4 ? -1.089 -32.5 -25.938 1 90.06 4 ASP B C 1
ATOM 4944 O O . ASP B 1 4 ? -0.94 -33.5 -25.25 1 90.06 4 ASP B O 1
ATOM 4948 N N . LEU B 1 5 ? -1.869 -31.438 -25.547 1 95.12 5 LEU B N 1
ATOM 4949 C CA . LEU B 1 5 ? -2.578 -31.469 -24.266 1 95.12 5 LEU B CA 1
ATOM 4950 C C . LEU B 1 5 ? -4.07 -31.688 -24.484 1 95.12 5 LEU B C 1
ATOM 4952 O O . LEU B 1 5 ? -4.863 -31.531 -23.562 1 95.12 5 LEU B O 1
ATOM 4956 N N . ARG B 1 6 ? -4.574 -32.062 -25.719 1 92.62 6 ARG B N 1
ATOM 4957 C CA . ARG B 1 6 ? -5.98 -32.188 -26.094 1 92.62 6 ARG B CA 1
ATOM 4958 C C . ARG B 1 6 ? -6.695 -33.188 -25.188 1 92.62 6 ARG B C 1
ATOM 4960 O O . ARG B 1 6 ? -7.863 -33 -24.844 1 92.62 6 ARG B O 1
ATOM 4967 N N . SER B 1 7 ? -5.977 -34.281 -24.797 1 95.19 7 SER B N 1
ATOM 4968 C CA . SER B 1 7 ? -6.582 -35.312 -23.984 1 95.19 7 SER B CA 1
ATOM 4969 C C . SER B 1 7 ? -6.836 -34.844 -22.562 1 95.19 7 SER B C 1
ATOM 4971 O O . SER B 1 7 ? -7.648 -35.406 -21.828 1 95.19 7 SER B O 1
ATOM 4973 N N . LEU B 1 8 ? -6.141 -33.844 -22.125 1 96.88 8 LEU B N 1
ATOM 4974 C CA . LEU B 1 8 ? -6.355 -33.281 -20.812 1 96.88 8 LEU B CA 1
ATOM 4975 C C . LEU B 1 8 ? -7.688 -32.531 -20.75 1 96.88 8 LEU B C 1
ATOM 4977 O O . LEU B 1 8 ? -8.352 -32.531 -19.703 1 96.88 8 LEU B O 1
ATOM 4981 N N . PHE B 1 9 ? -8.07 -31.922 -21.953 1 97.25 9 PHE B N 1
ATOM 4982 C CA . PHE B 1 9 ? -9.164 -30.969 -21.875 1 97.25 9 PHE B CA 1
ATOM 4983 C C . PHE B 1 9 ? -10.391 -31.5 -22.609 1 97.25 9 PHE B C 1
ATOM 4985 O O . PHE B 1 9 ? -11.5 -31 -22.422 1 97.25 9 PHE B O 1
ATOM 4992 N N . ASP B 1 10 ? -10.227 -32.469 -23.453 1 96.38 10 ASP B N 1
ATOM 4993 C CA . ASP B 1 10 ? -11.352 -33.031 -24.188 1 96.38 10 ASP B CA 1
ATOM 4994 C C . ASP B 1 10 ? -11.172 -34.531 -24.391 1 96.38 10 ASP B C 1
ATOM 4996 O O . ASP B 1 10 ? -11.148 -35.031 -25.531 1 96.38 10 ASP B O 1
ATOM 5000 N N . PRO B 1 11 ? -11.172 -35.281 -23.328 1 97.5 11 PRO B N 1
ATOM 5001 C CA . PRO B 1 11 ? -11.016 -36.75 -23.438 1 97.5 11 PRO B CA 1
ATOM 5002 C C . PRO B 1 11 ? -12.305 -37.438 -23.875 1 97.5 11 PRO B C 1
ATOM 5004 O O . PRO B 1 11 ? -13.398 -37.031 -23.469 1 97.5 11 PRO B O 1
ATOM 5007 N N . ALA B 1 12 ? -12.141 -38.469 -24.594 1 96.25 12 ALA B N 1
ATOM 5008 C CA . ALA B 1 12 ? -13.297 -39.25 -25 1 96.25 12 ALA B CA 1
ATOM 5009 C C . ALA B 1 12 ? -13.727 -40.188 -23.875 1 96.25 12 ALA B C 1
ATOM 5011 O O . ALA B 1 12 ? -14.922 -40.469 -23.703 1 96.25 12 ALA B O 1
ATOM 5012 N N . SER B 1 13 ? -12.805 -40.688 -23.203 1 97.12 13 SER B N 1
ATOM 5013 C CA . SER B 1 13 ? -13.047 -41.625 -22.109 1 97.12 13 SER B CA 1
ATOM 5014 C C . SER B 1 13 ? -12.227 -41.25 -20.875 1 97.12 13 SER B C 1
ATOM 5016 O O . SER B 1 13 ? -11.078 -40.812 -21 1 97.12 13 SER B O 1
ATOM 5018 N N . ILE B 1 14 ? -12.875 -41.375 -19.672 1 98.06 14 ILE B N 1
ATOM 5019 C CA . ILE B 1 14 ? -12.258 -41 -18.406 1 98.06 14 ILE B CA 1
ATOM 5020 C C . ILE B 1 14 ? -12.328 -42.156 -17.422 1 98.06 14 ILE B C 1
ATOM 5022 O O . ILE B 1 14 ? -13.375 -42.781 -17.281 1 98.06 14 ILE B O 1
ATOM 5026 N N . ALA B 1 15 ? -11.219 -42.469 -16.781 1 98.12 15 ALA B N 1
ATOM 5027 C CA . ALA B 1 15 ? -11.195 -43.406 -15.656 1 98.12 15 ALA B CA 1
ATOM 5028 C C . ALA B 1 15 ? -10.922 -42.656 -14.344 1 98.12 15 ALA B C 1
ATOM 5030 O O . ALA B 1 15 ? -9.984 -41.875 -14.258 1 98.12 15 ALA B O 1
ATOM 5031 N N . VAL B 1 16 ? -11.758 -42.875 -13.352 1 98.06 16 VAL B N 1
ATOM 5032 C CA . VAL B 1 16 ? -11.508 -42.375 -12.008 1 98.06 16 VAL B CA 1
ATOM 5033 C C . VAL B 1 16 ? -10.977 -43.5 -11.117 1 98.06 16 VAL B C 1
ATOM 5035 O O . VAL B 1 16 ? -11.75 -44.344 -10.641 1 98.06 16 VAL B O 1
ATOM 5038 N N . VAL B 1 17 ? -9.656 -43.469 -10.922 1 97.81 17 VAL B N 1
ATOM 5039 C CA . VAL B 1 17 ? -9.008 -44.5 -10.109 1 97.81 17 VAL B CA 1
ATOM 5040 C C . VAL B 1 17 ? -9.008 -44.094 -8.641 1 97.81 17 VAL B C 1
ATOM 5042 O O . VAL B 1 17 ? -8.461 -43.031 -8.289 1 97.81 17 VAL B O 1
ATOM 5045 N N . GLY B 1 18 ? -9.516 -44.875 -7.793 1 95.94 18 GLY B N 1
ATOM 5046 C CA . GLY B 1 18 ? -9.68 -44.531 -6.387 1 95.94 18 GLY B CA 1
ATOM 5047 C C . GLY B 1 18 ? -11.055 -44 -6.059 1 95.94 18 GLY B C 1
ATOM 5048 O O . GLY B 1 18 ? -11.227 -43.25 -5.082 1 95.94 18 GLY B O 1
ATOM 5049 N N . ALA B 1 19 ? -12 -44.219 -6.895 1 95.5 19 ALA B N 1
ATOM 5050 C CA . ALA B 1 19 ? -13.391 -43.875 -6.59 1 95.5 19 ALA B CA 1
ATOM 5051 C C . ALA B 1 19 ? -13.828 -44.5 -5.27 1 95.5 19 ALA B C 1
ATOM 5053 O O . ALA B 1 19 ? -13.398 -45.594 -4.918 1 95.5 19 ALA B O 1
ATOM 5054 N N . SER B 1 20 ? -14.672 -43.781 -4.555 1 92.94 20 SER B N 1
ATOM 5055 C CA . SER B 1 20 ? -15.039 -44.219 -3.217 1 92.94 20 SER B CA 1
ATOM 5056 C C . SER B 1 20 ? -16.516 -44 -2.938 1 92.94 20 SER B C 1
ATOM 5058 O O . SER B 1 20 ? -17.125 -43.062 -3.496 1 92.94 20 SER B O 1
ATOM 5060 N N . THR B 1 21 ? -17.094 -44.844 -2.072 1 90.62 21 THR B N 1
ATOM 5061 C CA . THR B 1 21 ? -18.453 -44.656 -1.601 1 90.62 21 THR B CA 1
ATOM 5062 C C . THR B 1 21 ? -18.484 -43.656 -0.459 1 90.62 21 THR B C 1
ATOM 5064 O O . THR B 1 21 ? -19.547 -43.125 -0.114 1 90.62 21 THR B O 1
ATOM 5067 N N . ASP B 1 22 ? -17.344 -43.438 0.045 1 86.12 22 ASP B N 1
ATOM 5068 C CA . ASP B 1 22 ? -17.234 -42.5 1.176 1 86.12 22 ASP B CA 1
ATOM 5069 C C . ASP B 1 22 ? -17.219 -41.062 0.706 1 86.12 22 ASP B C 1
ATOM 5071 O O . ASP B 1 22 ? -16.25 -40.594 0.098 1 86.12 22 ASP B O 1
ATOM 5075 N N . PRO B 1 23 ? -18.234 -40.312 1.059 1 80.31 23 PRO B N 1
ATOM 5076 C CA . PRO B 1 23 ? -18.344 -38.938 0.575 1 80.31 23 PRO B CA 1
ATOM 5077 C C . PRO B 1 23 ? -17.234 -38.031 1.121 1 80.31 23 PRO B C 1
ATOM 5079 O O . PRO B 1 23 ? -17.047 -36.938 0.616 1 80.31 23 PRO B O 1
ATOM 5082 N N . ALA B 1 24 ? -16.531 -38.438 2.105 1 74.19 24 ALA B N 1
ATOM 5083 C CA . ALA B 1 24 ? -15.484 -37.625 2.715 1 74.19 24 ALA B CA 1
ATOM 5084 C C . ALA B 1 24 ? -14.164 -37.75 1.95 1 74.19 24 ALA B C 1
ATOM 5086 O O . ALA B 1 24 ? -13.242 -36.969 2.139 1 74.19 24 ALA B O 1
ATOM 5087 N N . LYS B 1 25 ? -14.203 -38.688 1.075 1 81.19 25 LYS B N 1
ATOM 5088 C CA . LYS B 1 25 ? -12.961 -38.938 0.359 1 81.19 25 LYS B CA 1
ATOM 5089 C C . LYS B 1 25 ? -12.938 -38.25 -0.995 1 81.19 25 LYS B C 1
ATOM 5091 O O . LYS B 1 25 ? -13.984 -38.094 -1.637 1 81.19 25 LYS B O 1
ATOM 5096 N N . TRP B 1 26 ? -11.727 -37.906 -1.434 1 85 26 TRP B N 1
ATOM 5097 C CA . TRP B 1 26 ? -11.516 -37.219 -2.709 1 85 26 TRP B CA 1
ATOM 5098 C C . TRP B 1 26 ? -12.055 -38.062 -3.863 1 85 26 TRP B C 1
ATOM 5100 O O . TRP B 1 26 ? -12.609 -37.531 -4.824 1 85 26 TRP B O 1
ATOM 5110 N N . GLY B 1 27 ? -11.852 -39.344 -3.691 1 90.38 27 GLY B N 1
ATOM 5111 C CA . GLY B 1 27 ? -12.289 -40.219 -4.754 1 90.38 27 GLY B CA 1
ATOM 5112 C C . GLY B 1 27 ? -13.781 -40.156 -5.012 1 90.38 27 GLY B C 1
ATOM 5113 O O . GLY B 1 27 ? -14.227 -40.344 -6.141 1 90.38 27 GLY B O 1
ATOM 5114 N N . ASN B 1 28 ? -14.547 -39.938 -3.955 1 91.31 28 ASN B N 1
ATOM 5115 C CA . ASN B 1 28 ? -15.992 -39.781 -4.117 1 91.31 28 ASN B CA 1
ATOM 5116 C C . ASN B 1 28 ? -16.344 -38.469 -4.812 1 91.31 28 ASN B C 1
ATOM 5118 O O . ASN B 1 28 ? -17.141 -38.469 -5.746 1 91.31 28 ASN B O 1
ATOM 5122 N N . ALA B 1 29 ? -15.758 -37.438 -4.383 1 89.31 29 ALA B N 1
ATOM 5123 C CA . ALA B 1 29 ? -16.047 -36.125 -4.918 1 89.31 29 ALA B CA 1
ATOM 5124 C C . ALA B 1 29 ? -15.68 -36.031 -6.398 1 89.31 29 ALA B C 1
ATOM 5126 O O . ALA B 1 29 ? -16.438 -35.469 -7.195 1 89.31 29 ALA B O 1
ATOM 5127 N N . VAL B 1 30 ? -14.547 -36.562 -6.758 1 94.12 30 VAL B N 1
ATOM 5128 C CA . VAL B 1 30 ? -14.086 -36.5 -8.141 1 94.12 30 VAL B CA 1
ATOM 5129 C C . VAL B 1 30 ? -15 -37.375 -9.023 1 94.12 30 VAL B C 1
ATOM 5131 O O . VAL B 1 30 ? -15.336 -36.969 -10.141 1 94.12 30 VAL B O 1
ATOM 5134 N N . ALA B 1 31 ? -15.367 -38.5 -8.477 1 95.31 31 ALA B N 1
ATOM 5135 C CA . ALA B 1 31 ? -16.281 -39.344 -9.219 1 95.31 31 ALA B CA 1
ATOM 5136 C C . ALA B 1 31 ? -17.609 -38.656 -9.484 1 95.31 31 ALA B C 1
ATOM 5138 O O . ALA B 1 31 ? -18.125 -38.688 -10.602 1 95.31 31 ALA B O 1
ATOM 5139 N N . LEU B 1 32 ? -18.125 -38.031 -8.469 1 94.25 32 LEU B N 1
ATOM 5140 C CA . LEU B 1 32 ? -19.375 -37.312 -8.586 1 94.25 32 LEU B CA 1
ATOM 5141 C C . LEU B 1 32 ? -19.281 -36.25 -9.688 1 94.25 32 LEU B C 1
ATOM 5143 O O . LEU B 1 32 ? -20.203 -36.125 -10.5 1 94.25 32 LEU B O 1
ATOM 5147 N N . GLN B 1 33 ? -18.266 -35.5 -9.68 1 95.19 33 GLN B N 1
ATOM 5148 C CA . GLN B 1 33 ? -18.078 -34.438 -10.656 1 95.19 33 GLN B CA 1
ATOM 5149 C C . GLN B 1 33 ? -17.891 -35.031 -12.055 1 95.19 33 GLN B C 1
ATOM 5151 O O . GLN B 1 33 ? -18.484 -34.531 -13.023 1 95.19 33 GLN B O 1
ATOM 5156 N N . ALA B 1 34 ? -17.047 -36.062 -12.203 1 96.69 34 ALA B N 1
ATOM 5157 C CA . ALA B 1 34 ? -16.781 -36.656 -13.5 1 96.69 34 ALA B CA 1
ATOM 5158 C C . ALA B 1 34 ? -18.078 -37.156 -14.148 1 96.69 34 ALA B C 1
ATOM 5160 O O . ALA B 1 34 ? -18.25 -37.031 -15.359 1 96.69 34 ALA B O 1
ATOM 5161 N N . LEU B 1 35 ? -18.969 -37.625 -13.359 1 97 35 LEU B N 1
ATOM 5162 C CA . LEU B 1 35 ? -20.203 -38.188 -13.852 1 97 35 LEU B CA 1
ATOM 5163 C C . LEU B 1 35 ? -21.141 -37.094 -14.367 1 97 35 LEU B C 1
ATOM 5165 O O . LEU B 1 35 ? -22.047 -37.375 -15.164 1 97 35 LEU B O 1
ATOM 5169 N N . ARG B 1 36 ? -20.953 -35.906 -13.914 1 96 36 ARG B N 1
ATOM 5170 C CA . ARG B 1 36 ? -21.734 -34.781 -14.445 1 96 36 ARG B CA 1
ATOM 5171 C C . ARG B 1 36 ? -21.5 -34.594 -15.938 1 96 36 ARG B C 1
ATOM 5173 O O . ARG B 1 36 ? -22.359 -34.094 -16.656 1 96 36 ARG B O 1
ATOM 5180 N N . GLY B 1 37 ? -20.328 -34.969 -16.375 1 96.56 37 GLY B N 1
ATOM 5181 C CA . GLY B 1 37 ? -19.984 -34.844 -17.797 1 96.56 37 GLY B CA 1
ATOM 5182 C C . GLY B 1 37 ? -20.188 -36.125 -18.578 1 96.56 37 GLY B C 1
ATOM 5183 O O . GLY B 1 37 ? -19.734 -36.25 -19.703 1 96.56 37 GLY B O 1
ATOM 5184 N N . ALA B 1 38 ? -20.875 -37.062 -18.031 1 95.44 38 ALA B N 1
ATOM 5185 C CA . ALA B 1 38 ? -20.984 -38.406 -18.594 1 95.44 38 ALA B CA 1
ATOM 5186 C C . ALA B 1 38 ? -21.797 -38.406 -19.891 1 95.44 38 ALA B C 1
ATOM 5188 O O . ALA B 1 38 ? -21.766 -39.375 -20.656 1 95.44 38 ALA B O 1
ATOM 5189 N N . ASP B 1 39 ? -22.516 -37.406 -20.203 1 95.38 39 ASP B N 1
ATOM 5190 C CA . ASP B 1 39 ? -23.219 -37.281 -21.484 1 95.38 39 ASP B CA 1
ATOM 5191 C C . ASP B 1 39 ? -22.25 -37.125 -22.641 1 95.38 39 ASP B C 1
ATOM 5193 O O . ASP B 1 39 ? -22.547 -37.5 -23.781 1 95.38 39 ASP B O 1
ATOM 5197 N N . ARG B 1 40 ? -21.062 -36.625 -22.234 1 95.31 40 ARG B N 1
ATOM 5198 C CA . ARG B 1 40 ? -20.078 -36.344 -23.281 1 95.31 40 ARG B CA 1
ATOM 5199 C C . ARG B 1 40 ? -18.922 -37.312 -23.234 1 95.31 40 ARG B C 1
ATOM 5201 O O . ARG B 1 40 ? -18.344 -37.656 -24.281 1 95.31 40 ARG B O 1
ATOM 5208 N N . HIS B 1 41 ? -18.625 -37.75 -22.062 1 96.12 41 HIS B N 1
ATOM 5209 C CA . HIS B 1 41 ? -17.469 -38.625 -21.844 1 96.12 41 HIS B CA 1
ATOM 5210 C C . HIS B 1 41 ? -17.891 -40 -21.312 1 96.12 41 HIS B C 1
ATOM 5212 O O . HIS B 1 41 ? -18.812 -40.094 -20.5 1 96.12 41 HIS B O 1
ATOM 5218 N N . ARG B 1 42 ? -17.25 -41.031 -21.828 1 96.75 42 ARG B N 1
ATOM 5219 C CA . ARG B 1 42 ? -17.406 -42.344 -21.172 1 96.75 42 ARG B CA 1
ATOM 5220 C C . ARG B 1 42 ? -16.609 -42.406 -19.875 1 96.75 42 ARG B C 1
ATOM 5222 O O . ARG B 1 42 ? -15.383 -42.312 -19.891 1 96.75 42 ARG B O 1
ATOM 5229 N N . VAL B 1 43 ? -17.344 -42.531 -18.75 1 97.75 43 VAL B N 1
ATOM 5230 C CA . VAL B 1 43 ? -16.688 -42.5 -17.438 1 97.75 43 VAL B CA 1
ATOM 5231 C C . VAL B 1 43 ? -16.703 -43.875 -16.812 1 97.75 43 VAL B C 1
ATOM 5233 O O . VAL B 1 43 ? -17.75 -44.531 -16.75 1 97.75 43 VAL B O 1
ATOM 5236 N N . GLN B 1 44 ? -15.562 -44.344 -16.391 1 97.62 44 GLN B N 1
ATOM 5237 C CA . GLN B 1 44 ? -15.438 -45.625 -15.664 1 97.62 44 GLN B CA 1
ATOM 5238 C C . GLN B 1 44 ? -14.805 -45.406 -14.289 1 97.62 44 GLN B C 1
ATOM 5240 O O . GLN B 1 44 ? -13.875 -44.625 -14.148 1 97.62 44 GLN B O 1
ATOM 5245 N N . LEU B 1 45 ? -15.352 -46.094 -13.289 1 98.06 45 LEU B N 1
ATOM 5246 C CA . LEU B 1 45 ? -14.891 -45.938 -11.906 1 98.06 45 LEU B CA 1
ATOM 5247 C C . LEU B 1 45 ? -14.133 -47.188 -11.445 1 98.06 45 LEU B C 1
ATOM 5249 O O . LEU B 1 45 ? -14.531 -48.312 -11.742 1 98.06 45 LEU B O 1
ATOM 5253 N N . VAL B 1 46 ? -13.039 -46.969 -10.82 1 97.75 46 VAL B N 1
ATOM 5254 C CA . VAL B 1 46 ? -12.211 -48.062 -10.312 1 97.75 46 VAL B CA 1
ATOM 5255 C C . VAL B 1 46 ? -12.148 -48 -8.789 1 97.75 46 VAL B C 1
ATOM 5257 O O . VAL B 1 46 ? -11.742 -46.969 -8.227 1 97.75 46 VAL B O 1
ATOM 5260 N N . ASN B 1 47 ? -12.523 -48.969 -8.148 1 96.19 47 ASN B N 1
ATOM 5261 C CA . ASN B 1 47 ? -12.445 -49.156 -6.699 1 96.19 47 ASN B CA 1
ATOM 5262 C C . ASN B 1 47 ? -12.125 -50.594 -6.324 1 96.19 47 ASN B C 1
ATOM 5264 O O . ASN B 1 47 ? -12.797 -51.531 -6.77 1 96.19 47 ASN B O 1
ATOM 5268 N N . ARG B 1 48 ? -11.227 -50.75 -5.398 1 92.19 48 ARG B N 1
ATOM 5269 C CA . ARG B 1 48 ? -10.734 -52.094 -5.059 1 92.19 48 ARG B CA 1
ATOM 5270 C C . ARG B 1 48 ? -11.852 -52.969 -4.5 1 92.19 48 ARG B C 1
ATOM 5272 O O . ARG B 1 48 ? -11.828 -54.188 -4.656 1 92.19 48 ARG B O 1
ATOM 5279 N N . SER B 1 49 ? -12.844 -52.375 -3.865 1 92.38 49 SER B N 1
ATOM 5280 C CA . SER B 1 49 ? -13.922 -53.125 -3.227 1 92.38 49 SER B CA 1
ATOM 5281 C C . SER B 1 49 ? -15.016 -53.5 -4.227 1 92.38 49 SER B C 1
ATOM 5283 O O . SER B 1 49 ? -15.859 -54.344 -3.953 1 92.38 49 SER B O 1
ATOM 5285 N N . GLY B 1 50 ? -14.992 -52.906 -5.371 1 90.31 50 GLY B N 1
ATOM 5286 C CA . GLY B 1 50 ? -16.016 -53.125 -6.375 1 90.31 50 GLY B CA 1
ATOM 5287 C C . GLY B 1 50 ? -17.375 -52.625 -5.969 1 90.31 50 GLY B C 1
ATOM 5288 O O . GLY B 1 50 ? -17.469 -51.688 -5.148 1 90.31 50 GLY B O 1
ATOM 5289 N N . GLY B 1 51 ? -18.375 -53.031 -6.727 1 91.88 51 GLY B N 1
ATOM 5290 C CA . GLY B 1 51 ? -19.734 -52.625 -6.414 1 91.88 51 GLY B CA 1
ATOM 5291 C C . GLY B 1 51 ? -20.172 -51.375 -7.195 1 91.88 51 GLY B C 1
ATOM 5292 O O . GLY B 1 51 ? -19.766 -51.188 -8.344 1 91.88 51 GLY B O 1
ATOM 5293 N N . GLU B 1 52 ? -21.188 -50.656 -6.496 1 94.19 52 GLU B N 1
ATOM 5294 C CA . GLU B 1 52 ? -21.734 -49.469 -7.137 1 94.19 52 GLU B CA 1
ATOM 5295 C C . GLU B 1 52 ? -21.359 -48.219 -6.379 1 94.19 52 GLU B C 1
ATOM 5297 O O . GLU B 1 52 ? -21.375 -48.188 -5.148 1 94.19 52 GLU B O 1
ATOM 5302 N N . ILE B 1 53 ? -20.969 -47.344 -7.09 1 94.75 53 ILE B N 1
ATOM 5303 C CA . ILE B 1 53 ? -20.672 -46.031 -6.551 1 94.75 53 ILE B CA 1
ATOM 5304 C C . ILE B 1 53 ? -21.469 -44.969 -7.316 1 94.75 53 ILE B C 1
ATOM 5306 O O . ILE B 1 53 ? -21.375 -44.875 -8.539 1 94.75 53 ILE B O 1
ATOM 5310 N N . LEU B 1 54 ? -22.25 -44.156 -6.582 1 94.44 54 LEU B N 1
ATOM 5311 C CA . LEU B 1 54 ? -23.078 -43.125 -7.168 1 94.44 54 LEU B CA 1
ATOM 5312 C C . LEU B 1 54 ? -23.953 -43.656 -8.281 1 94.44 54 LEU B C 1
ATOM 5314 O O . LEU B 1 54 ? -24.094 -43.031 -9.336 1 94.44 54 LEU B O 1
ATOM 5318 N N . GLY B 1 55 ? -24.406 -44.844 -8.133 1 93.19 55 GLY B N 1
ATOM 5319 C CA . GLY B 1 55 ? -25.344 -45.469 -9.055 1 93.19 55 GLY B CA 1
ATOM 5320 C C . GLY B 1 55 ? -24.656 -46.062 -10.273 1 93.19 55 GLY B C 1
ATOM 5321 O O . GLY B 1 55 ? -25.328 -46.531 -11.203 1 93.19 55 GLY B O 1
ATOM 5322 N N . GLN B 1 56 ? -23.344 -46.062 -10.32 1 94.81 56 GLN B N 1
ATOM 5323 C CA . GLN B 1 56 ? -22.594 -46.594 -11.445 1 94.81 56 GLN B CA 1
ATOM 5324 C C . GLN B 1 56 ? -21.797 -47.844 -11.047 1 94.81 56 GLN B C 1
ATOM 5326 O O . GLN B 1 56 ? -21.266 -47.906 -9.945 1 94.81 56 GLN B O 1
ATOM 5331 N N . PRO B 1 57 ? -21.688 -48.75 -11.961 1 94.38 57 PRO B N 1
ATOM 5332 C CA . PRO B 1 57 ? -20.828 -49.906 -11.664 1 94.38 57 PRO B CA 1
ATOM 5333 C C . PRO B 1 57 ? -19.359 -49.562 -11.602 1 94.38 57 PRO B C 1
ATOM 5335 O O . PRO B 1 57 ? -18.906 -48.625 -12.266 1 94.38 57 PRO B O 1
ATOM 5338 N N . THR B 1 58 ? -18.609 -50.281 -10.797 1 96.56 58 THR B N 1
ATOM 5339 C CA . THR B 1 58 ? -17.172 -50.062 -10.672 1 96.56 58 THR B CA 1
ATOM 5340 C C . THR B 1 58 ? -16.406 -51.344 -11.055 1 96.56 58 THR B C 1
ATOM 5342 O O . THR B 1 58 ? -16.969 -52.438 -11.062 1 96.56 58 THR B O 1
ATOM 5345 N N . VAL B 1 59 ? -15.227 -51.188 -11.477 1 96.75 59 VAL B N 1
ATOM 5346 C CA . VAL B 1 59 ? -14.297 -52.312 -11.648 1 96.75 59 VAL B CA 1
ATOM 5347 C C . VAL B 1 59 ? -13.281 -52.312 -10.516 1 96.75 59 VAL B C 1
ATOM 5349 O O . VAL B 1 59 ? -13.023 -51.25 -9.898 1 96.75 59 VAL B O 1
ATOM 5352 N N . THR B 1 60 ? -12.625 -53.438 -10.258 1 96.25 60 THR B N 1
ATOM 5353 C CA . THR B 1 60 ? -11.82 -53.562 -9.047 1 96.25 60 THR B CA 1
ATOM 5354 C C . THR B 1 60 ? -10.359 -53.25 -9.32 1 96.25 60 THR B C 1
ATOM 5356 O O . THR B 1 60 ? -9.57 -53.062 -8.391 1 96.25 60 THR B O 1
ATOM 5359 N N . SER B 1 61 ? -10.039 -53.188 -10.609 1 95.5 61 SER B N 1
ATOM 5360 C CA . SER B 1 61 ? -8.672 -52.844 -11 1 95.5 61 SER B CA 1
ATOM 5361 C C . SER B 1 61 ? -8.648 -52.125 -12.344 1 95.5 61 SER B C 1
ATOM 5363 O O . SER B 1 61 ? -9.594 -52.219 -13.125 1 95.5 61 SER B O 1
ATOM 5365 N N . VAL B 1 62 ? -7.57 -51.406 -12.57 1 96.5 62 VAL B N 1
ATOM 5366 C CA . VAL B 1 62 ? -7.398 -50.688 -13.82 1 96.5 62 VAL B CA 1
ATOM 5367 C C . VAL B 1 62 ? -7.395 -51.656 -14.992 1 96.5 62 VAL B C 1
ATOM 5369 O O . VAL B 1 62 ? -7.883 -51.344 -16.078 1 96.5 62 VAL B O 1
ATOM 5372 N N . ALA B 1 63 ? -6.898 -52.812 -14.773 1 94.56 63 ALA B N 1
ATOM 5373 C CA . ALA B 1 63 ? -6.805 -53.844 -15.82 1 94.56 63 ALA B CA 1
ATOM 5374 C C . ALA B 1 63 ? -8.188 -54.25 -16.328 1 94.56 63 ALA B C 1
ATOM 5376 O O . ALA B 1 63 ? -8.336 -54.688 -17.469 1 94.56 63 ALA B O 1
ATOM 5377 N N . GLU B 1 64 ? -9.188 -54.062 -15.555 1 96 64 GLU B N 1
ATOM 5378 C CA . GLU B 1 64 ? -10.547 -54.5 -15.875 1 96 64 GLU B CA 1
ATOM 5379 C C . GLU B 1 64 ? -11.32 -53.406 -16.625 1 96 64 GLU B C 1
ATOM 5381 O O . GLU B 1 64 ? -12.469 -53.625 -17 1 96 64 GLU B O 1
ATOM 5386 N N . LEU B 1 65 ? -10.711 -52.312 -16.781 1 96.31 65 LEU B N 1
ATOM 5387 C CA . LEU B 1 65 ? -11.367 -51.219 -17.516 1 96.31 65 LEU B CA 1
ATOM 5388 C C . LEU B 1 65 ? -11.758 -51.688 -18.922 1 96.31 65 LEU B C 1
ATOM 5390 O O . LEU B 1 65 ? -11.008 -52.406 -19.578 1 96.31 65 LEU B O 1
ATOM 5394 N N . ASP B 1 66 ? -12.891 -51.25 -19.344 1 93.69 66 ASP B N 1
ATOM 5395 C CA . ASP B 1 66 ? -13.367 -51.562 -20.688 1 93.69 66 ASP B CA 1
ATOM 5396 C C . ASP B 1 66 ? -12.773 -50.625 -21.734 1 93.69 66 ASP B C 1
ATOM 5398 O O . ASP B 1 66 ? -13.016 -49.406 -21.688 1 93.69 66 ASP B O 1
ATOM 5402 N N . GLY B 1 67 ? -12.023 -51.156 -22.672 1 92.06 67 GLY B N 1
ATOM 5403 C CA . GLY B 1 67 ? -11.484 -50.406 -23.766 1 92.06 67 GLY B CA 1
ATOM 5404 C C . GLY B 1 67 ? -10.383 -49.438 -23.344 1 92.06 67 GLY B C 1
ATOM 5405 O O . GLY B 1 67 ? -9.992 -49.406 -22.172 1 92.06 67 GLY B O 1
ATOM 5406 N N . PRO B 1 68 ? -9.898 -48.75 -24.297 1 92.88 68 PRO B N 1
ATOM 5407 C CA . PRO B 1 68 ? -8.844 -47.75 -24 1 92.88 68 PRO B CA 1
ATOM 5408 C C . PRO B 1 68 ? -9.375 -46.531 -23.25 1 92.88 68 PRO B C 1
ATOM 5410 O O . PRO B 1 68 ? -10.539 -46.188 -23.406 1 92.88 68 PRO B O 1
ATOM 5413 N N . ILE B 1 69 ? -8.477 -46 -22.484 1 95.44 69 ILE B N 1
ATOM 5414 C CA . ILE B 1 69 ? -8.805 -44.781 -21.734 1 95.44 69 ILE B CA 1
ATOM 5415 C C . ILE B 1 69 ? -7.957 -43.625 -22.234 1 95.44 69 ILE B C 1
ATOM 5417 O O . ILE B 1 69 ? -6.758 -43.781 -22.469 1 95.44 69 ILE B O 1
ATOM 5421 N N . ASP B 1 70 ? -8.633 -42.5 -22.375 1 97 70 ASP B N 1
ATOM 5422 C CA . ASP B 1 70 ? -7.934 -41.312 -22.844 1 97 70 ASP B CA 1
ATOM 5423 C C . ASP B 1 70 ? -7.297 -40.531 -21.688 1 97 70 ASP B C 1
ATOM 5425 O O . ASP B 1 70 ? -6.188 -40.031 -21.812 1 97 70 ASP B O 1
ATOM 5429 N N . LEU B 1 71 ? -8.016 -40.406 -20.578 1 98.38 71 LEU B N 1
ATOM 5430 C CA . LEU B 1 71 ? -7.574 -39.656 -19.391 1 98.38 71 LEU B CA 1
ATOM 5431 C C . LEU B 1 71 ? -7.918 -40.406 -18.109 1 98.38 71 LEU B C 1
ATOM 5433 O O . LEU B 1 71 ? -9.008 -40.969 -18 1 98.38 71 LEU B O 1
ATOM 5437 N N . ALA B 1 72 ? -6.969 -40.469 -17.219 1 98.31 72 ALA B N 1
ATOM 5438 C CA . ALA B 1 72 ? -7.215 -41.062 -15.906 1 98.31 72 ALA B CA 1
ATOM 5439 C C . ALA B 1 72 ? -7.004 -40.062 -14.789 1 98.31 72 ALA B C 1
ATOM 5441 O O . ALA B 1 72 ? -6.031 -39.312 -14.805 1 98.31 72 ALA B O 1
ATOM 5442 N N . VAL B 1 73 ? -7.941 -40 -13.891 1 98.19 73 VAL B N 1
ATOM 5443 C CA . VAL B 1 73 ? -7.754 -39.281 -12.633 1 98.19 73 VAL B CA 1
ATOM 5444 C C . VAL B 1 73 ? -7.398 -40.25 -11.523 1 98.19 73 VAL B C 1
ATOM 5446 O O . VAL B 1 73 ? -8.125 -41.219 -11.289 1 98.19 73 VAL B O 1
ATOM 5449 N N . ILE B 1 74 ? -6.301 -40 -10.891 1 97.5 74 ILE B N 1
ATOM 5450 C CA . ILE B 1 74 ? -5.828 -40.906 -9.875 1 97.5 74 ILE B CA 1
ATOM 5451 C C . ILE B 1 74 ? -5.914 -40.25 -8.5 1 97.5 74 ILE B C 1
ATOM 5453 O O . ILE B 1 74 ? -5.207 -39.281 -8.219 1 97.5 74 ILE B O 1
ATOM 5457 N N . ALA B 1 75 ? -6.766 -40.75 -7.66 1 95 75 ALA B N 1
ATOM 5458 C CA . ALA B 1 75 ? -6.98 -40.281 -6.297 1 95 75 ALA B CA 1
ATOM 5459 C C . ALA B 1 75 ? -6.781 -41.406 -5.285 1 95 75 ALA B C 1
ATOM 5461 O O . ALA B 1 75 ? -7.676 -41.719 -4.496 1 95 75 ALA B O 1
ATOM 5462 N N . VAL B 1 76 ? -5.602 -42.031 -5.285 1 93.81 76 VAL B N 1
ATOM 5463 C CA . VAL B 1 76 ? -5.254 -43.094 -4.352 1 93.81 76 VAL B CA 1
ATOM 5464 C C . VAL B 1 76 ? -4.117 -42.625 -3.443 1 93.81 76 VAL B C 1
ATOM 5466 O O . VAL B 1 76 ? -3.43 -41.656 -3.746 1 93.81 76 VAL B O 1
ATOM 5469 N N . PRO B 1 77 ? -3.945 -43.281 -2.34 1 90.56 77 PRO B N 1
ATOM 5470 C CA . PRO B 1 77 ? -2.812 -42.938 -1.481 1 90.56 77 PRO B CA 1
ATOM 5471 C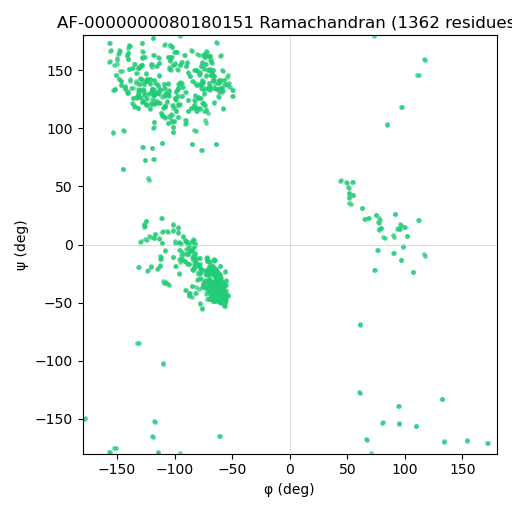 C . PRO B 1 77 ? -1.466 -43.094 -2.176 1 90.56 77 PRO B C 1
ATOM 5473 O O . PRO B 1 77 ? -1.359 -43.875 -3.141 1 90.56 77 PRO B O 1
ATOM 5476 N N . ALA B 1 78 ? -0.452 -42.531 -1.672 1 90.5 78 ALA B N 1
ATOM 5477 C CA . ALA B 1 78 ? 0.883 -42.469 -2.264 1 90.5 78 ALA B CA 1
ATOM 5478 C C . ALA B 1 78 ? 1.427 -43.875 -2.498 1 90.5 78 ALA B C 1
ATOM 5480 O O . ALA B 1 78 ? 2.105 -44.125 -3.498 1 90.5 78 ALA B O 1
ATOM 5481 N N . ALA B 1 79 ? 1.083 -44.75 -1.633 1 90.12 79 ALA B N 1
ATOM 5482 C CA . ALA B 1 79 ? 1.601 -46.125 -1.689 1 90.12 79 ALA B CA 1
ATOM 5483 C C . ALA B 1 79 ? 1.097 -46.844 -2.934 1 90.12 79 ALA B C 1
ATOM 5485 O O . ALA B 1 79 ? 1.79 -47.688 -3.48 1 90.12 79 ALA B O 1
ATOM 5486 N N . GLY B 1 80 ? -0.091 -46.531 -3.395 1 92.25 80 GLY B N 1
ATOM 5487 C CA . GLY B 1 80 ? -0.689 -47.188 -4.543 1 92.25 80 GLY B CA 1
ATOM 5488 C C . GLY B 1 80 ? -0.565 -46.406 -5.824 1 92.25 80 GLY B C 1
ATOM 5489 O O . GLY B 1 80 ? -1.012 -46.844 -6.887 1 92.25 80 GLY B O 1
ATOM 5490 N N . PHE B 1 81 ? 0.081 -45.312 -5.793 1 94.69 81 PHE B N 1
ATOM 5491 C CA . PHE B 1 81 ? 0.064 -44.344 -6.891 1 94.69 81 PHE B CA 1
ATOM 5492 C C . PHE B 1 81 ? 0.851 -44.875 -8.086 1 94.69 81 PHE B C 1
ATOM 5494 O O . PHE B 1 81 ? 0.382 -44.812 -9.219 1 94.69 81 PHE B O 1
ATOM 5501 N N . GLU B 1 82 ? 2.021 -45.375 -7.824 1 95.12 82 GLU B N 1
ATOM 5502 C CA . GLU B 1 82 ? 2.881 -45.844 -8.906 1 95.12 82 GLU B CA 1
ATOM 5503 C C . GLU B 1 82 ? 2.213 -47 -9.68 1 95.12 82 GLU B C 1
ATOM 5505 O O . GLU B 1 82 ? 2.252 -47 -10.914 1 95.12 82 GLU B O 1
ATOM 5510 N N . GLU B 1 83 ? 1.632 -47.875 -8.945 1 95.12 83 GLU B N 1
ATOM 5511 C CA . GLU B 1 83 ? 0.926 -48.969 -9.57 1 95.12 83 GLU B CA 1
ATOM 5512 C C . GLU B 1 83 ? -0.249 -48.469 -10.414 1 95.12 83 GLU B C 1
ATOM 5514 O O . GLU B 1 83 ? -0.494 -49 -11.508 1 95.12 83 GLU B O 1
ATOM 5519 N N . ALA B 1 84 ? -0.958 -47.594 -9.914 1 96.5 84 ALA B N 1
ATOM 5520 C CA . ALA B 1 84 ? -2.094 -47.031 -10.633 1 96.5 84 ALA B CA 1
ATOM 5521 C C . ALA B 1 84 ? -1.643 -46.375 -11.938 1 96.5 84 ALA B C 1
ATOM 5523 O O . ALA B 1 84 ? -2.285 -46.531 -12.977 1 96.5 84 ALA B O 1
ATOM 5524 N N . VAL B 1 85 ? -0.543 -45.594 -11.867 1 97.5 85 VAL B N 1
ATOM 5525 C CA . VAL B 1 85 ? -0.018 -44.938 -13.047 1 97.5 85 VAL B CA 1
ATOM 5526 C C . VAL B 1 85 ? 0.38 -45.938 -14.102 1 97.5 85 VAL B C 1
ATOM 5528 O O . VAL B 1 85 ? -0.001 -45.812 -15.273 1 97.5 85 VAL B O 1
ATOM 5531 N N . ASP B 1 86 ? 1.095 -47 -13.68 1 96.69 86 ASP B N 1
ATOM 5532 C CA . ASP B 1 86 ? 1.519 -48.031 -14.609 1 96.69 86 ASP B CA 1
ATOM 5533 C C . ASP B 1 86 ? 0.315 -48.719 -15.25 1 96.69 86 ASP B C 1
ATOM 5535 O O . ASP B 1 86 ? 0.32 -49 -16.453 1 96.69 86 ASP B O 1
ATOM 5539 N N . GLY B 1 87 ? -0.637 -48.969 -14.438 1 96.56 87 GLY B N 1
ATOM 5540 C CA . GLY B 1 87 ? -1.844 -49.594 -14.93 1 96.56 87 GLY B CA 1
ATOM 5541 C C . GLY B 1 87 ? -2.564 -48.781 -15.984 1 96.56 87 GLY B C 1
ATOM 5542 O O . GLY B 1 87 ? -2.977 -49.344 -17.016 1 96.56 87 GLY B O 1
ATOM 5543 N N . VAL B 1 88 ? -2.73 -47.5 -15.766 1 97.56 88 VAL B N 1
ATOM 5544 C CA . VAL B 1 88 ? -3.498 -46.688 -16.703 1 97.56 88 VAL B CA 1
ATOM 5545 C C . VAL B 1 88 ? -2.693 -46.469 -17.969 1 97.56 88 VAL B C 1
ATOM 5547 O O . VAL B 1 88 ? -3.266 -46.312 -19.062 1 97.56 88 VAL B O 1
ATOM 5550 N N . LEU B 1 89 ? -1.378 -46.375 -17.859 1 97.38 89 LEU B N 1
ATOM 5551 C CA . LEU B 1 89 ? -0.54 -46.281 -19.062 1 97.38 89 LEU B CA 1
ATOM 5552 C C . LEU B 1 89 ? -0.678 -47.5 -19.938 1 97.38 89 LEU B C 1
ATOM 5554 O O . LEU B 1 89 ? -0.724 -47.406 -21.156 1 97.38 89 LEU B O 1
ATOM 5558 N N . ALA B 1 90 ? -0.757 -48.625 -19.266 1 96.12 90 ALA B N 1
ATOM 5559 C CA . ALA B 1 90 ? -0.935 -49.875 -19.984 1 96.12 90 ALA B CA 1
ATOM 5560 C C . ALA B 1 90 ? -2.275 -49.906 -20.719 1 96.12 90 ALA B C 1
ATOM 5562 O O . ALA B 1 90 ? -2.424 -50.594 -21.734 1 96.12 90 ALA B O 1
ATOM 5563 N N . LYS B 1 91 ? -3.213 -49.188 -20.234 1 96.75 91 LYS B N 1
ATOM 5564 C CA . LYS B 1 91 ? -4.543 -49.125 -20.844 1 96.75 91 LYS B CA 1
ATOM 5565 C C . LYS B 1 91 ? -4.621 -48 -21.891 1 96.75 91 LYS B C 1
ATOM 5567 O O . LYS B 1 91 ? -5.703 -47.719 -22.406 1 96.75 91 LYS B O 1
ATOM 5572 N N . GLY B 1 92 ? -3.473 -47.312 -22.125 1 95.06 92 GLY B N 1
ATOM 5573 C CA . GLY B 1 92 ? -3.379 -46.375 -23.234 1 95.06 92 GLY B CA 1
ATOM 5574 C C . GLY B 1 92 ? -3.666 -44.938 -22.844 1 95.06 92 GLY B C 1
ATOM 5575 O O . GLY B 1 92 ? -3.928 -44.094 -23.703 1 95.06 92 GLY B O 1
ATOM 5576 N N . ALA B 1 93 ? -3.697 -44.656 -21.625 1 96.88 93 ALA B N 1
ATOM 5577 C CA . ALA B 1 93 ? -3.975 -43.281 -21.188 1 96.88 93 ALA B CA 1
ATOM 5578 C C . ALA B 1 93 ? -2.963 -42.312 -21.781 1 96.88 93 ALA B C 1
ATOM 5580 O O . ALA B 1 93 ? -1.757 -42.562 -21.75 1 96.88 93 ALA B O 1
ATOM 5581 N N . ARG B 1 94 ? -3.469 -41.25 -22.312 1 97.06 94 ARG B N 1
ATOM 5582 C CA . ARG B 1 94 ? -2.623 -40.188 -22.891 1 97.06 94 ARG B CA 1
ATOM 5583 C C . ARG B 1 94 ? -2.467 -39.031 -21.922 1 97.06 94 ARG B C 1
ATOM 5585 O O . ARG B 1 94 ? -1.574 -38.188 -22.078 1 97.06 94 ARG B O 1
ATOM 5592 N N . ALA B 1 95 ? -3.352 -38.938 -20.938 1 98.19 95 ALA B N 1
ATOM 5593 C CA . ALA B 1 95 ? -3.309 -37.906 -19.922 1 98.19 95 ALA B CA 1
ATOM 5594 C C . ALA B 1 95 ? -3.637 -38.469 -18.547 1 98.19 95 ALA B C 1
ATOM 5596 O O . ALA B 1 95 ? -4.488 -39.344 -18.406 1 98.19 95 ALA B O 1
ATOM 5597 N N . ILE B 1 96 ? -2.941 -37.969 -17.531 1 98.31 96 ILE B N 1
ATOM 5598 C CA . ILE B 1 96 ? -3.164 -38.344 -16.156 1 98.31 96 ILE B CA 1
ATOM 5599 C C . ILE B 1 96 ? -3.316 -37.094 -15.281 1 98.31 96 ILE B C 1
ATOM 5601 O O . ILE B 1 96 ? -2.525 -36.156 -15.383 1 98.31 96 ILE B O 1
ATOM 5605 N N . VAL B 1 97 ? -4.379 -37 -14.523 1 98.12 97 VAL B N 1
ATOM 5606 C CA . VAL B 1 97 ? -4.547 -36 -13.461 1 98.12 97 VAL B CA 1
ATOM 5607 C C . VAL B 1 97 ? -4.32 -36.656 -12.102 1 98.12 97 VAL B C 1
ATOM 5609 O O . VAL B 1 97 ? -5.102 -37.531 -11.68 1 98.12 97 VAL B O 1
ATOM 5612 N N . ALA B 1 98 ? -3.258 -36.281 -11.453 1 97.25 98 ALA B N 1
ATOM 5613 C CA . ALA B 1 98 ? -2.842 -36.938 -10.219 1 97.25 98 ALA B CA 1
ATOM 5614 C C . ALA B 1 98 ? -3.211 -36.125 -9 1 97.25 98 ALA B C 1
ATOM 5616 O O . ALA B 1 98 ? -2.469 -35.219 -8.609 1 97.25 98 ALA B O 1
ATOM 5617 N N . ILE B 1 99 ? -4.207 -36.5 -8.258 1 94.75 99 ILE B N 1
ATOM 5618 C CA . ILE B 1 99 ? -4.695 -35.812 -7.07 1 94.75 99 ILE B CA 1
ATOM 5619 C C . ILE B 1 99 ? -3.807 -36.156 -5.875 1 94.75 99 ILE B C 1
ATOM 5621 O O . ILE B 1 99 ? -3.654 -35.344 -4.961 1 94.75 99 ILE B O 1
ATOM 5625 N N . THR B 1 100 ? -3.148 -37.219 -5.898 1 90.12 100 THR B N 1
ATOM 5626 C CA . THR B 1 100 ? -2.412 -37.844 -4.809 1 90.12 100 THR B CA 1
ATOM 5627 C C . THR B 1 100 ? -1.297 -36.938 -4.309 1 90.12 100 THR B C 1
ATOM 5629 O O . THR B 1 100 ? -0.583 -36.344 -5.109 1 90.12 100 THR B O 1
ATOM 5632 N N . ALA B 1 101 ? -1.248 -36.781 -2.98 1 87.75 101 ALA B N 1
ATOM 5633 C CA . ALA B 1 101 ? -0.192 -36 -2.322 1 87.75 101 ALA B CA 1
ATOM 5634 C C . ALA B 1 101 ? 0.835 -36.938 -1.676 1 87.75 101 ALA B C 1
ATOM 5636 O O . ALA B 1 101 ? 0.668 -38.156 -1.681 1 87.75 101 ALA B O 1
ATOM 5637 N N . GLY B 1 102 ? 1.917 -36.344 -1.208 1 86.06 102 GLY B N 1
ATOM 5638 C CA . GLY B 1 102 ? 2.914 -37.094 -0.466 1 86.06 102 GLY B CA 1
ATOM 5639 C C . GLY B 1 102 ? 4.016 -37.656 -1.346 1 86.06 102 GLY B C 1
ATOM 5640 O O . GLY B 1 102 ? 4.602 -38.688 -1.031 1 86.06 102 GLY B O 1
ATOM 5641 N N . LEU B 1 103 ? 4.281 -37.125 -2.363 1 89.94 103 LEU B N 1
ATOM 5642 C CA . LEU B 1 103 ? 5.312 -37.562 -3.291 1 89.94 103 LEU B CA 1
ATOM 5643 C C . LEU B 1 103 ? 6.484 -36.594 -3.312 1 89.94 103 LEU B C 1
ATOM 5645 O O . LEU B 1 103 ? 7.223 -36.5 -2.332 1 89.94 103 LEU B O 1
ATOM 5649 N N . GLY B 1 104 ? 6.629 -35.75 -4.285 1 84 104 GLY B N 1
ATOM 5650 C CA . GLY B 1 104 ? 7.766 -34.844 -4.426 1 84 104 GLY B CA 1
ATOM 5651 C C . GLY B 1 104 ? 7.887 -33.844 -3.281 1 84 104 GLY B C 1
ATOM 5652 O O . GLY B 1 104 ? 9 -33.5 -2.867 1 84 104 GLY B O 1
ATOM 5653 N N . GLU B 1 105 ? 6.797 -33.375 -2.709 1 78.88 105 GLU B N 1
ATOM 5654 C CA . GLU B 1 105 ? 6.781 -32.344 -1.664 1 78.88 105 GLU B CA 1
ATOM 5655 C C . GLU B 1 105 ? 7.137 -32.938 -0.305 1 78.88 105 GLU B C 1
ATOM 5657 O O . GLU B 1 105 ? 7.426 -32.219 0.644 1 78.88 105 GLU B O 1
ATOM 5662 N N . ALA B 1 106 ? 7.148 -34.281 -0.265 1 78.25 106 ALA B N 1
ATOM 5663 C CA . ALA B 1 106 ? 7.367 -34.938 1.012 1 78.25 106 ALA B CA 1
ATOM 5664 C C . ALA B 1 106 ? 8.852 -35.156 1.279 1 78.25 106 ALA B C 1
ATOM 5666 O O . ALA B 1 106 ? 9.234 -35.781 2.277 1 78.25 106 ALA B O 1
ATOM 5667 N N . GLY B 1 107 ? 9.727 -34.719 0.41 1 82.06 107 GLY B N 1
ATOM 5668 C CA . GLY B 1 107 ? 11.148 -34.812 0.667 1 82.06 107 GLY B CA 1
ATOM 5669 C C . GLY B 1 107 ? 11.93 -35.344 -0.515 1 82.06 107 GLY B C 1
ATOM 5670 O O . GLY B 1 107 ? 11.367 -35.594 -1.585 1 82.06 107 GLY B O 1
ATOM 5671 N N . GLU B 1 108 ? 13.164 -35.656 -0.282 1 85.69 108 GLU B N 1
ATOM 5672 C CA . GLU B 1 108 ? 14.078 -36.031 -1.354 1 85.69 108 GLU B CA 1
ATOM 5673 C C . GLU B 1 108 ? 13.727 -37.406 -1.925 1 85.69 108 GLU B C 1
ATOM 5675 O O . GLU B 1 108 ? 13.797 -37.625 -3.139 1 85.69 108 GLU B O 1
ATOM 5680 N N . THR B 1 109 ? 13.359 -38.281 -1.075 1 86.62 109 THR B N 1
ATOM 5681 C CA . THR B 1 109 ? 12.977 -39.625 -1.512 1 86.62 109 THR B CA 1
ATOM 5682 C C . THR B 1 109 ? 11.711 -39.562 -2.359 1 86.62 109 THR B C 1
ATOM 5684 O O . THR B 1 109 ? 11.625 -40.25 -3.389 1 86.62 109 THR B O 1
ATOM 5687 N N . GLY B 1 110 ? 10.789 -38.812 -1.915 1 87.75 110 GLY B N 1
ATOM 5688 C CA . GLY B 1 110 ? 9.562 -38.625 -2.678 1 87.75 110 GLY B CA 1
ATOM 5689 C C . GLY B 1 110 ? 9.797 -38 -4.039 1 87.75 110 GLY B C 1
ATOM 5690 O O . GLY B 1 110 ? 9.156 -38.375 -5.023 1 87.75 110 GLY B O 1
ATOM 5691 N N . ARG B 1 111 ? 10.781 -37.125 -4.086 1 90.62 111 ARG B N 1
ATOM 5692 C CA . ARG B 1 111 ? 11.109 -36.469 -5.336 1 90.62 111 ARG B CA 1
ATOM 5693 C C . ARG B 1 111 ? 11.727 -37.438 -6.34 1 90.62 111 ARG B C 1
ATOM 5695 O O . ARG B 1 111 ? 11.398 -37.406 -7.527 1 90.62 111 ARG B O 1
ATOM 5702 N N . ALA B 1 112 ? 12.594 -38.25 -5.875 1 91.88 112 ALA B N 1
ATOM 5703 C CA . ALA B 1 112 ? 13.227 -39.219 -6.746 1 91.88 112 ALA B CA 1
ATOM 5704 C C . ALA B 1 112 ? 12.195 -40.188 -7.332 1 91.88 112 ALA B C 1
ATOM 5706 O O . ALA B 1 112 ? 12.258 -40.531 -8.516 1 91.88 112 ALA B O 1
ATOM 5707 N N . ARG B 1 113 ? 11.297 -40.562 -6.484 1 91 113 ARG B N 1
ATOM 5708 C CA . ARG B 1 113 ? 10.227 -41.438 -6.93 1 91 113 ARG B CA 1
ATOM 5709 C C . ARG B 1 113 ? 9.344 -40.75 -7.965 1 91 113 ARG B C 1
ATOM 5711 O O . ARG B 1 113 ? 8.969 -41.375 -8.969 1 91 113 ARG B O 1
ATOM 5718 N N . GLU B 1 114 ? 9.023 -39.594 -7.68 1 93.56 114 GLU B N 1
ATOM 5719 C CA . GLU B 1 114 ? 8.203 -38.781 -8.586 1 93.56 114 GLU B CA 1
ATOM 5720 C C . GLU B 1 114 ? 8.891 -38.625 -9.938 1 93.56 114 GLU B C 1
ATOM 5722 O O . GLU B 1 114 ? 8.266 -38.781 -10.984 1 93.56 114 GLU B O 1
ATOM 5727 N N . ASP B 1 115 ? 10.18 -38.375 -9.945 1 94.5 115 ASP B N 1
ATOM 5728 C CA . ASP B 1 115 ? 10.938 -38.156 -11.172 1 94.5 115 ASP B CA 1
ATOM 5729 C C . ASP B 1 115 ? 10.961 -39.438 -12.016 1 94.5 115 ASP B C 1
ATOM 5731 O O . ASP B 1 115 ? 10.82 -39.375 -13.242 1 94.5 115 ASP B O 1
ATOM 5735 N N . ALA B 1 116 ? 11.164 -40.5 -11.344 1 94.06 116 ALA B N 1
ATOM 5736 C CA . ALA B 1 116 ? 11.172 -41.781 -12.039 1 94.06 116 ALA B CA 1
ATOM 5737 C C . ALA B 1 116 ? 9.812 -42.094 -12.672 1 94.06 116 ALA B C 1
ATOM 5739 O O . ALA B 1 116 ? 9.742 -42.594 -13.781 1 94.06 116 ALA B O 1
ATOM 5740 N N . LEU B 1 117 ? 8.867 -41.812 -11.977 1 95.12 117 LEU B N 1
ATOM 5741 C CA . LEU B 1 117 ? 7.504 -42 -12.453 1 95.12 117 LEU B CA 1
ATOM 5742 C C . LEU B 1 117 ? 7.219 -41.125 -13.672 1 95.12 117 LEU B C 1
ATOM 5744 O O . LEU B 1 117 ? 6.613 -41.594 -14.641 1 95.12 117 LEU B O 1
ATOM 5748 N N . ILE B 1 118 ? 7.645 -39.875 -13.656 1 96.44 118 ILE B N 1
ATOM 5749 C CA . ILE B 1 118 ? 7.41 -38.938 -14.742 1 96.44 118 ILE B CA 1
ATOM 5750 C C . ILE B 1 118 ? 8.148 -39.406 -16 1 96.44 118 ILE B C 1
ATOM 5752 O O . ILE B 1 118 ? 7.637 -39.281 -17.109 1 96.44 118 ILE B O 1
ATOM 5756 N N . ALA B 1 119 ? 9.312 -39.969 -15.773 1 96.44 119 ALA B N 1
ATOM 5757 C CA . ALA B 1 119 ? 10.062 -40.5 -16.906 1 96.44 119 ALA B CA 1
ATOM 5758 C C . ALA B 1 119 ? 9.273 -41.594 -17.625 1 96.44 119 ALA B C 1
ATOM 5760 O O . ALA B 1 119 ? 9.266 -41.656 -18.844 1 96.44 119 ALA B O 1
ATOM 5761 N N . ARG B 1 120 ? 8.57 -42.406 -16.875 1 96.06 120 ARG B N 1
ATOM 5762 C CA . ARG B 1 120 ? 7.762 -43.469 -17.453 1 96.06 120 ARG B CA 1
ATOM 5763 C C . ARG B 1 120 ? 6.543 -42.906 -18.156 1 96.06 120 ARG B C 1
ATOM 5765 O O . ARG B 1 120 ? 6.152 -43.406 -19.219 1 96.06 120 ARG B O 1
ATOM 5772 N N . VAL B 1 121 ? 5.926 -41.938 -17.594 1 97.56 121 VAL B N 1
ATOM 5773 C CA . VAL B 1 121 ? 4.777 -41.281 -18.203 1 97.56 121 VAL B CA 1
ATOM 5774 C C . VAL B 1 121 ? 5.172 -40.719 -19.562 1 97.56 121 VAL B C 1
ATOM 5776 O O . VAL B 1 121 ? 4.484 -40.938 -20.562 1 97.56 121 VAL B O 1
ATOM 5779 N N . ARG B 1 122 ? 6.277 -40.062 -19.625 1 96.31 122 ARG B N 1
ATOM 5780 C CA . ARG B 1 122 ? 6.766 -39.438 -20.859 1 96.31 122 ARG B CA 1
ATOM 5781 C C . ARG B 1 122 ? 7.137 -40.469 -21.891 1 96.31 122 ARG B C 1
ATOM 5783 O O . ARG B 1 122 ? 6.867 -40.312 -23.078 1 96.31 122 ARG B O 1
ATOM 5790 N N . ALA B 1 123 ? 7.789 -41.531 -21.391 1 95.94 123 ALA B N 1
ATOM 5791 C CA . ALA B 1 123 ? 8.18 -42.625 -22.297 1 95.94 123 ALA B CA 1
ATOM 5792 C C . ALA B 1 123 ? 6.957 -43.25 -22.953 1 95.94 123 ALA B C 1
ATOM 5794 O O . ALA B 1 123 ? 7.031 -43.688 -24.094 1 95.94 123 ALA B O 1
ATOM 5795 N N . ALA B 1 124 ? 5.855 -43.219 -22.312 1 96 124 ALA B N 1
ATOM 5796 C CA . ALA B 1 124 ? 4.613 -43.781 -22.828 1 96 124 ALA B CA 1
ATOM 5797 C C . ALA B 1 124 ? 3.893 -42.781 -23.734 1 96 124 ALA B C 1
ATOM 5799 O O . ALA B 1 124 ? 2.859 -43.094 -24.328 1 96 124 ALA B O 1
ATOM 5800 N N . GLY B 1 125 ? 4.441 -41.562 -23.844 1 95.12 125 GLY B N 1
ATOM 5801 C CA . GLY B 1 125 ? 3.83 -40.531 -24.656 1 95.12 125 GLY B CA 1
ATOM 5802 C C . GLY B 1 125 ? 2.652 -39.844 -23.984 1 95.12 125 GLY B C 1
ATOM 5803 O O . GLY B 1 125 ? 1.831 -39.219 -24.656 1 95.12 125 GLY B O 1
ATOM 5804 N N . ALA B 1 126 ? 2.498 -40.031 -22.703 1 97 126 ALA B N 1
ATOM 5805 C CA . ALA B 1 126 ? 1.408 -39.406 -21.938 1 97 126 ALA B CA 1
ATOM 5806 C C . ALA B 1 126 ? 1.875 -38.156 -21.219 1 97 126 ALA B C 1
ATOM 5808 O O . ALA B 1 126 ? 3.066 -37.844 -21.219 1 97 126 ALA B O 1
ATOM 5809 N N . VAL B 1 127 ? 0.904 -37.375 -20.75 1 97.81 127 VAL B N 1
ATOM 5810 C CA . VAL B 1 127 ? 1.198 -36.188 -19.953 1 97.81 127 VAL B CA 1
ATOM 5811 C C . VAL B 1 127 ? 0.536 -36.312 -18.578 1 97.81 127 VAL B C 1
ATOM 5813 O O . VAL B 1 127 ? -0.443 -37.031 -18.422 1 97.81 127 VAL B O 1
ATOM 5816 N N . LEU B 1 128 ? 1.119 -35.594 -17.609 1 97.94 128 LEU B N 1
ATOM 5817 C CA . LEU B 1 128 ? 0.596 -35.688 -16.25 1 97.94 128 LEU B CA 1
ATOM 5818 C C . LEU B 1 128 ? 0.496 -34.312 -15.609 1 97.94 128 LEU B C 1
ATOM 5820 O O . LEU B 1 128 ? 1.449 -33.531 -15.656 1 97.94 128 LEU B O 1
ATOM 5824 N N . VAL B 1 129 ? -0.686 -33.938 -15.102 1 97.31 129 VAL B N 1
ATOM 5825 C CA . VAL B 1 129 ? -0.881 -32.75 -14.266 1 97.31 129 VAL B CA 1
ATOM 5826 C C . VAL B 1 129 ? -0.793 -33.125 -12.797 1 97.31 129 VAL B C 1
ATOM 5828 O O . VAL B 1 129 ? -1.424 -34.094 -12.359 1 97.31 129 VAL B O 1
ATOM 5831 N N . GLY B 1 130 ? -0.151 -32.312 -11.953 1 94.75 130 GLY B N 1
ATOM 5832 C CA . GLY B 1 130 ? 0.093 -32.625 -10.555 1 94.75 130 GLY B CA 1
ATOM 5833 C C . GLY B 1 130 ? 1.45 -33.25 -10.32 1 94.75 130 GLY B C 1
ATOM 5834 O O . GLY B 1 130 ? 2.445 -32.844 -10.93 1 94.75 130 GLY B O 1
ATOM 5835 N N . PRO B 1 131 ? 1.512 -34.25 -9.461 1 94.88 131 PRO B N 1
ATOM 5836 C CA . PRO B 1 131 ? 0.535 -34.688 -8.461 1 94.88 131 PRO B CA 1
ATOM 5837 C C . PRO B 1 131 ? 0.242 -33.594 -7.414 1 94.88 131 PRO B C 1
ATOM 5839 O O . PRO B 1 131 ? 0.561 -32.438 -7.625 1 94.88 131 PRO B O 1
ATOM 5842 N N . ASN B 1 132 ? -0.385 -33.938 -6.277 1 91.31 132 ASN B N 1
ATOM 5843 C CA . ASN B 1 132 ? -0.708 -33 -5.211 1 91.31 132 ASN B CA 1
ATOM 5844 C C . ASN B 1 132 ? -1.52 -31.797 -5.73 1 91.31 132 ASN B C 1
ATOM 5846 O O . ASN B 1 132 ? -1.122 -30.656 -5.559 1 91.31 132 ASN B O 1
ATOM 5850 N N . CYS B 1 133 ? -2.615 -32.094 -6.406 1 93 133 CYS B N 1
ATOM 5851 C CA . CYS B 1 133 ? -3.402 -31.016 -6.996 1 93 133 CYS B CA 1
ATOM 5852 C C . CYS B 1 133 ? -4.895 -31.266 -6.805 1 93 133 CYS B C 1
ATOM 5854 O O . CYS B 1 133 ? -5.297 -32.344 -6.336 1 93 133 CYS B O 1
ATOM 5856 N N . LEU B 1 134 ? -5.66 -30.281 -7.137 1 93.5 134 LEU B N 1
ATOM 5857 C CA . LEU B 1 134 ? -7.102 -30.312 -6.926 1 93.5 134 LEU B CA 1
ATOM 5858 C C . LEU B 1 134 ? -7.82 -30.844 -8.164 1 93.5 134 LEU B C 1
ATOM 5860 O O . LEU B 1 134 ? -9.039 -31.047 -8.141 1 93.5 134 LEU B O 1
ATOM 5864 N N . GLY B 1 135 ? -7.102 -31.031 -9.266 1 96.06 135 GLY B N 1
ATOM 5865 C CA . GLY B 1 135 ? -7.695 -31.562 -10.492 1 96.06 135 GLY B CA 1
ATOM 5866 C C . GLY B 1 135 ? -7.793 -30.516 -11.594 1 96.06 135 GLY B C 1
ATOM 5867 O O . GLY B 1 135 ? -6.961 -29.609 -11.68 1 96.06 135 GLY B O 1
ATOM 5868 N N . LEU B 1 136 ? -8.719 -30.781 -12.469 1 96.94 136 LEU B N 1
ATOM 5869 C CA . LEU B 1 136 ? -8.867 -29.969 -13.672 1 96.94 136 LEU B CA 1
ATOM 5870 C C . LEU B 1 136 ? -10.336 -29.859 -14.086 1 96.94 136 LEU B C 1
ATOM 5872 O O . LEU B 1 136 ? -11.102 -30.812 -13.914 1 96.94 136 LEU B O 1
ATOM 5876 N N . VAL B 1 137 ? -10.711 -28.641 -14.539 1 98 137 VAL B N 1
ATOM 5877 C CA . VAL B 1 137 ? -12.062 -28.422 -15.031 1 98 137 VAL B CA 1
ATOM 5878 C C . VAL B 1 137 ? -12 -27.688 -16.375 1 98 137 VAL B C 1
ATOM 5880 O O . VAL B 1 137 ? -11.25 -26.719 -16.531 1 98 137 VAL B O 1
ATOM 5883 N N . ASP B 1 138 ? -12.664 -28.172 -17.391 1 98.31 138 ASP B N 1
ATOM 5884 C CA . ASP B 1 138 ? -12.938 -27.422 -18.609 1 98.31 138 ASP B CA 1
ATOM 5885 C C . ASP B 1 138 ? -14.438 -27.25 -18.828 1 98.31 138 ASP B C 1
ATOM 5887 O O . ASP B 1 138 ? -15.125 -28.188 -19.25 1 98.31 138 ASP B O 1
ATOM 5891 N N . ASN B 1 139 ? -14.922 -26.094 -18.594 1 98.19 139 ASN B N 1
ATOM 5892 C CA . ASN B 1 139 ? -16.344 -25.797 -18.672 1 98.19 139 ASN B CA 1
ATOM 5893 C C . ASN B 1 139 ? -16.844 -25.797 -20.109 1 98.19 139 ASN B C 1
ATOM 5895 O O . ASN B 1 139 ? -18.062 -25.844 -20.359 1 98.19 139 ASN B O 1
ATOM 5899 N N . THR B 1 140 ? -15.938 -25.781 -21.078 1 97.75 140 THR B N 1
ATOM 5900 C CA . THR B 1 140 ? -16.344 -25.703 -22.484 1 97.75 140 THR B CA 1
ATOM 5901 C C . THR B 1 140 ? -16.531 -27.109 -23.062 1 97.75 140 THR B C 1
ATOM 5903 O O . THR B 1 140 ? -17.172 -27.266 -24.109 1 97.75 140 THR B O 1
ATOM 5906 N N . THR B 1 141 ? -16.031 -28.156 -22.37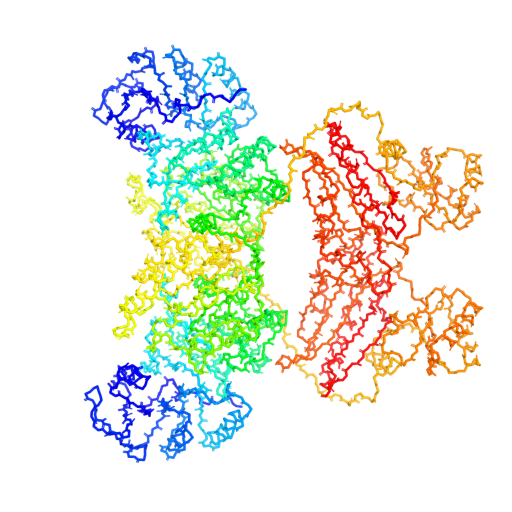5 1 97.75 141 THR B N 1
ATOM 5907 C CA . THR B 1 141 ? -16.141 -29.516 -22.891 1 97.75 141 THR B CA 1
ATOM 5908 C C . THR B 1 141 ? -16.797 -30.438 -21.875 1 97.75 141 THR B C 1
ATOM 5910 O O . THR B 1 141 ? -16.828 -31.656 -22.047 1 97.75 141 THR B O 1
ATOM 5913 N N . ALA B 1 142 ? -17.25 -29.828 -20.75 1 97.38 142 ALA B N 1
ATOM 5914 C CA . ALA B 1 142 ? -17.906 -30.562 -19.672 1 97.38 142 ALA B CA 1
ATOM 5915 C C . ALA B 1 142 ? -16.953 -31.578 -19.047 1 97.38 142 ALA B C 1
ATOM 5917 O O . ALA B 1 142 ? -17.359 -32.688 -18.734 1 97.38 142 ALA B O 1
ATOM 5918 N N . THR B 1 143 ? -15.719 -31.312 -19.016 1 98 143 THR B N 1
ATOM 5919 C CA . THR B 1 143 ? -14.719 -32.125 -18.344 1 98 143 THR B CA 1
ATOM 5920 C C . THR B 1 143 ? -14.531 -31.656 -16.906 1 98 143 THR B C 1
ATOM 5922 O O . THR B 1 143 ? -13.922 -30.625 -16.656 1 98 143 THR B O 1
ATOM 5925 N N . TYR B 1 144 ? -15.094 -32.406 -15.953 1 97.69 144 TYR B N 1
ATOM 5926 C CA . TYR B 1 144 ? -15.086 -32.031 -14.539 1 97.69 144 TYR B CA 1
ATOM 5927 C C . TYR B 1 144 ? -14.336 -33.062 -13.703 1 97.69 144 TYR B C 1
ATOM 5929 O O . TYR B 1 144 ? -14.883 -34.094 -13.336 1 97.69 144 TYR B O 1
ATOM 5937 N N . LEU B 1 145 ? -13.094 -32.75 -13.359 1 96.94 145 LEU B N 1
ATOM 5938 C CA . LEU B 1 145 ? -12.234 -33.719 -12.695 1 96.94 145 LEU B CA 1
ATOM 5939 C C . LEU B 1 145 ? -11.695 -33.156 -11.383 1 96.94 145 LEU B C 1
ATOM 5941 O O . LEU B 1 145 ? -10.609 -33.531 -10.938 1 96.94 145 LEU B O 1
ATOM 5945 N N . SER B 1 146 ? -12.359 -32.125 -10.836 1 93.88 146 SER B N 1
ATOM 5946 C CA . SER B 1 146 ? -12.047 -31.531 -9.539 1 93.88 146 SER B CA 1
ATOM 5947 C C . SER B 1 146 ? -13.18 -31.781 -8.539 1 93.88 146 SER B C 1
ATOM 5949 O O . SER B 1 146 ? -14.305 -32.062 -8.938 1 93.88 146 SER B O 1
ATOM 5951 N N . SER B 1 147 ? -12.789 -31.734 -7.289 1 86.06 147 SER B N 1
ATOM 5952 C CA . SER B 1 147 ? -13.797 -31.938 -6.254 1 86.06 147 SER B CA 1
ATOM 5953 C C . SER B 1 147 ? -14.82 -30.812 -6.25 1 86.06 147 SER B C 1
ATOM 5955 O O . SER B 1 147 ? -15.984 -31.016 -5.918 1 86.06 147 SER B O 1
ATOM 5957 N N . ASN B 1 148 ? -14.461 -29.609 -6.602 1 87.75 148 ASN B N 1
ATOM 5958 C CA . ASN B 1 148 ? -15.328 -28.438 -6.559 1 87.75 148 ASN B CA 1
ATOM 5959 C C . ASN B 1 148 ? -15.828 -28.047 -7.949 1 87.75 148 ASN B C 1
ATOM 5961 O O . ASN B 1 148 ? -15.211 -28.406 -8.953 1 87.75 148 ASN B O 1
ATOM 5965 N N . GLN B 1 149 ? -17 -27.469 -7.938 1 91.75 149 GLN B N 1
ATOM 5966 C CA . GLN B 1 149 ? -17.5 -26.859 -9.172 1 91.75 149 GLN B CA 1
ATOM 5967 C C . GLN B 1 149 ? -16.969 -25.453 -9.359 1 91.75 149 GLN B C 1
ATOM 5969 O O . GLN B 1 149 ? -16.844 -24.688 -8.391 1 91.75 149 GLN B O 1
ATOM 5974 N N . PHE B 1 150 ? -16.656 -25.109 -10.523 1 95.88 150 PHE B N 1
ATOM 5975 C CA . PHE B 1 150 ? -16.219 -23.766 -10.891 1 95.88 150 PHE B CA 1
ATOM 5976 C C . PHE B 1 150 ? -17.188 -23.141 -11.898 1 95.88 150 PHE B C 1
ATOM 5978 O O . PHE B 1 150 ? -17.562 -23.781 -12.883 1 95.88 150 PHE B O 1
ATOM 5985 N N . ALA B 1 151 ? -17.641 -21.969 -11.633 1 96.94 151 ALA B N 1
ATOM 5986 C CA . ALA B 1 151 ? -18.625 -21.297 -12.477 1 96.94 151 ALA B CA 1
ATOM 5987 C C . ALA B 1 151 ? -18.078 -21.062 -13.875 1 96.94 151 ALA B C 1
ATOM 5989 O O . ALA B 1 151 ? -16.922 -20.625 -14.031 1 96.94 151 ALA B O 1
ATOM 5990 N N . PRO B 1 152 ? -18.891 -21.375 -14.898 1 97.94 152 PRO B N 1
ATOM 5991 C CA . PRO B 1 152 ? -18.406 -21.219 -16.266 1 97.94 152 PRO B CA 1
ATOM 5992 C C . PRO B 1 152 ? -18.188 -19.75 -16.656 1 97.94 152 PRO B C 1
ATOM 5994 O O . PRO B 1 152 ? -18.891 -18.875 -16.156 1 97.94 152 PRO B O 1
ATOM 5997 N N . GLY B 1 153 ? -17.266 -19.484 -17.453 1 97.75 153 GLY B N 1
ATOM 5998 C CA . GLY B 1 153 ? -16.922 -18.188 -18 1 97.75 153 GLY B CA 1
ATOM 5999 C C . GLY B 1 153 ? -15.766 -18.219 -18.984 1 97.75 153 GLY B C 1
ATOM 6000 O O . GLY B 1 153 ? -15.594 -19.203 -19.703 1 97.75 153 GLY B O 1
ATOM 6001 N N . ASP B 1 154 ? -14.992 -17.156 -19.062 1 97.94 154 ASP B N 1
ATOM 6002 C CA . ASP B 1 154 ? -14 -17.078 -20.141 1 97.94 154 ASP B CA 1
ATOM 6003 C C . ASP B 1 154 ? -12.602 -16.812 -19.578 1 97.94 154 ASP B C 1
ATOM 6005 O O . ASP B 1 154 ? -11.711 -16.375 -20.297 1 97.94 154 ASP B O 1
ATOM 6009 N N . ILE B 1 155 ? -12.406 -17.031 -18.281 1 98.56 155 ILE B N 1
ATOM 6010 C CA . ILE B 1 155 ? -11.086 -16.891 -17.672 1 98.56 155 ILE B CA 1
ATOM 6011 C C . ILE B 1 155 ? -10.438 -18.266 -17.5 1 98.56 155 ILE B C 1
ATOM 6013 O O . ILE B 1 155 ? -11.062 -19.188 -16.969 1 98.56 155 ILE B O 1
ATOM 6017 N N . ALA B 1 156 ? -9.273 -18.453 -17.984 1 98.81 156 ALA B N 1
ATOM 6018 C CA . ALA B 1 156 ? -8.492 -19.625 -17.594 1 98.81 156 ALA B CA 1
ATOM 6019 C C . ALA B 1 156 ? -7.773 -19.406 -16.266 1 98.81 156 ALA B C 1
ATOM 6021 O O . ALA B 1 156 ? -7.074 -18.406 -16.094 1 98.81 156 ALA B O 1
ATOM 6022 N N . LEU B 1 157 ? -7.988 -20.25 -15.305 1 98.81 157 LEU B N 1
ATOM 6023 C CA . LEU B 1 157 ? -7.348 -20.156 -14 1 98.81 157 LEU B CA 1
ATOM 6024 C C . LEU B 1 157 ? -6.309 -21.266 -13.82 1 98.81 157 LEU B C 1
ATOM 6026 O O . LEU B 1 157 ? -6.656 -22.438 -13.758 1 98.81 157 LEU B O 1
ATOM 6030 N N . LEU B 1 158 ? -5.07 -20.906 -13.82 1 98.69 158 LEU B N 1
ATOM 6031 C CA . LEU B 1 158 ? -3.949 -21.797 -13.531 1 98.69 158 LEU B CA 1
ATOM 6032 C C . LEU B 1 158 ? -3.402 -21.531 -12.125 1 98.69 158 LEU B C 1
ATOM 6034 O O . LEU B 1 158 ? -2.75 -20.516 -11.891 1 98.69 158 LEU B O 1
ATOM 6038 N N . SER B 1 159 ? -3.617 -22.484 -11.219 1 97.88 159 SER B N 1
ATOM 6039 C CA . SER B 1 159 ? -3.322 -22.188 -9.812 1 97.88 159 SER B CA 1
ATOM 6040 C C . SER B 1 159 ? -2.494 -23.312 -9.188 1 97.88 159 SER B C 1
ATOM 6042 O O . SER B 1 159 ? -2.838 -24.484 -9.305 1 97.88 159 SER B O 1
ATOM 6044 N N . GLN B 1 160 ? -1.511 -22.969 -8.516 1 94.75 160 GLN B N 1
ATOM 6045 C CA . GLN B 1 160 ? -0.695 -23.938 -7.805 1 94.75 160 GLN B CA 1
ATOM 6046 C C . GLN B 1 160 ? -1.335 -24.328 -6.473 1 94.75 160 GLN B C 1
ATOM 6048 O O . GLN B 1 160 ? -0.946 -25.328 -5.859 1 94.75 160 GLN B O 1
ATOM 6053 N N . SER B 1 161 ? -2.338 -23.609 -6.043 1 92.75 161 SER B N 1
ATOM 6054 C CA . SER B 1 161 ? -3.074 -23.922 -4.82 1 92.75 161 SER B CA 1
ATOM 6055 C C . SER B 1 161 ? -4.547 -24.188 -5.113 1 92.75 161 SER B C 1
ATOM 6057 O O . SER B 1 161 ? -5.238 -23.328 -5.672 1 92.75 161 SER B O 1
ATOM 6059 N N . GLY B 1 162 ? -4.988 -25.312 -4.691 1 91.06 162 GLY B N 1
ATOM 6060 C CA . GLY B 1 162 ? -6.387 -25.672 -4.871 1 91.06 162 GLY B CA 1
ATOM 6061 C C . GLY B 1 162 ? -7.328 -24.797 -4.062 1 91.06 162 GLY B C 1
ATOM 6062 O O . GLY B 1 162 ? -8.312 -24.281 -4.59 1 91.06 162 GLY B O 1
ATOM 6063 N N . ASN B 1 163 ? -7.062 -24.594 -2.773 1 90 163 ASN B N 1
ATOM 6064 C CA . ASN B 1 163 ? -7.898 -23.766 -1.906 1 90 163 ASN B CA 1
ATOM 6065 C C . ASN B 1 163 ? -8 -22.344 -2.422 1 90 163 ASN B C 1
ATOM 6067 O O . ASN B 1 163 ? -9.062 -21.719 -2.336 1 90 163 ASN B O 1
ATOM 6071 N N . LEU B 1 164 ? -6.93 -21.891 -2.885 1 94.94 164 LEU B N 1
ATOM 6072 C CA . LEU B 1 164 ? -6.945 -20.531 -3.418 1 94.94 164 LEU B CA 1
ATOM 6073 C C . LEU B 1 164 ? -7.836 -20.438 -4.652 1 94.94 164 LEU B C 1
ATOM 6075 O O . LEU B 1 164 ? -8.477 -19.422 -4.883 1 94.94 164 LEU B O 1
ATOM 6079 N N . ALA B 1 165 ? -7.828 -21.484 -5.41 1 96.62 165 ALA B N 1
ATOM 6080 C CA . ALA B 1 165 ? -8.68 -21.5 -6.594 1 96.62 165 ALA B CA 1
ATOM 6081 C C . ALA B 1 165 ? -10.156 -21.391 -6.211 1 96.62 165 ALA B C 1
ATOM 6083 O O . ALA B 1 165 ? -10.938 -20.766 -6.922 1 96.62 165 ALA B O 1
ATOM 6084 N N . ILE B 1 166 ? -10.484 -22.031 -5.129 1 93.81 166 ILE B N 1
ATOM 6085 C CA . ILE B 1 166 ? -11.859 -21.953 -4.641 1 93.81 166 ILE B CA 1
ATOM 6086 C C . ILE B 1 166 ? -12.195 -20.5 -4.273 1 93.81 166 ILE B C 1
ATOM 6088 O O . ILE B 1 166 ? -13.266 -20 -4.629 1 93.81 166 ILE B O 1
ATOM 6092 N N . GLU B 1 167 ? -11.297 -19.844 -3.598 1 96.69 167 GLU B N 1
ATOM 6093 C CA . GLU B 1 167 ? -11.5 -18.438 -3.268 1 96.69 167 GLU B CA 1
ATOM 6094 C C . GLU B 1 167 ? -11.641 -17.594 -4.527 1 96.69 167 GLU B C 1
ATOM 6096 O O . GLU B 1 167 ? -12.547 -16.766 -4.625 1 96.69 167 GLU B O 1
ATOM 6101 N N . LEU B 1 168 ? -10.719 -17.797 -5.484 1 97.94 168 LEU B N 1
ATOM 6102 C CA . LEU B 1 168 ? -10.734 -17.016 -6.715 1 97.94 168 LEU B CA 1
ATOM 6103 C C . LEU B 1 168 ? -12.031 -17.234 -7.48 1 97.94 168 LEU B C 1
ATOM 6105 O O . LEU B 1 168 ? -12.594 -16.281 -8.039 1 97.94 168 LEU B O 1
ATOM 6109 N N . ASP B 1 169 ? -12.508 -18.453 -7.496 1 97.12 169 ASP B N 1
ATOM 6110 C CA . ASP B 1 169 ? -13.781 -18.734 -8.141 1 97.12 169 ASP B CA 1
ATOM 6111 C C . ASP B 1 169 ? -14.906 -17.891 -7.543 1 97.12 169 ASP B C 1
ATOM 6113 O O . ASP B 1 169 ? -15.727 -17.344 -8.273 1 97.12 169 ASP B O 1
ATOM 6117 N N . ARG B 1 170 ? -14.93 -17.812 -6.25 1 96 170 ARG B N 1
ATOM 6118 C CA . ARG B 1 170 ? -15.945 -17.016 -5.57 1 96 170 ARG B CA 1
ATOM 6119 C C . ARG B 1 170 ? -15.781 -15.531 -5.891 1 96 170 ARG B C 1
ATOM 6121 O O . ARG B 1 170 ? -16.766 -14.828 -6.129 1 96 170 ARG B O 1
ATOM 6128 N N . LEU B 1 171 ? -14.594 -15.07 -5.898 1 96.88 171 LEU B N 1
ATOM 6129 C CA . LEU B 1 171 ? -14.32 -13.68 -6.23 1 96.88 171 LEU B CA 1
ATOM 6130 C C . LEU B 1 171 ? -14.727 -13.367 -7.664 1 96.88 171 LEU B C 1
ATOM 6132 O O . LEU B 1 171 ? -15.273 -12.297 -7.941 1 96.88 171 LEU B O 1
ATOM 6136 N N . PHE B 1 172 ? -14.43 -14.352 -8.586 1 97.06 172 PHE B N 1
ATOM 6137 C CA . PHE B 1 172 ? -14.82 -14.188 -9.977 1 97.06 172 PHE B CA 1
ATOM 6138 C C . PHE B 1 172 ? -16.328 -14.109 -10.117 1 97.06 172 PHE B C 1
ATOM 6140 O O . PHE B 1 172 ? -16.859 -13.172 -10.719 1 97.06 172 PHE B O 1
ATOM 6147 N N . THR B 1 173 ? -17.016 -14.984 -9.438 1 95 173 THR B N 1
ATOM 6148 C CA . THR B 1 173 ? -18.469 -15.07 -9.539 1 95 173 THR B CA 1
ATOM 6149 C C . THR B 1 173 ? -19.109 -13.797 -9.023 1 95 173 THR B C 1
ATOM 6151 O O . THR B 1 173 ? -20.047 -13.273 -9.648 1 95 173 THR B O 1
ATOM 6154 N N . ALA B 1 174 ? -18.578 -13.305 -7.977 1 91.88 174 ALA B N 1
ATOM 6155 C CA . ALA B 1 174 ? -19.109 -12.086 -7.375 1 91.88 174 ALA B CA 1
ATOM 6156 C C . ALA B 1 174 ? -18.953 -10.891 -8.312 1 91.88 174 ALA B C 1
ATOM 6158 O O . ALA B 1 174 ? -19.594 -9.859 -8.141 1 91.88 174 ALA B O 1
ATOM 6159 N N . ARG B 1 175 ? -18.172 -11.016 -9.344 1 92.44 175 ARG B N 1
ATOM 6160 C CA . ARG B 1 175 ? -17.875 -9.914 -10.25 1 92.44 175 ARG B CA 1
ATOM 6161 C C . ARG B 1 175 ? -18.391 -10.219 -11.656 1 92.44 175 ARG B C 1
ATOM 6163 O O . ARG B 1 175 ? -18.016 -9.539 -12.617 1 92.44 175 ARG B O 1
ATOM 6170 N N . GLY B 1 176 ? -19.141 -11.25 -11.797 1 91.19 176 GLY B N 1
ATOM 6171 C CA . GLY B 1 176 ? -19.703 -11.633 -13.086 1 91.19 176 GLY B CA 1
ATOM 6172 C C . GLY B 1 176 ? -18.703 -12.305 -14 1 91.19 176 GLY B C 1
ATOM 6173 O O . GLY B 1 176 ? -18.859 -12.297 -15.219 1 91.19 176 GLY B O 1
ATOM 6174 N N . LEU B 1 177 ? -17.625 -12.805 -13.438 1 95 177 LEU B N 1
ATOM 6175 C CA . LEU B 1 177 ? -16.625 -13.547 -14.18 1 95 177 LEU B CA 1
ATOM 6176 C C . LEU B 1 177 ? -16.797 -15.047 -13.984 1 95 177 LEU B C 1
ATOM 6178 O O . LEU B 1 177 ? -17.594 -15.477 -13.141 1 95 177 LEU B O 1
ATOM 6182 N N . GLY B 1 178 ? -16.188 -15.805 -14.766 1 97.38 178 GLY B N 1
ATOM 6183 C CA . GLY B 1 178 ? -16.219 -17.25 -14.672 1 97.38 178 GLY B CA 1
ATOM 6184 C C . GLY B 1 178 ? -15.031 -17.922 -15.32 1 97.38 178 GLY B C 1
ATOM 6185 O O . GLY B 1 178 ? -14.156 -17.25 -15.883 1 97.38 178 GLY B O 1
ATOM 6186 N N . ILE B 1 179 ? -15.031 -19.234 -15.281 1 98.5 179 ILE B N 1
ATOM 6187 C CA . ILE B 1 179 ? -13.828 -19.984 -15.625 1 98.5 179 ILE B CA 1
ATOM 6188 C C . ILE B 1 179 ? -14.078 -20.812 -16.875 1 98.5 179 ILE B C 1
ATOM 6190 O O . ILE B 1 179 ? -15.062 -21.562 -16.953 1 98.5 179 ILE B O 1
ATOM 6194 N N . SER B 1 180 ? -13.25 -20.594 -17.906 1 98.62 180 SER B N 1
ATOM 6195 C CA . SER B 1 180 ? -13.25 -21.484 -19.062 1 98.62 180 SER B CA 1
ATOM 6196 C C . SER B 1 180 ? -12.523 -22.797 -18.75 1 98.62 180 SER B C 1
ATOM 6198 O O . SER B 1 180 ? -13.125 -23.875 -18.844 1 98.62 180 SER B O 1
ATOM 6200 N N . ARG B 1 181 ? -11.297 -22.625 -18.297 1 98.38 181 ARG B N 1
ATOM 6201 C CA . ARG B 1 181 ? -10.461 -23.766 -17.906 1 98.38 181 ARG B CA 1
ATOM 6202 C C . ARG B 1 181 ? -9.828 -23.516 -16.547 1 98.38 181 ARG B C 1
ATOM 6204 O O . ARG B 1 181 ? -9.344 -22.422 -16.266 1 98.38 181 ARG B O 1
ATOM 6211 N N . PHE B 1 182 ? -9.961 -24.484 -15.734 1 98.31 182 PHE B N 1
ATOM 6212 C CA . PHE B 1 182 ? -9.211 -24.5 -14.477 1 98.31 182 PHE B CA 1
ATOM 6213 C C . PHE B 1 182 ? -8.227 -25.656 -14.453 1 98.31 182 PHE B C 1
ATOM 6215 O O . PHE B 1 182 ? -8.594 -26.797 -14.734 1 98.31 182 PHE B O 1
ATOM 6222 N N . VAL B 1 183 ? -6.965 -25.391 -14.094 1 98.38 183 VAL B N 1
ATOM 6223 C CA . VAL B 1 183 ? -5.961 -26.422 -13.883 1 98.38 183 VAL B CA 1
ATOM 6224 C C . VAL B 1 183 ? -5.238 -26.188 -12.562 1 98.38 183 VAL B C 1
ATOM 6226 O O . VAL B 1 183 ? -4.633 -25.141 -12.352 1 98.38 183 VAL B O 1
ATOM 6229 N N . SER B 1 184 ? -5.359 -27.109 -11.641 1 97.38 184 SER B N 1
ATOM 6230 C CA . SER B 1 184 ? -4.52 -27.125 -10.445 1 97.38 184 SER B CA 1
ATOM 6231 C C . SER B 1 184 ? -3.131 -27.672 -10.75 1 97.38 184 SER B C 1
ATOM 6233 O O . SER B 1 184 ? -2.977 -28.859 -11.031 1 97.38 184 SER B O 1
ATOM 6235 N N . LEU B 1 185 ? -2.135 -26.891 -10.594 1 95.31 185 LEU B N 1
ATOM 6236 C CA . LEU B 1 185 ? -0.79 -27.219 -11.055 1 95.31 185 LEU B CA 1
ATOM 6237 C C . LEU B 1 185 ? -0.132 -28.234 -10.141 1 95.31 185 LEU B C 1
ATOM 6239 O O . LEU B 1 185 ? 0.693 -29.047 -10.586 1 95.31 185 LEU B O 1
ATOM 6243 N N . GLY B 1 186 ? -0.405 -28.094 -8.859 1 93.31 186 GLY B N 1
ATOM 6244 C CA . GLY B 1 186 ? 0.237 -28.969 -7.895 1 93.31 186 GLY B CA 1
ATOM 6245 C C . GLY B 1 186 ? 1.75 -28.859 -7.898 1 93.31 186 GLY B C 1
ATOM 6246 O O . GLY B 1 186 ? 2.293 -27.75 -7.816 1 93.31 186 GLY B O 1
ATOM 6247 N N . ASN B 1 187 ? 2.432 -30.062 -8.039 1 92 187 ASN B N 1
ATOM 6248 C CA . ASN B 1 187 ? 3.891 -30.094 -7.996 1 92 187 ASN B CA 1
ATOM 6249 C C . ASN B 1 187 ? 4.5 -29.734 -9.344 1 92 187 ASN B C 1
ATOM 6251 O O . ASN B 1 187 ? 5.711 -29.531 -9.453 1 92 187 ASN B O 1
ATOM 6255 N N . GLN B 1 188 ? 3.711 -29.609 -10.344 1 93.62 188 GLN B N 1
ATOM 6256 C CA . GLN B 1 188 ? 4.207 -29.359 -11.688 1 93.62 188 GLN B CA 1
ATOM 6257 C C . GLN B 1 188 ? 5.301 -30.344 -12.07 1 93.62 188 GLN B C 1
ATOM 6259 O O . GLN B 1 188 ? 6.359 -29.953 -12.57 1 93.62 188 GLN B O 1
ATOM 6264 N N . ALA B 1 189 ? 5.027 -31.594 -11.859 1 93.94 189 ALA B N 1
ATOM 6265 C CA . ALA B 1 189 ? 6.07 -32.594 -12.055 1 93.94 189 ALA B CA 1
ATOM 6266 C C . ALA B 1 189 ? 6.277 -32.906 -13.539 1 93.94 189 ALA B C 1
ATOM 6268 O O . ALA B 1 189 ? 7.355 -33.344 -13.945 1 93.94 189 ALA B O 1
ATOM 6269 N N . ASP B 1 190 ? 5.277 -32.688 -14.344 1 96.12 190 ASP B N 1
ATOM 6270 C CA . ASP B 1 190 ? 5.379 -32.875 -15.789 1 96.12 190 ASP B CA 1
ATOM 6271 C C . ASP B 1 190 ? 4.836 -31.672 -16.547 1 96.12 190 ASP B C 1
ATOM 6273 O O . ASP B 1 190 ? 5.551 -30.703 -16.766 1 96.12 190 ASP B O 1
ATOM 6277 N N . VAL B 1 191 ? 3.459 -31.641 -16.781 1 96.38 191 VAL B N 1
ATOM 6278 C CA . VAL B 1 191 ? 2.887 -30.453 -17.406 1 96.38 191 VAL B CA 1
ATOM 6279 C C . VAL B 1 191 ? 3.123 -29.25 -16.5 1 96.38 191 VAL B C 1
ATOM 6281 O O . VAL B 1 191 ? 2.889 -29.312 -15.289 1 96.38 191 VAL B O 1
ATOM 6284 N N . ASN B 1 192 ? 3.68 -28.234 -17.094 1 95.12 192 ASN B N 1
ATOM 6285 C CA . ASN B 1 192 ? 4.012 -27.078 -16.266 1 95.12 192 ASN B CA 1
ATOM 6286 C C . ASN B 1 192 ? 3.266 -25.828 -16.734 1 95.12 192 ASN B C 1
ATOM 6288 O O . ASN B 1 192 ? 2.455 -25.891 -17.656 1 95.12 192 ASN B O 1
ATOM 6292 N N . LEU B 1 193 ? 3.465 -24.766 -16.031 1 97.19 193 LEU B N 1
ATOM 6293 C CA . LEU B 1 193 ? 2.771 -23.5 -16.234 1 97.19 193 LEU B CA 1
ATOM 6294 C C . LEU B 1 193 ? 2.943 -23 -17.672 1 97.19 193 LEU B C 1
ATOM 6296 O O . LEU B 1 193 ? 1.993 -22.516 -18.281 1 97.19 193 LEU B O 1
ATOM 6300 N N . VAL B 1 194 ? 4.156 -23.156 -18.266 1 97.56 194 VAL B N 1
ATOM 6301 C CA . VAL B 1 194 ? 4.5 -22.656 -19.594 1 97.56 194 VAL B CA 1
ATOM 6302 C C . VAL B 1 194 ? 3.588 -23.281 -20.641 1 97.56 194 VAL B C 1
ATOM 6304 O O . VAL B 1 194 ? 2.953 -22.578 -21.422 1 97.56 194 VAL B O 1
ATOM 6307 N N . GLU B 1 195 ? 3.461 -24.594 -20.594 1 97.19 195 GLU B N 1
ATOM 6308 C CA . GLU B 1 195 ? 2.646 -25.328 -21.562 1 97.19 195 GLU B CA 1
ATOM 6309 C C . GLU B 1 195 ? 1.169 -24.969 -21.422 1 97.19 195 GLU B C 1
ATOM 6311 O O . GLU B 1 195 ? 0.441 -24.922 -22.406 1 97.19 195 GLU B O 1
ATOM 6316 N N . LEU B 1 196 ? 0.815 -24.766 -20.219 1 98.06 196 LEU B N 1
ATOM 6317 C CA . LEU B 1 196 ? -0.594 -24.484 -19.969 1 98.06 196 LEU B CA 1
ATOM 6318 C C . LEU B 1 196 ? -0.948 -23.062 -20.422 1 98.06 196 LEU B C 1
ATOM 6320 O O . LEU B 1 196 ? -2.064 -22.812 -20.875 1 98.06 196 LEU B O 1
ATOM 6324 N N . ILE B 1 197 ? -0.079 -22.094 -20.25 1 98.38 197 ILE B N 1
ATOM 6325 C CA . ILE B 1 197 ? -0.307 -20.75 -20.766 1 98.38 197 ILE B CA 1
ATOM 6326 C C . ILE B 1 197 ? -0.493 -20.812 -22.281 1 98.38 197 ILE B C 1
ATOM 6328 O O . ILE B 1 197 ? -1.436 -20.219 -22.828 1 98.38 197 ILE B O 1
ATOM 6332 N N . ASP B 1 198 ? 0.382 -21.562 -22.938 1 97.62 198 ASP B N 1
ATOM 6333 C CA . ASP B 1 198 ? 0.279 -21.719 -24.391 1 97.62 198 ASP B CA 1
ATOM 6334 C C . ASP B 1 198 ? -1.067 -22.328 -24.781 1 97.62 198 ASP B C 1
ATOM 6336 O O . ASP B 1 198 ? -1.739 -21.828 -25.688 1 97.62 198 ASP B O 1
ATOM 6340 N N . ALA B 1 199 ? -1.396 -23.359 -24.094 1 97.5 199 ALA B N 1
ATOM 6341 C CA . ALA B 1 199 ? -2.635 -24.078 -24.406 1 97.5 199 ALA B CA 1
ATOM 6342 C C . ALA B 1 199 ? -3.85 -23.172 -24.188 1 97.5 199 ALA B C 1
ATOM 6344 O O . ALA B 1 199 ? -4.789 -23.188 -24.984 1 97.5 199 ALA B O 1
ATOM 6345 N N . CYS B 1 200 ? -3.863 -22.422 -23.109 1 98.06 200 CYS B N 1
ATOM 6346 C CA . CYS B 1 200 ? -5.004 -21.578 -22.781 1 98.06 200 CYS B CA 1
ATOM 6347 C C . CYS B 1 200 ? -5.066 -20.375 -23.703 1 98.06 200 CYS B C 1
ATOM 6349 O O . CYS B 1 200 ? -6.156 -19.906 -24.047 1 98.06 200 CYS B O 1
ATOM 6351 N N . ALA B 1 201 ? -3.912 -19.828 -24.078 1 97.62 201 ALA B N 1
ATOM 6352 C CA . ALA B 1 201 ? -3.883 -18.703 -25.016 1 97.62 201 ALA B CA 1
ATOM 6353 C C . ALA B 1 201 ? -4.449 -19.109 -26.375 1 97.62 201 ALA B C 1
ATOM 6355 O O . ALA B 1 201 ? -5.055 -18.281 -27.062 1 97.62 201 ALA B O 1
ATOM 6356 N N . ALA B 1 202 ? -4.277 -20.328 -26.75 1 96.62 202 ALA B N 1
ATOM 6357 C CA . ALA B 1 202 ? -4.746 -20.844 -28.031 1 96.62 202 ALA B CA 1
ATOM 6358 C C . ALA B 1 202 ? -6.219 -21.25 -27.969 1 96.62 202 ALA B C 1
ATOM 6360 O O . ALA B 1 202 ? -6.836 -21.547 -28.984 1 96.62 202 ALA B O 1
ATOM 6361 N N . HIS B 1 203 ? -6.77 -21.281 -26.781 1 97.44 203 HIS B N 1
ATOM 6362 C CA . HIS B 1 203 ? -8.156 -21.688 -26.594 1 97.44 203 HIS B CA 1
ATOM 6363 C C . HIS B 1 203 ? -9.109 -20.531 -26.891 1 97.44 203 HIS B C 1
ATOM 6365 O O . HIS B 1 203 ? -9.125 -19.531 -26.188 1 97.44 203 HIS B O 1
ATOM 6371 N N . PRO B 1 204 ? -9.969 -20.641 -27.875 1 96.38 204 PRO B N 1
ATOM 6372 C CA . PRO B 1 204 ? -10.781 -19.516 -28.328 1 96.38 204 PRO B CA 1
ATOM 6373 C C . PRO B 1 204 ? -11.758 -19.016 -27.266 1 96.38 204 PRO B C 1
ATOM 6375 O O . PRO B 1 204 ? -12.172 -17.844 -27.297 1 96.38 204 PRO B O 1
ATOM 6378 N N . ARG B 1 205 ? -12.094 -19.844 -26.328 1 97.38 205 ARG B N 1
ATOM 6379 C CA . ARG B 1 205 ? -13.094 -19.469 -25.328 1 97.38 205 ARG B CA 1
ATOM 6380 C C . ARG B 1 205 ? -12.438 -18.828 -24.109 1 97.38 205 ARG B C 1
ATOM 6382 O O . ARG B 1 205 ? -13.117 -18.516 -23.125 1 97.38 205 ARG B O 1
ATOM 6389 N N . THR B 1 206 ? -11.195 -18.625 -24.125 1 98 206 THR B N 1
ATOM 6390 C CA . THR B 1 206 ? -10.461 -17.984 -23.047 1 98 206 THR B CA 1
ATOM 6391 C C . THR B 1 206 ? -10.133 -16.531 -23.406 1 98 206 THR B C 1
ATOM 6393 O O . THR B 1 206 ? -9.453 -16.281 -24.391 1 98 206 THR B O 1
ATOM 6396 N N . ALA B 1 207 ? -10.625 -15.641 -22.578 1 96.88 207 ALA B N 1
ATOM 6397 C CA . ALA B 1 207 ? -10.414 -14.219 -22.844 1 96.88 207 ALA B CA 1
ATOM 6398 C C . ALA B 1 207 ? -9.211 -13.688 -22.062 1 96.88 207 ALA B C 1
ATOM 6400 O O . ALA B 1 207 ? -8.602 -12.688 -22.453 1 96.88 207 ALA B O 1
ATOM 6401 N N . ALA B 1 208 ? -8.859 -14.289 -21 1 98 208 ALA B N 1
ATOM 6402 C CA . ALA B 1 208 ? -7.734 -13.914 -20.141 1 98 208 ALA B CA 1
ATOM 6403 C C . ALA B 1 208 ? -7.242 -15.109 -19.328 1 98 208 ALA B C 1
ATOM 6405 O O . ALA B 1 208 ? -7.98 -16.078 -19.125 1 98 208 ALA B O 1
ATOM 6406 N N . ILE B 1 209 ? -6.012 -15.055 -18.875 1 98.81 209 ILE B N 1
ATOM 6407 C CA . ILE B 1 209 ? -5.414 -16.125 -18.078 1 98.81 209 ILE B CA 1
ATOM 6408 C C . ILE B 1 209 ? -5.031 -15.578 -16.703 1 98.81 209 ILE B C 1
ATOM 6410 O O . ILE B 1 209 ? -4.305 -14.586 -16.609 1 98.81 209 ILE B O 1
ATOM 6414 N N . ALA B 1 210 ? -5.574 -16.141 -15.648 1 98.88 210 ALA B N 1
ATOM 6415 C CA . ALA B 1 210 ? -5.199 -15.867 -14.266 1 98.88 210 ALA B CA 1
ATOM 6416 C C . ALA B 1 210 ? -4.246 -16.922 -13.727 1 98.88 210 ALA B C 1
ATOM 6418 O O . ALA B 1 210 ? -4.5 -18.125 -13.859 1 98.88 210 ALA B O 1
ATOM 6419 N N . VAL B 1 211 ? -3.158 -16.484 -13.109 1 98.75 211 VAL B N 1
ATOM 6420 C CA . VAL B 1 211 ? -2.137 -17.406 -12.641 1 98.75 211 VAL B CA 1
ATOM 6421 C C . VAL B 1 211 ? -1.844 -17.156 -11.164 1 98.75 211 VAL B C 1
ATOM 6423 O O . VAL B 1 211 ? -1.567 -16.016 -10.773 1 98.75 211 VAL B O 1
ATOM 6426 N N . TYR B 1 212 ? -1.972 -18.125 -10.367 1 97.81 212 TYR B N 1
ATOM 6427 C CA . TYR B 1 212 ? -1.324 -18.141 -9.055 1 97.81 212 TYR B CA 1
ATOM 6428 C C . TYR B 1 212 ? -0.135 -19.094 -9.055 1 97.81 212 TYR B C 1
ATOM 6430 O O . TYR B 1 212 ? -0.283 -20.297 -9.344 1 97.81 212 TYR B O 1
ATOM 6438 N N . ILE B 1 213 ? 1.054 -18.578 -8.594 1 96.75 213 ILE B N 1
ATOM 6439 C CA . ILE B 1 213 ? 2.248 -19.406 -8.742 1 96.75 213 ILE B CA 1
ATOM 6440 C C . ILE B 1 213 ? 3.193 -19.156 -7.566 1 96.75 213 ILE B C 1
ATOM 6442 O O . ILE B 1 213 ? 3.346 -18.031 -7.109 1 96.75 213 ILE B O 1
ATOM 6446 N N . GLU B 1 214 ? 3.762 -20.25 -7.043 1 93.94 214 GLU B N 1
ATOM 6447 C CA . GLU B 1 214 ? 4.785 -20.203 -6.004 1 93.94 214 GLU B CA 1
ATOM 6448 C C . GLU B 1 214 ? 6.168 -20.516 -6.574 1 93.94 214 GLU B C 1
ATOM 6450 O O . GLU B 1 214 ? 7.176 -19.984 -6.094 1 93.94 214 GLU B O 1
ATOM 6455 N N . ASP B 1 215 ? 6.207 -21.391 -7.57 1 93.44 215 ASP B N 1
ATOM 6456 C CA . ASP B 1 215 ? 7.434 -21.812 -8.25 1 93.44 215 ASP B CA 1
ATOM 6457 C C . ASP B 1 215 ? 7.242 -21.844 -9.758 1 93.44 215 ASP B C 1
ATOM 6459 O O . ASP B 1 215 ? 6.488 -22.672 -10.281 1 93.44 215 ASP B O 1
ATOM 6463 N N . PHE B 1 216 ? 8 -21.047 -10.477 1 94.94 216 PHE B N 1
ATOM 6464 C CA . PHE B 1 216 ? 7.836 -20.922 -11.922 1 94.94 216 PHE B CA 1
ATOM 6465 C C . PHE B 1 216 ? 8.453 -22.109 -12.648 1 94.94 216 PHE B C 1
ATOM 6467 O O . PHE B 1 216 ? 8.148 -22.359 -13.812 1 94.94 216 PHE B O 1
ATOM 6474 N N . ARG B 1 217 ? 9.359 -22.844 -12.023 1 93.44 217 ARG B N 1
ATOM 6475 C CA . ARG B 1 217 ? 10.102 -23.969 -12.609 1 93.44 217 ARG B CA 1
ATOM 6476 C C . ARG B 1 217 ? 10.938 -23.5 -13.797 1 93.44 217 ARG B C 1
ATOM 6478 O O . ARG B 1 217 ? 12.141 -23.266 -13.664 1 93.44 217 ARG B O 1
ATOM 6485 N N . ASP B 1 218 ? 10.266 -23.125 -14.891 1 95.06 218 ASP B N 1
ATOM 6486 C CA . ASP B 1 218 ? 10.883 -22.547 -16.078 1 95.06 218 ASP B CA 1
ATOM 6487 C C . ASP B 1 218 ? 10.508 -21.078 -16.234 1 95.06 218 ASP B C 1
ATOM 6489 O O . ASP B 1 218 ? 9.617 -20.734 -17.031 1 95.06 218 ASP B O 1
ATOM 6493 N N . GLY B 1 219 ? 11.336 -20.281 -15.578 1 95.62 219 GLY B N 1
ATOM 6494 C CA . GLY B 1 219 ? 11.039 -18.859 -15.539 1 95.62 219 GLY B CA 1
ATOM 6495 C C . GLY B 1 219 ? 11.133 -18.188 -16.906 1 95.62 219 GLY B C 1
ATOM 6496 O O . GLY B 1 219 ? 10.273 -17.391 -17.266 1 95.62 219 GLY B O 1
ATOM 6497 N N . ARG B 1 220 ? 12.117 -18.453 -17.672 1 95.12 220 ARG B N 1
ATOM 6498 C CA . ARG B 1 220 ? 12.273 -17.828 -18.984 1 95.12 220 ARG B CA 1
ATOM 6499 C C . ARG B 1 220 ? 11.203 -18.328 -19.953 1 95.12 220 ARG B C 1
ATOM 6501 O O . ARG B 1 220 ? 10.727 -17.578 -20.812 1 95.12 220 ARG B O 1
ATOM 6508 N N . GLY B 1 221 ? 10.906 -19.688 -19.844 1 96.25 221 GLY B N 1
ATOM 6509 C CA . GLY B 1 221 ? 9.781 -20.203 -20.594 1 96.25 221 GLY B CA 1
ATOM 6510 C C . GLY B 1 221 ? 8.484 -19.469 -20.312 1 96.25 221 GLY B C 1
ATOM 6511 O O . GLY B 1 221 ? 7.719 -19.172 -21.234 1 96.25 221 GLY B O 1
ATOM 6512 N N . PHE B 1 222 ? 8.258 -19.188 -19.062 1 97.12 222 PHE B N 1
ATOM 6513 C CA . PHE B 1 222 ? 7.094 -18.406 -18.656 1 97.12 222 PHE B CA 1
ATOM 6514 C C . PHE B 1 222 ? 7.07 -17.062 -19.375 1 97.12 222 PHE B C 1
ATOM 6516 O O . PHE B 1 222 ? 6.027 -16.625 -19.875 1 97.12 222 PHE B O 1
ATOM 6523 N N . VAL B 1 223 ? 8.188 -16.328 -19.359 1 97.19 223 VAL B N 1
ATOM 6524 C CA . VAL B 1 223 ? 8.281 -15.016 -19.984 1 97.19 223 VAL B CA 1
ATOM 6525 C C . VAL B 1 223 ? 7.922 -15.117 -21.469 1 97.19 223 VAL B C 1
ATOM 6527 O O . VAL B 1 223 ? 7.102 -14.344 -21.969 1 97.19 223 VAL B O 1
ATOM 6530 N N . GLU B 1 224 ? 8.453 -16.109 -22.172 1 96.38 224 GLU B N 1
ATOM 6531 C CA . GLU B 1 224 ? 8.227 -16.281 -23.594 1 96.38 224 GLU B CA 1
ATOM 6532 C C . GLU B 1 224 ? 6.766 -16.641 -23.891 1 96.38 224 GLU B C 1
ATOM 6534 O O . GLU B 1 224 ? 6.133 -16.031 -24.75 1 96.38 224 GLU B O 1
ATOM 6539 N N . ALA B 1 225 ? 6.27 -17.578 -23.172 1 97.06 225 ALA B N 1
ATOM 6540 C CA . ALA B 1 225 ? 4.891 -18.016 -23.375 1 97.06 225 ALA B CA 1
ATOM 6541 C C . ALA B 1 225 ? 3.904 -16.891 -23.094 1 97.06 225 ALA B C 1
ATOM 6543 O O . ALA B 1 225 ? 2.932 -16.703 -23.828 1 97.06 225 ALA B O 1
ATOM 6544 N N . THR B 1 226 ? 4.145 -16.188 -22.031 1 97.38 226 THR B N 1
ATOM 6545 C CA . THR B 1 226 ? 3.268 -15.086 -21.641 1 97.38 226 THR B CA 1
ATOM 6546 C C . THR B 1 226 ? 3.334 -13.953 -22.656 1 97.38 226 THR B C 1
ATOM 6548 O O . THR B 1 226 ? 2.305 -13.391 -23.031 1 97.38 226 THR B O 1
ATOM 6551 N N . ALA B 1 227 ? 4.543 -13.617 -23.062 1 95.94 227 ALA B N 1
ATOM 6552 C CA . ALA B 1 227 ? 4.684 -12.594 -24.109 1 95.94 227 ALA B CA 1
ATOM 6553 C C . ALA B 1 227 ? 3.895 -12.969 -25.359 1 95.94 227 ALA B C 1
ATOM 6555 O O . ALA B 1 227 ? 3.234 -12.117 -25.953 1 95.94 227 ALA B O 1
ATOM 6556 N N . ALA B 1 228 ? 4.004 -14.211 -25.766 1 95.81 228 ALA B N 1
ATOM 6557 C CA . ALA B 1 228 ? 3.275 -14.695 -26.938 1 95.81 228 ALA B CA 1
ATOM 6558 C C . ALA B 1 228 ? 1.767 -14.594 -26.719 1 95.81 228 ALA B C 1
ATOM 6560 O O . ALA B 1 228 ? 1.03 -14.188 -27.625 1 95.81 228 ALA B O 1
ATOM 6561 N N . ALA B 1 229 ? 1.306 -14.977 -25.547 1 97.12 229 ALA B N 1
ATOM 6562 C CA . ALA B 1 229 ? -0.115 -14.891 -25.219 1 97.12 229 ALA B CA 1
ATOM 6563 C C . ALA B 1 229 ? -0.609 -13.445 -25.297 1 97.12 229 ALA B C 1
ATOM 6565 O O . ALA B 1 229 ? -1.628 -13.172 -25.938 1 97.12 229 ALA B O 1
ATOM 6566 N N . VAL B 1 230 ? 0.122 -12.547 -24.719 1 94.69 230 VAL B N 1
ATOM 6567 C CA . VAL B 1 230 ? -0.243 -11.141 -24.703 1 94.69 230 VAL B CA 1
ATOM 6568 C C . VAL B 1 230 ? -0.248 -10.586 -26.125 1 94.69 230 VAL B C 1
ATOM 6570 O O . VAL B 1 230 ? -1.168 -9.867 -26.516 1 94.69 230 VAL B O 1
ATOM 6573 N N . ALA B 1 231 ? 0.756 -10.93 -26.891 1 92.94 231 ALA B N 1
ATOM 6574 C CA . ALA B 1 231 ? 0.848 -10.484 -28.281 1 92.94 231 ALA B CA 1
ATOM 6575 C C . ALA B 1 231 ? -0.339 -10.984 -29.094 1 92.94 231 ALA B C 1
ATOM 6577 O O . ALA B 1 231 ? -0.779 -10.32 -30.031 1 92.94 231 ALA B O 1
ATOM 6578 N N . SER B 1 232 ? -0.856 -12.125 -28.703 1 94.31 232 SER B N 1
ATOM 6579 C CA . SER B 1 232 ? -1.981 -12.711 -29.438 1 94.31 232 SER B CA 1
ATOM 6580 C C . SER B 1 232 ? -3.311 -12.188 -28.906 1 94.31 232 SER B C 1
ATOM 6582 O O . SER B 1 232 ? -4.375 -12.609 -29.359 1 94.31 232 SER B O 1
ATOM 6584 N N . GLY B 1 233 ? -3.221 -11.328 -27.891 1 92.75 233 GLY B N 1
ATOM 6585 C CA . GLY B 1 233 ? -4.414 -10.641 -27.422 1 92.75 233 GLY B CA 1
ATOM 6586 C C . GLY B 1 233 ? -4.992 -11.242 -26.156 1 92.75 233 GLY B C 1
ATOM 6587 O O . GLY B 1 233 ? -6.098 -10.883 -25.734 1 92.75 233 GLY B O 1
ATOM 6588 N N . THR B 1 234 ? -4.32 -12.188 -25.531 1 96.69 234 THR B N 1
ATOM 6589 C CA . THR B 1 234 ? -4.801 -12.797 -24.297 1 96.69 234 THR B CA 1
ATOM 6590 C C . THR B 1 234 ? -4 -12.289 -23.094 1 96.69 234 THR B C 1
ATOM 6592 O O . THR B 1 234 ? -2.883 -12.75 -22.844 1 96.69 234 THR B O 1
ATOM 6595 N N . PRO B 1 235 ? -4.562 -11.414 -22.312 1 96.38 235 PRO B N 1
ATOM 6596 C CA . PRO B 1 235 ? -3.832 -10.906 -21.156 1 96.38 235 PRO B CA 1
ATOM 6597 C C . PRO B 1 235 ? -3.576 -11.977 -20.094 1 96.38 235 PRO B C 1
ATOM 6599 O O . PRO B 1 235 ? -4.363 -12.914 -19.969 1 96.38 235 PRO B O 1
ATOM 6602 N N . VAL B 1 236 ? -2.482 -11.797 -19.391 1 97.94 236 VAL B N 1
ATOM 6603 C CA . VAL B 1 236 ? -2.1 -12.703 -18.312 1 97.94 236 VAL B CA 1
ATOM 6604 C C . VAL B 1 236 ? -1.913 -11.922 -17.016 1 97.94 236 VAL B C 1
ATOM 6606 O O . VAL B 1 236 ? -1.136 -10.961 -16.969 1 97.94 236 VAL B O 1
ATOM 6609 N N . VAL B 1 237 ? -2.67 -12.242 -15.984 1 98.31 237 VAL B N 1
ATOM 6610 C CA . VAL B 1 237 ? -2.561 -11.648 -14.656 1 98.31 237 VAL B CA 1
ATOM 6611 C C . VAL B 1 237 ? -1.907 -12.641 -13.695 1 98.31 237 VAL B C 1
ATOM 6613 O O . VAL B 1 237 ? -2.35 -13.789 -13.586 1 98.31 237 VAL B O 1
ATOM 6616 N N . VAL B 1 238 ? -0.868 -12.219 -12.953 1 98.25 238 VAL B N 1
ATOM 6617 C CA . VAL B 1 238 ? -0.04 -13.164 -12.211 1 98.25 238 VAL B CA 1
ATOM 6618 C C . VAL B 1 238 ? 0 -12.766 -10.734 1 98.25 238 VAL B C 1
ATOM 6620 O O . VAL B 1 238 ? 0.373 -11.641 -10.398 1 98.25 238 VAL B O 1
ATOM 6623 N N . LEU B 1 239 ? -0.416 -13.609 -9.875 1 98 239 LEU B N 1
ATOM 6624 C CA . LEU B 1 239 ? -0.187 -13.555 -8.438 1 98 239 LEU B CA 1
ATOM 6625 C C . LEU B 1 239 ? 0.924 -14.516 -8.023 1 98 239 LEU B C 1
ATOM 6627 O O . LEU B 1 239 ? 0.688 -15.711 -7.871 1 98 239 LEU B O 1
ATOM 6631 N N . ALA B 1 240 ? 2.113 -13.945 -7.906 1 96.06 240 ALA B N 1
ATOM 6632 C CA . ALA B 1 240 ? 3.273 -14.719 -7.473 1 96.06 240 ALA B CA 1
ATOM 6633 C C . ALA B 1 240 ? 3.518 -14.547 -5.977 1 96.06 240 ALA B C 1
ATOM 6635 O O . ALA B 1 240 ? 3.684 -13.43 -5.492 1 96.06 240 ALA B O 1
ATOM 6636 N N . ALA B 1 241 ? 3.475 -15.625 -5.289 1 92 241 ALA B N 1
ATOM 6637 C CA . ALA B 1 241 ? 3.639 -15.555 -3.84 1 92 241 ALA B CA 1
ATOM 6638 C C . ALA B 1 241 ? 5.031 -16.016 -3.424 1 92 241 ALA B C 1
ATOM 6640 O O . ALA B 1 241 ? 5.73 -16.688 -4.199 1 92 241 ALA B O 1
ATOM 6641 N N . GLY B 1 242 ? 5.441 -15.578 -2.213 1 88.38 242 GLY B N 1
ATOM 6642 C CA . GLY B 1 242 ? 6.695 -16.047 -1.65 1 88.38 242 GLY B CA 1
ATOM 6643 C C . GLY B 1 242 ? 7.758 -14.969 -1.572 1 88.38 242 GLY B C 1
ATOM 6644 O O . GLY B 1 242 ? 8.953 -15.266 -1.568 1 88.38 242 GLY B O 1
ATOM 6645 N N . ALA B 1 243 ? 7.348 -13.742 -1.593 1 86.06 243 ALA B N 1
ATOM 6646 C CA . ALA B 1 243 ? 8.281 -12.625 -1.59 1 86.06 243 ALA B CA 1
ATOM 6647 C C . ALA B 1 243 ? 8.961 -12.477 -0.23 1 86.06 243 ALA B C 1
ATOM 6649 O O . ALA B 1 243 ? 10.148 -12.148 -0.152 1 86.06 243 ALA B O 1
ATOM 6650 N N . SER B 1 244 ? 8.297 -12.805 0.801 1 87.94 244 SER B N 1
ATOM 6651 C CA . SER B 1 244 ? 8.852 -12.672 2.143 1 87.94 244 SER B CA 1
ATOM 6652 C C . SER B 1 244 ? 9.562 -13.953 2.58 1 87.94 244 SER B C 1
ATOM 6654 O O . SER B 1 244 ? 9.336 -15.016 2.008 1 87.94 244 SER B O 1
ATOM 6656 N N . THR B 1 245 ? 10.391 -13.805 3.629 1 84.38 245 THR B N 1
ATOM 6657 C CA . THR B 1 245 ? 11.078 -14.969 4.191 1 84.38 245 THR B CA 1
ATOM 6658 C C . THR B 1 245 ? 10.07 -15.977 4.734 1 84.38 245 THR B C 1
ATOM 6660 O O . THR B 1 245 ? 10.203 -17.172 4.492 1 84.38 245 THR B O 1
ATOM 6663 N N . ALA B 1 246 ? 9.102 -15.508 5.371 1 86.19 246 ALA B N 1
ATOM 6664 C CA . ALA B 1 246 ? 8.062 -16.391 5.914 1 86.19 246 ALA B CA 1
ATOM 6665 C C . ALA B 1 246 ? 7.273 -17.062 4.797 1 86.19 246 ALA B C 1
ATOM 6667 O O . ALA B 1 246 ? 6.922 -18.234 4.902 1 86.19 246 ALA B O 1
ATOM 6668 N N . ALA B 1 247 ? 6.988 -16.328 3.795 1 87.62 247 ALA B N 1
ATOM 6669 C CA . ALA B 1 247 ? 6.277 -16.891 2.652 1 87.62 247 ALA B CA 1
ATOM 6670 C C . ALA B 1 247 ? 7.105 -17.984 1.979 1 87.62 247 ALA B C 1
ATOM 6672 O O . ALA B 1 247 ? 6.566 -19 1.538 1 87.62 247 ALA B O 1
ATOM 6673 N N . ALA B 1 248 ? 8.406 -17.766 1.857 1 86.25 248 ALA B N 1
ATOM 6674 C CA . ALA B 1 248 ? 9.297 -18.766 1.29 1 86.25 248 ALA B CA 1
ATOM 6675 C C . ALA B 1 248 ? 9.273 -20.047 2.121 1 86.25 248 ALA B C 1
ATOM 6677 O O . ALA B 1 248 ? 9.219 -21.156 1.572 1 86.25 248 ALA B O 1
ATOM 6678 N N . ARG B 1 249 ? 9.266 -19.969 3.406 1 85.56 249 ARG B N 1
ATOM 6679 C CA . ARG B 1 249 ? 9.141 -21.109 4.301 1 85.56 249 ARG B CA 1
ATOM 6680 C C . ARG B 1 249 ? 7.816 -21.828 4.078 1 85.56 249 ARG B C 1
ATOM 6682 O O . ARG B 1 249 ? 7.781 -23.062 4.004 1 85.56 249 ARG B O 1
ATOM 6689 N N . GLY B 1 250 ? 6.766 -21.094 3.951 1 83.5 250 GLY B N 1
ATOM 6690 C CA . GLY B 1 250 ? 5.453 -21.672 3.691 1 83.5 250 GLY B CA 1
ATOM 6691 C C . GLY B 1 250 ? 5.371 -22.406 2.369 1 83.5 250 GLY B C 1
ATOM 6692 O O . GLY B 1 250 ? 4.809 -23.5 2.293 1 83.5 250 GLY B O 1
ATOM 6693 N N . ALA B 1 251 ? 5.902 -21.781 1.365 1 81.12 251 ALA B N 1
ATOM 6694 C CA . ALA B 1 251 ? 5.887 -22.391 0.039 1 81.12 251 ALA B CA 1
ATOM 6695 C C . ALA B 1 251 ? 6.676 -23.703 0.025 1 81.12 251 ALA B C 1
ATOM 6697 O O . ALA B 1 251 ? 6.254 -24.672 -0.595 1 81.12 251 ALA B O 1
ATOM 6698 N N . GLN B 1 252 ? 7.801 -23.719 0.694 1 80.56 252 GLN B N 1
ATOM 6699 C CA . GLN B 1 252 ? 8.617 -24.922 0.804 1 80.56 252 GLN B CA 1
ATOM 6700 C C . GLN B 1 252 ? 7.84 -26.047 1.475 1 80.56 252 GLN B C 1
ATOM 6702 O O . GLN B 1 252 ? 7.902 -27.203 1.036 1 80.56 252 GLN B O 1
ATOM 6707 N N . SER B 1 253 ? 7.141 -25.703 2.426 1 77.5 253 SER B N 1
ATOM 6708 C CA . SER B 1 253 ? 6.355 -26.703 3.146 1 77.5 253 SER B CA 1
ATOM 6709 C C . SER B 1 253 ? 5.125 -27.125 2.352 1 77.5 253 SER B C 1
ATOM 6711 O O . SER B 1 253 ? 4.719 -28.281 2.389 1 77.5 253 SER B O 1
ATOM 6713 N N . HIS B 1 254 ? 4.523 -26.297 1.624 1 79.06 254 HIS B N 1
ATOM 6714 C CA . HIS B 1 254 ? 3.271 -26.484 0.902 1 79.06 254 HIS B CA 1
ATOM 6715 C C . HIS B 1 254 ? 3.492 -27.297 -0.374 1 79.06 254 HIS B C 1
ATOM 6717 O O . HIS B 1 254 ? 2.824 -28.297 -0.598 1 79.06 254 HIS B O 1
ATOM 6723 N N . THR B 1 255 ? 4.488 -26.859 -1.183 1 72.69 255 THR B N 1
ATOM 6724 C CA . THR B 1 255 ? 4.676 -27.484 -2.488 1 72.69 255 THR B CA 1
ATOM 6725 C C . THR B 1 255 ? 6.129 -27.891 -2.688 1 72.69 255 THR B C 1
ATOM 6727 O O . THR B 1 255 ? 6.504 -28.375 -3.76 1 72.69 255 THR B O 1
ATOM 6730 N N . GLY B 1 256 ? 6.941 -27.688 -1.663 1 70.19 256 GLY B N 1
ATOM 6731 C CA . GLY B 1 256 ? 8.359 -27.953 -1.861 1 70.19 256 GLY B CA 1
ATOM 6732 C C . GLY B 1 256 ? 9.016 -26.953 -2.807 1 70.19 256 GLY B C 1
ATOM 6733 O O . GLY B 1 256 ? 10.094 -27.219 -3.338 1 70.19 256 GLY B O 1
ATOM 6734 N N . SER B 1 257 ? 8.438 -25.812 -2.947 1 74 257 SER B N 1
ATOM 6735 C CA . SER B 1 257 ? 8.797 -24.844 -3.977 1 74 257 SER B CA 1
ATOM 6736 C C . SER B 1 257 ? 9.938 -23.938 -3.514 1 74 257 SER B C 1
ATOM 6738 O O . SER B 1 257 ? 10.078 -23.672 -2.318 1 74 257 SER B O 1
ATOM 6740 N N . LEU B 1 258 ? 10.812 -23.562 -4.48 1 75.69 258 LEU B N 1
ATOM 6741 C CA . LEU B 1 258 ? 11.773 -22.484 -4.332 1 75.69 258 LEU B CA 1
ATOM 6742 C C . LEU B 1 258 ? 11.219 -21.188 -4.918 1 75.69 258 LEU B C 1
ATOM 6744 O O . LEU B 1 258 ? 10.953 -21.109 -6.117 1 75.69 258 LEU B O 1
ATOM 6748 N N . THR B 1 259 ? 11.094 -20.156 -4.09 1 80.19 259 THR B N 1
ATOM 6749 C CA . THR B 1 259 ? 10.508 -18.891 -4.531 1 80.19 259 THR B CA 1
ATOM 6750 C C . THR B 1 259 ? 11.578 -17.953 -5.078 1 80.19 259 THR B C 1
ATOM 6752 O O . THR B 1 259 ? 12.766 -18.141 -4.82 1 80.19 259 THR B O 1
ATOM 6755 N N . SER B 1 260 ? 11.133 -17.062 -5.965 1 80.56 260 SER B N 1
ATOM 6756 C CA . SER B 1 260 ? 12.031 -16.094 -6.562 1 80.56 260 SER B CA 1
ATOM 6757 C C . SER B 1 260 ? 11.852 -14.711 -5.922 1 80.56 260 SER B C 1
ATOM 6759 O O . SER B 1 260 ? 10.812 -14.43 -5.328 1 80.56 260 SER B O 1
ATOM 6761 N N . ASP B 1 261 ? 12.891 -13.969 -6.156 1 88.38 261 ASP B N 1
ATOM 6762 C CA . ASP B 1 261 ? 12.867 -12.602 -5.637 1 88.38 261 ASP B CA 1
ATOM 6763 C C . ASP B 1 261 ? 11.805 -11.766 -6.34 1 88.38 261 ASP B C 1
ATOM 6765 O O . ASP B 1 261 ? 11.625 -11.883 -7.555 1 88.38 261 ASP B O 1
ATOM 6769 N N . SER B 1 262 ? 11.164 -10.914 -5.574 1 90.44 262 SER B N 1
ATOM 6770 C CA . SER B 1 262 ? 10.07 -10.117 -6.109 1 90.44 262 SER B CA 1
ATOM 6771 C C . SER B 1 262 ? 10.547 -9.195 -7.223 1 90.44 262 SER B C 1
ATOM 6773 O O . SER B 1 262 ? 9.805 -8.914 -8.164 1 90.44 262 SER B O 1
ATOM 6775 N N . ALA B 1 263 ? 11.758 -8.68 -7.094 1 91.44 263 ALA B N 1
ATOM 6776 C CA . ALA B 1 263 ? 12.297 -7.793 -8.117 1 91.44 263 ALA B CA 1
ATOM 6777 C C . ALA B 1 263 ? 12.5 -8.531 -9.438 1 91.44 263 ALA B C 1
ATOM 6779 O O . ALA B 1 263 ? 12.297 -7.965 -10.516 1 91.44 263 ALA B O 1
ATOM 6780 N N . VAL B 1 264 ? 12.914 -9.766 -9.352 1 94.12 264 VAL B N 1
ATOM 6781 C CA . VAL B 1 264 ? 13.117 -10.586 -10.539 1 94.12 264 VAL B CA 1
ATOM 6782 C C . VAL B 1 264 ? 11.766 -10.883 -11.188 1 94.12 264 VAL B C 1
ATOM 6784 O O . VAL B 1 264 ? 11.625 -10.781 -12.414 1 94.12 264 VAL B O 1
ATOM 6787 N N . ILE B 1 265 ? 10.805 -11.211 -10.383 1 95 265 ILE B N 1
ATOM 6788 C CA . ILE B 1 265 ? 9.469 -11.5 -10.883 1 95 265 ILE B CA 1
ATOM 6789 C C . ILE B 1 265 ? 8.891 -10.266 -11.562 1 95 265 ILE B C 1
ATOM 6791 O O . ILE B 1 265 ? 8.297 -10.359 -12.641 1 95 265 ILE B O 1
ATOM 6795 N N . ALA B 1 266 ? 9.055 -9.133 -10.906 1 93.69 266 ALA B N 1
ATOM 6796 C CA . ALA B 1 266 ? 8.57 -7.883 -11.492 1 93.69 266 ALA B CA 1
ATOM 6797 C C . ALA B 1 266 ? 9.227 -7.633 -12.852 1 93.69 266 ALA B C 1
ATOM 6799 O O . ALA B 1 266 ? 8.547 -7.238 -13.805 1 93.69 266 ALA B O 1
ATOM 6800 N N . ALA B 1 267 ? 10.516 -7.828 -12.938 1 94.38 267 ALA B N 1
ATOM 6801 C CA . ALA B 1 267 ? 11.242 -7.668 -14.195 1 94.38 267 ALA B CA 1
ATOM 6802 C C . ALA B 1 267 ? 10.719 -8.633 -15.258 1 94.38 267 ALA B C 1
ATOM 6804 O O . ALA B 1 267 ? 10.562 -8.25 -16.422 1 94.38 267 ALA B O 1
ATOM 6805 N N . ALA B 1 268 ? 10.5 -9.859 -14.828 1 96.12 268 ALA B N 1
ATOM 6806 C CA . ALA B 1 268 ? 9.984 -10.875 -15.742 1 96.12 268 ALA B CA 1
ATOM 6807 C C . ALA B 1 268 ? 8.609 -10.492 -16.281 1 96.12 268 ALA B C 1
ATOM 6809 O O . ALA B 1 268 ? 8.352 -10.609 -17.469 1 96.12 268 ALA B O 1
ATOM 6810 N N . CYS B 1 269 ? 7.73 -10.055 -15.414 1 95.62 269 CYS B N 1
ATOM 6811 C CA . CYS B 1 269 ? 6.387 -9.664 -15.812 1 95.62 269 CYS B CA 1
ATOM 6812 C C . CYS B 1 269 ? 6.426 -8.484 -16.766 1 95.62 269 CYS B C 1
ATOM 6814 O O . CYS B 1 269 ? 5.645 -8.414 -17.719 1 95.62 269 CYS B O 1
ATOM 6816 N N . GLU B 1 270 ? 7.344 -7.59 -16.516 1 92.88 270 GLU B N 1
ATOM 6817 C CA . GLU B 1 270 ? 7.473 -6.422 -17.391 1 92.88 270 GLU B CA 1
ATOM 6818 C C . GLU B 1 270 ? 7.82 -6.828 -18.812 1 92.88 270 GLU B C 1
ATOM 6820 O O . GLU B 1 270 ? 7.195 -6.363 -19.766 1 92.88 270 GLU B O 1
ATOM 6825 N N . VAL B 1 271 ? 8.781 -7.703 -18.938 1 94 271 VAL B N 1
ATOM 6826 C CA . VAL B 1 271 ? 9.227 -8.156 -20.25 1 94 271 VAL B CA 1
ATOM 6827 C C . VAL B 1 271 ? 8.148 -9.031 -20.891 1 94 271 VAL B C 1
ATOM 6829 O O . VAL B 1 271 ? 7.93 -8.984 -22.109 1 94 271 VAL B O 1
ATOM 6832 N N . ALA B 1 272 ? 7.457 -9.781 -20.094 1 95.56 272 ALA B N 1
ATOM 6833 C CA . ALA B 1 272 ? 6.422 -10.695 -20.562 1 95.56 272 ALA B CA 1
ATOM 6834 C C . ALA B 1 272 ? 5.148 -9.945 -20.938 1 95.56 272 ALA B C 1
ATOM 6836 O O . ALA B 1 272 ? 4.309 -10.461 -21.672 1 95.56 272 ALA B O 1
ATOM 6837 N N . GLY B 1 273 ? 4.988 -8.75 -20.406 1 94.12 273 GLY B N 1
ATOM 6838 C CA . GLY B 1 273 ? 3.746 -8.008 -20.562 1 94.12 273 GLY B CA 1
ATOM 6839 C C . GLY B 1 273 ? 2.641 -8.5 -19.641 1 94.12 273 GLY B C 1
ATOM 6840 O O . GLY B 1 273 ? 1.463 -8.227 -19.875 1 94.12 273 GLY B O 1
ATOM 6841 N N . ALA B 1 274 ? 2.973 -9.305 -18.672 1 96.12 274 ALA B N 1
ATOM 6842 C CA . ALA B 1 274 ? 2.006 -9.781 -17.688 1 96.12 274 ALA B CA 1
ATOM 6843 C C . ALA B 1 274 ? 1.691 -8.711 -16.656 1 96.12 274 ALA B C 1
ATOM 6845 O O . ALA B 1 274 ? 2.49 -7.793 -16.438 1 96.12 274 ALA B O 1
ATOM 6846 N N . ILE B 1 275 ? 0.533 -8.742 -16.047 1 96.12 275 ILE B N 1
ATOM 6847 C CA . ILE B 1 275 ? 0.136 -7.809 -14.992 1 96.12 275 ILE B CA 1
ATOM 6848 C C . ILE B 1 275 ? 0.305 -8.461 -13.625 1 96.12 275 ILE B C 1
ATOM 6850 O O . ILE B 1 275 ? -0.465 -9.352 -13.258 1 96.12 275 ILE B O 1
ATOM 6854 N N . PRO B 1 276 ? 1.323 -8.062 -12.875 1 95.94 276 PRO B N 1
ATOM 6855 C CA . PRO B 1 276 ? 1.501 -8.625 -11.531 1 95.94 276 PRO B CA 1
ATOM 6856 C C . PRO B 1 276 ? 0.512 -8.055 -10.523 1 95.94 276 PRO B C 1
ATOM 6858 O O . PRO B 1 276 ? 0.172 -6.867 -10.586 1 95.94 276 PRO B O 1
ATOM 6861 N N . VAL B 1 277 ? -0.028 -8.844 -9.641 1 97.25 277 VAL B N 1
ATOM 6862 C CA . VAL B 1 277 ? -0.902 -8.422 -8.555 1 97.25 277 VAL B CA 1
ATOM 6863 C C . VAL B 1 277 ? -0.395 -8.992 -7.23 1 97.25 277 VAL B C 1
ATOM 6865 O O . VAL B 1 277 ? 0.491 -9.852 -7.219 1 97.25 277 VAL B O 1
ATOM 6868 N N . ARG B 1 278 ? -0.966 -8.633 -6.059 1 95.94 278 ARG B N 1
ATOM 6869 C CA . ARG B 1 278 ? -0.395 -8.977 -4.762 1 95.94 278 ARG B CA 1
ATOM 6870 C C . ARG B 1 278 ? -1.375 -9.805 -3.936 1 95.94 278 ARG B C 1
ATOM 6872 O O . ARG B 1 278 ? -0.986 -10.438 -2.949 1 95.94 278 ARG B O 1
ATOM 6879 N N . THR B 1 279 ? -2.645 -9.75 -4.289 1 97.81 279 THR B N 1
ATOM 6880 C CA . THR B 1 279 ? -3.658 -10.461 -3.516 1 97.81 279 THR B CA 1
ATOM 6881 C C . THR B 1 279 ? -4.711 -11.078 -4.438 1 97.81 279 THR B C 1
ATOM 6883 O O . THR B 1 279 ? -4.844 -10.672 -5.594 1 97.81 279 THR B O 1
ATOM 6886 N N . PRO B 1 280 ? -5.484 -12.031 -3.916 1 98.25 280 PRO B N 1
ATOM 6887 C CA . PRO B 1 280 ? -6.562 -12.617 -4.715 1 98.25 280 PRO B CA 1
ATOM 6888 C C . PRO B 1 280 ? -7.605 -11.586 -5.145 1 98.25 280 PRO B C 1
ATOM 6890 O O . PRO B 1 280 ? -8.078 -11.617 -6.281 1 98.25 280 PRO B O 1
ATOM 6893 N N . ARG B 1 281 ? -7.93 -10.695 -4.27 1 97.94 281 ARG B N 1
ATOM 6894 C CA . ARG B 1 281 ? -8.891 -9.664 -4.629 1 97.94 281 ARG B CA 1
ATOM 6895 C C . ARG B 1 281 ? -8.375 -8.805 -5.785 1 97.94 281 ARG B C 1
ATOM 6897 O O . ARG B 1 281 ? -9.109 -8.531 -6.734 1 97.94 281 ARG B O 1
ATOM 6904 N N . GLU B 1 282 ? -7.141 -8.375 -5.656 1 97.94 282 GLU B N 1
ATOM 6905 C CA . GLU B 1 282 ? -6.551 -7.574 -6.723 1 97.94 282 GLU B CA 1
ATOM 6906 C C . GLU B 1 282 ? -6.582 -8.312 -8.055 1 97.94 282 GLU B C 1
ATOM 6908 O O . GLU B 1 282 ? -6.828 -7.715 -9.102 1 97.94 282 GLU B O 1
ATOM 6913 N N . LEU B 1 283 ? -6.273 -9.617 -8 1 98.56 283 LEU B N 1
ATOM 6914 C CA . LEU B 1 283 ? -6.312 -10.438 -9.203 1 98.56 283 LEU B CA 1
ATOM 6915 C C . LEU B 1 283 ? -7.688 -10.375 -9.859 1 98.56 283 LEU B C 1
ATOM 6917 O O . LEU B 1 283 ? -7.793 -10.109 -11.062 1 98.56 283 LEU B O 1
ATOM 6921 N N . ALA B 1 284 ? -8.719 -10.547 -9.102 1 98.31 284 ALA B N 1
ATOM 6922 C CA . ALA B 1 284 ? -10.086 -10.523 -9.609 1 98.31 284 ALA B CA 1
ATOM 6923 C C . ALA B 1 284 ? -10.461 -9.133 -10.117 1 98.31 284 ALA B C 1
ATOM 6925 O O . ALA B 1 284 ? -11.109 -9 -11.156 1 98.31 284 ALA B O 1
ATOM 6926 N N . ASP B 1 285 ? -10.062 -8.102 -9.383 1 97.81 285 ASP B N 1
ATOM 6927 C CA . ASP B 1 285 ? -10.391 -6.73 -9.75 1 97.81 285 ASP B CA 1
ATOM 6928 C C . ASP B 1 285 ? -9.75 -6.348 -11.078 1 97.81 285 ASP B C 1
ATOM 6930 O O . ASP B 1 285 ? -10.367 -5.676 -11.906 1 97.81 285 ASP B O 1
ATOM 6934 N N . VAL B 1 286 ? -8.5 -6.766 -11.289 1 97.25 286 VAL B N 1
ATOM 6935 C CA . VAL B 1 286 ? -7.793 -6.465 -12.531 1 97.25 286 VAL B CA 1
ATOM 6936 C C . VAL B 1 286 ? -8.461 -7.18 -13.703 1 97.25 286 VAL B C 1
ATOM 6938 O O . VAL B 1 286 ? -8.633 -6.598 -14.773 1 97.25 286 VAL B O 1
ATOM 6941 N N . LEU B 1 287 ? -8.867 -8.438 -13.508 1 97.31 287 LEU B N 1
ATOM 6942 C CA . LEU B 1 287 ? -9.57 -9.172 -14.555 1 97.31 287 LEU B CA 1
ATOM 6943 C C . LEU B 1 287 ? -10.867 -8.469 -14.938 1 97.31 287 LEU B C 1
ATOM 6945 O O . LEU B 1 287 ? -11.219 -8.406 -16.109 1 97.31 287 LEU B O 1
ATOM 6949 N N . CYS B 1 288 ? -11.539 -7.895 -13.914 1 95.12 288 CYS B N 1
ATOM 6950 C CA . CYS B 1 288 ? -12.766 -7.145 -14.172 1 95.12 288 CYS B CA 1
ATOM 6951 C C . CYS B 1 288 ? -12.484 -5.918 -15.031 1 95.12 288 CYS B C 1
ATOM 6953 O O . CYS B 1 288 ? -13.227 -5.629 -15.969 1 95.12 288 CYS B O 1
ATOM 6955 N N . ALA B 1 289 ? -11.445 -5.211 -14.734 1 94.75 289 ALA B N 1
ATOM 6956 C CA . ALA B 1 289 ? -11.086 -4.004 -15.469 1 94.75 289 ALA B CA 1
ATOM 6957 C C . ALA B 1 289 ? -10.695 -4.332 -16.906 1 94.75 289 ALA B C 1
ATOM 6959 O O . ALA B 1 289 ? -10.961 -3.557 -17.828 1 94.75 289 ALA B O 1
ATOM 6960 N N . LEU B 1 290 ? -10.039 -5.504 -17.141 1 93.25 290 LEU B N 1
ATOM 6961 C CA . LEU B 1 290 ? -9.562 -5.91 -18.453 1 93.25 290 LEU B CA 1
ATOM 6962 C C . LEU B 1 290 ? -10.727 -6.188 -19.391 1 93.25 290 LEU B C 1
ATOM 6964 O O . LEU B 1 290 ? -10.562 -6.172 -20.609 1 93.25 290 LEU B O 1
ATOM 6968 N N . ARG B 1 291 ? -11.906 -6.426 -18.891 1 89.69 291 ARG B N 1
ATOM 6969 C CA . ARG B 1 291 ? -13.078 -6.723 -19.703 1 89.69 291 ARG B CA 1
ATOM 6970 C C . ARG B 1 291 ? -13.477 -5.52 -20.547 1 89.69 291 ARG B C 1
ATOM 6972 O O . ARG B 1 291 ? -14.141 -5.672 -21.578 1 89.69 291 ARG B O 1
ATOM 6979 N N . GLN B 1 292 ? -13.109 -4.348 -20.062 1 88.5 292 GLN B N 1
ATOM 6980 C CA . GLN B 1 292 ? -13.453 -3.123 -20.766 1 88.5 292 GLN B CA 1
ATOM 6981 C C . GLN B 1 292 ? -12.727 -3.041 -22.109 1 88.5 292 GLN B C 1
ATOM 6983 O O . GLN B 1 292 ? -13.172 -2.348 -23.031 1 88.5 292 GLN B O 1
ATOM 6988 N N . ARG B 1 293 ? -11.602 -3.736 -22.297 1 83.62 293 ARG B N 1
ATOM 6989 C CA . ARG B 1 293 ? -10.766 -3.715 -23.484 1 83.62 293 ARG B CA 1
ATOM 6990 C C . ARG B 1 293 ? -10.414 -2.287 -23.891 1 83.62 293 ARG B C 1
ATOM 6992 O O . ARG B 1 293 ? -10.531 -1.912 -25.047 1 83.62 293 ARG B O 1
ATOM 6999 N N . ALA B 1 294 ? -10.125 -1.497 -22.859 1 83.56 294 ALA B N 1
ATOM 7000 C CA . ALA B 1 294 ? -9.758 -0.098 -23.078 1 83.56 294 ALA B CA 1
ATOM 7001 C C . ALA B 1 294 ? -8.344 0.021 -23.625 1 83.56 294 ALA B C 1
ATOM 7003 O O . ALA B 1 294 ? -7.559 -0.929 -23.547 1 83.56 294 ALA B O 1
ATOM 7004 N N . VAL B 1 295 ? -8.094 1.121 -24.172 1 80.06 295 VAL B N 1
ATOM 7005 C CA . VAL B 1 295 ? -6.781 1.396 -24.734 1 80.06 295 VAL B CA 1
ATOM 7006 C C . VAL B 1 295 ? -5.953 2.221 -23.75 1 80.06 295 VAL B C 1
ATOM 7008 O O . VAL B 1 295 ? -6.266 3.385 -23.5 1 80.06 295 VAL B O 1
ATOM 7011 N N . PRO B 1 296 ? -4.922 1.643 -23.281 1 82.44 296 PRO B N 1
ATOM 7012 C CA . PRO B 1 296 ? -4.102 2.412 -22.344 1 82.44 296 PRO B CA 1
ATOM 7013 C C . PRO B 1 296 ? -3.268 3.488 -23.031 1 82.44 296 PRO B C 1
ATOM 7015 O O . PRO B 1 296 ? -2.629 3.217 -24.047 1 82.44 296 PRO B O 1
ATOM 7018 N N . ARG B 1 297 ? -3.312 4.68 -22.562 1 86 297 ARG B N 1
ATOM 7019 C CA . ARG B 1 297 ? -2.607 5.789 -23.203 1 86 297 ARG B CA 1
ATOM 7020 C C . ARG B 1 297 ? -1.647 6.461 -22.234 1 86 297 ARG B C 1
ATOM 7022 O O . ARG B 1 297 ? -0.736 7.18 -22.641 1 86 297 ARG B O 1
ATOM 7029 N N . GLY B 1 298 ? -1.871 6.312 -21.031 1 92.19 298 GLY B N 1
ATOM 7030 C CA . GLY B 1 298 ? -1.05 6.969 -20.016 1 92.19 298 GLY B CA 1
ATOM 7031 C C . GLY B 1 298 ? -1.609 6.836 -18.625 1 92.19 298 GLY B C 1
ATOM 7032 O O . GLY B 1 298 ? -2.533 6.055 -18.391 1 92.19 298 GLY B O 1
ATOM 7033 N N . ARG B 1 299 ? -1.008 7.578 -17.703 1 94.69 299 ARG B N 1
ATOM 7034 C CA . ARG B 1 299 ? -1.349 7.398 -16.297 1 94.69 299 ARG B CA 1
ATOM 7035 C C . ARG B 1 299 ? -2.094 8.617 -15.758 1 94.69 299 ARG B C 1
ATOM 7037 O O . ARG B 1 299 ? -2.406 8.672 -14.57 1 94.69 299 ARG B O 1
ATOM 7044 N N . ARG B 1 300 ? -2.352 9.664 -16.672 1 97 300 ARG B N 1
ATOM 7045 C CA . ARG B 1 300 ? -3.109 10.844 -16.266 1 97 300 ARG B CA 1
ATOM 7046 C C . ARG B 1 300 ? -4.598 10.531 -16.172 1 97 300 ARG B C 1
ATOM 7048 O O . ARG B 1 300 ? -5.223 10.164 -17.172 1 97 300 ARG B O 1
ATOM 7055 N N . VAL B 1 301 ? -5.227 10.758 -14.914 1 97.75 301 VAL B N 1
ATOM 7056 C CA . VAL B 1 301 ? -6.613 10.359 -14.727 1 97.75 301 VAL B CA 1
ATOM 7057 C C . VAL B 1 301 ? -7.441 11.562 -14.281 1 97.75 301 VAL B C 1
ATOM 7059 O O . VAL B 1 301 ? -6.941 12.438 -13.578 1 97.75 301 VAL B O 1
ATOM 7062 N N . ALA B 1 302 ? -8.656 11.664 -14.742 1 98.19 302 ALA B N 1
ATOM 7063 C CA . ALA B 1 302 ? -9.648 12.602 -14.211 1 98.19 302 ALA B CA 1
ATOM 7064 C C . ALA B 1 302 ? -10.516 11.93 -13.148 1 98.19 302 ALA B C 1
ATOM 7066 O O . ALA B 1 302 ? -10.898 10.766 -13.289 1 98.19 302 ALA B O 1
ATOM 7067 N N . ILE B 1 303 ? -10.734 12.617 -12.094 1 98.56 303 ILE B N 1
ATOM 7068 C CA . ILE B 1 303 ? -11.633 12.156 -11.047 1 98.56 303 ILE B CA 1
ATOM 7069 C C . ILE B 1 303 ? -12.984 12.844 -11.188 1 98.56 303 ILE B C 1
ATOM 7071 O O . ILE B 1 303 ? -13.07 14.078 -11.148 1 98.56 303 ILE B O 1
ATOM 7075 N N . LEU B 1 304 ? -14.016 12.086 -11.422 1 98.31 304 LEU B N 1
ATOM 7076 C CA . LEU B 1 304 ? -15.391 12.57 -11.508 1 98.31 304 LEU B CA 1
ATOM 7077 C C . LEU B 1 304 ? -16.203 12.133 -10.289 1 98.31 304 LEU B C 1
ATOM 7079 O O . LEU B 1 304 ? -16.344 10.938 -10.031 1 98.31 304 LEU B O 1
ATOM 7083 N N . THR B 1 305 ? -16.703 13.086 -9.531 1 97.19 305 THR B N 1
ATOM 7084 C CA . THR B 1 305 ? -17.375 12.758 -8.273 1 97.19 305 THR B CA 1
ATOM 7085 C C . THR B 1 305 ? -18.609 13.641 -8.078 1 97.19 305 THR B C 1
ATOM 7087 O O . THR B 1 305 ? -18.828 14.586 -8.828 1 97.19 305 THR B O 1
ATOM 7090 N N . ASP B 1 306 ? -19.453 13.242 -7.164 1 93.88 306 ASP B N 1
ATOM 7091 C CA . ASP B 1 306 ? -20.594 14.07 -6.75 1 93.88 306 ASP B CA 1
ATOM 7092 C C . ASP B 1 306 ? -20.484 14.438 -5.273 1 93.88 306 ASP B C 1
ATOM 7094 O O . ASP B 1 306 ? -21.453 14.922 -4.684 1 93.88 306 ASP B O 1
ATOM 7098 N N . GLY B 1 307 ? -19.453 14.109 -4.652 1 91.69 307 GLY B N 1
ATOM 7099 C CA . GLY B 1 307 ? -19.141 14.453 -3.271 1 91.69 307 GLY B CA 1
ATOM 7100 C C . GLY B 1 307 ? -17.703 14.891 -3.078 1 91.69 307 GLY B C 1
ATOM 7101 O O . GLY B 1 307 ? -16.781 14.133 -3.365 1 91.69 307 GLY B O 1
ATOM 7102 N N . GLY B 1 308 ? -17.562 16.047 -2.609 1 92.06 308 GLY B N 1
ATOM 7103 C CA . GLY B 1 308 ? -16.234 16.609 -2.467 1 92.06 308 GLY B CA 1
ATOM 7104 C C . GLY B 1 308 ? -15.289 15.734 -1.685 1 92.06 308 GLY B C 1
ATOM 7105 O O . GLY B 1 308 ? -14.133 15.562 -2.068 1 92.06 308 GLY B O 1
ATOM 7106 N N . GLY B 1 309 ? -15.727 15.141 -0.562 1 94.5 309 GLY B N 1
ATOM 7107 C CA . GLY B 1 309 ? -14.898 14.258 0.234 1 94.5 309 GLY B CA 1
ATOM 7108 C C . GLY B 1 309 ? -14.422 13.039 -0.533 1 94.5 309 GLY B C 1
ATOM 7109 O O . GLY B 1 309 ? -13.25 12.648 -0.427 1 94.5 309 GLY B O 1
ATOM 7110 N N . HIS B 1 310 ? -15.32 12.469 -1.312 1 96.75 310 HIS B N 1
ATOM 7111 C CA . HIS B 1 310 ? -14.953 11.336 -2.148 1 96.75 310 HIS B CA 1
ATOM 7112 C C . HIS B 1 310 ? -13.883 11.719 -3.16 1 96.75 310 HIS B C 1
ATOM 7114 O O . HIS B 1 310 ? -12.953 10.945 -3.404 1 96.75 310 HIS B O 1
ATOM 7120 N N . GLY B 1 311 ? -14.078 12.891 -3.76 1 97 311 GLY B N 1
ATOM 7121 C CA . GLY B 1 311 ? -13.086 13.359 -4.719 1 97 311 GLY B CA 1
ATOM 7122 C C . GLY B 1 311 ? -11.703 13.523 -4.113 1 97 311 GLY B C 1
ATOM 7123 O O . GLY B 1 311 ? -10.703 13.117 -4.719 1 97 311 GLY B O 1
ATOM 7124 N N . VAL B 1 312 ? -11.641 14.102 -2.934 1 96.19 312 VAL B N 1
ATOM 7125 C CA . VAL B 1 312 ? -10.375 14.344 -2.25 1 96.19 312 VAL B CA 1
ATOM 7126 C C . VAL B 1 312 ? -9.688 13.016 -1.94 1 96.19 312 VAL B C 1
ATOM 7128 O O . VAL B 1 312 ? -8.508 12.844 -2.236 1 96.19 312 VAL B O 1
ATOM 7131 N N . ILE B 1 313 ? -10.43 12.039 -1.43 1 97.25 313 ILE B N 1
ATOM 7132 C CA . ILE B 1 313 ? -9.883 10.734 -1.088 1 97.25 313 ILE B CA 1
ATOM 7133 C C . ILE B 1 313 ? -9.43 10.016 -2.357 1 97.25 313 ILE B C 1
ATOM 7135 O O . ILE B 1 313 ? -8.375 9.383 -2.379 1 97.25 313 ILE B O 1
ATOM 7139 N N . ALA B 1 314 ? -10.25 10.125 -3.391 1 98.31 314 ALA B N 1
ATOM 7140 C CA . ALA B 1 314 ? -9.914 9.469 -4.652 1 98.31 314 ALA B CA 1
ATOM 7141 C C . ALA B 1 314 ? -8.578 9.969 -5.191 1 98.31 314 ALA B C 1
ATOM 7143 O O . ALA B 1 314 ? -7.797 9.195 -5.742 1 98.31 314 ALA B O 1
ATOM 7144 N N . CYS B 1 315 ? -8.32 11.281 -5.051 1 97.56 315 CYS B N 1
ATOM 7145 C CA . CYS B 1 315 ? -7.055 11.844 -5.492 1 97.56 315 CYS B CA 1
ATOM 7146 C C . CYS B 1 315 ? -5.883 11.219 -4.738 1 97.56 315 CYS B C 1
ATOM 7148 O O . CYS B 1 315 ? -4.895 10.812 -5.348 1 97.56 315 CYS B O 1
ATOM 7150 N N . ASP B 1 316 ? -6.012 11.141 -3.414 1 96.88 316 ASP B N 1
ATOM 7151 C CA . ASP B 1 316 ? -4.961 10.547 -2.594 1 96.88 316 ASP B CA 1
ATOM 7152 C C . ASP B 1 316 ? -4.723 9.086 -2.973 1 96.88 316 ASP B C 1
ATOM 7154 O O . ASP B 1 316 ? -3.578 8.656 -3.115 1 96.88 316 ASP B O 1
ATOM 7158 N N . VAL B 1 317 ? -5.812 8.32 -3.131 1 97.75 317 VAL B N 1
ATOM 7159 C CA . VAL B 1 317 ? -5.734 6.887 -3.398 1 97.75 317 VAL B CA 1
ATOM 7160 C C . VAL B 1 317 ? -5.188 6.652 -4.805 1 97.75 317 VAL B C 1
ATOM 7162 O O . VAL B 1 317 ? -4.402 5.727 -5.027 1 97.75 317 VAL B O 1
ATOM 7165 N N . ALA B 1 318 ? -5.637 7.484 -5.781 1 97.81 318 ALA B N 1
ATOM 7166 C CA . ALA B 1 318 ? -5.125 7.383 -7.145 1 97.81 318 ALA B CA 1
ATOM 7167 C C . ALA B 1 318 ? -3.619 7.609 -7.184 1 97.81 318 ALA B C 1
ATOM 7169 O O . ALA B 1 318 ? -2.887 6.852 -7.824 1 97.81 318 ALA B O 1
ATOM 7170 N N . GLU B 1 319 ? -3.189 8.641 -6.5 1 95.94 319 GLU B N 1
ATOM 7171 C CA . GLU B 1 319 ? -1.757 8.914 -6.457 1 95.94 319 GLU B CA 1
ATOM 7172 C C . GLU B 1 319 ? -0.989 7.77 -5.809 1 95.94 319 GLU B C 1
ATOM 7174 O O . GLU B 1 319 ? 0.076 7.375 -6.289 1 95.94 319 GLU B O 1
ATOM 7179 N N . ALA B 1 320 ? -1.533 7.27 -4.758 1 94.56 320 ALA B N 1
ATOM 7180 C CA . ALA B 1 320 ? -0.907 6.141 -4.074 1 94.56 320 ALA B CA 1
ATOM 7181 C C . ALA B 1 320 ? -0.824 4.922 -4.988 1 94.56 320 ALA B C 1
ATOM 7183 O O . ALA B 1 320 ? 0.088 4.102 -4.859 1 94.56 320 ALA B O 1
ATOM 7184 N N . ALA B 1 321 ? -1.734 4.793 -5.902 1 95.38 321 ALA B N 1
ATOM 7185 C CA . ALA B 1 321 ? -1.764 3.68 -6.844 1 95.38 321 ALA B CA 1
ATOM 7186 C C . ALA B 1 321 ? -0.839 3.938 -8.031 1 95.38 321 ALA B C 1
ATOM 7188 O O . ALA B 1 321 ? -0.743 3.113 -8.945 1 95.38 321 ALA B O 1
ATOM 7189 N N . GLY B 1 322 ? -0.166 5.125 -8.086 1 93.31 322 GLY B N 1
ATOM 7190 C CA . GLY B 1 322 ? 0.778 5.449 -9.141 1 93.31 322 GLY B CA 1
ATOM 7191 C C . GLY B 1 322 ? 0.148 6.215 -10.289 1 93.31 322 GLY B C 1
ATOM 7192 O O . GLY B 1 322 ? 0.722 6.297 -11.375 1 93.31 322 GLY B O 1
ATOM 7193 N N . LEU B 1 323 ? -1.054 6.742 -10.094 1 96.5 323 LEU B N 1
ATOM 7194 C CA . LEU B 1 323 ? -1.73 7.547 -11.102 1 96.5 323 LEU B CA 1
ATOM 7195 C C . LEU B 1 323 ? -1.495 9.031 -10.859 1 96.5 323 LEU B C 1
ATOM 7197 O O . LEU B 1 323 ? -1.192 9.445 -9.734 1 96.5 323 LEU B O 1
ATOM 7201 N N . ASP B 1 324 ? -1.592 9.805 -11.93 1 96.06 324 ASP B N 1
ATOM 7202 C CA . ASP B 1 324 ? -1.486 11.258 -11.859 1 96.06 324 ASP B CA 1
ATOM 7203 C C . ASP B 1 324 ? -2.854 11.922 -12.031 1 96.06 324 ASP B C 1
ATOM 7205 O O . ASP B 1 324 ? -3.658 11.484 -12.859 1 96.06 324 ASP B O 1
ATOM 7209 N N . VAL B 1 325 ? -3.057 12.938 -11.219 1 97.81 325 VAL B N 1
ATOM 7210 C CA . VAL B 1 325 ? -4.301 13.688 -11.32 1 97.81 325 VAL B CA 1
ATOM 7211 C C . VAL B 1 325 ? -4 15.141 -11.664 1 97.81 325 VAL B C 1
ATOM 7213 O O . VAL B 1 325 ? -4.047 16.016 -10.789 1 97.81 325 VAL B O 1
ATOM 7216 N N . PRO B 1 326 ? -3.805 15.445 -12.922 1 97.19 326 PRO B N 1
ATOM 7217 C CA . PRO B 1 326 ? -3.418 16.797 -13.32 1 97.19 326 PRO B CA 1
ATOM 7218 C C . PRO B 1 326 ? -4.586 17.781 -13.273 1 97.19 326 PRO B C 1
ATOM 7220 O O . PRO B 1 326 ? -5.746 17.375 -13.375 1 97.19 326 PRO B O 1
ATOM 7223 N N . ALA B 1 327 ? -4.246 19.078 -13.141 1 96.94 327 ALA B N 1
ATOM 7224 C CA . ALA B 1 327 ? -5.262 20.109 -13.359 1 96.94 327 ALA B CA 1
ATOM 7225 C C . ALA B 1 327 ? -5.703 20.125 -14.82 1 96.94 327 ALA B C 1
ATOM 7227 O O . ALA B 1 327 ? -4.887 19.953 -15.727 1 96.94 327 ALA B O 1
ATOM 7228 N N . LEU B 1 328 ? -6.969 20.328 -14.992 1 97.62 328 LEU B N 1
ATOM 7229 C CA . LEU B 1 328 ? -7.477 20.422 -16.359 1 97.62 328 LEU B CA 1
ATOM 7230 C C . LEU B 1 328 ? -7.207 21.797 -16.938 1 97.62 328 LEU B C 1
ATOM 7232 O O . LEU B 1 328 ? -7.246 22.797 -16.234 1 97.62 328 LEU B O 1
ATOM 7236 N N . GLU B 1 329 ? -7.016 21.812 -18.188 1 97.12 329 GLU B N 1
ATOM 7237 C CA . GLU B 1 329 ? -6.781 23.078 -18.891 1 97.12 329 GLU B CA 1
ATOM 7238 C C . GLU B 1 329 ? -8.07 23.891 -19.031 1 97.12 329 GLU B C 1
ATOM 7240 O O . GLU B 1 329 ? -9.172 23.328 -18.906 1 97.12 329 GLU B O 1
ATOM 7245 N N . GLU B 1 330 ? -7.938 25.125 -19.328 1 96.75 330 GLU B N 1
ATOM 7246 C CA . GLU B 1 330 ? -9.062 26.062 -19.312 1 96.75 330 GLU B CA 1
ATOM 7247 C C . GLU B 1 330 ? -10.109 25.656 -20.359 1 96.75 330 GLU B C 1
ATOM 7249 O O . GLU B 1 330 ? -11.312 25.797 -20.109 1 96.75 330 GLU B O 1
ATOM 7254 N N . HIS B 1 331 ? -9.727 25.203 -21.547 1 96.81 331 HIS B N 1
ATOM 7255 C CA . HIS B 1 331 ? -10.688 24.844 -22.578 1 96.81 331 HIS B CA 1
ATOM 7256 C C . HIS B 1 331 ? -11.594 23.703 -22.125 1 96.81 331 HIS B C 1
ATOM 7258 O O . HIS B 1 331 ? -12.789 23.703 -22.391 1 96.81 331 HIS B O 1
ATOM 7264 N N . THR B 1 332 ? -10.992 22.703 -21.453 1 97.75 332 THR B N 1
ATOM 7265 C CA . THR B 1 332 ? -11.773 21.594 -20.922 1 97.75 332 THR B CA 1
ATOM 7266 C C . THR B 1 332 ? -12.664 22.078 -19.766 1 97.75 332 THR B C 1
ATOM 7268 O O . THR B 1 332 ? -13.82 21.672 -19.672 1 97.75 332 THR B O 1
ATOM 7271 N N . GLN B 1 333 ? -12.133 22.938 -18.906 1 97.56 333 GLN B N 1
ATOM 7272 C CA . GLN B 1 333 ? -12.906 23.484 -17.812 1 97.56 333 GLN B CA 1
ATOM 7273 C C . GLN B 1 333 ? -14.117 24.266 -18.328 1 97.56 333 GLN B C 1
ATOM 7275 O O . GLN B 1 333 ? -15.211 24.156 -17.75 1 97.56 333 GLN B O 1
ATOM 7280 N N . ALA B 1 334 ? -13.953 25.016 -19.359 1 97.31 334 ALA B N 1
ATOM 7281 C CA . ALA B 1 334 ? -15.047 25.766 -19.969 1 97.31 334 ALA B CA 1
ATOM 7282 C C . ALA B 1 334 ? -16.156 24.844 -20.453 1 97.31 334 ALA B C 1
ATOM 7284 O O . ALA B 1 334 ? -17.344 25.125 -20.266 1 97.31 334 ALA B O 1
ATOM 7285 N N . ARG B 1 335 ? -15.758 23.797 -21.094 1 97.56 335 ARG B N 1
ATOM 7286 C CA . ARG B 1 335 ? -16.734 22.828 -21.578 1 97.56 335 ARG B CA 1
ATOM 7287 C C . ARG B 1 335 ? -17.5 22.188 -20.422 1 97.56 335 ARG B C 1
ATOM 7289 O O . ARG B 1 335 ? -18.703 21.953 -20.516 1 97.56 335 ARG B O 1
ATOM 7296 N N . LEU B 1 336 ? -16.812 21.891 -19.344 1 97.75 336 LEU B N 1
ATOM 7297 C CA . LEU B 1 336 ? -17.453 21.312 -18.156 1 97.75 336 LEU B CA 1
ATOM 7298 C C . LEU B 1 336 ? -18.406 22.328 -17.516 1 97.75 336 LEU B C 1
ATOM 7300 O O . LEU B 1 336 ? -19.484 21.953 -17.062 1 97.75 336 LEU B O 1
ATOM 7304 N N . ARG B 1 337 ? -18.016 23.609 -17.453 1 96.19 337 ARG B N 1
ATOM 7305 C CA . ARG B 1 337 ? -18.875 24.641 -16.891 1 96.19 337 ARG B CA 1
ATOM 7306 C C . ARG B 1 337 ? -20.172 24.75 -17.703 1 96.19 337 ARG B C 1
ATOM 7308 O O . ARG B 1 337 ? -21.234 25.016 -17.141 1 96.19 337 ARG B O 1
ATOM 7315 N N . ASP B 1 338 ? -20.094 24.547 -18.969 1 95.56 338 ASP B N 1
ATOM 7316 C CA . ASP B 1 338 ? -21.266 24.594 -19.844 1 95.56 338 ASP B CA 1
ATOM 7317 C C . ASP B 1 338 ? -22.172 23.391 -19.609 1 95.56 338 ASP B C 1
ATOM 7319 O O . ASP B 1 338 ? -23.391 23.5 -19.703 1 95.56 338 ASP B O 1
ATOM 7323 N N . ALA B 1 339 ? -21.547 22.266 -19.344 1 94.81 339 ALA B N 1
ATOM 7324 C CA . ALA B 1 339 ? -22.281 21.016 -19.234 1 94.81 339 ALA B CA 1
ATOM 7325 C C . ALA B 1 339 ? -22.875 20.844 -17.844 1 94.81 339 ALA B C 1
ATOM 7327 O O . ALA B 1 339 ? -23.812 20.078 -17.656 1 94.81 339 ALA B O 1
ATOM 7328 N N . LEU B 1 340 ? -22.328 21.578 -16.844 1 94.88 340 LEU B N 1
ATOM 7329 C CA . LEU B 1 340 ? -22.719 21.391 -15.453 1 94.88 340 LEU B CA 1
ATOM 7330 C C . LEU B 1 340 ? -23.328 22.672 -14.883 1 94.88 340 LEU B C 1
ATOM 7332 O O . LEU B 1 340 ? -23.812 23.516 -15.625 1 94.88 340 LEU B O 1
ATOM 7336 N N . TRP B 1 341 ? -23.469 22.797 -13.648 1 88 341 TRP B N 1
ATOM 7337 C CA . TRP B 1 341 ? -24.047 24 -13.07 1 88 341 TRP B CA 1
ATOM 7338 C C . TRP B 1 341 ? -22.984 24.828 -12.352 1 88 341 TRP B C 1
ATOM 7340 O O . TRP B 1 341 ? -21.828 24.391 -12.219 1 88 341 TRP B O 1
ATOM 7350 N N . ALA B 1 342 ? -23.328 25.969 -11.938 1 84.75 342 ALA B N 1
ATOM 7351 C CA . ALA B 1 342 ? -22.406 27 -11.484 1 84.75 342 ALA B CA 1
ATOM 7352 C C . ALA B 1 342 ? -21.672 26.547 -10.219 1 84.75 342 ALA B C 1
ATOM 7354 O O . ALA B 1 342 ? -20.531 26.953 -9.977 1 84.75 342 ALA B O 1
ATOM 7355 N N . GLN B 1 343 ? -22.188 25.656 -9.461 1 83.56 343 GLN B N 1
ATOM 7356 C CA . GLN B 1 343 ? -21.625 25.266 -8.18 1 83.56 343 GLN B CA 1
ATOM 7357 C C . GLN B 1 343 ? -20.594 24.141 -8.352 1 83.56 343 GLN B C 1
ATOM 7359 O O . GLN B 1 343 ? -19.844 23.828 -7.422 1 83.56 343 GLN B O 1
ATOM 7364 N N . SER B 1 344 ? -20.516 23.609 -9.555 1 91.56 344 SER B N 1
ATOM 7365 C CA . SER B 1 344 ? -19.609 22.5 -9.797 1 91.56 344 SER B CA 1
ATOM 7366 C C . SER B 1 344 ? -18.156 22.953 -9.805 1 91.56 344 SER B C 1
ATOM 7368 O O . SER B 1 344 ? -17.859 24.094 -10.156 1 91.56 344 SER B O 1
ATOM 7370 N N . HIS B 1 345 ? -17.328 22.141 -9.344 1 92.69 345 HIS B N 1
ATOM 7371 C CA . HIS B 1 345 ? -15.898 22.359 -9.469 1 92.69 345 HIS B CA 1
ATOM 7372 C C . HIS B 1 345 ? -15.32 21.594 -10.656 1 92.69 345 HIS B C 1
ATOM 7374 O O . HIS B 1 345 ? -15.586 20.406 -10.812 1 92.69 345 HIS B O 1
ATOM 7380 N N . VAL B 1 346 ? -14.492 22.25 -11.438 1 95.75 346 VAL B N 1
ATOM 7381 C CA . VAL B 1 346 ? -14.188 21.641 -12.734 1 95.75 346 VAL B CA 1
ATOM 7382 C C . VAL B 1 346 ? -12.672 21.516 -12.898 1 95.75 346 VAL B C 1
ATOM 7384 O O . VAL B 1 346 ? -12.188 21.234 -13.992 1 95.75 346 VAL B O 1
ATOM 7387 N N . GLY B 1 347 ? -11.844 21.609 -11.945 1 94.56 347 GLY B N 1
ATOM 7388 C CA . GLY B 1 347 ? -10.398 21.703 -12.055 1 94.56 347 GLY B CA 1
ATOM 7389 C C . GLY B 1 347 ? -9.719 20.344 -12.008 1 94.56 347 GLY B C 1
ATOM 7390 O O . GLY B 1 347 ? -8.523 20.234 -12.273 1 94.56 347 GLY B O 1
ATOM 7391 N N . ASN B 1 348 ? -10.383 19.25 -11.594 1 96.88 348 ASN B N 1
ATOM 7392 C CA . ASN B 1 348 ? -9.898 17.891 -11.312 1 96.88 348 ASN B CA 1
ATOM 7393 C C . ASN B 1 348 ? -9.352 17.781 -9.891 1 96.88 348 ASN B C 1
ATOM 7395 O O . ASN B 1 348 ? -8.172 18.031 -9.648 1 96.88 348 ASN B O 1
ATOM 7399 N N . PRO B 1 349 ? -10.086 17.219 -9.078 1 96.69 349 PRO B N 1
ATOM 7400 C CA . PRO B 1 349 ? -11.297 16.453 -9.367 1 96.69 349 PRO B CA 1
ATOM 7401 C C . PRO B 1 349 ? -12.445 17.328 -9.875 1 96.69 349 PRO B C 1
ATOM 7403 O O . PRO B 1 349 ? -12.508 18.516 -9.539 1 96.69 349 PRO B O 1
ATOM 7406 N N . VAL B 1 350 ? -13.195 16.75 -10.727 1 97.88 350 VAL B N 1
ATOM 7407 C CA . VAL B 1 350 ? -14.453 17.359 -11.148 1 97.88 350 VAL B CA 1
ATOM 7408 C C . VAL B 1 350 ? -15.578 16.922 -10.211 1 97.88 350 VAL B C 1
ATOM 7410 O O . VAL B 1 350 ? -15.906 15.742 -10.125 1 97.88 350 VAL B O 1
ATOM 7413 N N . ASP B 1 351 ? -16.125 17.875 -9.5 1 95.81 351 ASP B N 1
ATOM 7414 C CA . ASP B 1 351 ? -17.172 17.625 -8.516 1 95.81 351 ASP B CA 1
ATOM 7415 C C . ASP B 1 351 ? -18.516 18.188 -8.992 1 95.81 351 ASP B C 1
ATOM 7417 O O . ASP B 1 351 ? -18.672 19.406 -9.133 1 95.81 351 ASP B O 1
ATOM 7421 N N . LEU B 1 352 ? -19.438 17.312 -9.164 1 94.56 352 LEU B N 1
ATOM 7422 C CA . LEU B 1 352 ? -20.766 17.734 -9.609 1 94.56 352 LEU B CA 1
ATOM 7423 C C . LEU B 1 352 ? -21.438 18.625 -8.562 1 94.56 352 LEU B C 1
ATOM 7425 O O . LEU B 1 352 ? -22.312 19.438 -8.891 1 94.56 352 LEU B O 1
ATOM 7429 N N . ALA B 1 353 ? -20.984 18.5 -7.336 1 85.69 353 ALA B N 1
ATOM 7430 C CA . ALA B 1 353 ? -21.484 19.297 -6.227 1 85.69 353 ALA B CA 1
ATOM 7431 C C . ALA B 1 353 ? -23.016 19.297 -6.191 1 85.69 353 ALA B C 1
ATOM 7433 O O . ALA B 1 353 ? -23.641 20.359 -6.195 1 85.69 353 ALA B O 1
ATOM 7434 N N . GLY B 1 354 ? -23.672 18.156 -6.176 1 78.56 354 GLY B N 1
ATOM 7435 C CA . GLY B 1 354 ? -25.109 18.047 -6.016 1 78.56 354 GLY B CA 1
ATOM 7436 C C . GLY B 1 354 ? -25.859 18.078 -7.332 1 78.56 354 GLY B C 1
ATOM 7437 O O . GLY B 1 354 ? -27.078 17.891 -7.363 1 78.56 354 GLY B O 1
ATOM 7438 N N . ALA B 1 355 ? -25.188 18.359 -8.508 1 79.12 355 ALA B N 1
ATOM 7439 C CA . ALA B 1 355 ? -25.859 18.375 -9.805 1 79.12 355 ALA B CA 1
ATOM 7440 C C . ALA B 1 355 ? -26.578 17.062 -10.086 1 79.12 355 ALA B C 1
ATOM 7442 O O . ALA B 1 355 ? -27.609 17.047 -10.766 1 79.12 355 ALA B O 1
ATOM 7443 N N . GLY B 1 356 ? -26.047 16.047 -9.57 1 82.38 356 GLY B N 1
ATOM 7444 C CA . GLY B 1 356 ? -26.625 14.727 -9.781 1 82.38 356 GLY B CA 1
ATOM 7445 C C . GLY B 1 356 ? -28.016 14.594 -9.195 1 82.38 356 GLY B C 1
ATOM 7446 O O . GLY B 1 356 ? -28.875 13.93 -9.773 1 82.38 356 GLY B O 1
ATOM 7447 N N . GLU B 1 357 ? -28.25 15.273 -8.109 1 80.38 357 GLU B N 1
ATOM 7448 C CA . GLU B 1 357 ? -29.562 15.234 -7.445 1 80.38 357 GLU B CA 1
ATOM 7449 C C . GLU B 1 357 ? -30.609 16.016 -8.234 1 80.38 357 GLU B C 1
ATOM 7451 O O . GLU B 1 357 ? -31.797 15.719 -8.148 1 80.38 357 GLU B O 1
ATOM 7456 N N . MET B 1 358 ? -30.109 16.906 -8.977 1 80.94 358 MET B N 1
ATOM 7457 C CA . MET B 1 358 ? -31.016 17.734 -9.781 1 80.94 358 MET B CA 1
ATOM 7458 C C . MET B 1 358 ? -31.234 17.109 -11.156 1 80.94 358 MET B C 1
ATOM 7460 O O . MET B 1 358 ? -32.344 17.156 -11.695 1 80.94 358 MET B O 1
ATOM 7464 N N . ASP B 1 359 ? -30.141 16.578 -11.648 1 90.25 359 ASP B N 1
ATOM 7465 C CA . ASP B 1 359 ? -30.125 16.047 -13.008 1 90.25 359 ASP B CA 1
ATOM 7466 C C . ASP B 1 359 ? -29.062 14.953 -13.156 1 90.25 359 ASP B C 1
ATOM 7468 O O . ASP B 1 359 ? -27.922 15.227 -13.516 1 90.25 359 ASP B O 1
ATOM 7472 N N . PRO B 1 360 ? -29.531 13.672 -13.023 1 93.44 360 PRO B N 1
ATOM 7473 C CA . PRO B 1 360 ? -28.562 12.57 -13.102 1 93.44 360 PRO B CA 1
ATOM 7474 C C . PRO B 1 360 ? -27.828 12.516 -14.438 1 93.44 360 PRO B C 1
ATOM 7476 O O . PRO B 1 360 ? -26.75 11.93 -14.539 1 93.44 360 PRO B O 1
ATOM 7479 N N . ASP B 1 361 ? -28.375 13.164 -15.461 1 95.06 361 ASP B N 1
ATOM 7480 C CA . ASP B 1 361 ? -27.734 13.18 -16.766 1 95.06 361 ASP B CA 1
ATOM 7481 C C . ASP B 1 361 ? -26.422 13.961 -16.719 1 95.06 361 ASP B C 1
ATOM 7483 O O . ASP B 1 361 ? -25.609 13.867 -17.641 1 95.06 361 ASP B O 1
ATOM 7487 N N . SER B 1 362 ? -26.281 14.766 -15.719 1 96.12 362 SER B N 1
ATOM 7488 C CA . SER B 1 362 ? -25.047 15.539 -15.555 1 96.12 362 SER B CA 1
ATOM 7489 C C . SER B 1 362 ? -23.828 14.625 -15.461 1 96.12 362 SER B C 1
ATOM 7491 O O . SER B 1 362 ? -22.734 14.984 -15.898 1 96.12 362 SER B O 1
ATOM 7493 N N . TYR B 1 363 ? -24 13.391 -14.883 1 97.31 363 TYR B N 1
ATOM 7494 C CA . TYR B 1 363 ? -22.906 12.438 -14.836 1 97.31 363 TYR B CA 1
ATOM 7495 C C . TYR B 1 363 ? -22.406 12.102 -16.234 1 97.31 363 TYR B C 1
ATOM 7497 O O . TYR B 1 363 ? -21.203 12.148 -16.5 1 97.31 363 TYR B O 1
ATOM 7505 N N . ALA B 1 364 ? -23.359 11.773 -17.109 1 97.88 364 ALA B N 1
ATOM 7506 C CA . ALA B 1 364 ? -23.047 11.352 -18.469 1 97.88 364 ALA B CA 1
ATOM 7507 C C . ALA B 1 364 ? -22.422 12.5 -19.266 1 97.88 364 ALA B C 1
ATOM 7509 O O . ALA B 1 364 ? -21.5 12.297 -20.047 1 97.88 364 ALA B O 1
ATOM 7510 N N . ARG B 1 365 ? -22.938 13.703 -19.078 1 97.44 365 ARG B N 1
ATOM 7511 C CA . ARG B 1 365 ? -22.406 14.867 -19.797 1 97.44 365 ARG B CA 1
ATOM 7512 C C . ARG B 1 365 ? -20.969 15.156 -19.375 1 97.44 365 ARG B C 1
ATOM 7514 O O . ARG B 1 365 ? -20.109 15.383 -20.234 1 97.44 365 ARG B O 1
ATOM 7521 N N . ALA B 1 366 ? -20.719 15.18 -18.062 1 97.94 366 ALA B N 1
ATOM 7522 C CA . ALA B 1 366 ? -19.359 15.406 -17.562 1 97.94 366 ALA B CA 1
ATOM 7523 C C . ALA B 1 366 ? -18.422 14.312 -18.062 1 97.94 366 ALA B C 1
ATOM 7525 O O . ALA B 1 366 ? -17.297 14.602 -18.5 1 97.94 366 ALA B O 1
ATOM 7526 N N . TYR B 1 367 ? -18.875 13.07 -18 1 98 367 TYR B N 1
ATOM 7527 C CA . TYR B 1 367 ? -18.078 11.93 -18.469 1 98 367 TYR B CA 1
ATOM 7528 C C . TYR B 1 367 ? -17.703 12.094 -19.938 1 98 367 TYR B C 1
ATOM 7530 O O . TYR B 1 367 ? -16.547 11.844 -20.312 1 98 367 TYR B O 1
ATOM 7538 N N . ALA B 1 368 ? -18.656 12.492 -20.734 1 97.5 368 ALA B N 1
ATOM 7539 C CA . ALA B 1 368 ? -18.422 12.656 -22.172 1 97.5 368 ALA B CA 1
ATOM 7540 C C . ALA B 1 368 ? -17.344 13.703 -22.438 1 97.5 368 ALA B C 1
ATOM 7542 O O . ALA B 1 368 ? -16.5 13.531 -23.312 1 97.5 368 ALA B O 1
ATOM 7543 N N . VAL B 1 369 ? -17.375 14.789 -21.703 1 97.81 369 VAL B N 1
ATOM 7544 C CA . VAL B 1 369 ? -16.375 15.836 -21.859 1 97.81 369 VAL B CA 1
ATOM 7545 C C . VAL B 1 369 ? -14.992 15.297 -21.5 1 97.81 369 VAL B C 1
ATOM 7547 O O . VAL B 1 369 ? -14.031 15.531 -22.234 1 97.81 369 VAL B O 1
ATOM 7550 N N . LEU B 1 370 ? -14.883 14.555 -20.391 1 97.62 370 LEU B N 1
ATOM 7551 C CA . LEU B 1 370 ? -13.609 14.023 -19.922 1 97.62 370 LEU B CA 1
ATOM 7552 C C . LEU B 1 370 ? -13.094 12.945 -20.875 1 97.62 370 LEU B C 1
ATOM 7554 O O . LEU B 1 370 ? -11.883 12.797 -21.062 1 97.62 370 LEU B O 1
ATOM 7558 N N . GLN B 1 371 ? -13.992 12.18 -21.453 1 95.38 371 GLN B N 1
ATOM 7559 C CA . GLN B 1 371 ? -13.617 11.156 -22.422 1 95.38 371 GLN B CA 1
ATOM 7560 C C . GLN B 1 371 ? -12.992 11.781 -23.672 1 95.38 371 GLN B C 1
ATOM 7562 O O . GLN B 1 371 ? -12.078 11.211 -24.25 1 95.38 371 GLN B O 1
ATOM 7567 N N . ALA B 1 372 ? -13.453 12.914 -24.016 1 94.44 372 ALA B N 1
ATOM 7568 C CA . ALA B 1 372 ? -13.055 13.555 -25.266 1 94.44 372 ALA B CA 1
ATOM 7569 C C . ALA B 1 372 ? -11.75 14.328 -25.094 1 94.44 372 ALA B C 1
ATOM 7571 O O . ALA B 1 372 ? -11.031 14.578 -26.062 1 94.44 372 ALA B O 1
ATOM 7572 N N . CYS B 1 373 ? -11.414 14.688 -23.891 1 93.5 373 CYS B N 1
ATOM 7573 C CA . CYS B 1 373 ? -10.258 15.562 -23.719 1 93.5 373 CYS B CA 1
ATOM 7574 C C . CYS B 1 373 ? -8.961 14.773 -23.766 1 93.5 373 CYS B C 1
ATOM 7576 O O . CYS B 1 373 ? -8.906 13.625 -23.328 1 93.5 373 CYS B O 1
ATOM 7578 N N . ASN B 1 374 ? -7.852 15.383 -24.219 1 93.56 374 ASN B N 1
ATOM 7579 C CA . ASN B 1 374 ? -6.57 14.711 -24.391 1 93.56 374 ASN B CA 1
ATOM 7580 C C . ASN B 1 374 ? -5.656 14.914 -23.188 1 93.56 374 ASN B C 1
ATOM 7582 O O . ASN B 1 374 ? -4.559 14.359 -23.141 1 93.56 374 ASN B O 1
ATOM 7586 N N . GLU B 1 375 ? -6.176 15.594 -22.219 1 95.5 375 GLU B N 1
ATOM 7587 C CA . GLU B 1 375 ? -5.371 15.93 -21.062 1 95.5 375 GLU B CA 1
ATOM 7588 C C . GLU B 1 375 ? -5.328 14.781 -20.062 1 95.5 375 GLU B C 1
ATOM 7590 O O . GLU B 1 375 ? -4.504 14.766 -19.141 1 95.5 375 GLU B O 1
ATOM 7595 N N . VAL B 1 376 ? -6.207 13.836 -20.141 1 95.88 376 VAL B N 1
ATOM 7596 C CA . VAL B 1 376 ? -6.242 12.68 -19.234 1 95.88 376 VAL B CA 1
ATOM 7597 C C . VAL B 1 376 ? -6.324 11.398 -20.062 1 95.88 376 VAL B C 1
ATOM 7599 O O . VAL B 1 376 ? -6.77 11.406 -21.203 1 95.88 376 VAL B O 1
ATOM 7602 N N . ASP B 1 377 ? -5.863 10.297 -19.5 1 96.25 377 ASP B N 1
ATOM 7603 C CA . ASP B 1 377 ? -5.754 9.008 -20.188 1 96.25 377 ASP B CA 1
ATOM 7604 C C . ASP B 1 377 ? -6.727 7.988 -19.594 1 96.25 377 ASP B C 1
ATOM 7606 O O . ASP B 1 377 ? -6.891 6.891 -20.125 1 96.25 377 ASP B O 1
ATOM 7610 N N . GLY B 1 378 ? -7.359 8.273 -18.5 1 96.75 378 GLY B N 1
ATOM 7611 C CA . GLY B 1 378 ? -8.344 7.441 -17.828 1 96.75 378 GLY B CA 1
ATOM 7612 C C . GLY B 1 378 ? -9.297 8.234 -16.953 1 96.75 378 GLY B C 1
ATOM 7613 O O . GLY B 1 378 ? -9.094 9.422 -16.719 1 96.75 378 GLY B O 1
ATOM 7614 N N . ILE B 1 379 ? -10.383 7.648 -16.516 1 97.81 379 ILE B N 1
ATOM 7615 C CA . ILE B 1 379 ? -11.398 8.32 -15.711 1 97.81 379 ILE B CA 1
ATOM 7616 C C . ILE B 1 379 ? -11.758 7.465 -14.5 1 97.81 379 ILE B C 1
ATOM 7618 O O . ILE B 1 379 ? -12.008 6.266 -14.633 1 97.81 379 ILE B O 1
ATOM 7622 N N . LEU B 1 380 ? -11.695 7.992 -13.344 1 98.44 380 LEU B N 1
ATOM 7623 C CA . LEU B 1 380 ? -12.133 7.379 -12.094 1 98.44 380 LEU B CA 1
ATOM 7624 C C . LEU B 1 380 ? -13.367 8.086 -11.539 1 98.44 380 LEU B C 1
ATOM 7626 O O . LEU B 1 380 ? -13.297 9.25 -11.148 1 98.44 380 LEU B O 1
ATOM 7630 N N . MET B 1 381 ? -14.492 7.418 -11.57 1 98.44 381 MET B N 1
ATOM 7631 C CA . MET B 1 381 ? -15.734 7.957 -11 1 98.44 381 MET B CA 1
ATOM 7632 C C . MET B 1 381 ? -15.945 7.449 -9.578 1 98.44 381 MET B C 1
ATOM 7634 O O . MET B 1 381 ? -15.695 6.277 -9.289 1 98.44 381 MET B O 1
ATOM 7638 N N . THR B 1 382 ? -16.406 8.297 -8.68 1 98.06 382 THR B N 1
ATOM 7639 C CA . THR B 1 382 ? -16.609 7.875 -7.301 1 98.06 382 THR B CA 1
ATOM 7640 C C . THR B 1 382 ? -17.734 8.672 -6.648 1 98.06 382 THR B C 1
ATOM 7642 O O . THR B 1 382 ? -17.969 9.828 -6.996 1 98.06 382 THR B O 1
ATOM 7645 N N . GLY B 1 383 ? -18.469 7.996 -5.754 1 96.38 383 GLY B N 1
ATOM 7646 C CA . GLY B 1 383 ? -19.469 8.719 -4.98 1 96.38 383 GLY B CA 1
ATOM 7647 C C . GLY B 1 383 ? -20.828 8.023 -4.957 1 96.38 383 GLY B C 1
ATOM 7648 O O . GLY B 1 383 ? -20.906 6.812 -4.73 1 96.38 383 GLY B O 1
ATOM 7649 N N . TYR B 1 384 ? -21.844 8.758 -5.188 1 94.25 384 TYR B N 1
ATOM 7650 C CA . TYR B 1 384 ? -23.219 8.367 -4.898 1 94.25 384 TYR B CA 1
ATOM 7651 C C . TYR B 1 384 ? -23.875 7.734 -6.117 1 94.25 384 TYR B C 1
ATOM 7653 O O . TYR B 1 384 ? -24.953 7.145 -6.016 1 94.25 384 TYR B O 1
ATOM 7661 N N . PHE B 1 385 ? -23.25 7.828 -7.297 1 95.06 385 PHE B N 1
ATOM 7662 C CA . PHE B 1 385 ? -23.844 7.277 -8.508 1 95.06 385 PHE B CA 1
ATOM 7663 C C . PHE B 1 385 ? -24.312 5.844 -8.273 1 95.06 385 PHE B C 1
ATOM 7665 O O . PHE B 1 385 ? -23.547 5.008 -7.801 1 95.06 385 PHE B O 1
ATOM 7672 N N . GLY B 1 386 ? -25.516 5.492 -8.562 1 94.12 386 GLY B N 1
ATOM 7673 C CA . GLY B 1 386 ? -26.188 4.246 -8.234 1 94.12 386 GLY B CA 1
ATOM 7674 C C . GLY B 1 386 ? -27.234 4.402 -7.145 1 94.12 386 GLY B C 1
ATOM 7675 O O . GLY B 1 386 ? -28.188 3.627 -7.074 1 94.12 386 GLY B O 1
ATOM 7676 N N . GLY B 1 387 ? -27.047 5.449 -6.34 1 91.94 387 GLY B N 1
ATOM 7677 C CA . GLY B 1 387 ? -27.906 5.664 -5.184 1 91.94 387 GLY B CA 1
ATOM 7678 C C . GLY B 1 387 ? -29.328 6.02 -5.562 1 91.94 387 GLY B C 1
ATOM 7679 O O . GLY B 1 387 ? -30.281 5.594 -4.895 1 91.94 387 GLY B O 1
ATOM 7680 N N . TYR B 1 388 ? -29.516 6.75 -6.68 1 89.94 388 TYR B N 1
ATOM 7681 C CA . TYR B 1 388 ? -30.844 7.195 -7.102 1 89.94 388 TYR B CA 1
ATOM 7682 C C . TYR B 1 388 ? -31.688 6.016 -7.578 1 89.94 388 TYR B C 1
ATOM 7684 O O . TYR B 1 388 ? -32.906 6.031 -7.445 1 89.94 388 TYR B O 1
ATOM 7692 N N . SER B 1 389 ? -31.031 5.039 -8.102 1 91.62 389 SER B N 1
ATOM 7693 C CA . SER B 1 389 ? -31.734 3.885 -8.648 1 91.62 389 SER B CA 1
ATOM 7694 C C . SER B 1 389 ? -31.859 2.768 -7.613 1 91.62 389 SER B C 1
ATOM 7696 O O . SER B 1 389 ? -32.625 1.816 -7.797 1 91.62 389 SER B O 1
ATOM 7698 N N . SER B 1 390 ? -31.109 2.865 -6.52 1 87.5 390 SER B N 1
ATOM 7699 C CA . SER B 1 390 ? -31.109 1.826 -5.496 1 87.5 390 SER B CA 1
ATOM 7700 C C . SER B 1 390 ? -32.438 1.777 -4.762 1 87.5 390 SER B C 1
ATOM 7702 O O . SER B 1 390 ? -32.812 0.739 -4.215 1 87.5 390 SER B O 1
ATOM 7704 N N . GLY B 1 391 ? -33.188 2.844 -4.766 1 74.88 391 GLY B N 1
ATOM 7705 C CA . GLY B 1 391 ? -34.438 2.936 -4.035 1 74.88 391 GLY B CA 1
ATOM 7706 C C . GLY B 1 391 ? -34.25 3.117 -2.541 1 74.88 391 GLY B C 1
ATOM 7707 O O . GLY B 1 391 ? -35.219 3.223 -1.795 1 74.88 391 GLY B O 1
ATOM 7708 N N . GLU B 1 392 ? -33.094 3.09 -2.055 1 65.12 392 GLU B N 1
ATOM 7709 C CA . GLU B 1 392 ? -32.812 3.09 -0.621 1 65.12 392 GLU B CA 1
ATOM 7710 C C . GLU B 1 392 ? -32.906 4.496 -0.039 1 65.12 392 GLU B C 1
ATOM 7712 O O . GLU B 1 392 ? -33.125 4.66 1.165 1 65.12 392 GLU B O 1
ATOM 7717 N N . ASP B 1 393 ? -32.625 5.652 -0.737 1 58.06 393 ASP B N 1
ATOM 7718 C CA . ASP B 1 393 ? -32.438 6.945 -0.084 1 58.06 393 ASP B CA 1
ATOM 7719 C C . ASP B 1 393 ? -33.688 7.805 -0.225 1 58.06 393 ASP B C 1
ATOM 7721 O O . ASP B 1 393 ? -33.719 8.969 0.184 1 58.06 393 ASP B O 1
ATOM 7725 N N . GLY B 1 394 ? -34.75 7.273 -0.531 1 56.94 394 GLY B N 1
ATOM 7726 C CA . GLY B 1 394 ? -36 8 -0.517 1 56.94 394 GLY B CA 1
ATOM 7727 C C . GLY B 1 394 ? -36.125 8.977 -1.669 1 56.94 394 GLY B C 1
ATOM 7728 O O . GLY B 1 394 ? -37.156 9.641 -1.809 1 56.94 394 GLY B O 1
ATOM 7729 N N . LEU B 1 395 ? -34.938 9.352 -2.211 1 60.03 395 LEU B N 1
ATOM 7730 C CA . LEU B 1 395 ? -35.031 10.281 -3.326 1 60.03 395 LEU B CA 1
ATOM 7731 C C . LEU B 1 395 ? -35.75 9.648 -4.512 1 60.03 395 LEU B C 1
ATOM 7733 O O . LEU B 1 395 ? -35.125 8.898 -5.277 1 60.03 395 LEU B O 1
ATOM 7737 N N . THR B 1 396 ? -37.031 9.742 -4.512 1 60.22 396 THR B N 1
ATOM 7738 C CA . THR B 1 396 ? -37.906 9.039 -5.422 1 60.22 396 THR B CA 1
ATOM 7739 C C . THR B 1 396 ? -37.969 9.734 -6.781 1 60.22 396 THR B C 1
ATOM 7741 O O . THR B 1 396 ? -37.812 10.953 -6.867 1 60.22 396 THR B O 1
ATOM 7744 N N . GLY B 1 397 ? -37.719 9.047 -7.848 1 77.56 397 GLY B N 1
ATOM 7745 C CA . GLY B 1 397 ? -38.062 9.469 -9.195 1 77.56 397 GLY B CA 1
ATOM 7746 C C . GLY B 1 397 ? -36.844 9.672 -10.078 1 77.56 397 GLY B C 1
ATOM 7747 O O . GLY B 1 397 ? -36.969 9.805 -11.297 1 77.56 397 GLY B O 1
ATOM 7748 N N . LEU B 1 398 ? -35.625 9.617 -9.484 1 87.94 398 LEU B N 1
ATOM 7749 C CA . LEU B 1 398 ? -34.438 9.914 -10.281 1 87.94 398 LEU B CA 1
ATOM 7750 C C . LEU B 1 398 ? -33.812 8.625 -10.797 1 87.94 398 LEU B C 1
ATOM 7752 O O . LEU B 1 398 ? -32.844 8.664 -11.586 1 87.94 398 LEU B O 1
ATOM 7756 N N . GLY B 1 399 ? -34.344 7.484 -10.383 1 91.94 399 GLY B N 1
ATOM 7757 C CA . GLY B 1 399 ? -33.781 6.176 -10.719 1 91.94 399 GLY B CA 1
ATOM 7758 C C . GLY B 1 399 ? -33.688 5.938 -12.211 1 91.94 399 GLY B C 1
ATOM 7759 O O . GLY B 1 399 ? -32.625 5.598 -12.719 1 91.94 399 GLY B O 1
ATOM 7760 N N . PRO B 1 400 ? -34.781 6.207 -12.93 1 93.56 400 PRO B N 1
ATOM 7761 C CA . PRO B 1 400 ? -34.781 5.988 -14.375 1 93.56 400 PRO B CA 1
ATOM 7762 C C . PRO B 1 400 ? -33.75 6.887 -15.094 1 93.56 400 PRO B C 1
ATOM 7764 O O . PRO B 1 400 ? -33.062 6.434 -16 1 93.56 400 PRO B O 1
ATOM 7767 N N . ALA B 1 401 ? -33.688 8.125 -14.68 1 94.38 401 ALA B N 1
ATOM 7768 C CA . ALA B 1 401 ? -32.75 9.047 -15.289 1 94.38 401 ALA B CA 1
ATOM 7769 C C . ALA B 1 401 ? -31.297 8.602 -15.016 1 94.38 401 ALA B C 1
ATOM 7771 O O . ALA B 1 401 ? -30.438 8.734 -15.883 1 94.38 401 ALA B O 1
ATOM 7772 N N . GLU B 1 402 ? -31.031 8.133 -13.852 1 95.75 402 GLU B N 1
ATOM 7773 C CA . GLU B 1 402 ? -29.703 7.629 -13.516 1 95.75 402 GLU B CA 1
ATOM 7774 C C . GLU B 1 402 ? -29.344 6.41 -14.359 1 95.75 402 GLU B C 1
ATOM 7776 O O . GLU B 1 402 ? -28.203 6.289 -14.836 1 95.75 402 GLU B O 1
ATOM 7781 N N . CYS B 1 403 ? -30.297 5.523 -14.5 1 97.06 403 CYS B N 1
ATOM 7782 C CA . CYS B 1 403 ? -30.094 4.348 -15.344 1 97.06 403 CYS B CA 1
ATOM 7783 C C . CYS B 1 403 ? -29.781 4.75 -16.781 1 97.06 403 CYS B C 1
ATOM 7785 O O . CYS B 1 403 ? -28.938 4.141 -17.438 1 97.06 403 CYS B O 1
ATOM 7787 N N . ALA B 1 404 ? -30.516 5.793 -17.25 1 97.31 404 ALA B N 1
ATOM 7788 C CA . ALA B 1 404 ? -30.25 6.301 -18.594 1 97.31 404 ALA B CA 1
ATOM 7789 C C . ALA B 1 404 ? -28.828 6.859 -18.703 1 97.31 404 ALA B C 1
ATOM 7791 O O . ALA B 1 404 ? -28.141 6.645 -19.703 1 97.31 404 ALA B O 1
ATOM 7792 N N . ALA B 1 405 ? -28.422 7.582 -17.719 1 97.81 405 ALA B N 1
ATOM 7793 C CA . ALA B 1 405 ? -27.062 8.094 -17.672 1 97.81 405 ALA B CA 1
ATOM 7794 C C . ALA B 1 405 ? -26.047 6.945 -17.688 1 97.81 405 ALA B C 1
ATOM 7796 O O . ALA B 1 405 ? -25.016 7.023 -18.359 1 97.81 405 ALA B O 1
ATOM 7797 N N . ALA B 1 406 ? -26.297 5.875 -16.922 1 98.25 406 ALA B N 1
ATOM 7798 C CA . ALA B 1 406 ? -25.438 4.699 -16.875 1 98.25 406 ALA B CA 1
ATOM 7799 C C . ALA B 1 406 ? -25.281 4.062 -18.25 1 98.25 406 ALA B C 1
ATOM 7801 O O . ALA B 1 406 ? -24.188 3.672 -18.641 1 98.25 406 ALA B O 1
ATOM 7802 N N . LYS B 1 407 ? -26.391 3.936 -18.969 1 97.94 407 LYS B N 1
ATOM 7803 C CA . LYS B 1 407 ? -26.359 3.373 -20.312 1 97.94 407 LYS B CA 1
ATOM 7804 C C . LYS B 1 407 ? -25.469 4.203 -21.234 1 97.94 407 LYS B C 1
ATOM 7806 O O . LYS B 1 407 ? -24.688 3.656 -22.016 1 97.94 407 LYS B O 1
ATOM 7811 N N . GLN B 1 408 ? -25.641 5.504 -21.125 1 97.62 408 GLN B N 1
ATOM 7812 C CA . GLN B 1 408 ? -24.844 6.398 -21.969 1 97.62 408 GLN B CA 1
ATOM 7813 C C . GLN B 1 408 ? -23.359 6.285 -21.641 1 97.62 408 GLN B C 1
ATOM 7815 O O . GLN B 1 408 ? -22.531 6.227 -22.531 1 97.62 408 GLN B O 1
ATOM 7820 N N . ILE B 1 409 ? -23 6.285 -20.344 1 97.5 409 ILE B N 1
ATOM 7821 C CA . ILE B 1 409 ? -21.625 6.164 -19.906 1 97.5 409 ILE B CA 1
ATOM 7822 C C . ILE B 1 409 ? -21.031 4.848 -20.406 1 97.5 409 ILE B C 1
ATOM 7824 O O . ILE B 1 409 ? -19.922 4.816 -20.938 1 97.5 409 ILE B O 1
ATOM 7828 N N . ALA B 1 410 ? -21.766 3.76 -20.234 1 96.06 410 ALA B N 1
ATOM 7829 C CA . ALA B 1 410 ? -21.312 2.443 -20.688 1 96.06 410 ALA B CA 1
ATOM 7830 C C . ALA B 1 410 ? -21.062 2.438 -22.188 1 96.06 410 ALA B C 1
ATOM 7832 O O . ALA B 1 410 ? -20.047 1.894 -22.656 1 96.06 410 ALA B O 1
ATOM 7833 N N . ALA B 1 411 ? -21.938 3.027 -22.938 1 95 411 ALA B N 1
ATOM 7834 C CA . ALA B 1 411 ? -21.781 3.107 -24.391 1 95 411 ALA B CA 1
ATOM 7835 C C . ALA B 1 411 ? -20.547 3.918 -24.766 1 95 411 ALA B C 1
ATOM 7837 O O . ALA B 1 411 ? -19.797 3.541 -25.672 1 95 411 ALA B O 1
ATOM 7838 N N . ASP B 1 412 ? -20.344 5.012 -24.047 1 94 412 ASP B N 1
ATOM 7839 C CA . ASP B 1 412 ? -19.219 5.898 -24.328 1 94 412 ASP B CA 1
ATOM 7840 C C . ASP B 1 412 ? -17.891 5.254 -23.938 1 94 412 ASP B C 1
ATOM 7842 O O . ASP B 1 412 ? -16.828 5.617 -24.453 1 94 412 ASP B O 1
ATOM 7846 N N . ALA B 1 413 ? -17.922 4.348 -22.984 1 92.06 413 ALA B N 1
ATOM 7847 C CA . ALA B 1 413 ? -16.703 3.758 -22.422 1 92.06 413 ALA B CA 1
ATOM 7848 C C . ALA B 1 413 ? -16.141 2.684 -23.344 1 92.06 413 ALA B C 1
ATOM 7850 O O . ALA B 1 413 ? -14.961 2.344 -23.266 1 92.06 413 ALA B O 1
ATOM 7851 N N . VAL B 1 414 ? -16.859 2.16 -24.219 1 84.31 414 VAL B N 1
ATOM 7852 C CA . VAL B 1 414 ? -16.438 1.053 -25.062 1 84.31 414 VAL B CA 1
ATOM 7853 C C . VAL B 1 414 ? -15.312 1.514 -25.984 1 84.31 414 VAL B C 1
ATOM 7855 O O . VAL B 1 414 ? -15.484 2.469 -26.75 1 84.31 414 VAL B O 1
ATOM 7858 N N . GLY B 1 415 ? -14.18 0.802 -25.875 1 79.44 415 GLY B N 1
ATOM 7859 C CA . GLY B 1 415 ? -13.055 1.072 -26.75 1 79.44 415 GLY B CA 1
ATOM 7860 C C . GLY B 1 415 ? -12.461 2.453 -26.562 1 79.44 415 GLY B C 1
ATOM 7861 O O . GLY B 1 415 ? -11.852 3.012 -27.469 1 79.44 415 GLY B O 1
ATOM 7862 N N . ALA B 1 416 ? -12.68 3.061 -25.391 1 90 416 ALA B N 1
ATOM 7863 C CA . ALA B 1 416 ? -12.219 4.414 -25.094 1 90 416 ALA B CA 1
ATOM 7864 C C . ALA B 1 416 ? -11.234 4.41 -23.922 1 90 416 ALA B C 1
ATOM 7866 O O . ALA B 1 416 ? -10.43 3.484 -23.781 1 90 416 ALA B O 1
ATOM 7867 N N . LYS B 1 417 ? -11.219 5.535 -23.219 1 93.31 417 LYS B N 1
ATOM 7868 C CA . LYS B 1 417 ? -10.328 5.629 -22.062 1 93.31 417 LYS B CA 1
ATOM 7869 C C . LYS B 1 417 ? -10.727 4.629 -20.984 1 93.31 417 LYS B C 1
ATOM 7871 O O . LYS B 1 417 ? -11.914 4.41 -20.734 1 93.31 417 LYS B O 1
ATOM 7876 N N . PRO B 1 418 ? -9.711 3.91 -20.438 1 95.38 418 PRO B N 1
ATOM 7877 C CA . PRO B 1 418 ? -10.047 3.072 -19.297 1 95.38 418 PRO B CA 1
ATOM 7878 C C . PRO B 1 418 ? -10.82 3.834 -18.219 1 95.38 418 PRO B C 1
ATOM 7880 O O . PRO B 1 418 ? -10.469 4.973 -17.891 1 95.38 418 PRO B O 1
ATOM 7883 N N . THR B 1 419 ? -11.883 3.227 -17.766 1 96.81 419 THR B N 1
ATOM 7884 C CA . THR B 1 419 ? -12.758 3.83 -16.766 1 96.81 419 THR B CA 1
ATOM 7885 C C . THR B 1 419 ? -13.016 2.857 -15.625 1 96.81 419 THR B C 1
ATOM 7887 O O . THR B 1 419 ? -13.219 1.662 -15.844 1 96.81 419 THR B O 1
ATOM 7890 N N . ALA B 1 420 ? -12.898 3.279 -14.406 1 97.5 420 ALA B N 1
ATOM 7891 C CA . ALA B 1 420 ? -13.312 2.539 -13.219 1 97.5 420 ALA B CA 1
ATOM 7892 C C . ALA B 1 420 ? -14.289 3.357 -12.375 1 97.5 420 ALA B C 1
ATOM 7894 O O . ALA B 1 420 ? -14.117 4.57 -12.227 1 97.5 420 ALA B O 1
ATOM 7895 N N . VAL B 1 421 ? -15.305 2.73 -11.82 1 98.38 421 VAL B N 1
ATOM 7896 C CA . VAL B 1 421 ? -16.328 3.41 -11.039 1 98.38 421 VAL B CA 1
ATOM 7897 C C . VAL B 1 421 ? -16.359 2.842 -9.625 1 98.38 421 VAL B C 1
ATOM 7899 O O . VAL B 1 421 ? -16.453 1.626 -9.438 1 98.38 421 VAL B O 1
ATOM 7902 N N . GLN B 1 422 ? -16.172 3.615 -8.656 1 98.44 422 GLN B N 1
ATOM 7903 C CA . GLN B 1 422 ? -16.531 3.275 -7.289 1 98.44 422 GLN B CA 1
ATOM 7904 C C . GLN B 1 422 ? -17.875 3.877 -6.91 1 98.44 422 GLN B C 1
ATOM 7906 O O . GLN B 1 422 ? -18.141 5.047 -7.195 1 98.44 422 GLN B O 1
ATOM 7911 N N . SER B 1 423 ? -18.766 3.096 -6.297 1 97.69 423 SER B N 1
ATOM 7912 C CA . SER B 1 423 ? -20.062 3.578 -5.855 1 97.69 423 SER B CA 1
ATOM 7913 C C . SER B 1 423 ? -20.359 3.133 -4.43 1 97.69 423 SER B C 1
ATOM 7915 O O . SER B 1 423 ? -20 2.021 -4.031 1 97.69 423 SER B O 1
ATOM 7917 N N . ILE B 1 424 ? -21.078 3.969 -3.723 1 95.25 424 ILE B N 1
ATOM 7918 C CA . ILE B 1 424 ? -21.609 3.625 -2.408 1 95.25 424 ILE B CA 1
ATOM 7919 C C . ILE B 1 424 ? -22.656 2.516 -2.549 1 95.25 424 ILE B C 1
ATOM 7921 O O . ILE B 1 424 ? -22.922 1.776 -1.597 1 95.25 424 ILE B O 1
ATOM 7925 N N . PHE B 1 425 ? -23.219 2.383 -3.826 1 95.19 425 PHE B N 1
ATOM 7926 C CA . PHE B 1 425 ? -24.25 1.4 -4.141 1 95.19 425 PHE B CA 1
ATOM 7927 C C . PHE B 1 425 ? -23.828 0.541 -5.328 1 95.19 425 PHE B C 1
ATOM 7929 O O . PHE B 1 425 ? -24.484 0.573 -6.379 1 95.19 425 PHE B O 1
ATOM 7936 N N . PRO B 1 426 ? -22.891 -0.325 -5.082 1 95.31 426 PRO B N 1
ATOM 7937 C CA . PRO B 1 426 ? -22.312 -1.025 -6.23 1 95.31 426 PRO B CA 1
ATOM 7938 C C . PRO B 1 426 ? -23.266 -2.051 -6.84 1 95.31 426 PRO B C 1
ATOM 7940 O O . PRO B 1 426 ? -23.016 -2.535 -7.949 1 95.31 426 PRO B O 1
ATOM 7943 N N . GLU B 1 427 ? -24.422 -2.404 -6.191 1 93.81 427 GLU B N 1
ATOM 7944 C CA . GLU B 1 427 ? -25.328 -3.424 -6.703 1 93.81 427 GLU B CA 1
ATOM 7945 C C . GLU B 1 427 ? -26.641 -2.803 -7.18 1 93.81 427 GLU B C 1
ATOM 7947 O O . GLU B 1 427 ? -27.609 -3.516 -7.422 1 93.81 427 GLU B O 1
ATOM 7952 N N . ALA B 1 428 ? -26.656 -1.469 -7.273 1 95.75 428 ALA B N 1
ATOM 7953 C CA . ALA B 1 428 ? -27.859 -0.771 -7.715 1 95.75 428 ALA B CA 1
ATOM 7954 C C . ALA B 1 428 ? -28.125 -1.004 -9.203 1 95.75 428 ALA B C 1
ATOM 7956 O O . ALA B 1 428 ? -27.219 -1.419 -9.938 1 95.75 428 ALA B O 1
ATOM 7957 N N . PRO B 1 429 ? -29.328 -0.759 -9.672 1 96.06 429 PRO B N 1
ATOM 7958 C CA . PRO B 1 429 ? -29.656 -0.974 -11.078 1 96.06 429 PRO B CA 1
ATOM 7959 C C . PRO B 1 429 ? -28.75 -0.192 -12.023 1 96.06 429 PRO B C 1
ATOM 7961 O O . PRO B 1 429 ? -28.266 -0.744 -13.008 1 96.06 429 PRO B O 1
ATOM 7964 N N . ALA B 1 430 ? -28.484 1.049 -11.719 1 97.19 430 ALA B N 1
ATOM 7965 C CA . ALA B 1 430 ? -27.641 1.87 -12.586 1 97.19 430 ALA B CA 1
ATOM 7966 C C . ALA B 1 430 ? -26.219 1.317 -12.656 1 97.19 430 ALA B C 1
ATOM 7968 O O . ALA B 1 430 ? -25.609 1.279 -13.727 1 97.19 430 ALA B O 1
ATOM 7969 N N . THR B 1 431 ? -25.672 0.911 -11.516 1 97.31 431 THR B N 1
ATOM 7970 C CA . THR B 1 431 ? -24.312 0.373 -11.492 1 97.31 431 THR B CA 1
ATOM 7971 C C . THR B 1 431 ? -24.25 -0.99 -12.18 1 97.31 431 THR B C 1
ATOM 7973 O O . THR B 1 431 ? -23.25 -1.34 -12.797 1 97.31 431 THR B O 1
ATOM 7976 N N . ARG B 1 432 ? -25.312 -1.775 -12.094 1 96 432 ARG B N 1
ATOM 7977 C CA . ARG B 1 432 ? -25.391 -3.041 -12.812 1 96 432 ARG B CA 1
ATOM 7978 C C . ARG B 1 432 ? -25.344 -2.818 -14.32 1 96 432 ARG B C 1
ATOM 7980 O O . ARG B 1 432 ? -24.703 -3.592 -15.047 1 96 432 ARG B O 1
ATOM 7987 N N . ILE B 1 433 ? -26.031 -1.756 -14.758 1 96.88 433 ILE B N 1
ATOM 7988 C CA . ILE B 1 433 ? -26.016 -1.397 -16.172 1 96.88 433 ILE B CA 1
ATOM 7989 C C . ILE B 1 433 ? -24.594 -1.111 -16.625 1 96.88 433 ILE B C 1
ATOM 7991 O O . ILE B 1 433 ? -24.172 -1.557 -17.688 1 96.88 433 ILE B O 1
ATOM 7995 N N . LEU B 1 434 ? -23.828 -0.386 -15.805 1 96.62 434 LEU B N 1
ATOM 7996 C CA . LEU B 1 434 ? -22.438 -0.111 -16.109 1 96.62 434 LEU B CA 1
ATOM 7997 C C . LEU B 1 434 ? -21.641 -1.407 -16.219 1 96.62 434 LEU B C 1
ATOM 7999 O O . LEU B 1 434 ? -20.938 -1.627 -17.219 1 96.62 434 LEU B O 1
ATOM 8003 N N . ARG B 1 435 ? -21.781 -2.293 -15.242 1 94 435 ARG B N 1
ATOM 8004 C CA . ARG B 1 435 ? -21.047 -3.555 -15.211 1 94 435 ARG B CA 1
ATOM 8005 C C . ARG B 1 435 ? -21.391 -4.414 -16.422 1 94 435 ARG B C 1
ATOM 8007 O O . ARG B 1 435 ? -20.484 -4.984 -17.047 1 94 435 ARG B O 1
ATOM 8014 N N . ASP B 1 436 ? -22.641 -4.5 -16.719 1 92.5 436 ASP B N 1
ATOM 8015 C CA . ASP B 1 436 ? -23.094 -5.297 -17.859 1 92.5 436 ASP B CA 1
ATOM 8016 C C . ASP B 1 436 ? -22.578 -4.727 -19.172 1 92.5 436 ASP B C 1
ATOM 8018 O O . ASP B 1 436 ? -22.406 -5.457 -20.156 1 92.5 436 ASP B O 1
ATOM 8022 N N . GLY B 1 437 ? -22.359 -3.385 -19.109 1 92.06 437 GLY B N 1
ATOM 8023 C CA . GLY B 1 437 ? -21.797 -2.727 -20.297 1 92.06 437 GLY B CA 1
ATOM 8024 C C . GLY B 1 437 ? -20.297 -2.789 -20.359 1 92.06 437 GLY B C 1
ATOM 8025 O O . GLY B 1 437 ? -19.688 -2.27 -21.297 1 92.06 437 GLY B O 1
ATOM 8026 N N . GLY B 1 438 ? -19.672 -3.439 -19.406 1 90.75 438 GLY B N 1
ATOM 8027 C CA . GLY B 1 438 ? -18.234 -3.656 -19.438 1 90.75 438 GLY B CA 1
ATOM 8028 C C . GLY B 1 438 ? -17.469 -2.66 -18.594 1 90.75 438 GLY B C 1
ATOM 8029 O O . GLY B 1 438 ? -16.234 -2.719 -18.516 1 90.75 438 GLY B O 1
ATOM 8030 N N . VAL B 1 439 ? -18.109 -1.69 -17.938 1 95.31 439 VAL B N 1
ATOM 8031 C CA . VAL B 1 439 ? -17.438 -0.729 -17.062 1 95.31 439 VAL B CA 1
ATOM 8032 C C . VAL B 1 439 ? -17.297 -1.312 -15.664 1 95.31 439 VAL B C 1
ATOM 8034 O O . VAL B 1 439 ? -18.297 -1.622 -15.008 1 95.31 439 VAL B O 1
ATOM 8037 N N . PRO B 1 440 ? -16.094 -1.506 -15.195 1 96.06 440 PRO B N 1
ATOM 8038 C CA . PRO B 1 440 ? -15.945 -2.105 -13.867 1 96.06 440 PRO B CA 1
ATOM 8039 C C . PRO B 1 440 ? -16.484 -1.21 -12.75 1 96.06 440 PRO B C 1
ATOM 8041 O O . PRO B 1 440 ? -16.25 0.001 -12.766 1 96.06 440 PRO B O 1
ATOM 8044 N N . VAL B 1 441 ? -17.25 -1.756 -11.797 1 97.56 441 VAL B N 1
ATOM 8045 C CA . VAL B 1 441 ? -17.828 -1.067 -10.648 1 97.56 441 VAL B CA 1
ATOM 8046 C C . VAL B 1 441 ? -17.312 -1.703 -9.359 1 97.56 441 VAL B C 1
ATOM 8048 O O . VAL B 1 441 ? -17.281 -2.93 -9.227 1 97.56 441 VAL B O 1
ATOM 8051 N N . PHE B 1 442 ? -16.906 -0.907 -8.461 1 97.5 442 PHE B N 1
ATOM 8052 C CA . PHE B 1 442 ? -16.328 -1.374 -7.207 1 97.5 442 PHE B CA 1
ATOM 8053 C C . PHE B 1 442 ? -17.016 -0.728 -6.016 1 97.5 442 PHE B C 1
ATOM 8055 O O . PHE B 1 442 ? -17.547 0.384 -6.121 1 97.5 442 PHE B O 1
ATOM 8062 N N . GLY B 1 443 ? -16.984 -1.396 -4.887 1 96.69 443 GLY B N 1
ATOM 8063 C CA . GLY B 1 443 ? -17.531 -0.854 -3.654 1 96.69 443 GLY B CA 1
ATOM 8064 C C . GLY B 1 443 ? -16.531 -0.023 -2.873 1 96.69 443 GLY B C 1
ATOM 8065 O O . GLY B 1 443 ? -16.906 0.755 -1.996 1 96.69 443 GLY B O 1
ATOM 8066 N N . ALA B 1 444 ? -15.266 -0.16 -3.18 1 97.75 444 ALA B N 1
ATOM 8067 C CA . ALA B 1 444 ? -14.211 0.554 -2.465 1 97.75 444 ALA B CA 1
ATOM 8068 C C . ALA B 1 444 ? -13.32 1.328 -3.43 1 97.75 444 ALA B C 1
ATOM 8070 O O . ALA B 1 444 ? -12.938 0.811 -4.48 1 97.75 444 ALA B O 1
ATOM 8071 N N . ILE B 1 445 ? -12.938 2.566 -3.084 1 98.31 445 ILE B N 1
ATOM 8072 C CA . ILE B 1 445 ? -12.195 3.467 -3.959 1 98.31 445 ILE B CA 1
ATOM 8073 C C . ILE B 1 445 ? -10.797 2.91 -4.199 1 98.31 445 ILE B C 1
ATOM 8075 O O . ILE B 1 445 ? -10.234 3.076 -5.285 1 98.31 445 ILE B O 1
ATOM 8079 N N . ALA B 1 446 ? -10.234 2.197 -3.193 1 98 446 ALA B N 1
ATOM 8080 C CA . ALA B 1 446 ? -8.898 1.616 -3.334 1 98 446 ALA B CA 1
ATOM 8081 C C . ALA B 1 446 ? -8.883 0.559 -4.434 1 98 446 ALA B C 1
ATOM 8083 O O . ALA B 1 446 ? -7.926 0.486 -5.215 1 98 446 ALA B O 1
ATOM 8084 N N . ASP B 1 447 ? -9.922 -0.271 -4.484 1 98.12 447 ASP B N 1
ATOM 8085 C CA . ASP B 1 447 ? -10.016 -1.309 -5.508 1 98.12 447 ASP B CA 1
ATOM 8086 C C . ASP B 1 447 ? -10.156 -0.697 -6.898 1 98.12 447 ASP B C 1
ATOM 8088 O O . ASP B 1 447 ? -9.516 -1.152 -7.852 1 98.12 447 ASP B O 1
ATOM 8092 N N . ALA B 1 448 ? -10.992 0.337 -7.012 1 98.38 448 ALA B N 1
ATOM 8093 C CA . ALA B 1 448 ? -11.203 1.006 -8.289 1 98.38 448 ALA B CA 1
ATOM 8094 C C . ALA B 1 448 ? -9.914 1.622 -8.812 1 98.38 448 ALA B C 1
ATOM 8096 O O . ALA B 1 448 ? -9.562 1.444 -9.984 1 98.38 448 ALA B O 1
ATOM 8097 N N . ALA B 1 449 ? -9.227 2.338 -7.941 1 98.25 449 ALA B N 1
ATOM 8098 C CA . ALA B 1 449 ? -7.992 3.014 -8.336 1 98.25 449 ALA B CA 1
ATOM 8099 C C . ALA B 1 449 ? -6.922 2.006 -8.75 1 98.25 449 ALA B C 1
ATOM 8101 O O . ALA B 1 449 ? -6.238 2.197 -9.75 1 98.25 449 ALA B O 1
ATOM 8102 N N . MET B 1 450 ? -6.773 0.964 -7.973 1 97.25 450 MET B N 1
ATOM 8103 C CA . MET B 1 450 ? -5.766 -0.052 -8.266 1 97.25 450 MET B CA 1
ATOM 8104 C C . MET B 1 450 ? -6.066 -0.759 -9.578 1 97.25 450 MET B C 1
ATOM 8106 O O . MET B 1 450 ? -5.16 -0.996 -10.383 1 97.25 450 MET B O 1
ATOM 8110 N N . ALA B 1 451 ? -7.305 -1.129 -9.781 1 97.19 451 ALA B N 1
ATOM 8111 C CA . ALA B 1 451 ? -7.703 -1.782 -11.023 1 97.19 451 ALA B CA 1
ATOM 8112 C C . ALA B 1 451 ? -7.453 -0.874 -12.227 1 97.19 451 ALA B C 1
ATOM 8114 O O . ALA B 1 451 ? -6.949 -1.321 -13.258 1 97.19 451 ALA B O 1
ATOM 8115 N N . LEU B 1 452 ? -7.824 0.411 -12.055 1 97.12 452 LEU B N 1
ATOM 8116 C CA . LEU B 1 452 ? -7.602 1.376 -13.133 1 97.12 452 LEU B CA 1
ATOM 8117 C C . LEU B 1 452 ? -6.113 1.514 -13.438 1 97.12 452 LEU B C 1
ATOM 8119 O O . LEU B 1 452 ? -5.715 1.53 -14.602 1 97.12 452 LEU B O 1
ATOM 8123 N N . ALA B 1 453 ? -5.309 1.608 -12.414 1 96.56 453 ALA B N 1
ATOM 8124 C CA . ALA B 1 453 ? -3.861 1.749 -12.57 1 96.56 453 ALA B CA 1
ATOM 8125 C C . ALA B 1 453 ? -3.271 0.56 -13.32 1 96.56 453 ALA B C 1
ATOM 8127 O O . ALA B 1 453 ? -2.332 0.716 -14.102 1 96.56 453 ALA B O 1
ATOM 8128 N N . ALA B 1 454 ? -3.824 -0.607 -13.102 1 94.5 454 ALA B N 1
ATOM 8129 C CA . ALA B 1 454 ? -3.301 -1.841 -13.68 1 94.5 454 ALA B CA 1
ATOM 8130 C C . ALA B 1 454 ? -3.541 -1.881 -15.188 1 94.5 454 ALA B C 1
ATOM 8132 O O . ALA B 1 454 ? -2.83 -2.574 -15.922 1 94.5 454 ALA B O 1
ATOM 8133 N N . VAL B 1 455 ? -4.539 -1.156 -15.617 1 92.5 455 VAL B N 1
ATOM 8134 C CA . VAL B 1 455 ? -4.898 -1.288 -17.031 1 92.5 455 VAL B CA 1
ATOM 8135 C C . VAL B 1 455 ? -4.609 0.02 -17.766 1 92.5 455 VAL B C 1
ATOM 8137 O O . VAL B 1 455 ? -5.051 0.213 -18.891 1 92.5 455 VAL B O 1
ATOM 8140 N N . THR B 1 456 ? -3.98 0.868 -16.844 1 87.56 456 THR B N 1
ATOM 8141 C CA . THR B 1 456 ? -3.57 2.125 -17.453 1 87.56 456 THR B CA 1
ATOM 8142 C C . THR B 1 456 ? -2.062 2.148 -17.688 1 87.56 456 THR B C 1
ATOM 8144 O O . THR B 1 456 ? -1.331 1.324 -17.141 1 87.56 456 THR B O 1
ATOM 8147 N N . GLY B 1 457 ? -1.501 2.738 -18.531 1 77.06 457 GLY B N 1
ATOM 8148 C CA . GLY B 1 457 ? -0.078 2.871 -18.797 1 77.06 457 GLY B CA 1
ATOM 8149 C C . GLY B 1 457 ? 0.331 2.295 -20.141 1 77.06 457 GLY B C 1
ATOM 8150 O O . GLY B 1 457 ? -0.374 1.451 -20.703 1 77.06 457 GLY B O 1
ATOM 8151 N N . GLN B 1 458 ? 1.409 2.797 -20.516 1 71.44 458 GLN B N 1
ATOM 8152 C CA . GLN B 1 458 ? 1.906 2.344 -21.797 1 71.44 458 GLN B CA 1
ATOM 8153 C C . GLN B 1 458 ? 2.523 0.952 -21.703 1 71.44 458 GLN B C 1
ATOM 8155 O O . GLN B 1 458 ? 3.137 0.614 -20.688 1 71.44 458 GLN B O 1
ATOM 8160 N N . ALA B 1 459 ? 2.201 0.139 -22.578 1 73.25 459 ALA B N 1
ATOM 8161 C CA . ALA B 1 459 ? 2.781 -1.199 -22.672 1 73.25 459 ALA B CA 1
ATOM 8162 C C . ALA B 1 459 ? 4.305 -1.138 -22.672 1 73.25 459 ALA B C 1
ATOM 8164 O O . ALA B 1 459 ? 4.895 -0.223 -23.25 1 73.25 459 ALA B O 1
ATOM 8165 N N . SER B 1 460 ? 4.855 -2.01 -21.906 1 72.31 460 SER B N 1
ATOM 8166 C CA . SER B 1 460 ? 6.312 -2.105 -21.891 1 72.31 460 SER B CA 1
ATOM 8167 C C . SER B 1 460 ? 6.863 -2.43 -23.266 1 72.31 460 SER B C 1
ATOM 8169 O O . SER B 1 460 ? 6.281 -3.232 -24 1 72.31 460 SER B O 1
ATOM 8171 N N . THR B 1 461 ? 7.891 -1.723 -23.656 1 72.94 461 THR B N 1
ATOM 8172 C CA . THR B 1 461 ? 8.586 -2.012 -24.906 1 72.94 461 THR B CA 1
ATOM 8173 C C . THR B 1 461 ? 9.758 -2.961 -24.656 1 72.94 461 THR B C 1
ATOM 8175 O O . THR B 1 461 ? 10.523 -3.258 -25.578 1 72.94 461 THR B O 1
ATOM 8178 N N . ALA B 1 462 ? 9.781 -3.406 -23.469 1 78 462 ALA B N 1
ATOM 8179 C CA . ALA B 1 462 ? 10.875 -4.305 -23.125 1 78 462 ALA B CA 1
ATOM 8180 C C . ALA B 1 462 ? 10.719 -5.66 -23.797 1 78 462 ALA B C 1
ATOM 8182 O O . ALA B 1 462 ? 9.602 -6.172 -23.922 1 78 462 ALA B O 1
ATOM 8183 N N . THR B 1 463 ? 11.836 -6.184 -24.406 1 83.5 463 THR B N 1
ATOM 8184 C CA . THR B 1 463 ? 11.828 -7.492 -25.047 1 83.5 463 THR B CA 1
ATOM 8185 C C . THR B 1 463 ? 12.867 -8.414 -24.422 1 83.5 463 THR B C 1
ATOM 8187 O O . THR B 1 463 ? 13.93 -7.957 -23.984 1 83.5 463 THR B O 1
ATOM 8190 N N . LEU B 1 464 ? 12.461 -9.617 -24.344 1 88.56 464 LEU B N 1
ATOM 8191 C CA . LEU B 1 464 ? 13.422 -10.609 -23.891 1 88.56 464 LEU B CA 1
ATOM 8192 C C . LEU B 1 464 ? 14.453 -10.922 -24.969 1 88.56 464 LEU B C 1
ATOM 8194 O O . LEU B 1 464 ? 14.094 -11.336 -26.062 1 88.56 464 LEU B O 1
ATOM 8198 N N . LEU B 1 465 ? 15.688 -10.672 -24.625 1 92.5 465 LEU B N 1
ATOM 8199 C CA . LEU B 1 465 ? 16.75 -11.016 -25.562 1 92.5 465 LEU B CA 1
ATOM 8200 C C . LEU B 1 465 ? 17.219 -12.453 -25.359 1 92.5 465 LEU B C 1
ATOM 8202 O O . LEU B 1 465 ? 17.234 -12.945 -24.234 1 92.5 465 LEU B O 1
ATOM 8206 N N . ASP B 1 466 ? 17.625 -13.062 -26.438 1 93.25 466 ASP B N 1
ATOM 8207 C CA . ASP B 1 466 ? 18.109 -14.438 -26.359 1 93.25 466 ASP B CA 1
ATOM 8208 C C . ASP B 1 466 ? 19.422 -14.516 -25.578 1 93.25 466 ASP B C 1
ATOM 8210 O O . ASP B 1 466 ? 20.25 -13.609 -25.641 1 93.25 466 ASP B O 1
ATOM 8214 N N . LEU B 1 467 ? 19.547 -15.617 -24.875 1 94.12 467 LEU B N 1
ATOM 8215 C CA . LEU B 1 467 ? 20.812 -15.883 -24.219 1 94.12 467 LEU B CA 1
ATOM 8216 C C . LEU B 1 467 ? 21.906 -16.203 -25.234 1 94.12 467 LEU B C 1
ATOM 8218 O O . LEU B 1 467 ? 21.656 -16.938 -26.203 1 94.12 467 LEU B O 1
ATOM 8222 N N . PRO B 1 468 ? 23.031 -15.594 -25.062 1 94.69 468 PRO B N 1
ATOM 8223 C CA . PRO B 1 468 ? 24.125 -15.945 -25.969 1 94.69 468 PRO B CA 1
ATOM 8224 C C . PRO B 1 468 ? 24.641 -17.359 -25.734 1 94.69 468 PRO B C 1
ATOM 8226 O O . PRO B 1 468 ? 24.391 -17.953 -24.688 1 94.69 468 PRO B O 1
ATOM 8229 N N . ALA B 1 469 ? 25.344 -17.828 -26.75 1 94.69 469 ALA B N 1
ATOM 8230 C CA . ALA B 1 469 ? 26.031 -19.109 -26.562 1 94.69 469 ALA B CA 1
ATOM 8231 C C . ALA B 1 469 ? 27.047 -19.031 -25.422 1 94.69 469 ALA B C 1
ATOM 8233 O O . ALA B 1 469 ? 27.719 -18 -25.25 1 94.69 469 ALA B O 1
ATOM 8234 N N . PRO B 1 470 ? 27.141 -20.109 -24.656 1 94.75 470 PRO B N 1
ATOM 8235 C CA . PRO B 1 470 ? 28.094 -20.078 -23.547 1 94.75 470 PRO B CA 1
ATOM 8236 C C . PRO B 1 470 ? 29.531 -19.859 -24.016 1 94.75 470 PRO B C 1
ATOM 8238 O O . PRO B 1 470 ? 29.969 -20.469 -24.984 1 94.75 470 PRO B O 1
ATOM 8241 N N . ALA B 1 471 ? 30.188 -18.984 -23.328 1 95.19 471 ALA B N 1
ATOM 8242 C CA . ALA B 1 471 ? 31.594 -18.734 -23.562 1 95.19 471 ALA B CA 1
ATOM 8243 C C . ALA B 1 471 ? 32.469 -19.719 -22.766 1 95.19 471 ALA B C 1
ATOM 8245 O O . ALA B 1 471 ? 31.953 -20.438 -21.906 1 95.19 471 ALA B O 1
ATOM 8246 N N . PRO B 1 472 ? 33.781 -19.75 -23.109 1 93.5 472 PRO B N 1
ATOM 8247 C CA . PRO B 1 472 ? 34.656 -20.578 -22.281 1 93.5 472 PRO B CA 1
ATOM 8248 C C . PRO B 1 472 ? 34.594 -20.188 -20.812 1 93.5 472 PRO B C 1
ATOM 8250 O O . PRO B 1 472 ? 34.562 -19 -20.484 1 93.5 472 PRO B O 1
ATOM 8253 N N . PRO B 1 473 ? 34.562 -21.188 -19.953 1 93.25 473 PRO B N 1
ATOM 8254 C CA . PRO B 1 473 ? 34.469 -20.906 -18.531 1 93.25 473 PRO B CA 1
ATOM 8255 C C . PRO B 1 473 ? 35.625 -20.016 -18.016 1 93.25 473 PRO B C 1
ATOM 8257 O O . PRO B 1 473 ? 36.75 -20.109 -18.531 1 93.25 473 PRO B O 1
ATOM 8260 N N . VAL B 1 474 ? 35.312 -19.281 -17.062 1 91.88 474 VAL B N 1
ATOM 8261 C CA . VAL B 1 474 ? 36.312 -18.375 -16.5 1 91.88 474 VAL B CA 1
ATOM 8262 C C . VAL B 1 474 ? 37.375 -19.188 -15.75 1 91.88 474 VAL B C 1
ATOM 8264 O O . VAL B 1 474 ? 37.062 -20.109 -15.008 1 91.88 474 VAL B O 1
ATOM 8267 N N . ALA B 1 475 ? 38.594 -18.812 -15.961 1 84.5 475 ALA B N 1
ATOM 8268 C CA . ALA B 1 475 ? 39.75 -19.578 -15.438 1 84.5 475 ALA B CA 1
ATOM 8269 C C . ALA B 1 475 ? 40.062 -19.172 -14.008 1 84.5 475 ALA B C 1
ATOM 8271 O O . ALA B 1 475 ? 40.531 -19.984 -13.211 1 84.5 475 ALA B O 1
ATOM 8272 N N . ALA B 1 476 ? 39.938 -17.984 -13.602 1 89.56 476 ALA B N 1
ATOM 8273 C CA . ALA B 1 476 ? 40.281 -17.422 -12.297 1 89.56 476 ALA B CA 1
ATOM 8274 C C . ALA B 1 476 ? 39.312 -16.297 -11.922 1 89.56 476 ALA B C 1
ATOM 8276 O O . ALA B 1 476 ? 38.781 -15.625 -12.805 1 89.56 476 ALA B O 1
ATOM 8277 N N . THR B 1 477 ? 39.125 -16.188 -10.617 1 91.88 477 THR B N 1
ATOM 8278 C CA . THR B 1 477 ? 38.125 -15.211 -10.203 1 91.88 477 THR B CA 1
ATOM 8279 C C . THR B 1 477 ? 38.75 -14.172 -9.273 1 91.88 477 THR B C 1
ATOM 8281 O O . THR B 1 477 ? 38.031 -13.391 -8.641 1 91.88 477 THR B O 1
ATOM 8284 N N . ASP B 1 478 ? 40.062 -14.211 -9.102 1 90.62 478 ASP B N 1
ATOM 8285 C CA . ASP B 1 478 ? 40.688 -13.18 -8.273 1 90.62 478 ASP B CA 1
ATOM 8286 C C . ASP B 1 478 ? 40.5 -11.797 -8.898 1 90.62 478 ASP B C 1
ATOM 8288 O O . ASP B 1 478 ? 40.062 -11.68 -10.047 1 90.62 478 ASP B O 1
ATOM 8292 N N . TYR B 1 479 ? 40.875 -10.75 -8.258 1 92.88 479 TYR B N 1
ATOM 8293 C CA . TYR B 1 479 ? 40.594 -9.367 -8.648 1 92.88 479 TYR B CA 1
ATOM 8294 C C . TYR B 1 479 ? 41.188 -9.062 -10.016 1 92.88 479 TYR B C 1
ATOM 8296 O O . TYR B 1 479 ? 40.5 -8.531 -10.891 1 92.88 479 TYR B O 1
ATOM 8304 N N . MET B 1 480 ? 42.438 -9.383 -10.211 1 93.44 480 MET B N 1
ATOM 8305 C CA . MET B 1 480 ? 43.094 -9.031 -11.461 1 93.44 480 MET B CA 1
ATOM 8306 C C . MET B 1 480 ? 42.531 -9.836 -12.625 1 93.44 480 MET B C 1
ATOM 8308 O O . MET B 1 480 ? 42.406 -9.32 -13.742 1 93.44 480 MET B O 1
ATOM 8312 N N . ALA B 1 481 ? 42.25 -11.062 -12.383 1 93.88 481 ALA B N 1
ATOM 8313 C CA . ALA B 1 481 ? 41.625 -11.891 -13.406 1 93.88 481 ALA B CA 1
ATOM 8314 C C . ALA B 1 481 ? 40.25 -11.359 -13.781 1 93.88 481 ALA B C 1
ATOM 8316 O O . ALA B 1 481 ? 39.906 -11.32 -14.961 1 93.88 481 ALA B O 1
ATOM 8317 N N . SER B 1 482 ? 39.469 -11.008 -12.766 1 95.44 482 SER B N 1
ATOM 8318 C CA . SER B 1 482 ? 38.156 -10.43 -13 1 95.44 482 SER B CA 1
ATOM 8319 C C . SER B 1 482 ? 38.25 -9.148 -13.82 1 95.44 482 SER B C 1
ATOM 8321 O O . SER B 1 482 ? 37.469 -8.945 -14.766 1 95.44 482 SER B O 1
ATOM 8323 N N . ARG B 1 483 ? 39.156 -8.305 -13.469 1 95.38 483 ARG B N 1
ATOM 8324 C CA . ARG B 1 483 ? 39.406 -7.055 -14.195 1 95.38 483 ARG B CA 1
ATOM 8325 C C . ARG B 1 483 ? 39.719 -7.324 -15.656 1 95.38 483 ARG B C 1
ATOM 8327 O O . ARG B 1 483 ? 39.156 -6.68 -16.547 1 95.38 483 ARG B O 1
ATOM 8334 N N . ARG B 1 484 ? 40.594 -8.234 -15.891 1 95.12 484 ARG B N 1
ATOM 8335 C CA . ARG B 1 484 ? 41 -8.57 -17.25 1 95.12 484 ARG B CA 1
ATOM 8336 C C . ARG B 1 484 ? 39.812 -9.094 -18.062 1 95.12 484 ARG B C 1
ATOM 8338 O O . ARG B 1 484 ? 39.656 -8.75 -19.234 1 95.12 484 ARG B O 1
ATOM 8345 N N . ALA B 1 485 ? 39.062 -9.945 -17.406 1 95.81 485 ALA B N 1
ATOM 8346 C CA . ALA B 1 485 ? 37.906 -10.508 -18.078 1 95.81 485 ALA B CA 1
ATOM 8347 C C . ALA B 1 485 ? 36.906 -9.414 -18.484 1 95.81 485 ALA B C 1
ATOM 8349 O O . ALA B 1 485 ? 36.438 -9.398 -19.609 1 95.81 485 ALA B O 1
ATOM 8350 N N . PHE B 1 486 ? 36.594 -8.5 -17.562 1 97.31 486 PHE B N 1
ATOM 8351 C CA . PHE B 1 486 ? 35.688 -7.41 -17.844 1 97.31 486 PHE B CA 1
ATOM 8352 C C . PHE B 1 486 ? 36.25 -6.473 -18.906 1 97.31 486 PHE B C 1
ATOM 8354 O O . PHE B 1 486 ? 35.531 -6.008 -19.781 1 97.31 486 PHE B O 1
ATOM 8361 N N . ALA B 1 487 ? 37.531 -6.207 -18.797 1 96.94 487 ALA B N 1
ATOM 8362 C CA . ALA B 1 487 ? 38.188 -5.363 -19.797 1 96.94 487 ALA B CA 1
ATOM 8363 C C . ALA B 1 487 ? 38.094 -5.984 -21.188 1 96.94 487 ALA B C 1
ATOM 8365 O O . ALA B 1 487 ? 37.875 -5.281 -22.172 1 96.94 487 ALA B O 1
ATOM 8366 N N . ALA B 1 488 ? 38.344 -7.246 -21.234 1 95.5 488 ALA B N 1
ATOM 8367 C CA . ALA B 1 488 ? 38.25 -7.965 -22.516 1 95.5 488 ALA B CA 1
ATOM 8368 C C . ALA B 1 488 ? 36.844 -7.879 -23.094 1 95.5 488 ALA B C 1
ATOM 8370 O O . ALA B 1 488 ? 36.656 -7.945 -24.312 1 95.5 488 ALA B O 1
ATOM 8371 N N . ALA B 1 489 ? 35.875 -7.75 -22.25 1 96.19 489 ALA B N 1
ATOM 8372 C CA . ALA B 1 489 ? 34.5 -7.629 -22.672 1 96.19 489 ALA B CA 1
ATOM 8373 C C . ALA B 1 489 ? 34.156 -6.195 -23.062 1 96.19 489 ALA B C 1
ATOM 8375 O O . ALA B 1 489 ? 33 -5.887 -23.406 1 96.19 489 ALA B O 1
ATOM 8376 N N . GLY B 1 490 ? 35.125 -5.281 -22.969 1 96.88 490 GLY B N 1
ATOM 8377 C CA . GLY B 1 490 ? 34.938 -3.918 -23.438 1 96.88 490 GLY B CA 1
ATOM 8378 C C . GLY B 1 490 ? 34.625 -2.939 -22.312 1 96.88 490 GLY B C 1
ATOM 8379 O O . GLY B 1 490 ? 34.188 -1.816 -22.578 1 96.88 490 GLY B O 1
ATOM 8380 N N . ILE B 1 491 ? 34.844 -3.303 -21.062 1 97.75 491 ILE B N 1
ATOM 8381 C CA . ILE B 1 491 ? 34.562 -2.418 -19.922 1 97.75 491 ILE B CA 1
ATOM 8382 C C . ILE B 1 491 ? 35.844 -1.666 -19.562 1 97.75 491 ILE B C 1
ATOM 8384 O O . ILE B 1 491 ? 36.906 -2.277 -19.359 1 97.75 491 ILE B O 1
ATOM 8388 N N . GLU B 1 492 ? 35.719 -0.403 -19.484 1 97.19 492 GLU B N 1
ATOM 8389 C CA . GLU B 1 492 ? 36.875 0.449 -19.234 1 97.19 492 GLU B CA 1
ATOM 8390 C C . GLU B 1 492 ? 37.219 0.458 -17.75 1 97.19 492 GLU B C 1
ATOM 8392 O O . GLU B 1 492 ? 36.344 0.536 -16.891 1 97.19 492 GLU B O 1
ATOM 8397 N N . PHE B 1 493 ? 38.531 0.365 -17.469 1 97 493 PHE B N 1
ATOM 8398 C CA . PHE B 1 493 ? 39.062 0.464 -16.109 1 97 493 PHE B CA 1
ATOM 8399 C C . PHE B 1 493 ? 40.125 1.542 -16.031 1 97 493 PHE B C 1
ATOM 8401 O O . PHE B 1 493 ? 40.719 1.929 -17.062 1 97 493 PHE B O 1
ATOM 8408 N N . VAL B 1 494 ? 40.375 1.95 -14.852 1 94.88 494 VAL B N 1
ATOM 8409 C CA . VAL B 1 494 ? 41.562 2.785 -14.625 1 94.88 494 VAL B CA 1
ATOM 8410 C C . VAL B 1 494 ? 42.812 1.964 -14.844 1 94.88 494 VAL B C 1
ATOM 8412 O O . VAL B 1 494 ? 42.812 0.739 -14.703 1 94.88 494 VAL B O 1
ATOM 8415 N N . ALA B 1 495 ? 43.906 2.725 -15.164 1 95.25 495 ALA B N 1
ATOM 8416 C CA . ALA B 1 495 ? 45.156 2.035 -15.336 1 95.25 495 ALA B CA 1
ATOM 8417 C C . ALA B 1 495 ? 45.625 1.392 -14.023 1 95.25 495 ALA B C 1
ATOM 8419 O O . ALA B 1 495 ? 45.438 1.973 -12.945 1 95.25 495 ALA B O 1
ATOM 8420 N N . ALA B 1 496 ? 46.125 0.163 -14.141 1 96.5 496 ALA B N 1
ATOM 8421 C CA . ALA B 1 496 ? 46.531 -0.581 -12.945 1 96.5 496 ALA B CA 1
ATOM 8422 C C . ALA B 1 496 ? 47.688 -1.546 -13.258 1 96.5 496 ALA B C 1
ATOM 8424 O O . ALA B 1 496 ? 47.844 -1.95 -14.406 1 96.5 496 ALA B O 1
ATOM 8425 N N . ARG B 1 497 ? 48.469 -1.887 -12.242 1 96.31 497 ARG B N 1
ATOM 8426 C CA . ARG B 1 497 ? 49.531 -2.873 -12.336 1 96.31 497 ARG B CA 1
ATOM 8427 C C . ARG B 1 497 ? 49.594 -3.738 -11.086 1 96.31 497 ARG B C 1
ATOM 8429 O O . ARG B 1 497 ? 49.594 -3.223 -9.969 1 96.31 497 ARG B O 1
ATOM 8436 N N . GLU B 1 498 ? 49.656 -5.004 -11.305 1 96.5 498 GLU B N 1
ATOM 8437 C CA . GLU B 1 498 ? 49.875 -5.902 -10.18 1 96.5 498 GLU B CA 1
ATOM 8438 C C . GLU B 1 498 ? 51.375 -5.961 -9.812 1 96.5 498 GLU B C 1
ATOM 8440 O O . GLU B 1 498 ? 52.219 -5.992 -10.695 1 96.5 498 GLU B O 1
ATOM 8445 N N . ILE B 1 499 ? 51.594 -5.934 -8.57 1 96.56 499 ILE B N 1
ATOM 8446 C CA . ILE B 1 499 ? 53 -5.973 -8.133 1 96.56 499 ILE B CA 1
ATOM 8447 C C . ILE B 1 499 ? 53.156 -7.031 -7.047 1 96.56 499 ILE B C 1
ATOM 8449 O O . ILE B 1 499 ? 52.281 -7.242 -6.227 1 96.56 499 ILE B O 1
ATOM 8453 N N . ARG B 1 500 ? 54.375 -7.578 -6.965 1 94 500 ARG B N 1
ATOM 8454 C CA . ARG B 1 500 ? 54.688 -8.594 -5.973 1 94 500 ARG B CA 1
ATOM 8455 C C . ARG B 1 500 ? 56 -8.25 -5.246 1 94 500 ARG B C 1
ATOM 8457 O O . ARG B 1 500 ? 56.25 -8.766 -4.156 1 94 500 ARG B O 1
ATOM 8464 N N . THR B 1 501 ? 56.781 -7.344 -5.938 1 94 501 THR B N 1
ATOM 8465 C CA . THR B 1 501 ? 58.062 -6.969 -5.363 1 94 501 THR B CA 1
ATOM 8466 C C . THR B 1 501 ? 58.188 -5.449 -5.289 1 94 501 THR B C 1
ATOM 8468 O O . THR B 1 501 ? 57.406 -4.719 -5.91 1 94 501 THR B O 1
ATOM 8471 N N . PHE B 1 502 ? 59.156 -5.062 -4.562 1 93.62 502 PHE B N 1
ATOM 8472 C CA . PHE B 1 502 ? 59.375 -3.631 -4.43 1 93.62 502 PHE B CA 1
ATOM 8473 C C . PHE B 1 502 ? 59.875 -3.039 -5.754 1 93.62 502 PHE B C 1
ATOM 8475 O O . PHE B 1 502 ? 59.531 -1.896 -6.082 1 93.62 502 PHE B O 1
ATOM 8482 N N . ASP B 1 503 ? 60.625 -3.793 -6.469 1 95.12 503 ASP B N 1
ATOM 8483 C CA . ASP B 1 503 ? 61.062 -3.338 -7.781 1 95.12 503 ASP B CA 1
ATOM 8484 C C . ASP B 1 503 ? 59.875 -3.076 -8.703 1 95.12 503 ASP B C 1
ATOM 8486 O O . ASP B 1 503 ? 59.875 -2.086 -9.438 1 95.12 503 ASP B O 1
ATOM 8490 N N . GLU B 1 504 ? 59 -3.928 -8.625 1 96.56 504 GLU B N 1
ATOM 8491 C CA . GLU B 1 504 ? 57.781 -3.754 -9.414 1 96.56 504 GLU B CA 1
ATOM 8492 C C . GLU B 1 504 ? 57 -2.553 -8.93 1 96.56 504 GLU B C 1
ATOM 8494 O O . GLU B 1 504 ? 56.344 -1.862 -9.727 1 96.56 504 GLU B O 1
ATOM 8499 N N . LEU B 1 505 ? 56.969 -2.373 -7.641 1 96.81 505 LEU B N 1
ATOM 8500 C CA . LEU B 1 505 ? 56.281 -1.211 -7.059 1 96.81 505 LEU B CA 1
ATOM 8501 C C . LEU B 1 505 ? 56.906 0.083 -7.602 1 96.81 505 LEU B C 1
ATOM 8503 O O . LEU B 1 505 ? 56.156 1.001 -7.977 1 96.81 505 LEU B O 1
ATOM 8507 N N . SER B 1 506 ? 58.156 0.138 -7.609 1 96.25 506 SER B N 1
ATOM 8508 C CA . SER B 1 506 ? 58.875 1.305 -8.133 1 96.25 506 SER B CA 1
ATOM 8509 C C . SER B 1 506 ? 58.562 1.53 -9.602 1 96.25 506 SER B C 1
ATOM 8511 O O . SER B 1 506 ? 58.344 2.668 -10.031 1 96.25 506 SER B O 1
ATOM 8513 N N . ALA B 1 507 ? 58.562 0.472 -10.312 1 96.56 507 ALA B N 1
ATOM 8514 C CA . ALA B 1 507 ? 58.219 0.563 -11.727 1 96.56 507 ALA B CA 1
ATOM 8515 C C . ALA B 1 507 ? 56.781 1.065 -11.93 1 96.56 507 ALA B C 1
ATOM 8517 O O . ALA B 1 507 ? 56.531 1.866 -12.836 1 96.56 507 ALA B O 1
ATOM 8518 N N . ALA B 1 508 ? 55.875 0.559 -11.219 1 97 508 ALA B N 1
ATOM 8519 C CA . ALA B 1 508 ? 54.5 0.975 -11.297 1 97 508 ALA B CA 1
ATOM 8520 C C . ALA B 1 508 ? 54.344 2.463 -10.984 1 97 508 ALA B C 1
ATOM 8522 O O . ALA B 1 508 ? 53.531 3.158 -11.625 1 97 508 ALA B O 1
ATOM 8523 N N . ALA B 1 509 ? 55.031 2.938 -10.023 1 96.25 509 ALA B N 1
ATOM 8524 C CA . ALA B 1 509 ? 55 4.344 -9.633 1 96.25 509 ALA B CA 1
ATOM 8525 C C . ALA B 1 509 ? 55.469 5.246 -10.758 1 96.25 509 ALA B C 1
ATOM 8527 O O . ALA B 1 509 ? 55.031 6.391 -10.883 1 96.25 509 ALA B O 1
ATOM 8528 N N . ASP B 1 510 ? 56.406 4.695 -11.547 1 95.19 510 ASP B N 1
ATOM 8529 C CA . ASP B 1 510 ? 56.938 5.461 -12.664 1 95.19 510 ASP B CA 1
ATOM 8530 C C . ASP B 1 510 ? 55.969 5.48 -13.836 1 95.19 510 ASP B C 1
ATOM 8532 O O . ASP B 1 510 ? 55.906 6.457 -14.586 1 95.19 510 ASP B O 1
ATOM 8536 N N . GLU B 1 511 ? 55.25 4.469 -13.922 1 95.81 511 GLU B N 1
ATOM 8537 C CA . GLU B 1 511 ? 54.375 4.281 -15.078 1 95.81 511 GLU B CA 1
ATOM 8538 C C . GLU B 1 511 ? 53.031 4.977 -14.859 1 95.81 511 GLU B C 1
ATOM 8540 O O . GLU B 1 511 ? 52.469 5.559 -15.789 1 95.81 511 GLU B O 1
ATOM 8545 N N . LEU B 1 512 ? 52.438 4.906 -13.695 1 96.81 512 LEU B N 1
ATOM 8546 C CA . LEU B 1 512 ? 51.094 5.391 -13.391 1 96.81 512 LEU B CA 1
ATOM 8547 C C . LEU B 1 512 ? 51.156 6.809 -12.828 1 96.81 512 LEU B C 1
ATOM 8549 O O . LEU B 1 512 ? 52.156 7.207 -12.227 1 96.81 512 LEU B O 1
ATOM 8553 N N . ARG B 1 513 ? 50.062 7.539 -12.945 1 94.25 513 ARG B N 1
ATOM 8554 C CA . ARG B 1 513 ? 49.969 8.906 -12.445 1 94.25 513 ARG B CA 1
ATOM 8555 C C . ARG B 1 513 ? 49.344 8.945 -11.062 1 94.25 513 ARG B C 1
ATOM 8557 O O . ARG B 1 513 ? 48.344 8.266 -10.812 1 94.25 513 ARG B O 1
ATOM 8564 N N . PRO B 1 514 ? 49.875 9.766 -10.125 1 93.75 514 PRO B N 1
ATOM 8565 C CA . PRO B 1 514 ? 49.219 9.992 -8.836 1 93.75 514 PRO B CA 1
ATOM 8566 C C . PRO B 1 514 ? 47.969 10.875 -8.961 1 93.75 514 PRO B C 1
ATOM 8568 O O . PRO B 1 514 ? 47.844 11.617 -9.93 1 93.75 514 PRO B O 1
ATOM 8571 N N . PRO B 1 515 ? 47.188 10.891 -8.086 1 94.62 515 PRO B N 1
ATOM 8572 C CA . PRO B 1 515 ? 47.25 10.055 -6.883 1 94.62 515 PRO B CA 1
ATOM 8573 C C . PRO B 1 515 ? 47 8.578 -7.18 1 94.62 515 PRO B C 1
ATOM 8575 O O . PRO B 1 515 ? 46.312 8.234 -8.148 1 94.62 515 PRO B O 1
ATOM 8578 N N . TYR B 1 516 ? 47.625 7.695 -6.332 1 96.19 516 TYR B N 1
ATOM 8579 C CA . TYR B 1 516 ? 47.562 6.254 -6.531 1 96.19 516 TYR B CA 1
ATOM 8580 C C . TYR B 1 516 ? 46.531 5.625 -5.582 1 96.19 516 TYR B C 1
ATOM 8582 O O . TYR B 1 516 ? 46.219 6.199 -4.543 1 96.19 516 TYR B O 1
ATOM 8590 N N . VAL B 1 517 ? 46.031 4.52 -5.988 1 95.19 517 VAL B N 1
ATOM 8591 C CA . VAL B 1 517 ? 45.281 3.617 -5.125 1 95.19 517 VAL B CA 1
ATOM 8592 C C . VAL B 1 517 ? 46.031 2.309 -4.953 1 95.19 517 VAL B C 1
ATOM 8594 O O . VAL B 1 517 ? 46.562 1.752 -5.922 1 95.19 517 VAL B O 1
ATOM 8597 N N . LEU B 1 518 ? 46.188 1.89 -3.779 1 95.25 518 LEU B N 1
ATOM 8598 C CA . LEU B 1 518 ? 46.844 0.625 -3.471 1 95.25 518 LEU B CA 1
ATOM 8599 C C . LEU B 1 518 ? 45.875 -0.371 -2.873 1 95.25 518 LEU B C 1
ATOM 8601 O O . LEU B 1 518 ? 45.25 -0.087 -1.854 1 95.25 518 LEU B O 1
ATOM 8605 N N . LYS B 1 519 ? 45.719 -1.524 -3.496 1 93.38 519 LYS B N 1
ATOM 8606 C CA . LYS B 1 519 ? 44.812 -2.574 -3.02 1 93.38 519 LYS B CA 1
ATOM 8607 C C . LYS B 1 519 ? 45.594 -3.848 -2.689 1 93.38 519 LYS B C 1
ATOM 8609 O O . LYS B 1 519 ? 46.344 -4.367 -3.527 1 93.38 519 LYS B O 1
ATOM 8614 N N . ALA B 1 520 ? 45.344 -4.34 -1.505 1 93 520 ALA B N 1
ATOM 8615 C CA . ALA B 1 520 ? 45.906 -5.641 -1.146 1 93 520 ALA B CA 1
ATOM 8616 C C . ALA B 1 520 ? 45.094 -6.773 -1.771 1 93 520 ALA B C 1
ATOM 8618 O O . ALA B 1 520 ? 43.875 -6.828 -1.628 1 93 520 ALA B O 1
ATOM 8619 N N . LEU B 1 521 ? 45.75 -7.57 -2.441 1 91.69 521 LEU B N 1
ATOM 8620 C CA . LEU B 1 521 ? 45.031 -8.625 -3.15 1 91.69 521 LEU B CA 1
ATOM 8621 C C . LEU B 1 521 ? 45.094 -9.945 -2.383 1 91.69 521 LEU B C 1
ATOM 8623 O O . LEU B 1 521 ? 46 -10.141 -1.568 1 91.69 521 LEU B O 1
ATOM 8627 N N . GLY B 1 522 ? 44.094 -10.812 -2.643 1 81.06 522 GLY B N 1
ATOM 8628 C CA . GLY B 1 522 ? 44.062 -12.133 -2.049 1 81.06 522 GLY B CA 1
ATOM 8629 C C . GLY B 1 522 ? 43.344 -12.18 -0.726 1 81.06 522 GLY B C 1
ATOM 8630 O O . GLY B 1 522 ? 43.375 -13.195 -0.027 1 81.06 522 GLY B O 1
ATOM 8631 N N . LEU B 1 523 ? 42.719 -11.086 -0.383 1 71.31 523 LEU B N 1
ATOM 8632 C CA . LEU B 1 523 ? 41.938 -11.039 0.854 1 71.31 523 LEU B CA 1
ATOM 8633 C C . LEU B 1 523 ? 40.438 -11.023 0.562 1 71.31 523 LEU B C 1
ATOM 8635 O O . LEU B 1 523 ? 40 -10.406 -0.414 1 71.31 523 LEU B O 1
ATOM 8639 N N . LEU B 1 524 ? 39.656 -11.828 1.18 1 58.47 524 LEU B N 1
ATOM 8640 C CA . LEU B 1 524 ? 38.219 -11.922 0.94 1 58.47 524 LEU B CA 1
ATOM 8641 C C . LEU B 1 524 ? 37.531 -10.562 1.129 1 58.47 524 LEU B C 1
ATOM 8643 O O . LEU B 1 524 ? 36.719 -10.156 0.309 1 58.47 524 LEU B O 1
ATOM 8647 N N . HIS B 1 525 ? 37.75 -9.852 2.236 1 62.84 525 HIS B N 1
ATOM 8648 C CA . HIS B 1 525 ? 37.125 -8.578 2.557 1 62.84 525 HIS B CA 1
ATOM 8649 C C . HIS B 1 525 ? 38.156 -7.473 2.695 1 62.84 525 HIS B C 1
ATOM 8651 O O . HIS B 1 525 ? 38.344 -6.898 3.773 1 62.84 525 HIS B O 1
ATOM 8657 N N . LYS B 1 526 ? 38.656 -7.098 1.446 1 64.81 526 LYS B N 1
ATOM 8658 C CA . LYS B 1 526 ? 39.812 -6.203 1.469 1 64.81 526 LYS B CA 1
ATOM 8659 C C . LYS B 1 526 ? 39.438 -4.844 2.053 1 64.81 526 LYS B C 1
ATOM 8661 O O . LYS B 1 526 ? 40.219 -4.25 2.801 1 64.81 526 LYS B O 1
ATOM 8666 N N . SER B 1 527 ? 38.25 -4.344 1.732 1 62.16 527 SER B N 1
ATOM 8667 C CA . SER B 1 527 ? 37.875 -3.021 2.207 1 62.16 527 SER B CA 1
ATOM 8668 C C . SER B 1 527 ? 37.656 -3.02 3.715 1 62.16 527 SER B C 1
ATOM 8670 O O . SER B 1 527 ? 38.125 -2.131 4.418 1 62.16 527 SER B O 1
ATOM 8672 N N . ASP B 1 528 ? 37.094 -4.082 4.18 1 64.06 528 ASP B N 1
ATOM 8673 C CA . ASP B 1 528 ? 36.781 -4.168 5.602 1 64.06 528 ASP B CA 1
ATOM 8674 C C . ASP B 1 528 ? 38.062 -4.336 6.43 1 64.06 528 ASP B C 1
ATOM 8676 O O . ASP B 1 528 ? 38.125 -3.865 7.566 1 64.06 528 ASP B O 1
ATOM 8680 N N . ALA B 1 529 ? 39.062 -4.824 5.691 1 66.19 529 ALA B N 1
ATOM 8681 C CA . ALA B 1 529 ? 40.312 -5.094 6.383 1 66.19 529 ALA B CA 1
ATOM 8682 C C . ALA B 1 529 ? 41.281 -3.914 6.254 1 66.19 529 ALA B C 1
ATOM 8684 O O . ALA B 1 529 ? 42.438 -3.988 6.695 1 66.19 529 ALA B O 1
ATOM 8685 N N . GLY B 1 530 ? 40.844 -2.889 5.594 1 75.25 530 GLY B N 1
ATOM 8686 C CA . GLY B 1 530 ? 41.719 -1.739 5.375 1 75.25 530 GLY B CA 1
ATOM 8687 C C . GLY B 1 530 ? 42.719 -1.964 4.277 1 75.25 530 GLY B C 1
ATOM 8688 O O . GLY B 1 530 ? 43.812 -1.373 4.305 1 75.25 530 GLY B O 1
ATOM 8689 N N . GLY B 1 531 ? 42.469 -2.824 3.465 1 82.69 531 GLY B N 1
ATOM 8690 C CA . GLY B 1 531 ? 43.406 -3.219 2.441 1 82.69 531 GLY B CA 1
ATOM 8691 C C . GLY B 1 531 ? 43.375 -2.32 1.22 1 82.69 531 GLY B C 1
ATOM 8692 O O . GLY B 1 531 ? 44.062 -2.586 0.231 1 82.69 531 GLY B O 1
ATOM 8693 N N . VAL B 1 532 ? 42.625 -1.312 1.257 1 87.62 532 VAL B N 1
ATOM 8694 C CA . VAL B 1 532 ? 42.531 -0.368 0.147 1 87.62 532 VAL B CA 1
ATOM 8695 C C . VAL B 1 532 ? 42.906 1.033 0.633 1 87.62 532 VAL B C 1
ATOM 8697 O O . VAL B 1 532 ? 42.25 1.572 1.531 1 87.62 532 VAL B O 1
ATOM 8700 N N . LEU B 1 533 ? 43.906 1.556 0.141 1 90.5 533 LEU B N 1
ATOM 8701 C CA . LEU B 1 533 ? 44.312 2.916 0.458 1 90.5 533 LEU B CA 1
ATOM 8702 C C . LEU B 1 533 ? 44.219 3.818 -0.767 1 90.5 533 LEU B C 1
ATOM 8704 O O . LEU B 1 533 ? 44.688 3.477 -1.844 1 90.5 533 LEU B O 1
ATOM 8708 N N . VAL B 1 534 ? 43.594 4.945 -0.572 1 89.69 534 VAL B N 1
ATOM 8709 C CA . VAL B 1 534 ? 43.312 5.844 -1.689 1 89.69 534 VAL B CA 1
ATOM 8710 C C . VAL B 1 534 ? 44.031 7.18 -1.46 1 89.69 534 VAL B C 1
ATOM 8712 O O . VAL B 1 534 ? 44.5 7.445 -0.364 1 89.69 534 VAL B O 1
ATOM 8715 N N . GLY B 1 535 ? 44.156 7.93 -2.467 1 88.94 535 GLY B N 1
ATOM 8716 C CA . GLY B 1 535 ? 44.625 9.305 -2.373 1 88.94 535 GLY B CA 1
ATOM 8717 C C . GLY B 1 535 ? 46.125 9.414 -2.131 1 88.94 535 GLY B C 1
ATOM 8718 O O . GLY B 1 535 ? 46.594 10.352 -1.471 1 88.94 535 GLY B O 1
ATOM 8719 N N . LEU B 1 536 ? 46.844 8.422 -2.531 1 93.56 536 LEU B N 1
ATOM 8720 C CA . LEU B 1 536 ? 48.312 8.477 -2.377 1 93.56 536 LEU B CA 1
ATOM 8721 C C . LEU B 1 536 ? 48.906 9.438 -3.379 1 93.56 536 LEU B C 1
ATOM 8723 O O . LEU B 1 536 ? 49.156 9.086 -4.535 1 93.56 536 LEU B O 1
ATOM 8727 N N . ALA B 1 537 ? 49.344 10.57 -2.91 1 92.19 537 ALA B N 1
ATOM 8728 C CA . ALA B 1 537 ? 49.594 11.727 -3.762 1 92.19 537 ALA B CA 1
ATOM 8729 C C . ALA B 1 537 ? 51 11.641 -4.387 1 92.19 537 ALA B C 1
ATOM 8731 O O . ALA B 1 537 ? 51.281 12.305 -5.379 1 92.19 537 ALA B O 1
ATOM 8732 N N . SER B 1 538 ? 51.938 10.852 -3.783 1 93.88 538 SER B N 1
ATOM 8733 C CA . SER B 1 538 ? 53.312 10.805 -4.27 1 93.88 538 SER B CA 1
ATOM 8734 C C . SER B 1 538 ? 53.875 9.383 -4.223 1 93.88 538 SER B C 1
ATOM 8736 O O . SER B 1 538 ? 53.25 8.5 -3.607 1 93.88 538 SER B O 1
ATOM 8738 N N . ARG B 1 539 ? 55 9.281 -4.855 1 94.44 539 ARG B N 1
ATOM 8739 C CA . ARG B 1 539 ? 55.719 8.016 -4.828 1 94.44 539 ARG B CA 1
ATOM 8740 C C . ARG B 1 539 ? 56.062 7.613 -3.396 1 94.44 539 ARG B C 1
ATOM 8742 O O . ARG B 1 539 ? 55.969 6.441 -3.033 1 94.44 539 ARG B O 1
ATOM 8749 N N . GLU B 1 540 ? 56.406 8.578 -2.707 1 94.5 540 GLU B N 1
ATOM 8750 C CA . GLU B 1 540 ? 56.75 8.344 -1.312 1 94.5 540 GLU B CA 1
ATOM 8751 C C . GLU B 1 540 ? 55.562 7.852 -0.514 1 94.5 540 GLU B C 1
ATOM 8753 O O . GLU B 1 540 ? 55.656 6.918 0.285 1 94.5 540 GLU B O 1
ATOM 8758 N N . ASP B 1 541 ? 54.469 8.469 -0.766 1 95.56 541 ASP B N 1
ATOM 8759 C CA . ASP B 1 541 ? 53.25 8.047 -0.108 1 95.56 541 ASP B CA 1
ATOM 8760 C C . ASP B 1 541 ? 52.906 6.602 -0.453 1 95.56 541 ASP B C 1
ATOM 8762 O O . ASP B 1 541 ? 52.438 5.848 0.402 1 95.56 541 ASP B O 1
ATOM 8766 N N . LEU B 1 542 ? 53.062 6.281 -1.696 1 96.69 542 LEU B N 1
ATOM 8767 C CA . LEU B 1 542 ? 52.781 4.934 -2.184 1 96.69 542 LEU B CA 1
ATOM 8768 C C . LEU B 1 542 ? 53.688 3.91 -1.518 1 96.69 542 LEU B C 1
ATOM 8770 O O . LEU B 1 542 ? 53.219 2.852 -1.086 1 96.69 542 LEU B O 1
ATOM 8774 N N . PHE B 1 543 ? 54.969 4.211 -1.439 1 96.5 543 PHE B N 1
ATOM 8775 C CA . PHE B 1 543 ? 55.938 3.305 -0.839 1 96.5 543 PHE B CA 1
ATOM 8776 C C . PHE B 1 543 ? 55.656 3.105 0.644 1 96.5 543 PHE B C 1
ATOM 8778 O O . PHE B 1 543 ? 55.719 1.984 1.151 1 96.5 543 PHE B O 1
ATOM 8785 N N . ASP B 1 544 ? 55.344 4.16 1.269 1 95.81 544 ASP B N 1
ATOM 8786 C CA . ASP B 1 544 ? 55 4.082 2.686 1 95.81 544 ASP B CA 1
ATOM 8787 C C . ASP B 1 544 ? 53.75 3.229 2.906 1 95.81 544 ASP B C 1
ATOM 8789 O O . ASP B 1 544 ? 53.719 2.422 3.838 1 95.81 544 ASP B O 1
ATOM 8793 N N . ALA B 1 545 ? 52.812 3.508 2.107 1 95.19 545 ALA B N 1
ATOM 8794 C CA . ALA B 1 545 ? 51.594 2.74 2.191 1 95.19 545 ALA B CA 1
ATOM 8795 C C . ALA B 1 545 ? 51.844 1.253 1.97 1 95.19 545 ALA B C 1
ATOM 8797 O O . ALA B 1 545 ? 51.281 0.407 2.668 1 95.19 545 ALA B O 1
ATOM 8798 N N . HIS B 1 546 ? 52.625 0.954 0.979 1 95.62 546 HIS B N 1
ATOM 8799 C CA . HIS B 1 546 ? 52.969 -0.429 0.676 1 95.62 546 HIS B CA 1
ATOM 8800 C C . HIS B 1 546 ? 53.656 -1.101 1.869 1 95.62 546 HIS B C 1
ATOM 8802 O O . HIS B 1 546 ? 53.312 -2.229 2.229 1 95.62 546 HIS B O 1
ATOM 8808 N N . ALA B 1 547 ? 54.5 -0.393 2.441 1 94.19 547 ALA B N 1
ATOM 8809 C CA . ALA B 1 547 ? 55.219 -0.93 3.592 1 94.19 547 ALA B CA 1
ATOM 8810 C C . ALA B 1 547 ? 54.281 -1.195 4.758 1 94.19 547 ALA B C 1
ATOM 8812 O O . ALA B 1 547 ? 54.375 -2.229 5.422 1 94.19 547 ALA B O 1
ATOM 8813 N N . ARG B 1 548 ? 53.469 -0.322 4.953 1 92.94 548 ARG B N 1
ATOM 8814 C CA . ARG B 1 548 ? 52.531 -0.437 6.047 1 92.94 548 ARG B CA 1
ATOM 8815 C C . ARG B 1 548 ? 51.594 -1.627 5.836 1 92.94 548 ARG B C 1
ATOM 8817 O O . ARG B 1 548 ? 51.344 -2.396 6.766 1 92.94 548 ARG B O 1
ATOM 8824 N N . LEU B 1 549 ? 51.062 -1.757 4.656 1 91.44 549 LEU B N 1
ATOM 8825 C CA . LEU B 1 549 ? 50.125 -2.832 4.367 1 91.44 549 LEU B CA 1
ATOM 8826 C C . LEU B 1 549 ? 50.812 -4.188 4.371 1 91.44 549 LEU B C 1
ATOM 8828 O O . LEU B 1 549 ? 50.219 -5.195 4.762 1 91.44 549 LEU B O 1
ATOM 8832 N N . CYS B 1 550 ? 52 -4.199 3.887 1 90.25 550 CYS B N 1
ATOM 8833 C CA . CYS B 1 550 ? 52.75 -5.438 3.916 1 90.25 550 CYS B CA 1
ATOM 8834 C C . CYS B 1 550 ? 52.938 -5.922 5.348 1 90.25 550 CYS B C 1
ATOM 8836 O O . CYS B 1 550 ? 52.844 -7.121 5.621 1 90.25 550 CYS B O 1
ATOM 8838 N N . ALA B 1 551 ? 53.25 -5.012 6.164 1 89.94 551 ALA B N 1
ATOM 8839 C CA . ALA B 1 551 ? 53.5 -5.348 7.562 1 89.94 551 ALA B CA 1
ATOM 8840 C C . ALA B 1 551 ? 52.219 -5.789 8.25 1 89.94 551 ALA B C 1
ATOM 8842 O O . ALA B 1 551 ? 52.219 -6.699 9.086 1 89.94 551 ALA B O 1
ATOM 8843 N N . LYS B 1 552 ? 51.188 -5.227 7.883 1 87.94 552 LYS B N 1
ATOM 8844 C CA . LYS B 1 552 ? 49.938 -5.43 8.57 1 87.94 552 LYS B CA 1
ATOM 8845 C C . LYS B 1 552 ? 49.188 -6.645 8.016 1 87.94 552 LYS B C 1
ATOM 8847 O O . LYS B 1 552 ? 48.625 -7.434 8.773 1 87.94 552 LYS B O 1
ATOM 8852 N N . LEU B 1 553 ? 49.125 -6.801 6.684 1 87.25 553 LEU B N 1
ATOM 8853 C CA . LEU B 1 553 ? 48.219 -7.766 6.074 1 87.25 553 LEU B CA 1
ATOM 8854 C C . LEU B 1 553 ? 49 -8.883 5.379 1 87.25 553 LEU B C 1
ATOM 8856 O O . LEU B 1 553 ? 48.438 -9.953 5.125 1 87.25 553 LEU B O 1
ATOM 8860 N N . ARG B 1 554 ? 50.312 -8.727 5.016 1 83.12 554 ARG B N 1
ATOM 8861 C CA . ARG B 1 554 ? 51.188 -9.664 4.312 1 83.12 554 ARG B CA 1
ATOM 8862 C C . ARG B 1 554 ? 50.438 -10.305 3.139 1 83.12 554 ARG B C 1
ATOM 8864 O O . ARG B 1 554 ? 50.406 -11.531 3.027 1 83.12 554 ARG B O 1
ATOM 8871 N N . PRO B 1 555 ? 49.844 -9.477 2.207 1 89.69 555 PRO B N 1
ATOM 8872 C CA . PRO B 1 555 ? 49.125 -10.031 1.053 1 89.69 555 PRO B CA 1
ATOM 8873 C C . PRO B 1 555 ? 50.094 -10.625 0.008 1 89.69 555 PRO B C 1
ATOM 8875 O O . PRO B 1 555 ? 51.25 -10.266 -0.041 1 89.69 555 PRO B O 1
ATOM 8878 N N . PRO B 1 556 ? 49.562 -11.57 -0.776 1 88.81 556 PRO B N 1
ATOM 8879 C CA . PRO B 1 556 ? 50.406 -12.156 -1.811 1 88.81 556 PRO B CA 1
ATOM 8880 C C . PRO B 1 556 ? 50.844 -11.141 -2.869 1 88.81 556 PRO B C 1
ATOM 8882 O O . PRO B 1 556 ? 51.906 -11.273 -3.465 1 88.81 556 PRO B O 1
ATOM 8885 N N . SER B 1 557 ? 49.969 -10.234 -3.15 1 93.88 557 SER B N 1
ATOM 8886 C CA . SER B 1 557 ? 50.281 -9.203 -4.137 1 93.88 557 SER B CA 1
ATOM 8887 C C . SER B 1 557 ? 49.438 -7.949 -3.906 1 93.88 557 SER B C 1
ATOM 8889 O O . SER B 1 557 ? 48.625 -7.914 -2.994 1 93.88 557 SER B O 1
ATOM 8891 N N . PHE B 1 558 ? 49.75 -6.91 -4.68 1 94.94 558 PHE B N 1
ATOM 8892 C CA . PHE B 1 558 ? 49.031 -5.652 -4.629 1 94.94 558 PHE B CA 1
ATOM 8893 C C . PHE B 1 558 ? 48.625 -5.199 -6.027 1 94.94 558 PHE B C 1
ATOM 8895 O O . PHE B 1 558 ? 49.219 -5.609 -7.016 1 94.94 558 PHE B O 1
ATOM 8902 N N . SER B 1 559 ? 47.625 -4.488 -6.062 1 95.88 559 SER B N 1
ATOM 8903 C CA . SER B 1 559 ? 47.312 -3.709 -7.258 1 95.88 559 SER B CA 1
ATOM 8904 C C . SER B 1 559 ? 47.594 -2.227 -7.035 1 95.88 559 SER B C 1
ATOM 8906 O O . SER B 1 559 ? 47.062 -1.626 -6.098 1 95.88 559 SER B O 1
ATOM 8908 N N . VAL B 1 560 ? 48.406 -1.651 -7.824 1 96.88 560 VAL B N 1
ATOM 8909 C CA . VAL B 1 560 ? 48.594 -0.203 -7.875 1 96.88 560 VAL B CA 1
ATOM 8910 C C . VAL B 1 560 ? 47.75 0.376 -9.023 1 96.88 560 VAL B C 1
ATOM 8912 O O . VAL B 1 560 ? 47.875 -0.074 -10.164 1 96.88 560 VAL B O 1
ATOM 8915 N N . GLU B 1 561 ? 46.938 1.402 -8.703 1 96.44 561 GLU B N 1
ATOM 8916 C CA . GLU B 1 561 ? 46.031 1.942 -9.711 1 96.44 561 GLU B CA 1
ATOM 8917 C C . GLU B 1 561 ? 46.031 3.469 -9.68 1 96.44 561 GLU B C 1
ATOM 8919 O O . GLU B 1 561 ? 46.344 4.078 -8.664 1 96.44 561 GLU B O 1
ATOM 8924 N N . GLU B 1 562 ? 45.75 4.043 -10.828 1 95.69 562 GLU B N 1
ATOM 8925 C CA . GLU B 1 562 ? 45.469 5.477 -10.844 1 95.69 562 GLU B CA 1
ATOM 8926 C C . GLU B 1 562 ? 44.125 5.785 -10.164 1 95.69 562 GLU B C 1
ATOM 8928 O O . GLU B 1 562 ? 43.156 5.047 -10.32 1 95.69 562 GLU B O 1
ATOM 8933 N N . MET B 1 563 ? 44.156 6.766 -9.359 1 93 563 MET B N 1
ATOM 8934 C CA . MET B 1 563 ? 42.938 7.141 -8.68 1 93 563 MET B CA 1
ATOM 8935 C C . MET B 1 563 ? 42 7.914 -9.625 1 93 563 MET B C 1
ATOM 8937 O O . MET B 1 563 ? 42.438 8.875 -10.266 1 93 563 MET B O 1
ATOM 8941 N N . ALA B 1 564 ? 40.812 7.5 -9.766 1 89.69 564 ALA B N 1
ATOM 8942 C CA . ALA B 1 564 ? 39.781 8.242 -10.523 1 89.69 564 ALA B CA 1
ATOM 8943 C C . ALA B 1 564 ? 39.281 9.453 -9.734 1 89.69 564 ALA B C 1
ATOM 8945 O O . ALA B 1 564 ? 39.375 9.469 -8.508 1 89.69 564 ALA B O 1
ATOM 8946 N N . ASP B 1 565 ? 38.875 10.438 -10.398 1 83.88 565 ASP B N 1
ATOM 8947 C CA . ASP B 1 565 ? 38.281 11.609 -9.75 1 83.88 565 ASP B CA 1
ATOM 8948 C C . ASP B 1 565 ? 36.812 11.383 -9.414 1 83.88 565 ASP B C 1
ATOM 8950 O O . ASP B 1 565 ? 35.938 11.664 -10.234 1 83.88 565 ASP B O 1
ATOM 8954 N N . LEU B 1 566 ? 36.625 11.039 -8.219 1 80 566 LEU B N 1
ATOM 8955 C CA . LEU B 1 566 ? 35.25 10.711 -7.805 1 80 566 LEU B CA 1
ATOM 8956 C C . LEU B 1 566 ? 34.406 11.969 -7.711 1 80 566 LEU B C 1
ATOM 8958 O O . LEU B 1 566 ? 33.188 11.891 -7.77 1 80 566 LEU B O 1
ATOM 8962 N N . ALA B 1 567 ? 34.969 13.094 -7.48 1 74.81 567 ALA B N 1
ATOM 8963 C CA . ALA B 1 567 ? 34.25 14.352 -7.277 1 74.81 567 ALA B CA 1
ATOM 8964 C C . ALA B 1 567 ? 33.562 14.789 -8.562 1 74.81 567 ALA B C 1
ATOM 8966 O O . ALA B 1 567 ? 32.562 15.531 -8.516 1 74.81 567 ALA B O 1
ATOM 8967 N N . SER B 1 568 ? 34.031 14.234 -9.625 1 79.12 568 SER B N 1
ATOM 8968 C CA . SER B 1 568 ? 33.5 14.688 -10.906 1 79.12 568 SER B CA 1
ATOM 8969 C C . SER B 1 568 ? 32.469 13.719 -11.453 1 79.12 568 SER B C 1
ATOM 8971 O O . SER B 1 568 ? 32.031 13.836 -12.609 1 79.12 568 SER B O 1
ATOM 8973 N N . GLY B 1 569 ? 32.062 12.852 -10.641 1 89.19 569 GLY B N 1
ATOM 8974 C CA . GLY B 1 569 ? 31.141 11.883 -11.211 1 89.19 569 GLY B CA 1
ATOM 8975 C C . GLY B 1 569 ? 30.188 11.305 -10.188 1 89.19 569 GLY B C 1
ATOM 8976 O O . GLY B 1 569 ? 30.047 11.836 -9.086 1 89.19 569 GLY B O 1
ATOM 8977 N N . ILE B 1 570 ? 29.406 10.32 -10.703 1 90.75 570 ILE B N 1
ATOM 8978 C CA . ILE B 1 570 ? 28.438 9.586 -9.891 1 90.75 570 ILE B CA 1
ATOM 8979 C C . ILE B 1 570 ? 28.797 8.102 -9.883 1 90.75 570 ILE B C 1
ATOM 8981 O O . ILE B 1 570 ? 29.141 7.539 -10.922 1 90.75 570 ILE B O 1
ATOM 8985 N N . GLU B 1 571 ? 28.766 7.547 -8.719 1 91.69 571 GLU B N 1
ATOM 8986 C CA . GLU B 1 571 ? 29.078 6.125 -8.586 1 91.69 571 GLU B CA 1
ATOM 8987 C C . GLU B 1 571 ? 27.812 5.277 -8.711 1 91.69 571 GLU B C 1
ATOM 8989 O O . GLU B 1 571 ? 26.797 5.562 -8.062 1 91.69 571 GLU B O 1
ATOM 8994 N N . LEU B 1 572 ? 27.859 4.266 -9.523 1 94.38 572 LEU B N 1
ATOM 8995 C CA . LEU B 1 572 ? 26.797 3.271 -9.648 1 94.38 572 LEU B CA 1
ATOM 8996 C C . LEU B 1 572 ? 27.297 1.896 -9.211 1 94.38 572 LEU B C 1
ATOM 8998 O O . LEU B 1 572 ? 28.5 1.642 -9.172 1 94.38 572 LEU B O 1
ATOM 9002 N N . ILE B 1 573 ? 26.406 1.124 -8.789 1 94.5 573 ILE B N 1
ATOM 9003 C CA . ILE B 1 573 ? 26.656 -0.299 -8.602 1 94.5 573 ILE B CA 1
ATOM 9004 C C . ILE B 1 573 ? 26 -1.098 -9.719 1 94.5 573 ILE B C 1
ATOM 9006 O O . ILE B 1 573 ? 24.844 -0.833 -10.078 1 94.5 573 ILE B O 1
ATOM 9010 N N . VAL B 1 574 ? 26.688 -1.987 -10.281 1 96.62 574 VAL B N 1
ATOM 9011 C CA . VAL B 1 574 ? 26.172 -2.877 -11.312 1 96.62 574 VAL B CA 1
ATOM 9012 C C . VAL B 1 574 ? 26.484 -4.328 -10.945 1 96.62 574 VAL B C 1
ATOM 9014 O O . VAL B 1 574 ? 27.641 -4.684 -10.695 1 96.62 574 VAL B O 1
ATOM 9017 N N . GLY B 1 575 ? 25.516 -5.09 -10.852 1 95.94 575 GLY B N 1
ATOM 9018 C CA . GLY B 1 575 ? 25.672 -6.492 -10.508 1 95.94 575 GLY B CA 1
ATOM 9019 C C . GLY B 1 575 ? 24.844 -7.418 -11.383 1 95.94 575 GLY B C 1
ATOM 9020 O O . GLY B 1 575 ? 23.875 -6.988 -12.016 1 95.94 575 GLY B O 1
ATOM 9021 N N . VAL B 1 576 ? 25.281 -8.656 -11.484 1 96.12 576 VAL B N 1
ATOM 9022 C CA . VAL B 1 576 ? 24.5 -9.711 -12.141 1 96.12 576 VAL B CA 1
ATOM 9023 C C . VAL B 1 576 ? 24.453 -10.945 -11.242 1 96.12 576 VAL B C 1
ATOM 9025 O O . VAL B 1 576 ? 25.438 -11.281 -10.586 1 96.12 576 VAL B O 1
ATOM 9028 N N . ARG B 1 577 ? 23.344 -11.508 -11.18 1 94.94 577 ARG B N 1
ATOM 9029 C CA . ARG B 1 577 ? 23.141 -12.766 -10.461 1 94.94 577 ARG B CA 1
ATOM 9030 C C . ARG B 1 577 ? 22.406 -13.781 -11.336 1 94.94 577 ARG B C 1
ATOM 9032 O O . ARG B 1 577 ? 21.516 -13.422 -12.102 1 94.94 577 ARG B O 1
ATOM 9039 N N . TRP B 1 578 ? 22.797 -14.992 -11.188 1 93 578 TRP B N 1
ATOM 9040 C CA . TRP B 1 578 ? 22.078 -16.062 -11.883 1 93 578 TRP B CA 1
ATOM 9041 C C . TRP B 1 578 ? 20.953 -16.609 -11.016 1 93 578 TRP B C 1
ATOM 9043 O O . TRP B 1 578 ? 21.203 -17.344 -10.047 1 93 578 TRP B O 1
ATOM 9053 N N . ASP B 1 579 ? 19.75 -16.281 -11.375 1 91.25 579 ASP B N 1
ATOM 9054 C CA . ASP B 1 579 ? 18.562 -16.812 -10.711 1 91.25 579 ASP B CA 1
ATOM 9055 C C . ASP B 1 579 ? 18.297 -18.25 -11.148 1 91.25 579 ASP B C 1
ATOM 9057 O O . ASP B 1 579 ? 18.438 -18.578 -12.328 1 91.25 579 ASP B O 1
ATOM 9061 N N . SER B 1 580 ? 17.891 -19.062 -10.25 1 89.31 580 SER B N 1
ATOM 9062 C CA . SER B 1 580 ? 17.734 -20.484 -10.523 1 89.31 580 SER B CA 1
ATOM 9063 C C . SER B 1 580 ? 16.609 -20.734 -11.531 1 89.31 580 SER B C 1
ATOM 9065 O O . SER B 1 580 ? 16.641 -21.75 -12.25 1 89.31 580 SER B O 1
ATOM 9067 N N . ARG B 1 581 ? 15.633 -19.859 -11.625 1 92.81 581 ARG B N 1
ATOM 9068 C CA . ARG B 1 581 ? 14.508 -20.109 -12.516 1 92.81 581 ARG B CA 1
ATOM 9069 C C . ARG B 1 581 ? 14.562 -19.203 -13.742 1 92.81 581 ARG B C 1
ATOM 9071 O O . ARG B 1 581 ? 14.211 -19.625 -14.844 1 92.81 581 ARG B O 1
ATOM 9078 N N . PHE B 1 582 ? 15.086 -18 -13.57 1 94.94 582 PHE B N 1
ATOM 9079 C CA . PHE B 1 582 ? 14.961 -17 -14.633 1 94.94 582 PHE B CA 1
ATOM 9080 C C . PHE B 1 582 ? 16.312 -16.766 -15.312 1 94.94 582 PHE B C 1
ATOM 9082 O O . PHE B 1 582 ? 16.391 -16.031 -16.297 1 94.94 582 PHE B O 1
ATOM 9089 N N . GLY B 1 583 ? 17.391 -17.375 -14.805 1 93.94 583 GLY B N 1
ATOM 9090 C CA . GLY B 1 583 ? 18.703 -17.156 -15.383 1 93.94 583 GLY B CA 1
ATOM 9091 C C . GLY B 1 583 ? 19.344 -15.859 -14.922 1 93.94 583 GLY B C 1
ATOM 9092 O O . GLY B 1 583 ? 19.141 -15.43 -13.789 1 93.94 583 GLY B O 1
ATOM 9093 N N . PRO B 1 584 ? 20.219 -15.336 -15.781 1 96.06 584 PRO B N 1
ATOM 9094 C CA . PRO B 1 584 ? 20.953 -14.148 -15.336 1 96.06 584 PRO B CA 1
ATOM 9095 C C . PRO B 1 584 ? 20.062 -12.906 -15.234 1 96.06 584 PRO B C 1
ATOM 9097 O O . PRO B 1 584 ? 19.234 -12.664 -16.109 1 96.06 584 PRO B O 1
ATOM 9100 N N . THR B 1 585 ? 20.266 -12.172 -14.219 1 96.5 585 THR B N 1
ATOM 9101 C CA . THR B 1 585 ? 19.578 -10.898 -13.984 1 96.5 585 THR B CA 1
ATOM 9102 C C . THR B 1 585 ? 20.594 -9.789 -13.703 1 96.5 585 THR B C 1
ATOM 9104 O O . THR B 1 585 ? 21.625 -10.023 -13.062 1 96.5 585 THR B O 1
ATOM 9107 N N . VAL B 1 586 ? 20.328 -8.633 -14.188 1 97.06 586 VAL B N 1
ATOM 9108 C CA . VAL B 1 586 ? 21.234 -7.508 -13.992 1 97.06 586 VAL B CA 1
ATOM 9109 C C . VAL B 1 586 ? 20.609 -6.5 -13.031 1 97.06 586 VAL B C 1
ATOM 9111 O O . VAL B 1 586 ? 19.406 -6.25 -13.07 1 97.06 586 VAL B O 1
ATOM 9114 N N . LEU B 1 587 ? 21.406 -6.008 -12.156 1 96.25 587 LEU B N 1
ATOM 9115 C CA . LEU B 1 587 ? 21.016 -5.02 -11.156 1 96.25 587 LEU B CA 1
ATOM 9116 C C . LEU B 1 587 ? 21.828 -3.738 -11.312 1 96.25 587 LEU B C 1
ATOM 9118 O O . LEU B 1 587 ? 23.031 -3.787 -11.547 1 96.25 587 LEU B O 1
ATOM 9122 N N . VAL B 1 588 ? 21.156 -2.588 -11.273 1 96.56 588 VAL B N 1
ATOM 9123 C CA . VAL B 1 588 ? 21.812 -1.286 -11.273 1 96.56 588 VAL B CA 1
ATOM 9124 C C . VAL B 1 588 ? 21.297 -0.446 -10.109 1 96.56 588 VAL B C 1
ATOM 9126 O O . VAL B 1 588 ? 20.094 -0.456 -9.812 1 96.56 588 VAL B O 1
ATOM 9129 N N . GLY B 1 589 ? 22.125 0.113 -9.453 1 93.62 589 GLY B N 1
ATOM 9130 C CA . GLY B 1 589 ? 21.766 1.01 -8.367 1 93.62 589 GLY B CA 1
ATOM 9131 C C . GLY B 1 589 ? 22.75 2.148 -8.188 1 93.62 589 GLY B C 1
ATOM 9132 O O . GLY B 1 589 ? 23.812 2.168 -8.812 1 93.62 589 GLY B O 1
ATOM 9133 N N . MET B 1 590 ? 22.312 3.111 -7.41 1 87.94 590 MET B N 1
ATOM 9134 C CA . MET B 1 590 ? 23.234 4.184 -7.047 1 87.94 590 MET B CA 1
ATOM 9135 C C . MET B 1 590 ? 24.25 3.701 -6.027 1 87.94 590 MET B C 1
ATOM 9137 O O . MET B 1 590 ? 23.922 2.951 -5.109 1 87.94 590 MET B O 1
ATOM 9141 N N . GLY B 1 591 ? 25.438 4.051 -6.301 1 81.06 591 GLY B N 1
ATOM 9142 C CA . GLY B 1 591 ? 26.5 3.688 -5.363 1 81.06 591 GLY B CA 1
ATOM 9143 C C . GLY B 1 591 ? 26.453 4.504 -4.082 1 81.06 591 GLY B C 1
ATOM 9144 O O . GLY B 1 591 ? 25.703 5.469 -3.977 1 81.06 591 GLY B O 1
ATOM 9145 N N . GLY B 1 592 ? 27.203 4.035 -3.113 1 75.06 592 GLY B N 1
ATOM 9146 C CA . GLY B 1 592 ? 27.266 4.703 -1.824 1 75.06 592 GLY B CA 1
ATOM 9147 C C . GLY B 1 592 ? 26.609 3.918 -0.708 1 75.06 592 GLY B C 1
ATOM 9148 O O . GLY B 1 592 ? 25.625 3.215 -0.937 1 75.06 592 GLY B O 1
ATOM 9149 N N . THR B 1 593 ? 27.125 4.023 0.375 1 72.38 593 THR B N 1
ATOM 9150 C CA . THR B 1 593 ? 26.703 3.223 1.517 1 72.38 593 THR B CA 1
ATOM 9151 C C . THR B 1 593 ? 25.234 3.498 1.853 1 72.38 593 THR B C 1
ATOM 9153 O O . THR B 1 593 ? 24.469 2.572 2.133 1 72.38 593 THR B O 1
ATOM 9156 N N . ALA B 1 594 ? 24.906 4.789 1.789 1 70.5 594 ALA B N 1
ATOM 9157 C CA . ALA B 1 594 ? 23.531 5.145 2.15 1 70.5 594 ALA B CA 1
ATOM 9158 C C . ALA B 1 594 ? 22.547 4.59 1.133 1 70.5 594 ALA B C 1
ATOM 9160 O O . ALA B 1 594 ? 21.484 4.078 1.506 1 70.5 594 ALA B O 1
ATOM 9161 N N . THR B 1 595 ? 22.875 4.645 -0.102 1 72 595 THR B N 1
ATOM 9162 C CA . THR B 1 595 ? 21.984 4.191 -1.16 1 72 595 THR B CA 1
ATOM 9163 C C . THR B 1 595 ? 21.844 2.672 -1.143 1 72 595 THR B C 1
ATOM 9165 O O . THR B 1 595 ? 20.797 2.129 -1.498 1 72 595 THR B O 1
ATOM 9168 N N . GLU B 1 596 ? 22.906 2.137 -0.704 1 73.62 596 GLU B N 1
ATOM 9169 C CA . GLU B 1 596 ? 22.859 0.683 -0.579 1 73.62 596 GLU B CA 1
ATOM 9170 C C . GLU B 1 596 ? 21.875 0.253 0.502 1 73.62 596 GLU B C 1
ATOM 9172 O O . GLU B 1 596 ? 21.109 -0.696 0.31 1 73.62 596 GLU B O 1
ATOM 9177 N N . VAL B 1 597 ? 21.906 1.109 1.464 1 76.75 597 VAL B N 1
ATOM 9178 C CA . VAL B 1 597 ? 21.016 0.801 2.568 1 76.75 597 VAL B CA 1
ATOM 9179 C C . VAL B 1 597 ? 19.562 1.089 2.156 1 76.75 597 VAL B C 1
ATOM 9181 O O . VAL B 1 597 ? 18.656 0.366 2.547 1 76.75 597 VAL B O 1
ATOM 9184 N N . LEU B 1 598 ? 19.438 2.078 1.291 1 78.25 598 LEU B N 1
ATOM 9185 C CA . LEU B 1 598 ? 18.094 2.496 0.892 1 78.25 598 LEU B CA 1
ATOM 9186 C C . LEU B 1 598 ? 17.594 1.652 -0.271 1 78.25 598 LEU B C 1
ATOM 9188 O O . LEU B 1 598 ? 16.422 1.768 -0.663 1 78.25 598 LEU B O 1
ATOM 9192 N N . ARG B 1 599 ? 18.453 0.777 -0.808 1 80.19 599 ARG B N 1
ATOM 9193 C CA . ARG B 1 599 ? 18.109 -0.218 -1.82 1 80.19 599 ARG B CA 1
ATOM 9194 C C . ARG B 1 599 ? 17.453 0.437 -3.035 1 80.19 599 ARG B C 1
ATOM 9196 O O . ARG B 1 599 ? 16.391 0.017 -3.473 1 80.19 599 ARG B O 1
ATOM 9203 N N . ASP B 1 600 ? 17.969 1.535 -3.475 1 87.69 600 ASP B N 1
ATOM 9204 C CA . ASP B 1 600 ? 17.547 2.135 -4.738 1 87.69 600 ASP B CA 1
ATOM 9205 C C . ASP B 1 600 ? 18.156 1.391 -5.926 1 87.69 600 ASP B C 1
ATOM 9207 O O . ASP B 1 600 ? 19.141 1.839 -6.504 1 87.69 600 ASP B O 1
ATOM 9211 N N . VAL B 1 601 ? 17.516 0.268 -6.281 1 92.62 601 VAL B N 1
ATOM 9212 C CA . VAL B 1 601 ? 18.062 -0.596 -7.32 1 92.62 601 VAL B CA 1
ATOM 9213 C C . VAL B 1 601 ? 16.984 -0.942 -8.336 1 92.62 601 VAL B C 1
ATOM 9215 O O . VAL B 1 601 ? 15.789 -0.864 -8.031 1 92.62 601 VAL B O 1
ATOM 9218 N N . GLN B 1 602 ? 17.375 -1.188 -9.516 1 94.44 602 GLN B N 1
ATOM 9219 C CA . GLN B 1 602 ? 16.547 -1.726 -10.594 1 94.44 602 GLN B CA 1
ATOM 9220 C C . GLN B 1 602 ? 17.078 -3.078 -11.07 1 94.44 602 GLN B C 1
ATOM 9222 O O . GLN B 1 602 ? 18.281 -3.293 -11.117 1 94.44 602 GLN B O 1
ATOM 9227 N N . VAL B 1 603 ? 16.172 -3.975 -11.383 1 95.62 603 VAL B N 1
ATOM 9228 C CA . VAL B 1 603 ? 16.547 -5.312 -11.828 1 95.62 603 VAL B CA 1
ATOM 9229 C C . VAL B 1 603 ? 15.906 -5.605 -13.188 1 95.62 603 VAL B C 1
ATOM 9231 O O . VAL B 1 603 ? 14.773 -5.184 -13.453 1 95.62 603 VAL B O 1
ATOM 9234 N N . ALA B 1 604 ? 16.609 -6.246 -14.039 1 96.31 604 ALA B N 1
ATOM 9235 C CA . ALA B 1 604 ? 16.109 -6.699 -15.336 1 96.31 604 ALA B CA 1
ATOM 9236 C C . ALA B 1 604 ? 16.656 -8.086 -15.672 1 96.31 604 ALA B C 1
ATOM 9238 O O . ALA B 1 604 ? 17.625 -8.547 -15.07 1 96.31 604 ALA B O 1
ATOM 9239 N N . LEU B 1 605 ? 16 -8.766 -16.547 1 96.5 605 LEU B N 1
ATOM 9240 C CA . LEU B 1 605 ? 16.516 -10.039 -17.047 1 96.5 605 LEU B CA 1
ATOM 9241 C C . LEU B 1 605 ? 17.656 -9.82 -18.031 1 96.5 605 LEU B C 1
ATOM 9243 O O . LEU B 1 605 ? 17.484 -9.117 -19.047 1 96.5 605 LEU B O 1
ATOM 9247 N N . ALA B 1 606 ? 18.797 -10.359 -17.766 1 96.62 606 ALA B N 1
ATOM 9248 C CA . ALA B 1 606 ? 19.969 -10.227 -18.641 1 96.62 606 ALA B CA 1
ATOM 9249 C C . ALA B 1 606 ? 19.906 -11.242 -19.766 1 96.62 606 ALA B C 1
ATOM 9251 O O . ALA B 1 606 ? 19.359 -12.336 -19.609 1 96.62 606 ALA B O 1
ATOM 9252 N N . PRO B 1 607 ? 20.469 -11.008 -21 1 97 607 PRO B N 1
ATOM 9253 C CA . PRO B 1 607 ? 21.125 -9.742 -21.328 1 97 607 PRO B CA 1
ATOM 9254 C C . PRO B 1 607 ? 20.125 -8.633 -21.672 1 97 607 PRO B C 1
ATOM 9256 O O . PRO B 1 607 ? 18.938 -8.914 -21.891 1 97 607 PRO B O 1
ATOM 9259 N N . ILE B 1 608 ? 20.594 -7.418 -21.641 1 97.06 608 ILE B N 1
ATOM 9260 C CA . ILE B 1 608 ? 19.734 -6.297 -22 1 97.06 608 ILE B CA 1
ATOM 9261 C C . ILE B 1 608 ? 20.438 -5.43 -23.047 1 97.06 608 ILE B C 1
ATOM 9263 O O . ILE B 1 608 ? 21.656 -5.555 -23.25 1 97.06 608 ILE B O 1
ATOM 9267 N N . ASP B 1 609 ? 19.672 -4.602 -23.766 1 96.38 609 ASP B N 1
ATOM 9268 C CA . ASP B 1 609 ? 20.25 -3.639 -24.703 1 96.38 609 ASP B CA 1
ATOM 9269 C C . ASP B 1 609 ? 20.406 -2.266 -24.047 1 96.38 609 ASP B C 1
ATOM 9271 O O . ASP B 1 609 ? 20.109 -2.102 -22.859 1 96.38 609 ASP B O 1
ATOM 9275 N N . GLU B 1 610 ? 20.891 -1.336 -24.766 1 96.81 610 GLU B N 1
ATOM 9276 C CA . GLU B 1 610 ? 21.203 -0.023 -24.219 1 96.81 610 GLU B CA 1
ATOM 9277 C C . GLU B 1 610 ? 19.938 0.733 -23.828 1 96.81 610 GLU B C 1
ATOM 9279 O O . GLU B 1 610 ? 19.938 1.496 -22.859 1 96.81 610 GLU B O 1
ATOM 9284 N N . ALA B 1 611 ? 18.922 0.515 -24.578 1 94.88 611 ALA B N 1
ATOM 9285 C CA . ALA B 1 611 ? 17.656 1.161 -24.25 1 94.88 611 ALA B CA 1
ATOM 9286 C C . ALA B 1 611 ? 17.125 0.694 -22.891 1 94.88 611 ALA B C 1
ATOM 9288 O O . ALA B 1 611 ? 16.688 1.507 -22.078 1 94.88 611 ALA B O 1
ATOM 9289 N N . ALA B 1 612 ? 17.172 -0.616 -22.688 1 95 612 ALA B N 1
ATOM 9290 C CA . ALA B 1 612 ? 16.75 -1.173 -21.406 1 95 612 ALA B CA 1
ATOM 9291 C C . ALA B 1 612 ? 17.625 -0.671 -20.266 1 95 612 ALA B C 1
ATOM 9293 O O . ALA B 1 612 ? 17.125 -0.363 -19.188 1 95 612 ALA B O 1
ATOM 9294 N N . ALA B 1 613 ? 18.891 -0.626 -20.516 1 96.94 613 ALA B N 1
ATOM 9295 C CA . ALA B 1 613 ? 19.812 -0.132 -19.5 1 96.94 613 ALA B CA 1
ATOM 9296 C C . ALA B 1 613 ? 19.516 1.321 -19.141 1 96.94 613 ALA B C 1
ATOM 9298 O O . ALA B 1 613 ? 19.531 1.694 -17.969 1 96.94 613 ALA B O 1
ATOM 9299 N N . THR B 1 614 ? 19.328 2.092 -20.125 1 96.19 614 THR B N 1
ATOM 9300 C CA . THR B 1 614 ? 18.984 3.496 -19.906 1 96.19 614 THR B CA 1
ATOM 9301 C C . THR B 1 614 ? 17.719 3.625 -19.078 1 96.19 614 THR B C 1
ATOM 9303 O O . THR B 1 614 ? 17.656 4.43 -18.141 1 96.19 614 THR B O 1
ATOM 9306 N N . ARG B 1 615 ? 16.75 2.826 -19.391 1 93.62 615 ARG B N 1
ATOM 9307 C CA . ARG B 1 615 ? 15.492 2.844 -18.641 1 93.62 615 ARG B CA 1
ATOM 9308 C C . ARG B 1 615 ? 15.727 2.475 -17.188 1 93.62 615 ARG B C 1
ATOM 9310 O O . ARG B 1 615 ? 15.125 3.072 -16.281 1 93.62 615 ARG B O 1
ATOM 9317 N N . MET B 1 616 ? 16.531 1.511 -16.953 1 94.94 616 MET B N 1
ATOM 9318 C CA . MET B 1 616 ? 16.859 1.101 -15.594 1 94.94 616 MET B CA 1
ATOM 9319 C C . MET B 1 616 ? 17.453 2.258 -14.805 1 94.94 616 MET B C 1
ATOM 9321 O O . MET B 1 616 ? 17.062 2.516 -13.664 1 94.94 616 MET B O 1
ATOM 9325 N N . ILE B 1 617 ? 18.359 2.957 -15.422 1 95.88 617 ILE B N 1
ATOM 9326 C CA . ILE B 1 617 ? 19.047 4.066 -14.773 1 95.88 617 ILE B CA 1
ATOM 9327 C C . ILE B 1 617 ? 18.062 5.191 -14.492 1 95.88 617 ILE B C 1
ATOM 9329 O O . ILE B 1 617 ? 18.031 5.742 -13.391 1 95.88 617 ILE B O 1
ATOM 9333 N N . GLU B 1 618 ? 17.25 5.457 -15.414 1 93.5 618 GLU B N 1
ATOM 9334 C CA . GLU B 1 618 ? 16.312 6.574 -15.32 1 93.5 618 GLU B CA 1
ATOM 9335 C C . GLU B 1 618 ? 15.227 6.289 -14.289 1 93.5 618 GLU B C 1
ATOM 9337 O O . GLU B 1 618 ? 14.602 7.215 -13.766 1 93.5 618 GLU B O 1
ATOM 9342 N N . ARG B 1 619 ? 15.062 5.066 -14 1 92.12 619 ARG B N 1
ATOM 9343 C CA . ARG B 1 619 ? 14 4.688 -13.078 1 92.12 619 ARG B CA 1
ATOM 9344 C C . ARG B 1 619 ? 14.5 4.688 -11.633 1 92.12 619 ARG B C 1
ATOM 9346 O O . ARG B 1 619 ? 13.711 4.527 -10.703 1 92.12 619 ARG B O 1
ATOM 9353 N N . LEU B 1 620 ? 15.758 4.852 -11.484 1 92.25 620 LEU B N 1
ATOM 9354 C CA . LEU B 1 620 ? 16.25 5.012 -10.117 1 92.25 620 LEU B CA 1
ATOM 9355 C C . LEU B 1 620 ? 15.648 6.246 -9.461 1 92.25 620 LEU B C 1
ATOM 9357 O O . LEU B 1 620 ? 15.477 7.277 -10.109 1 92.25 620 LEU B O 1
ATOM 9361 N N . ARG B 1 621 ? 15.336 6.184 -8.25 1 88.94 621 ARG B N 1
ATOM 9362 C CA . ARG B 1 621 ? 14.805 7.328 -7.52 1 88.94 621 ARG B CA 1
ATOM 9363 C C . ARG B 1 621 ? 15.82 8.469 -7.477 1 88.94 621 ARG B C 1
ATOM 9365 O O . ARG B 1 621 ? 15.445 9.641 -7.426 1 88.94 621 ARG B O 1
ATOM 9372 N N . THR B 1 622 ? 17.047 8.141 -7.605 1 89 622 THR B N 1
ATOM 9373 C CA . THR B 1 622 ? 18.141 9.109 -7.527 1 89 622 THR B CA 1
ATOM 9374 C C . THR B 1 622 ? 18.578 9.547 -8.922 1 89 622 THR B C 1
ATOM 9376 O O . THR B 1 622 ? 19.578 10.242 -9.07 1 89 622 THR B O 1
ATOM 9379 N N . ALA B 1 623 ? 17.875 9.211 -9.891 1 90.88 623 ALA B N 1
ATOM 9380 C CA . ALA B 1 623 ? 18.219 9.484 -11.281 1 90.88 623 ALA B CA 1
ATOM 9381 C C . ALA B 1 623 ? 18.453 10.977 -11.5 1 90.88 623 ALA B C 1
ATOM 9383 O O . ALA B 1 623 ? 19.312 11.375 -12.297 1 90.88 623 ALA B O 1
ATOM 9384 N N . PRO B 1 624 ? 17.688 11.867 -10.789 1 87.5 624 PRO B N 1
ATOM 9385 C CA . PRO B 1 624 ? 17.906 13.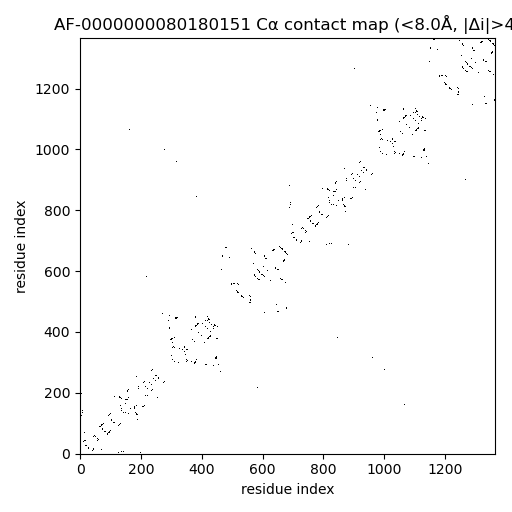305 -11 1 87.5 624 PRO B CA 1
ATOM 9386 C C . PRO B 1 624 ? 19.359 13.727 -10.758 1 87.5 624 PRO B C 1
ATOM 9388 O O . PRO B 1 624 ? 19.812 14.711 -11.328 1 87.5 624 PRO B O 1
ATOM 9391 N N . LEU B 1 625 ? 20.062 13 -10.016 1 87.5 625 LEU B N 1
ATOM 9392 C CA . LEU B 1 625 ? 21.453 13.312 -9.711 1 87.5 625 LEU B CA 1
ATOM 9393 C C . LEU B 1 625 ? 22.344 13.117 -10.938 1 87.5 625 LEU B C 1
ATOM 9395 O O . LEU B 1 625 ? 23.438 13.656 -11.008 1 87.5 625 LEU B O 1
ATOM 9399 N N . LEU B 1 626 ? 21.828 12.359 -11.883 1 90.75 626 LEU B N 1
ATOM 9400 C CA . LEU B 1 626 ? 22.609 12.031 -13.07 1 90.75 626 LEU B CA 1
ATOM 9401 C C . LEU B 1 626 ? 22.594 13.18 -14.07 1 90.75 626 LEU B C 1
ATOM 9403 O O . LEU B 1 626 ? 23.438 13.227 -14.984 1 90.75 626 LEU B O 1
ATOM 9407 N N . TYR B 1 627 ? 21.688 14.07 -13.922 1 87.69 627 TYR B N 1
ATOM 9408 C CA . TYR B 1 627 ? 21.516 15.133 -14.906 1 87.69 627 TYR B CA 1
ATOM 9409 C C . TYR B 1 627 ? 21.906 16.484 -14.328 1 87.69 627 TYR B C 1
ATOM 9411 O O . TYR B 1 627 ? 21.469 17.531 -14.805 1 87.69 627 TYR B O 1
ATOM 9419 N N . GLY B 1 628 ? 22.672 16.422 -13.391 1 79.94 628 GLY B N 1
ATOM 9420 C CA . GLY B 1 628 ? 23.156 17.656 -12.789 1 79.94 628 GLY B CA 1
ATOM 9421 C C . GLY B 1 628 ? 22.375 18.062 -11.555 1 79.94 628 GLY B C 1
ATOM 9422 O O . GLY B 1 628 ? 21.141 18.047 -11.562 1 79.94 628 GLY B O 1
ATOM 9423 N N . HIS B 1 629 ? 23.016 18.125 -10.438 1 74.19 629 HIS B N 1
ATOM 9424 C CA . HIS B 1 629 ? 22.391 18.516 -9.18 1 74.19 629 HIS B CA 1
ATOM 9425 C C . HIS B 1 629 ? 23.328 19.391 -8.344 1 74.19 629 HIS B C 1
ATOM 9427 O O . HIS B 1 629 ? 24.5 19.047 -8.18 1 74.19 629 HIS B O 1
ATOM 9433 N N . ARG B 1 630 ? 22.828 20.469 -7.902 1 67.88 630 ARG B N 1
ATOM 9434 C CA . ARG B 1 630 ? 23.531 21.375 -7.016 1 67.88 630 ARG B CA 1
ATOM 9435 C C . ARG B 1 630 ? 24.906 21.719 -7.578 1 67.88 630 ARG B C 1
ATOM 9437 O O . ARG B 1 630 ? 25.922 21.578 -6.887 1 67.88 630 ARG B O 1
ATOM 9444 N N . GLY B 1 631 ? 25.031 22.016 -8.914 1 67.88 631 GLY B N 1
ATOM 9445 C CA . GLY B 1 631 ? 26.25 22.516 -9.516 1 67.88 631 GLY B CA 1
ATOM 9446 C C . GLY B 1 631 ? 27.094 21.438 -10.148 1 67.88 631 GLY B C 1
ATOM 9447 O O . GLY B 1 631 ? 28.078 21.719 -10.828 1 67.88 631 GLY B O 1
ATOM 9448 N N . LYS B 1 632 ? 26.797 20.203 -9.859 1 76.12 632 LYS B N 1
ATOM 9449 C CA . LYS B 1 632 ? 27.531 19.125 -10.508 1 76.12 632 LYS B CA 1
ATOM 9450 C C . LYS B 1 632 ? 27.062 18.922 -11.938 1 76.12 632 LYS B C 1
ATOM 9452 O O . LYS B 1 632 ? 25.875 19.078 -12.234 1 76.12 632 LYS B O 1
ATOM 9457 N N . PRO B 1 633 ? 27.922 18.703 -12.797 1 81.88 633 PRO B N 1
ATOM 9458 C CA . PRO B 1 633 ? 27.531 18.5 -14.188 1 81.88 633 PRO B CA 1
ATOM 9459 C C . PRO B 1 633 ? 26.766 17.188 -14.406 1 81.88 633 PRO B C 1
ATOM 9461 O O . PRO B 1 633 ? 26.891 16.266 -13.602 1 81.88 633 PRO B O 1
ATOM 9464 N N . ALA B 1 634 ? 26.031 17.219 -15.539 1 91.38 634 ALA B N 1
ATOM 9465 C CA . ALA B 1 634 ? 25.375 15.977 -15.969 1 91.38 634 ALA B CA 1
ATOM 9466 C C . ALA B 1 634 ? 26.422 14.93 -16.359 1 91.38 634 ALA B C 1
ATOM 9468 O O . ALA B 1 634 ? 27.484 15.266 -16.875 1 91.38 634 ALA B O 1
ATOM 9469 N N . VAL B 1 635 ? 26.156 13.742 -16.109 1 95.06 635 VAL B N 1
ATOM 9470 C CA . VAL B 1 635 ? 27.109 12.688 -16.438 1 95.06 635 VAL B CA 1
ATOM 9471 C C . VAL B 1 635 ? 26.688 11.969 -17.703 1 95.06 635 VAL B C 1
ATOM 9473 O O . VAL B 1 635 ? 25.578 12.203 -18.219 1 95.06 635 VAL B O 1
ATOM 9476 N N . ASP B 1 636 ? 27.531 11.148 -18.219 1 96.19 636 ASP B N 1
ATOM 9477 C CA . ASP B 1 636 ? 27.328 10.438 -19.484 1 96.19 636 ASP B CA 1
ATOM 9478 C C . ASP B 1 636 ? 26.516 9.164 -19.25 1 96.19 636 ASP B C 1
ATOM 9480 O O . ASP B 1 636 ? 27.078 8.062 -19.266 1 96.19 636 ASP B O 1
ATOM 9484 N N . VAL B 1 637 ? 25.266 9.289 -19.266 1 96.62 637 VAL B N 1
ATOM 9485 C CA . VAL B 1 637 ? 24.344 8.18 -19 1 96.62 637 VAL B CA 1
ATOM 9486 C C . VAL B 1 637 ? 24.453 7.145 -20.109 1 96.62 637 VAL B C 1
ATOM 9488 O O . VAL B 1 637 ? 24.328 5.941 -19.859 1 96.62 637 VAL B O 1
ATOM 9491 N N . ALA B 1 638 ? 24.672 7.586 -21.281 1 97.25 638 ALA B N 1
ATOM 9492 C CA . ALA B 1 638 ? 24.812 6.68 -22.406 1 97.25 638 ALA B CA 1
ATOM 9493 C C . ALA B 1 638 ? 26 5.742 -22.234 1 97.25 638 ALA B C 1
ATOM 9495 O O . ALA B 1 638 ? 25.922 4.555 -22.562 1 97.25 638 ALA B O 1
ATOM 9496 N N . ALA B 1 639 ? 27.062 6.301 -21.75 1 97.75 639 ALA B N 1
ATOM 9497 C CA . ALA B 1 639 ? 28.234 5.484 -21.516 1 97.75 639 ALA B CA 1
ATOM 9498 C C . ALA B 1 639 ? 27.969 4.441 -20.438 1 97.75 639 ALA B C 1
ATOM 9500 O O . ALA B 1 639 ? 28.453 3.307 -20.531 1 97.75 639 ALA B O 1
ATOM 9501 N N . ALA B 1 640 ? 27.328 4.859 -19.438 1 97.94 640 ALA B N 1
ATOM 9502 C CA . ALA B 1 640 ? 26.938 3.916 -18.391 1 97.94 640 ALA B CA 1
ATOM 9503 C C . ALA B 1 640 ? 26.078 2.795 -18.953 1 97.94 640 ALA B C 1
ATOM 9505 O O . ALA B 1 640 ? 26.297 1.619 -18.656 1 97.94 640 ALA B O 1
ATOM 9506 N N . ALA B 1 641 ? 25.109 3.162 -19.766 1 98.19 641 ALA B N 1
ATOM 9507 C CA . ALA B 1 641 ? 24.203 2.189 -20.375 1 98.19 641 ALA B CA 1
ATOM 9508 C C . ALA B 1 641 ? 24.969 1.194 -21.234 1 98.19 641 ALA B C 1
ATOM 9510 O O . ALA B 1 641 ? 24.688 -0.007 -21.203 1 98.19 641 ALA B O 1
ATOM 9511 N N . ALA B 1 642 ? 25.875 1.702 -21.984 1 98.38 642 ALA B N 1
ATOM 9512 C CA . ALA B 1 642 ? 26.688 0.838 -22.828 1 98.38 642 ALA B CA 1
ATOM 9513 C C . ALA B 1 642 ? 27.484 -0.16 -21.984 1 98.38 642 ALA B C 1
ATOM 9515 O O . ALA B 1 642 ? 27.594 -1.335 -22.344 1 98.38 642 ALA B O 1
ATOM 9516 N N . THR B 1 643 ? 28.047 0.323 -20.938 1 98.44 643 THR B N 1
ATOM 9517 C CA . THR B 1 643 ? 28.812 -0.533 -20.047 1 98.44 643 THR B CA 1
ATOM 9518 C C . THR B 1 643 ? 27.938 -1.613 -19.438 1 98.44 643 THR B C 1
ATOM 9520 O O . THR B 1 643 ? 28.312 -2.783 -19.391 1 98.44 643 THR B O 1
ATOM 9523 N N . ILE B 1 644 ? 26.781 -1.252 -18.938 1 98.38 644 ILE B N 1
ATOM 9524 C CA . ILE B 1 644 ? 25.844 -2.176 -18.328 1 98.38 644 ILE B CA 1
ATOM 9525 C C . ILE B 1 644 ? 25.422 -3.244 -19.328 1 98.38 644 ILE B C 1
ATOM 9527 O O . ILE B 1 644 ? 25.328 -4.426 -19 1 98.38 644 ILE B O 1
ATOM 9531 N N . THR B 1 645 ? 25.219 -2.816 -20.578 1 98.06 645 THR B N 1
ATOM 9532 C CA . THR B 1 645 ? 24.844 -3.729 -21.656 1 98.06 645 THR B CA 1
ATOM 9533 C C . THR B 1 645 ? 25.938 -4.773 -21.875 1 98.06 645 THR B C 1
ATOM 9535 O O . THR B 1 645 ? 25.656 -5.973 -21.938 1 98.06 645 THR B O 1
ATOM 9538 N N . ARG B 1 646 ? 27.172 -4.305 -21.984 1 98 646 ARG B N 1
ATOM 9539 C CA . ARG B 1 646 ? 28.297 -5.211 -22.172 1 98 646 ARG B CA 1
ATOM 9540 C C . ARG B 1 646 ? 28.438 -6.168 -21 1 98 646 ARG B C 1
ATOM 9542 O O . ARG B 1 646 ? 28.688 -7.363 -21.188 1 98 646 ARG B O 1
ATOM 9549 N N . PHE B 1 647 ? 28.312 -5.629 -19.844 1 97.94 647 PHE B N 1
ATOM 9550 C CA . PHE B 1 647 ? 28.406 -6.398 -18.609 1 97.94 647 PHE B CA 1
ATOM 9551 C C . PHE B 1 647 ? 27.344 -7.488 -18.562 1 97.94 647 PHE B C 1
ATOM 9553 O O . PHE B 1 647 ? 27.641 -8.633 -18.219 1 97.94 647 PHE B O 1
ATOM 9560 N N . SER B 1 648 ? 26.125 -7.145 -18.891 1 97.62 648 SER B N 1
ATOM 9561 C CA . SER B 1 648 ? 25.016 -8.086 -18.875 1 97.62 648 SER B CA 1
ATOM 9562 C C . SER B 1 648 ? 25.219 -9.195 -19.906 1 97.62 648 SER B C 1
ATOM 9564 O O . SER B 1 648 ? 24.906 -10.359 -19.656 1 97.62 648 SER B O 1
ATOM 9566 N N . ARG B 1 649 ? 25.734 -8.852 -21.062 1 97.06 649 ARG B N 1
ATOM 9567 C CA . ARG B 1 649 ? 26.016 -9.836 -22.094 1 97.06 649 ARG B CA 1
ATOM 9568 C C . ARG B 1 649 ? 27.109 -10.805 -21.672 1 97.06 649 ARG B C 1
ATOM 9570 O O . ARG B 1 649 ? 27.016 -12.008 -21.922 1 97.06 649 ARG B O 1
ATOM 9577 N N . TYR B 1 650 ? 28.109 -10.242 -21.078 1 97.06 650 TYR B N 1
ATOM 9578 C CA . TYR B 1 650 ? 29.172 -11.094 -20.562 1 97.06 650 TYR B CA 1
ATOM 9579 C C . TYR B 1 650 ? 28.625 -12.117 -19.578 1 97.06 650 TYR B C 1
ATOM 9581 O O . TYR B 1 650 ? 28.922 -13.312 -19.688 1 97.06 650 TYR B O 1
ATOM 9589 N N . ALA B 1 651 ? 27.922 -11.641 -18.625 1 96.5 651 ALA B N 1
ATOM 9590 C CA . ALA B 1 651 ? 27.359 -12.516 -17.609 1 96.5 651 ALA B CA 1
ATOM 9591 C C . ALA B 1 651 ? 26.484 -13.602 -18.234 1 96.5 651 ALA B C 1
ATOM 9593 O O . ALA B 1 651 ? 26.547 -14.758 -17.812 1 96.5 651 ALA B O 1
ATOM 9594 N N . ALA B 1 652 ? 25.672 -13.211 -19.156 1 96.81 652 ALA B N 1
ATOM 9595 C CA . ALA B 1 652 ? 24.734 -14.125 -19.812 1 96.81 652 ALA B CA 1
ATOM 9596 C C . ALA B 1 652 ? 25.484 -15.25 -20.531 1 96.81 652 ALA B C 1
ATOM 9598 O O . ALA B 1 652 ? 24.938 -16.344 -20.703 1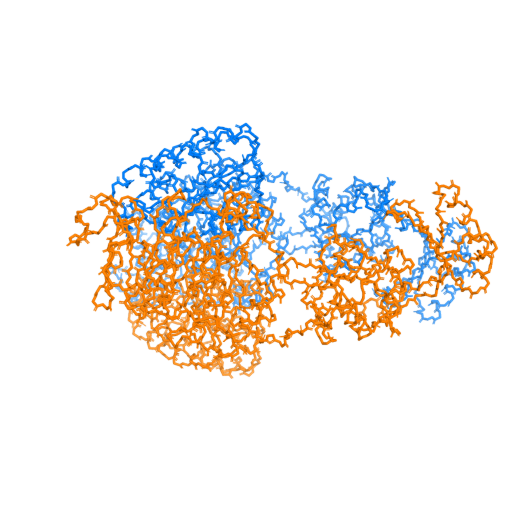 96.81 652 ALA B O 1
ATOM 9599 N N . ALA B 1 653 ? 26.688 -14.984 -20.906 1 96.94 653 ALA B N 1
ATOM 9600 C CA . ALA B 1 653 ? 27.484 -15.969 -21.641 1 96.94 653 ALA B CA 1
ATOM 9601 C C . ALA B 1 653 ? 28.188 -16.906 -20.672 1 96.94 653 ALA B C 1
ATOM 9603 O O . ALA B 1 653 ? 28.812 -17.891 -21.109 1 96.94 653 ALA B O 1
ATOM 9604 N N . HIS B 1 654 ? 28.125 -16.719 -19.391 1 95.94 654 HIS B N 1
ATOM 9605 C CA . HIS B 1 654 ? 28.875 -17.5 -18.422 1 95.94 654 HIS B CA 1
ATOM 9606 C C . HIS B 1 654 ? 27.953 -18.062 -17.328 1 95.94 654 HIS B C 1
ATOM 9608 O O . HIS B 1 654 ? 27.953 -17.562 -16.203 1 95.94 654 HIS B O 1
ATOM 9614 N N . PRO B 1 655 ? 27.297 -19.156 -17.516 1 94.06 655 PRO B N 1
ATOM 9615 C CA . PRO B 1 655 ? 26.312 -19.703 -16.578 1 94.06 655 PRO B CA 1
ATOM 9616 C C . PRO B 1 655 ? 26.938 -20.297 -15.328 1 94.06 655 PRO B C 1
ATOM 9618 O O . PRO B 1 655 ? 26.25 -20.562 -14.344 1 94.06 655 PRO B O 1
ATOM 9621 N N . GLU B 1 656 ? 28.25 -20.469 -15.328 1 93.56 656 GLU B N 1
ATOM 9622 C CA . GLU B 1 656 ? 28.938 -21.016 -14.156 1 93.56 656 GLU B CA 1
ATOM 9623 C C . GLU B 1 656 ? 29.125 -19.953 -13.086 1 93.56 656 GLU B C 1
ATOM 9625 O O . GLU B 1 656 ? 29.438 -20.266 -11.938 1 93.56 656 GLU B O 1
ATOM 9630 N N . ILE B 1 657 ? 29 -18.703 -13.492 1 92.88 657 ILE B N 1
ATOM 9631 C CA . ILE B 1 657 ? 29.188 -17.609 -12.562 1 92.88 657 ILE B CA 1
ATOM 9632 C C . ILE B 1 657 ? 27.906 -17.375 -11.758 1 92.88 657 ILE B C 1
ATOM 9634 O O . ILE B 1 657 ? 26.828 -17.281 -12.328 1 92.88 657 ILE B O 1
ATOM 9638 N N . ALA B 1 658 ? 28.016 -17.328 -10.461 1 93.56 658 ALA B N 1
ATOM 9639 C CA . ALA B 1 658 ? 26.875 -17.078 -9.594 1 93.56 658 ALA B CA 1
ATOM 9640 C C . ALA B 1 658 ? 26.578 -15.586 -9.492 1 93.56 658 ALA B C 1
ATOM 9642 O O . ALA B 1 658 ? 25.406 -15.18 -9.531 1 93.56 658 ALA B O 1
ATOM 9643 N N . GLU B 1 659 ? 27.672 -14.82 -9.375 1 94.88 659 GLU B N 1
ATOM 9644 C CA . GLU B 1 659 ? 27.516 -13.375 -9.203 1 94.88 659 GLU B CA 1
ATOM 9645 C C . GLU B 1 659 ? 28.672 -12.617 -9.836 1 94.88 659 GLU B C 1
ATOM 9647 O O . GLU B 1 659 ? 29.812 -13.086 -9.82 1 94.88 659 GLU B O 1
ATOM 9652 N N . LEU B 1 660 ? 28.375 -11.484 -10.43 1 95.75 660 LEU B N 1
ATOM 9653 C CA . LEU B 1 660 ? 29.312 -10.469 -10.906 1 95.75 660 LEU B CA 1
ATOM 9654 C C . LEU B 1 660 ? 28.984 -9.109 -10.305 1 95.75 660 LEU B C 1
ATOM 9656 O O . LEU B 1 660 ? 27.812 -8.773 -10.109 1 95.75 660 LEU B O 1
ATOM 9660 N N . GLU B 1 661 ? 30.062 -8.359 -10.094 1 94.94 661 GLU B N 1
ATOM 9661 C CA . GLU B 1 661 ? 29.766 -7.035 -9.555 1 94.94 661 GLU B CA 1
ATOM 9662 C C . GLU B 1 661 ? 30.844 -6.023 -9.938 1 94.94 661 GLU B C 1
ATOM 9664 O O . GLU B 1 661 ? 32.031 -6.344 -9.93 1 94.94 661 GLU B O 1
ATOM 9669 N N . ILE B 1 662 ? 30.406 -4.922 -10.383 1 95.56 662 ILE B N 1
ATOM 9670 C CA . ILE B 1 662 ? 31.203 -3.703 -10.461 1 95.56 662 ILE B CA 1
ATOM 9671 C C . ILE B 1 662 ? 30.703 -2.684 -9.445 1 95.56 662 ILE B C 1
ATOM 9673 O O . ILE B 1 662 ? 29.594 -2.146 -9.586 1 95.56 662 ILE B O 1
ATOM 9677 N N . ASN B 1 663 ? 31.516 -2.463 -8.469 1 90.94 663 ASN B N 1
ATOM 9678 C CA . ASN B 1 663 ? 31.141 -1.526 -7.41 1 90.94 663 ASN B CA 1
ATOM 9679 C C . ASN B 1 663 ? 32.344 -0.741 -6.91 1 90.94 663 ASN B C 1
ATOM 9681 O O . ASN B 1 663 ? 33.094 -1.21 -6.039 1 90.94 663 ASN B O 1
ATOM 9685 N N . PRO B 1 664 ? 32.5 0.427 -7.395 1 92.38 664 PRO B N 1
ATOM 9686 C CA . PRO B 1 664 ? 31.531 1.197 -8.172 1 92.38 664 PRO B CA 1
ATOM 9687 C C . PRO B 1 664 ? 31.875 1.261 -9.656 1 92.38 664 PRO B C 1
ATOM 9689 O O . PRO B 1 664 ? 33.031 0.979 -10.039 1 92.38 664 PRO B O 1
ATOM 9692 N N . LEU B 1 665 ? 30.859 1.593 -10.406 1 96.19 665 LEU B N 1
ATOM 9693 C CA . LEU B 1 665 ? 31.016 2.148 -11.742 1 96.19 665 LEU B CA 1
ATOM 9694 C C . LEU B 1 665 ? 30.922 3.672 -11.719 1 96.19 665 LEU B C 1
ATOM 9696 O O . LEU B 1 665 ? 29.859 4.234 -11.477 1 96.19 665 LEU B O 1
ATOM 9700 N N . LEU B 1 666 ? 32.062 4.324 -11.945 1 95.44 666 LEU B N 1
ATOM 9701 C CA . LEU B 1 666 ? 32.094 5.781 -11.922 1 95.44 666 LEU B CA 1
ATOM 9702 C C . LEU B 1 666 ? 31.641 6.355 -13.266 1 95.44 666 LEU B C 1
ATOM 9704 O O . LEU B 1 666 ? 32.219 6.047 -14.297 1 95.44 666 LEU B O 1
ATOM 9708 N N . VAL B 1 667 ? 30.609 7.121 -13.234 1 96.25 667 VAL B N 1
ATOM 9709 C CA . VAL B 1 667 ? 30.109 7.77 -14.445 1 96.25 667 VAL B CA 1
ATOM 9710 C C . VAL B 1 667 ? 30.391 9.266 -14.375 1 96.25 667 VAL B C 1
ATOM 9712 O O . VAL B 1 667 ? 29.953 9.945 -13.445 1 96.25 667 VAL B O 1
ATOM 9715 N N . THR B 1 668 ? 31.156 9.742 -15.297 1 94.81 668 THR B N 1
ATOM 9716 C CA . THR B 1 668 ? 31.484 11.156 -15.414 1 94.81 668 THR B CA 1
ATOM 9717 C C . THR B 1 668 ? 30.906 11.734 -16.703 1 94.81 668 THR B C 1
ATOM 9719 O O . THR B 1 668 ? 30.219 11.039 -17.453 1 94.81 668 THR B O 1
ATOM 9722 N N . ALA B 1 669 ? 31.172 13.016 -16.906 1 93.38 669 ALA B N 1
ATOM 9723 C CA . ALA B 1 669 ? 30.734 13.648 -18.141 1 93.38 669 ALA B CA 1
ATOM 9724 C C . ALA B 1 669 ? 31.438 13.039 -19.359 1 93.38 669 ALA B C 1
ATOM 9726 O O . ALA B 1 669 ? 30.906 13.102 -20.469 1 93.38 669 ALA B O 1
ATOM 9727 N N . SER B 1 670 ? 32.531 12.414 -19.094 1 92.19 670 SER B N 1
ATOM 9728 C CA . SER B 1 670 ? 33.375 11.945 -20.188 1 92.19 670 SER B CA 1
ATOM 9729 C C . SER B 1 670 ? 33.188 10.445 -20.422 1 92.19 670 SER B C 1
ATOM 9731 O O . SER B 1 670 ? 33.688 9.898 -21.406 1 92.19 670 SER B O 1
ATOM 9733 N N . GLY B 1 671 ? 32.5 9.859 -19.484 1 95 671 GLY B N 1
ATOM 9734 C CA . GLY B 1 671 ? 32.312 8.438 -19.703 1 95 671 GLY B CA 1
ATOM 9735 C C . GLY B 1 671 ? 32.094 7.652 -18.422 1 95 671 GLY B C 1
ATOM 9736 O O . GLY B 1 671 ? 31.797 8.227 -17.375 1 95 671 GLY B O 1
ATOM 9737 N N . ALA B 1 672 ? 32.156 6.238 -18.578 1 97.06 672 ALA B N 1
ATOM 9738 C CA . ALA B 1 672 ? 31.984 5.32 -17.453 1 97.06 672 ALA B CA 1
ATOM 9739 C C . ALA B 1 672 ? 33.219 4.453 -17.234 1 97.06 672 ALA B C 1
ATOM 9741 O O . ALA B 1 672 ? 33.75 3.893 -18.188 1 97.06 672 ALA B O 1
ATOM 9742 N N . THR B 1 673 ? 33.656 4.395 -16 1 96.94 673 THR B N 1
ATOM 9743 C CA . THR B 1 673 ? 34.875 3.658 -15.664 1 96.94 673 THR B CA 1
ATOM 9744 C C . THR B 1 673 ? 34.656 2.762 -14.453 1 96.94 673 THR B C 1
ATOM 9746 O O . THR B 1 673 ? 34.219 3.23 -13.398 1 96.94 673 THR B O 1
ATOM 9749 N N . ALA B 1 674 ? 34.969 1.479 -14.586 1 97 674 ALA B N 1
ATOM 9750 C CA . ALA B 1 674 ? 34.844 0.548 -13.469 1 97 674 ALA B CA 1
ATOM 9751 C C . ALA B 1 674 ? 36.031 0.708 -12.5 1 97 674 ALA B C 1
ATOM 9753 O O . ALA B 1 674 ? 37.188 0.832 -12.93 1 97 674 ALA B O 1
ATOM 9754 N N . LEU B 1 675 ? 35.719 0.688 -11.25 1 93.88 675 LEU B N 1
ATOM 9755 C CA . LEU B 1 675 ? 36.781 0.891 -10.25 1 93.88 675 LEU B CA 1
ATOM 9756 C C . LEU B 1 675 ? 37.031 -0.385 -9.453 1 93.88 675 LEU B C 1
ATOM 9758 O O . LEU B 1 675 ? 38 -0.481 -8.711 1 93.88 675 LEU B O 1
ATOM 9762 N N . ASP B 1 676 ? 36.156 -1.31 -9.578 1 92 676 ASP B N 1
ATOM 9763 C CA . ASP B 1 676 ? 36.312 -2.611 -8.938 1 92 676 ASP B CA 1
ATOM 9764 C C . ASP B 1 676 ? 35.656 -3.715 -9.773 1 92 676 ASP B C 1
ATOM 9766 O O . ASP B 1 676 ? 34.906 -3.436 -10.711 1 92 676 ASP B O 1
ATOM 9770 N N . ALA B 1 677 ? 36 -4.93 -9.477 1 93.69 677 ALA B N 1
ATOM 9771 C CA . ALA B 1 677 ? 35.5 -6.094 -10.211 1 93.69 677 ALA B CA 1
ATOM 9772 C C . ALA B 1 677 ? 35.469 -7.328 -9.312 1 93.69 677 ALA B C 1
ATOM 9774 O O . ALA B 1 677 ? 36.375 -7.574 -8.539 1 93.69 677 ALA B O 1
ATOM 9775 N N . ARG B 1 678 ? 34.375 -8.023 -9.375 1 93.19 678 ARG B N 1
ATOM 9776 C CA . ARG B 1 678 ? 34.25 -9.234 -8.578 1 93.19 678 ARG B CA 1
ATOM 9777 C C . ARG B 1 678 ? 33.469 -10.305 -9.352 1 93.19 678 ARG B C 1
ATOM 9779 O O . ARG B 1 678 ? 32.469 -10.016 -9.992 1 93.19 678 ARG B O 1
ATOM 9786 N N . ILE B 1 679 ? 33.969 -11.539 -9.328 1 94.56 679 ILE B N 1
ATOM 9787 C CA . ILE B 1 679 ? 33.312 -12.719 -9.898 1 94.56 679 ILE B CA 1
ATOM 9788 C C . ILE B 1 679 ? 33.219 -13.812 -8.844 1 94.56 679 ILE B C 1
ATOM 9790 O O . ILE B 1 679 ? 34.188 -14.117 -8.164 1 94.56 679 ILE B O 1
ATOM 9794 N N . VAL B 1 680 ? 32.062 -14.359 -8.641 1 94.06 680 VAL B N 1
ATOM 9795 C CA . VAL B 1 680 ? 31.859 -15.5 -7.754 1 94.06 680 VAL B CA 1
ATOM 9796 C C . VAL B 1 680 ? 31.234 -16.656 -8.539 1 94.06 680 VAL B C 1
ATOM 9798 O O . VAL B 1 680 ? 30.219 -16.469 -9.234 1 94.06 680 VAL B O 1
ATOM 9801 N N . LEU B 1 681 ? 31.828 -17.812 -8.398 1 93.31 681 LEU B N 1
ATOM 9802 C CA . LEU B 1 681 ? 31.328 -18.984 -9.094 1 93.31 681 LEU B CA 1
ATOM 9803 C C . LEU B 1 681 ? 30.281 -19.719 -8.258 1 93.31 681 LEU B C 1
ATOM 9805 O O . LEU B 1 681 ? 30.203 -19.516 -7.043 1 93.31 681 LEU B O 1
ATOM 9809 N N . HIS B 1 682 ? 29.422 -20.484 -8.992 1 89.88 682 HIS B N 1
ATOM 9810 C CA . HIS B 1 682 ? 28.531 -21.375 -8.266 1 89.88 682 HIS B CA 1
ATOM 9811 C C . HIS B 1 682 ? 29.297 -22.406 -7.457 1 89.88 682 HIS B C 1
ATOM 9813 O O . HIS B 1 682 ? 30.375 -22.844 -7.867 1 89.88 682 HIS B O 1
ATOM 9819 N N . HIS B 1 683 ? 28.906 -22.734 -6.219 1 75.12 683 HIS B N 1
ATOM 9820 C CA . HIS B 1 683 ? 29.531 -23.812 -5.461 1 75.12 683 HIS B CA 1
ATOM 9821 C C . HIS B 1 683 ? 29.141 -25.188 -6.008 1 75.12 683 HIS B C 1
ATOM 9823 O O . HIS B 1 683 ? 28.031 -25.344 -6.547 1 75.12 683 HIS B O 1
#

Solvent-accessible surface area (backbone atoms only — not comparable to full-atom values): 67003 Å² total; per-residue (Å²): 129,88,78,84,60,58,39,72,52,62,39,62,21,39,33,35,38,35,33,41,80,48,78,88,36,66,18,19,33,24,44,58,33,37,55,72,18,41,89,73,22,51,72,45,37,21,21,76,86,42,55,69,43,96,88,34,72,37,31,52,42,66,84,64,51,81,70,72,31,29,20,34,36,38,42,41,59,54,88,51,38,65,60,50,52,54,38,41,48,73,39,54,26,42,17,34,37,28,39,31,50,73,34,51,50,64,38,72,70,26,32,53,52,45,51,55,50,44,52,53,39,49,74,69,67,23,47,36,41,6,39,43,24,46,30,36,36,22,59,84,60,46,37,34,48,18,65,66,89,71,58,64,42,34,29,26,39,41,22,45,29,48,61,47,47,56,42,46,45,52,52,25,49,77,68,77,43,23,30,22,33,39,40,24,33,25,57,39,68,54,50,40,69,40,61,48,47,46,54,46,53,70,31,87,64,34,60,31,38,40,35,38,42,50,49,68,73,46,32,52,51,36,31,53,34,41,29,53,24,38,74,72,64,25,48,41,38,37,36,68,41,19,64,33,72,35,3,32,54,24,34,30,66,56,48,48,34,68,47,61,56,56,58,56,50,51,28,43,27,45,39,14,62,37,46,77,39,86,45,70,65,52,47,42,42,36,58,44,42,56,63,31,58,40,51,46,69,26,48,30,31,41,40,43,20,49,26,48,51,44,34,13,42,45,36,34,45,28,43,74,50,71,33,40,52,59,72,55,54,68,73,60,30,52,54,42,52,71,58,49,55,91,75,35,42,54,47,33,38,28,25,39,57,52,41,50,81,78,37,36,49,40,56,31,46,48,48,52,54,58,66,70,40,85,85,39,26,29,41,40,35,36,32,54,68,18,40,46,38,49,67,76,72,69,58,78,82,43,22,66,48,32,33,52,19,23,49,52,43,20,62,63,40,56,68,27,48,37,54,24,28,18,14,71,28,50,82,12,60,19,33,44,46,18,41,75,49,32,34,32,66,24,73,41,61,64,57,22,30,44,22,42,43,72,58,32,32,66,77,67,84,51,70,82,51,75,71,54,74,72,50,84,78,82,88,57,52,52,55,67,48,27,42,51,55,44,38,73,59,69,41,48,60,61,62,67,44,78,29,76,45,69,69,46,46,55,51,45,56,70,72,48,58,67,31,27,26,42,33,45,34,94,51,95,56,28,69,68,69,62,31,56,46,70,72,26,68,41,66,65,47,44,52,51,50,49,51,51,45,43,73,71,67,60,49,80,32,32,36,43,25,39,54,76,70,66,89,63,40,46,48,23,29,40,36,36,38,50,41,94,42,59,38,34,28,31,34,43,29,52,38,55,73,63,36,54,61,66,59,46,62,36,54,40,62,34,25,49,50,47,67,56,35,41,50,44,51,62,64,32,77,58,32,63,58,46,66,31,48,86,79,43,70,43,35,26,60,66,42,39,13,48,43,51,20,40,52,24,43,54,52,35,16,36,84,62,42,36,35,38,36,27,65,34,31,37,24,18,64,88,29,45,35,37,75,38,46,43,47,39,64,59,132,128,86,78,85,61,59,38,72,51,60,39,60,21,36,34,33,37,35,34,41,80,47,76,88,38,68,17,20,34,24,44,57,33,38,54,72,19,41,92,72,21,51,73,46,38,21,21,77,86,41,56,69,42,97,89,34,72,36,31,52,41,65,83,64,53,80,70,70,30,29,20,33,38,37,41,39,58,56,88,51,38,64,59,51,53,53,37,41,49,73,39,54,25,42,16,36,37,29,38,31,50,72,33,51,49,65,38,71,69,26,31,53,51,44,51,55,50,46,51,52,38,48,73,69,67,24,48,36,40,6,41,44,25,49,30,35,34,20,60,83,60,45,36,34,47,18,65,67,88,70,59,65,42,33,28,26,40,40,21,45,29,47,63,47,46,56,42,47,46,52,53,24,48,76,67,77,42,25,30,21,33,37,40,25,34,27,56,38,69,57,50,38,69,40,60,49,48,45,53,47,53,70,32,87,63,35,61,32,37,40,36,39,42,51,50,68,74,48,30,52,52,36,30,53,35,42,29,52,23,37,74,72,65,25,48,40,39,35,37,68,41,18,65,31,74,35,3,29,53,24,34,30,65,57,51,49,34,67,50,59,56,58,58,55,50,52,26,42,27,44,39,12,63,36,46,76,40,86,44,70,66,52,45,44,42,37,56,43,43,56,63,31,56,40,51,44,68,25,48,30,30,42,39,42,21,51,25,46,50,43,35,12,42,47,36,34,45,28,43,73,48,70,33,40,54,58,72,56,54,67,74,61,30,51,53,44,52,71,58,48,54,91,75,34,44,55,48,33,37,27,26,40,58,52,40,50,81,78,36,34,49,41,55,32,48,49,48,52,55,58,66,70,39,85,84,39,27,28,39,40,35,36,32,54,68,17,40,44,37,49,67,76,73,71,59,77,81,44,22,66,46,31,34,51,19,23,49,49,43,22,62,63,40,56,69,26,48,36,52,22,28,20,15,71,27,50,83,12,60,18,33,44,44,19,41,75,49,31,34,33,65,22,72,40,62,65,57,21,32,44,21,43,42,71,58,32,33,67,77,67,84,52,70,82,52,76,72,55,73,72,51,83,77,81,88,58,51,51,56,69,48,26,43,50,52,43,38,73,60,70,40,48,61,60,60,67,45,77,29,75,46,68,69,45,46,54,50,46,56,71,72,48,57,68,31,27,24,43,35,44,34,93,51,94,55,29,69,68,69,62,31,55,47,70,74,25,68,42,68,65,47,45,52,51,49,51,53,50,46,44,72,73,66,60,49,80,32,33,36,42,26,39,54,75,70,64,89,64,40,47,47,24,30,38,35,34,38,51,42,93,42,59,38,36,28,32,36,42,26,53,38,54,72,65,36,56,60,66,60,46,62,34,53,40,62,34,25,49,48,47,69,56,37,40,50,45,51,62,65,32,78,56,31,64,57,46,66,31,48,86,78,43,68,44,36,26,58,66,40,41,12,48,44,51,21,40,51,23,42,53,51,38,17,36,83,63,42,35,34,39,37,27,66,35,32,36,24,19,63,87,28,43,35,35,74,38,45,44,48,38,64,59,131

pLDDT: mean 92.63, std 7.44, range [42.12, 98.88]